Protein AF-0000000083787872 (afdb_homodimer)

Nearest PDB structures (foldseek):
  8wej-assembly1_B  TM=9.602E-01  e=6.500E-70  Homo sapiens
  8x2l-assembly1_B  TM=8.600E-01  e=2.872E-58  Homo sapiens
  8kei-assembly1_B  TM=4.286E-01  e=1.905E-49  Homo sapiens
  8cao-assembly1_A  TM=8.854E-01  e=1.161E-20  Cylindrospermum stagnale
  8cap-assembly4_E  TM=8.587E-01  e=1.738E-20  Cylindrospermum stagnale

pLDDT: mean 88.11, std 10.39, range [44.25, 98.88]

InterPro domains:
  IPR000778 Cytochrome b245, heavy chain [PR00466] (103-121)
  IPR000778 Cytochrome b245, heavy chain [PR00466] (365-378)
  IPR000778 Cytochrome b245, heavy chain [PR00466] (388-405)
  IPR000778 Cytochrome b245, heavy chain [PR00466] (510-528)
  IPR013112 FAD-binding 8 [PF08022] (277-376)
  IPR013121 Ferric reductase, NAD binding domain [PF08030] (383-532)
  IPR013130 Ferric reductase transmembrane component-like domain [PF01794] (75-202)
  IPR017927 FAD-binding domain, ferredoxin reductase-type [PS51384] (266-379)
  IPR017938 Riboflavin synthase-like beta-barrel [SSF63380] (275-376)
  IPR039261 Ferredoxin-NADP reductase (FNR), nucleotide-binding domain [G3DSA:3.40.50.80] (371-549)
  IPR039261 Ferredoxin-NADP reductase (FNR), nucleotide-binding domain [SSF52343] (386-535)
  IPR050369 Respiratory burst oxidase/Ferric reductase [PTHR11972] (7-549)

Solvent-accessible surface area (backbone atoms only — not comparable to full-atom values): 57010 Å² total; per-residue (Å²): 114,72,40,54,39,74,72,41,38,65,60,51,49,53,51,50,50,55,52,49,50,43,52,47,39,28,52,52,38,30,54,62,50,66,38,77,49,27,46,69,46,32,68,39,29,42,69,27,49,23,47,27,46,6,29,49,47,33,39,35,54,38,57,28,49,47,51,57,51,70,31,57,68,60,50,43,52,48,33,64,60,34,43,77,76,32,58,70,63,28,54,55,62,61,44,23,63,62,49,35,50,53,39,51,51,51,42,52,51,31,48,51,48,24,50,56,18,44,52,48,27,48,43,38,44,45,48,32,55,70,60,72,37,78,86,34,66,50,26,44,49,40,64,72,64,64,59,65,64,78,62,38,65,72,67,35,53,41,35,40,28,47,52,52,28,50,54,36,48,51,50,30,58,61,30,59,34,65,57,38,36,74,73,37,44,68,56,23,57,61,43,48,55,38,52,58,58,28,52,56,29,51,52,48,26,44,67,67,27,79,62,49,33,50,70,42,54,89,65,30,45,63,88,74,33,61,88,46,61,88,48,41,55,40,88,92,49,83,30,47,64,81,42,71,44,50,48,76,64,58,51,48,78,44,32,48,62,44,47,51,52,45,50,52,49,48,50,52,46,51,58,50,31,69,47,70,50,44,69,75,42,82,45,82,39,68,80,52,27,40,34,42,32,30,41,44,87,88,70,71,64,58,39,26,18,27,31,30,39,30,38,51,91,70,34,80,78,58,70,46,78,45,43,26,34,36,23,60,86,47,93,44,46,27,36,70,43,66,56,81,47,73,66,44,44,40,48,39,48,50,63,30,65,81,44,93,56,87,66,55,71,88,64,45,65,66,48,32,50,34,73,64,41,76,46,52,53,55,52,55,63,78,18,44,32,31,37,42,40,15,39,56,76,33,35,33,33,51,42,2,41,53,46,39,49,46,46,38,47,67,71,60,63,44,89,62,70,42,61,34,37,42,38,34,41,42,23,64,54,76,52,68,42,67,79,51,27,62,58,52,38,51,50,50,53,52,27,45,73,66,75,39,52,76,35,56,42,76,45,40,24,31,48,66,41,54,67,66,68,42,47,67,56,44,67,56,59,79,48,76,43,22,87,87,58,58,27,70,60,58,74,39,66,27,74,81,59,58,73,57,52,53,50,52,50,42,69,74,42,62,64,34,52,33,35,35,38,38,28,63,58,68,70,58,47,54,53,51,46,51,48,25,47,73,59,28,48,89,62,19,38,45,42,75,38,61,60,73,134,113,70,41,53,39,73,74,42,36,66,59,53,48,53,50,50,52,54,52,48,50,42,52,46,39,28,52,53,38,30,54,62,50,68,38,75,48,26,46,69,46,32,67,39,29,42,68,27,50,23,48,26,47,7,30,48,48,33,39,36,54,38,59,28,48,50,53,57,50,69,32,57,68,60,50,42,53,48,33,62,60,36,44,76,76,31,57,70,63,28,53,53,61,60,44,24,63,61,50,33,50,52,38,49,51,50,41,54,50,32,48,52,47,24,50,55,18,44,53,46,27,50,44,38,44,47,49,32,55,71,59,72,36,77,86,33,66,50,25,43,49,41,64,71,64,60,61,65,66,78,61,41,65,71,67,35,56,41,35,40,28,48,52,52,27,49,52,36,49,52,49,30,58,61,30,62,34,67,55,39,37,75,73,38,44,69,56,23,58,60,43,49,56,36,52,58,58,28,52,56,29,51,54,47,26,44,67,69,28,81,60,49,32,52,71,44,53,88,64,29,45,62,90,77,33,61,88,46,61,87,48,43,55,40,90,93,50,84,30,48,63,83,41,71,43,48,47,77,63,59,52,48,78,44,33,48,61,43,49,53,53,45,50,52,48,49,49,53,46,51,56,50,31,68,47,70,50,44,69,75,43,80,43,82,40,69,78,50,27,40,34,42,32,30,40,45,87,87,70,71,63,58,39,26,20,27,32,33,40,28,37,52,90,68,37,80,78,57,70,48,78,46,42,26,33,37,23,60,86,48,95,44,48,26,37,71,44,68,57,81,47,72,66,42,44,38,48,39,48,51,62,31,65,82,44,92,58,86,67,56,71,89,63,46,64,66,47,31,49,34,72,63,39,75,46,53,54,56,53,55,63,78,20,45,31,32,37,42,39,16,38,57,78,33,36,33,32,50,44,2,40,53,47,36,48,45,44,37,45,65,72,60,63,45,88,61,69,42,61,34,36,41,38,34,39,42,25,64,55,76,53,68,41,67,78,49,28,63,58,53,38,50,49,51,53,54,27,45,74,68,74,39,52,76,34,56,43,76,44,39,25,31,48,68,40,54,67,64,67,42,47,67,55,45,68,54,60,79,48,76,42,23,87,85,60,59,27,70,62,58,76,39,67,28,73,81,59,60,71,58,53,52,52,52,52,42,67,73,43,62,65,34,52,32,37,36,38,38,27,63,59,69,69,59,49,53,53,50,45,50,48,25,45,71,57,28,47,89,63,19,39,43,42,74,36,62,60,72,132

Structure (mmCIF, N/CA/C/O backbone):
data_AF-0000000083787872-model_v1
#
loop_
_entity.id
_entity.type
_entity.pdbx_description
1 polymer 'NADPH oxidase 2'
#
loop_
_atom_site.group_PDB
_atom_site.id
_atom_site.type_symbol
_atom_site.label_atom_id
_atom_site.label_alt_id
_atom_site.label_comp_id
_atom_site.label_asym_id
_atom_site.label_entity_id
_atom_site.label_seq_id
_atom_site.pdbx_PDB_ins_code
_atom_site.Cartn_x
_atom_site.Cartn_y
_atom_site.Cartn_z
_atom_site.occupancy
_atom_site.B_iso_or_equiv
_atom_site.auth_seq_id
_atom_site.auth_comp_id
_atom_site.auth_asym_id
_atom_site.auth_atom_id
_atom_site.pdbx_PDB_model_num
ATOM 1 N N . MET A 1 1 ? -7.867 36.125 -12.438 1 47.44 1 MET A N 1
ATOM 2 C CA . MET A 1 1 ? -6.652 35.375 -12.766 1 47.44 1 MET A CA 1
ATOM 3 C C . MET A 1 1 ? -5.445 35.969 -12.039 1 47.44 1 MET A C 1
ATOM 5 O O . MET A 1 1 ? -4.633 35.25 -11.477 1 47.44 1 MET A O 1
ATOM 9 N N . GLY A 1 2 ? -5.371 37.375 -11.977 1 52.47 2 GLY A N 1
ATOM 10 C CA . GLY A 1 2 ? -4.254 38.031 -11.32 1 52.47 2 GLY A CA 1
ATOM 11 C C . GLY A 1 2 ? -4.207 37.812 -9.828 1 52.47 2 GLY A C 1
ATOM 12 O O . GLY A 1 2 ? -3.135 37.594 -9.258 1 52.47 2 GLY A O 1
ATOM 13 N N . ASN A 1 3 ? -5.398 37.625 -9.297 1 64.12 3 ASN A N 1
ATOM 14 C CA . ASN A 1 3 ? -5.535 37.5 -7.852 1 64.12 3 ASN A CA 1
ATOM 15 C C . ASN A 1 3 ? -5.172 36.094 -7.359 1 64.12 3 ASN A C 1
ATOM 17 O O . ASN A 1 3 ? -4.488 35.969 -6.344 1 64.12 3 ASN A O 1
ATOM 21 N N . PHE A 1 4 ? -5.531 35.188 -8.148 1 75.06 4 PHE A N 1
ATOM 22 C CA . PHE A 1 4 ? -5.172 33.812 -7.832 1 75.06 4 PHE A CA 1
ATOM 23 C C . PHE A 1 4 ? -3.664 33.625 -7.898 1 75.06 4 PHE A C 1
ATOM 25 O O . PHE A 1 4 ? -3.078 32.969 -7.035 1 75.06 4 PHE A O 1
ATOM 32 N N . ALA A 1 5 ? -3.08 34.375 -8.82 1 76.31 5 ALA A N 1
ATOM 33 C CA . ALA A 1 5 ? -1.635 34.281 -9.008 1 76.31 5 ALA A CA 1
ATOM 34 C C . ALA A 1 5 ? -0.883 34.906 -7.84 1 76.31 5 ALA A C 1
ATOM 36 O O . ALA A 1 5 ? 0.177 34.438 -7.441 1 76.31 5 ALA A O 1
ATOM 37 N N . ALA A 1 6 ? -1.474 35.938 -7.285 1 76.5 6 ALA A N 1
ATOM 38 C CA . ALA A 1 6 ? -0.801 36.656 -6.199 1 76.5 6 ALA A CA 1
ATOM 39 C C . ALA A 1 6 ? -0.771 35.812 -4.93 1 76.5 6 ALA A C 1
ATOM 41 O O . ALA A 1 6 ? 0.211 35.844 -4.184 1 76.5 6 ALA A O 1
ATOM 42 N N . ASN A 1 7 ? -1.751 35.062 -4.695 1 79.94 7 ASN A N 1
ATOM 43 C CA . ASN A 1 7 ? -1.843 34.281 -3.455 1 79.94 7 ASN A CA 1
ATOM 44 C C . ASN A 1 7 ? -1.295 32.875 -3.627 1 79.94 7 ASN A C 1
ATOM 46 O O . ASN A 1 7 ? -0.637 32.344 -2.729 1 79.94 7 ASN A O 1
ATOM 50 N N . GLU A 1 8 ? -1.534 32.281 -4.812 1 84.62 8 GLU A N 1
ATOM 51 C CA . GLU A 1 8 ? -1.224 30.859 -4.93 1 84.62 8 GLU A CA 1
ATOM 52 C C . GLU A 1 8 ? -0.229 30.609 -6.055 1 84.62 8 GLU A C 1
ATOM 54 O O . GLU A 1 8 ? 0.276 29.484 -6.203 1 84.62 8 GLU A O 1
ATOM 59 N N . GLY A 1 9 ? 0.061 31.578 -6.867 1 86.62 9 GLY A N 1
ATOM 60 C CA . GLY A 1 9 ? 0.874 31.391 -8.062 1 86.62 9 GLY A CA 1
ATOM 61 C C . GLY A 1 9 ? 2.225 30.766 -7.766 1 86.62 9 GLY A C 1
ATOM 62 O O . GLY A 1 9 ? 2.594 29.766 -8.375 1 86.62 9 GLY A O 1
ATOM 63 N N . LEU A 1 10 ? 2.986 31.344 -6.82 1 89.56 10 LEU A N 1
ATOM 64 C CA . LEU A 1 10 ? 4.312 30.844 -6.492 1 89.56 10 LEU A CA 1
ATOM 65 C C . LEU A 1 10 ? 4.23 29.438 -5.887 1 89.56 10 LEU A C 1
ATOM 67 O O . LEU A 1 10 ? 5.055 28.578 -6.191 1 89.56 10 LEU A O 1
ATOM 71 N N . SER A 1 11 ? 3.254 29.219 -5.055 1 91.19 11 SER A N 1
ATOM 72 C CA . SER A 1 11 ? 3.074 27.906 -4.445 1 91.19 11 SER A CA 1
ATOM 73 C C . SER A 1 11 ? 2.803 26.844 -5.496 1 91.19 11 SER A C 1
ATOM 75 O O . SER A 1 11 ? 3.373 25.75 -5.445 1 91.19 11 SER A O 1
ATOM 77 N N . ILE A 1 12 ? 1.972 27.141 -6.426 1 93.06 12 ILE A N 1
ATOM 78 C CA . ILE A 1 12 ? 1.647 26.203 -7.496 1 93.06 12 ILE A CA 1
ATOM 79 C C . ILE A 1 12 ? 2.893 25.938 -8.336 1 93.06 12 ILE A C 1
ATOM 81 O O . ILE A 1 12 ? 3.16 24.797 -8.711 1 93.06 12 ILE A O 1
ATOM 85 N N . PHE A 1 13 ? 3.613 27 -8.57 1 94.56 13 PHE A N 1
ATOM 86 C CA . PHE A 1 13 ? 4.844 26.844 -9.344 1 94.56 13 PHE A CA 1
ATOM 87 C C . PHE A 1 13 ? 5.82 25.922 -8.625 1 94.56 13 PHE A C 1
ATOM 89 O O . PHE A 1 13 ? 6.387 25.016 -9.242 1 94.56 13 PHE A O 1
ATOM 96 N N . VAL A 1 14 ? 6.008 26.109 -7.34 1 95.19 14 VAL A N 1
ATOM 97 C CA . VAL A 1 14 ? 6.934 25.312 -6.551 1 95.19 14 VAL A CA 1
ATOM 98 C C . VAL A 1 14 ? 6.492 23.844 -6.566 1 95.19 14 VAL A C 1
ATOM 100 O O . VAL A 1 14 ? 7.312 22.938 -6.75 1 95.19 14 VAL A O 1
ATOM 103 N N . ILE A 1 15 ? 5.238 23.609 -6.449 1 96.5 15 ILE A N 1
ATOM 104 C CA . ILE A 1 15 ? 4.703 22.25 -6.418 1 96.5 15 ILE A CA 1
ATOM 105 C C . ILE A 1 15 ? 4.871 21.594 -7.785 1 96.5 15 ILE A C 1
ATOM 107 O O . ILE A 1 15 ? 5.246 20.438 -7.879 1 96.5 15 ILE A O 1
ATOM 111 N N . LEU A 1 16 ? 4.629 22.359 -8.859 1 97.12 16 LEU A N 1
ATOM 112 C CA . LEU A 1 16 ? 4.762 21.812 -10.203 1 97.12 16 LEU A CA 1
ATOM 113 C C . LEU A 1 16 ? 6.219 21.484 -10.516 1 97.12 16 LEU A C 1
ATOM 115 O O . LEU A 1 16 ? 6.508 20.469 -11.141 1 97.12 16 LEU A O 1
ATOM 119 N N . VAL A 1 17 ? 7.117 22.344 -10.07 1 97.81 17 VAL A N 1
ATOM 120 C CA . VAL A 1 17 ? 8.539 22.078 -10.258 1 97.81 17 VAL A CA 1
ATOM 121 C C . VAL A 1 17 ? 8.945 20.828 -9.484 1 97.81 17 VAL A C 1
ATOM 123 O O . VAL A 1 17 ? 9.641 19.969 -10.016 1 97.81 17 VAL A O 1
ATOM 126 N N . TRP A 1 18 ? 8.539 20.703 -8.203 1 98.12 18 TRP A N 1
ATOM 127 C CA . TRP A 1 18 ? 8.82 19.547 -7.367 1 98.12 18 TRP A CA 1
ATOM 128 C C . TRP A 1 18 ? 8.273 18.266 -8 1 98.12 18 TRP A C 1
ATOM 130 O O . TRP A 1 18 ? 8.984 17.25 -8.094 1 98.12 18 TRP A O 1
ATOM 140 N N . LEU A 1 19 ? 7.059 18.328 -8.531 1 98.25 19 LEU A N 1
ATOM 141 C CA . LEU A 1 19 ? 6.453 17.188 -9.211 1 98.25 19 LEU A CA 1
ATOM 142 C C . LEU A 1 19 ? 7.199 16.859 -10.492 1 98.25 19 LEU A C 1
ATOM 144 O O . LEU A 1 19 ? 7.402 15.68 -10.82 1 98.25 19 LEU A O 1
ATOM 148 N N . GLY A 1 20 ? 7.539 17.906 -11.227 1 98.5 20 GLY A N 1
ATOM 149 C CA . GLY A 1 20 ? 8.289 17.703 -12.453 1 98.5 20 GLY A CA 1
ATOM 150 C C . GLY A 1 20 ? 9.625 17.016 -12.234 1 98.5 20 GLY A C 1
ATOM 151 O O . GLY A 1 20 ? 10 16.125 -13.008 1 98.5 20 GLY A O 1
ATOM 152 N N . ILE A 1 21 ? 10.344 17.391 -11.18 1 98.56 21 ILE A N 1
ATOM 153 C CA . ILE A 1 21 ? 11.633 16.781 -10.867 1 98.56 21 ILE A CA 1
ATOM 154 C C . ILE A 1 21 ? 11.43 15.312 -10.484 1 98.56 21 ILE A C 1
ATOM 156 O O . ILE A 1 21 ? 12.203 14.445 -10.883 1 98.56 21 ILE A O 1
ATOM 160 N N . ASN A 1 22 ? 10.414 15.016 -9.664 1 98.56 22 ASN A N 1
ATOM 161 C CA . ASN A 1 22 ? 10.094 13.625 -9.336 1 98.56 22 ASN A CA 1
ATOM 162 C C . ASN A 1 22 ? 9.836 12.797 -10.586 1 98.56 22 ASN A C 1
ATOM 164 O O . ASN A 1 22 ? 10.359 11.688 -10.719 1 98.56 22 ASN A O 1
ATOM 168 N N . ALA A 1 23 ? 9.047 13.344 -11.523 1 98.44 23 ALA A N 1
ATOM 169 C CA . ALA A 1 23 ? 8.742 12.641 -12.773 1 98.44 23 ALA A CA 1
ATOM 170 C C . ALA A 1 23 ? 10.008 12.43 -13.602 1 98.44 23 ALA A C 1
ATOM 172 O O . ALA A 1 23 ? 10.211 11.352 -14.156 1 98.44 23 ALA A O 1
ATOM 173 N N . PHE A 1 24 ? 10.781 13.445 -13.672 1 98.62 24 PHE A N 1
ATOM 174 C CA . PHE A 1 24 ? 12.031 13.359 -14.422 1 98.62 24 PHE A CA 1
ATOM 175 C C . PHE A 1 24 ? 12.938 12.281 -13.836 1 98.62 24 PHE A C 1
ATOM 177 O O . PHE A 1 24 ? 13.477 11.453 -14.57 1 98.62 24 PHE A O 1
ATOM 184 N N . LEU A 1 25 ? 13.18 12.328 -12.516 1 98.56 25 LEU A N 1
ATOM 185 C CA . LEU A 1 25 ? 14.047 11.352 -11.859 1 98.56 25 LEU A CA 1
ATOM 186 C C . LEU A 1 25 ? 13.523 9.938 -12.062 1 98.56 25 LEU A C 1
ATOM 188 O O . LEU A 1 25 ? 14.297 9.016 -12.336 1 98.56 25 LEU A O 1
ATOM 192 N N . PHE A 1 26 ? 12.195 9.758 -11.922 1 98.62 26 PHE A N 1
ATOM 193 C CA . PHE A 1 26 ? 11.602 8.438 -12.117 1 98.62 26 PHE A CA 1
ATOM 194 C C . PHE A 1 26 ? 11.898 7.914 -13.516 1 98.62 26 PHE A C 1
ATOM 196 O O . PHE A 1 26 ? 12.422 6.809 -13.672 1 98.62 26 PHE A O 1
ATOM 203 N N . VAL A 1 27 ? 11.617 8.734 -14.516 1 98.38 27 VAL A N 1
ATOM 204 C CA . VAL A 1 27 ? 11.766 8.312 -15.906 1 98.38 27 VAL A CA 1
ATOM 205 C C . VAL A 1 27 ? 13.242 8.117 -16.234 1 98.38 27 VAL A C 1
ATOM 207 O O . VAL A 1 27 ? 13.617 7.121 -16.859 1 98.38 27 VAL A O 1
ATOM 210 N N . HIS A 1 28 ? 14.047 9.055 -15.828 1 98.25 28 HIS A N 1
ATOM 211 C CA . HIS A 1 28 ? 15.477 8.984 -16.109 1 98.25 28 HIS A CA 1
ATOM 212 C C . HIS A 1 28 ? 16.094 7.711 -15.539 1 98.25 28 HIS A C 1
ATOM 214 O O . HIS A 1 28 ? 16.828 7.008 -16.234 1 98.25 28 HIS A O 1
ATOM 220 N N . PHE A 1 29 ? 15.766 7.398 -14.359 1 97.75 29 PHE A N 1
ATOM 221 C CA . PHE A 1 29 ? 16.391 6.246 -13.719 1 97.75 29 PHE A CA 1
ATOM 222 C C . PHE A 1 29 ? 15.711 4.953 -14.141 1 97.75 29 PHE A C 1
ATOM 224 O O . PHE A 1 29 ? 16.328 3.887 -14.141 1 97.75 29 PHE A O 1
ATOM 231 N N . TYR A 1 30 ? 14.445 5.035 -14.477 1 98 30 TYR A N 1
ATOM 232 C CA . TYR A 1 30 ? 13.828 3.877 -15.117 1 98 30 TYR A CA 1
ATOM 233 C C . TYR A 1 30 ? 14.578 3.5 -16.391 1 98 30 TYR A C 1
ATOM 235 O O . TYR A 1 30 ? 14.914 2.332 -16.609 1 98 30 TYR A O 1
ATOM 243 N N . MET A 1 31 ? 14.898 4.512 -17.234 1 97.69 31 MET A N 1
ATOM 244 C CA . MET A 1 31 ? 15.562 4.305 -18.531 1 97.69 31 MET A CA 1
ATOM 245 C C . MET A 1 31 ? 17.031 3.924 -18.328 1 97.69 31 MET A C 1
ATOM 247 O O . MET A 1 31 ? 17.594 3.174 -19.125 1 97.69 31 MET A O 1
ATOM 251 N N . ALA A 1 32 ? 17.641 4.387 -17.297 1 96.69 32 ALA A N 1
ATOM 252 C CA . ALA A 1 32 ? 19.047 4.109 -17.016 1 96.69 32 ALA A CA 1
ATOM 253 C C . ALA A 1 32 ? 19.281 2.621 -16.781 1 96.69 32 ALA A C 1
ATOM 255 O O . ALA A 1 32 ? 20.375 2.107 -17.031 1 96.69 32 ALA A O 1
ATOM 256 N N . PHE A 1 33 ? 18.297 1.923 -16.375 1 96.94 33 PHE A N 1
ATOM 257 C CA . PHE A 1 33 ? 18.484 0.509 -16.062 1 96.94 33 PHE A CA 1
ATOM 258 C C . PHE A 1 33 ? 17.938 -0.363 -17.188 1 96.94 33 PHE A C 1
ATOM 260 O O . PHE A 1 33 ? 17.766 -1.572 -17.016 1 96.94 33 PHE A O 1
ATOM 267 N N . LEU A 1 34 ? 17.656 0.317 -18.328 1 96.94 34 LEU A N 1
ATOM 268 C CA . LEU A 1 34 ? 17.297 -0.404 -19.547 1 96.94 34 LEU A CA 1
ATOM 269 C C . LEU A 1 34 ? 18.484 -0.485 -20.5 1 96.94 34 LEU A C 1
ATOM 271 O O . LEU A 1 34 ? 18.375 -1.04 -21.594 1 96.94 34 LEU A O 1
ATOM 275 N N . THR A 1 35 ? 19.672 -0.005 -20.094 1 96.19 35 THR A N 1
ATOM 276 C CA . THR A 1 35 ? 20.875 -0.014 -20.938 1 96.19 35 THR A CA 1
ATOM 277 C C . THR A 1 35 ? 21.484 -1.414 -21 1 96.19 35 THR A C 1
ATOM 279 O O . THR A 1 35 ? 21.062 -2.309 -20.25 1 96.19 35 THR A O 1
ATOM 282 N N . ASP A 1 36 ? 22.531 -1.609 -21.781 1 96.38 36 ASP A N 1
ATOM 283 C CA . ASP A 1 36 ? 23.141 -2.912 -22.031 1 96.38 36 ASP A CA 1
ATOM 284 C C . ASP A 1 36 ? 23.875 -3.424 -20.797 1 96.38 36 ASP A C 1
ATOM 286 O O . ASP A 1 36 ? 23.969 -4.633 -20.578 1 96.38 36 ASP A O 1
ATOM 290 N N . LYS A 1 37 ? 24.297 -2.527 -20.016 1 95.75 37 LYS A N 1
ATOM 291 C CA . LYS A 1 37 ? 25.016 -2.883 -18.781 1 95.75 37 LYS A CA 1
ATOM 292 C C . LYS A 1 37 ? 24.156 -3.783 -17.906 1 95.75 37 LYS A C 1
ATOM 294 O O . LYS A 1 37 ? 24.688 -4.648 -17.188 1 95.75 37 LYS A O 1
ATOM 299 N N . TRP A 1 38 ? 22.812 -3.551 -18.078 1 95.94 38 TRP A N 1
ATOM 300 C CA . TRP A 1 38 ? 21.906 -4.23 -17.156 1 95.94 38 TRP A CA 1
ATOM 301 C C . TRP A 1 38 ? 21.125 -5.332 -17.859 1 95.94 38 TRP A C 1
ATOM 303 O O . TRP A 1 38 ? 20.125 -5.84 -17.344 1 95.94 38 TRP A O 1
ATOM 313 N N . PHE A 1 39 ? 21.562 -5.727 -19.016 1 96.12 39 PHE A N 1
ATOM 314 C CA . PHE A 1 39 ? 20.859 -6.719 -19.828 1 96.12 39 PHE A CA 1
ATOM 315 C C . PHE A 1 39 ? 20.688 -8.023 -19.062 1 96.12 39 PHE A C 1
ATOM 317 O O . PHE A 1 39 ? 19.578 -8.531 -18.922 1 96.12 39 PHE A O 1
ATOM 324 N N . TYR A 1 40 ? 21.797 -8.594 -18.5 1 94.56 40 TYR A N 1
ATOM 325 C CA . TYR A 1 40 ? 21.734 -9.891 -17.844 1 94.56 40 TYR A CA 1
ATOM 326 C C . TYR A 1 40 ? 20.984 -9.805 -16.531 1 94.56 40 TYR A C 1
ATOM 328 O O . TYR A 1 40 ? 20.297 -10.75 -16.141 1 94.56 40 TYR A O 1
ATOM 336 N N . THR A 1 41 ? 21.109 -8.672 -15.859 1 93.94 41 THR A N 1
ATOM 337 C CA . THR A 1 41 ? 20.328 -8.492 -14.641 1 93.94 41 THR A CA 1
ATOM 338 C C . THR A 1 41 ? 18.844 -8.438 -14.961 1 93.94 41 THR A C 1
ATOM 340 O O . THR A 1 41 ? 18.016 -8.93 -14.195 1 93.94 41 THR A O 1
ATOM 343 N N . ARG A 1 42 ? 18.484 -7.855 -16.109 1 94.69 42 ARG A N 1
ATOM 344 C CA . ARG A 1 42 ? 17.078 -7.793 -16.516 1 94.69 42 ARG A CA 1
ATOM 345 C C . ARG A 1 42 ? 16.578 -9.164 -16.953 1 94.69 42 ARG A C 1
ATOM 347 O O . ARG A 1 42 ? 15.383 -9.445 -16.875 1 94.69 42 ARG A O 1
ATOM 354 N N . VAL A 1 43 ? 17.484 -9.984 -17.406 1 92.31 43 VAL A N 1
ATOM 355 C CA . VAL A 1 43 ? 17.094 -11.359 -17.719 1 92.31 43 VAL A CA 1
ATOM 356 C C . VAL A 1 43 ? 16.656 -12.07 -16.438 1 92.31 43 VAL A C 1
ATOM 358 O O . VAL A 1 43 ? 15.734 -12.891 -16.469 1 92.31 43 VAL A O 1
ATOM 361 N N . LEU A 1 44 ? 17.281 -11.68 -15.367 1 89.19 44 LEU A N 1
ATOM 362 C CA . LEU A 1 44 ? 17 -12.305 -14.078 1 89.19 44 LEU A CA 1
ATOM 363 C C . LEU A 1 44 ? 15.766 -11.672 -13.438 1 89.19 44 LEU A C 1
ATOM 365 O O . LEU A 1 44 ? 14.883 -12.383 -12.945 1 89.19 44 LEU A O 1
ATOM 369 N N . LEU A 1 45 ? 15.711 -10.312 -13.492 1 91.88 45 LEU A N 1
ATOM 370 C CA . LEU A 1 45 ? 14.766 -9.602 -12.633 1 91.88 45 LEU A CA 1
ATOM 371 C C . LEU A 1 45 ? 13.641 -8.984 -13.461 1 91.88 45 LEU A C 1
ATOM 373 O O . LEU A 1 45 ? 12.641 -8.531 -12.906 1 91.88 45 LEU A O 1
ATOM 377 N N . GLY A 1 46 ? 13.812 -8.922 -14.758 1 91.56 46 GLY A N 1
ATOM 378 C CA . GLY A 1 46 ? 12.805 -8.312 -15.609 1 91.56 46 GLY A CA 1
ATOM 379 C C . GLY A 1 46 ? 12.648 -6.824 -15.383 1 91.56 46 GLY A C 1
ATOM 380 O O . GLY A 1 46 ? 13.633 -6.125 -15.133 1 91.56 46 GLY A O 1
ATOM 381 N N . GLN A 1 47 ? 11.367 -6.383 -15.523 1 93 47 GLN A N 1
ATOM 382 C CA . GLN A 1 47 ? 11.062 -4.961 -15.398 1 93 47 GLN A CA 1
ATOM 383 C C . GLN A 1 47 ? 11.109 -4.516 -13.945 1 93 47 GLN A C 1
ATOM 385 O O . GLN A 1 47 ? 11.164 -3.318 -13.656 1 93 47 GLN A O 1
ATOM 390 N N . ALA A 1 48 ? 11.07 -5.445 -13.039 1 94.81 48 ALA A N 1
ATOM 391 C CA . ALA A 1 48 ? 11.062 -5.113 -11.617 1 94.81 48 ALA A CA 1
ATOM 392 C C . ALA A 1 48 ? 12.328 -4.355 -11.227 1 94.81 48 ALA A C 1
ATOM 394 O O . ALA A 1 48 ? 12.32 -3.555 -10.289 1 94.81 48 ALA A O 1
ATOM 395 N N . LEU A 1 49 ? 13.422 -4.598 -12.008 1 95.88 49 LEU A N 1
ATOM 396 C CA . LEU A 1 49 ? 14.672 -3.893 -11.734 1 95.88 49 LEU A CA 1
ATOM 397 C C . LEU A 1 49 ? 14.484 -2.385 -11.875 1 95.88 49 LEU A C 1
ATOM 399 O O . LEU A 1 49 ? 14.719 -1.635 -10.93 1 95.88 49 LEU A O 1
ATOM 403 N N . SER A 1 50 ? 13.961 -1.948 -13.016 1 97.69 50 SER A N 1
ATOM 404 C CA . SER A 1 50 ? 13.758 -0.524 -13.266 1 97.69 50 SER A CA 1
ATOM 405 C C . SER A 1 50 ? 12.695 0.056 -12.344 1 97.69 50 SER A C 1
ATOM 407 O O . SER A 1 50 ? 12.812 1.195 -11.891 1 97.69 50 SER A O 1
ATOM 409 N N . TRP A 1 51 ? 11.727 -0.728 -12.039 1 97.56 51 TRP A N 1
ATOM 410 C CA . TRP A 1 51 ? 10.641 -0.279 -11.172 1 97.56 51 TRP A CA 1
ATOM 411 C C . TRP A 1 51 ? 11.125 -0.13 -9.727 1 97.56 51 TRP A C 1
ATOM 413 O O . TRP A 1 51 ? 10.477 0.532 -8.914 1 97.56 51 TRP A O 1
ATOM 423 N N . ALA A 1 52 ? 12.195 -0.808 -9.391 1 96.81 52 ALA A N 1
ATOM 424 C CA . ALA A 1 52 ? 12.766 -0.656 -8.055 1 96.81 52 ALA A CA 1
ATOM 425 C C . ALA A 1 52 ? 13.727 0.524 -7.996 1 96.81 52 ALA A C 1
ATOM 427 O O . ALA A 1 52 ? 13.773 1.254 -7.004 1 96.81 52 ALA A O 1
ATOM 428 N N . ARG A 1 53 ? 14.406 0.749 -9.078 1 97.19 53 ARG A N 1
ATOM 429 C CA . ARG A 1 53 ? 15.477 1.747 -9.07 1 97.19 53 ARG A CA 1
ATOM 430 C C . ARG A 1 53 ? 14.914 3.146 -9.305 1 97.19 53 ARG A C 1
ATOM 432 O O . ARG A 1 53 ? 15.438 4.125 -8.766 1 97.19 53 ARG A O 1
ATOM 439 N N . ALA A 1 54 ? 13.883 3.26 -10.125 1 98.31 54 ALA A N 1
ATOM 440 C CA . ALA A 1 54 ? 13.281 4.562 -10.414 1 98.31 54 ALA A CA 1
ATOM 441 C C . ALA A 1 54 ? 12.75 5.215 -9.141 1 98.31 54 ALA A C 1
ATOM 443 O O . ALA A 1 54 ? 13.117 6.344 -8.812 1 98.31 54 ALA A O 1
ATOM 444 N N . PRO A 1 55 ? 11.914 4.566 -8.383 1 98.31 55 PRO A N 1
ATOM 445 C CA . PRO A 1 55 ? 11.445 5.191 -7.145 1 98.31 55 PRO A CA 1
ATOM 446 C C . PRO A 1 55 ? 12.578 5.441 -6.148 1 98.31 55 PRO A C 1
ATOM 448 O O . PRO A 1 55 ? 12.508 6.383 -5.355 1 98.31 55 PRO A O 1
ATOM 451 N N . ALA A 1 56 ? 13.617 4.586 -6.145 1 97.81 56 ALA A N 1
ATOM 452 C CA . ALA A 1 56 ? 14.758 4.82 -5.262 1 97.81 56 ALA A CA 1
ATOM 453 C C . ALA A 1 56 ? 15.352 6.207 -5.492 1 97.81 56 ALA A C 1
ATOM 455 O O . ALA A 1 56 ? 15.75 6.887 -4.539 1 97.81 56 ALA A O 1
ATOM 456 N N . ALA A 1 57 ? 15.445 6.598 -6.73 1 98.06 57 ALA A N 1
ATOM 457 C CA . ALA A 1 57 ? 15.953 7.93 -7.047 1 98.06 57 ALA A CA 1
ATOM 458 C C . ALA A 1 57 ? 15.016 9.008 -6.52 1 98.06 57 ALA A C 1
ATOM 460 O O . ALA A 1 57 ? 15.469 10.023 -5.984 1 98.06 57 ALA A O 1
ATOM 461 N N . CYS A 1 58 ? 13.75 8.805 -6.711 1 98.69 58 CYS A N 1
ATOM 462 C CA . CYS A 1 58 ? 12.773 9.75 -6.18 1 98.69 58 CYS A CA 1
ATOM 463 C C . CYS A 1 58 ? 12.836 9.805 -4.66 1 98.69 58 CYS A C 1
ATOM 465 O O . CYS A 1 58 ? 12.695 10.875 -4.066 1 98.69 58 CYS A O 1
ATOM 467 N N . LEU A 1 59 ? 13.016 8.617 -4.082 1 98.69 59 LEU A N 1
ATOM 468 C CA . LEU A 1 59 ? 13.164 8.562 -2.631 1 98.69 59 LEU A CA 1
ATOM 469 C C . LEU A 1 59 ? 14.391 9.336 -2.172 1 98.69 59 LEU A C 1
ATOM 471 O O . LEU A 1 59 ? 14.336 10.055 -1.174 1 98.69 59 LEU A O 1
ATOM 475 N N . ASN A 1 60 ? 15.508 9.211 -2.895 1 98.44 60 ASN A N 1
ATOM 476 C CA . ASN A 1 60 ? 16.703 9.984 -2.578 1 98.44 60 ASN A CA 1
ATOM 477 C C . ASN A 1 60 ? 16.422 11.484 -2.609 1 98.44 60 ASN A C 1
ATOM 479 O O . ASN A 1 60 ? 16.781 12.211 -1.674 1 98.44 60 ASN A O 1
ATOM 483 N N . PHE A 1 61 ? 15.766 11.898 -3.602 1 98.69 61 PHE A N 1
ATOM 484 C CA . PHE A 1 61 ? 15.453 13.312 -3.789 1 98.69 61 PHE A CA 1
ATOM 485 C C . PHE A 1 61 ? 14.547 13.82 -2.676 1 98.69 61 PHE A C 1
ATOM 487 O O . PHE A 1 61 ? 14.812 14.859 -2.074 1 98.69 61 PHE A O 1
ATOM 494 N N . ASN A 1 62 ? 13.523 13.125 -2.383 1 98.88 62 ASN A N 1
ATOM 495 C CA . ASN A 1 62 ? 12.555 13.562 -1.385 1 98.88 62 ASN A CA 1
ATOM 496 C C . ASN A 1 62 ? 13.117 13.453 0.029 1 98.88 62 ASN A C 1
ATOM 498 O O . ASN A 1 62 ? 12.789 14.258 0.899 1 98.88 62 ASN A O 1
ATOM 502 N N . CYS A 1 63 ? 13.961 12.453 0.292 1 98.62 63 CYS A N 1
ATOM 503 C CA . CYS A 1 63 ? 14.594 12.359 1.6 1 98.62 63 CYS A CA 1
ATOM 504 C C . CYS A 1 63 ? 15.625 13.469 1.789 1 98.62 63 CYS A C 1
ATOM 506 O O . CYS A 1 63 ? 15.914 13.859 2.918 1 98.62 63 CYS A O 1
ATOM 508 N N . MET A 1 64 ? 16.172 13.961 0.701 1 98.56 64 MET A N 1
ATOM 509 C CA . MET A 1 64 ? 17.031 15.141 0.757 1 98.56 64 MET A CA 1
ATOM 510 C C . MET A 1 64 ? 16.234 16.375 1.179 1 98.56 64 MET A C 1
ATOM 512 O O . MET A 1 64 ? 16.703 17.172 1.979 1 98.56 64 MET A O 1
ATOM 516 N N . LEU A 1 65 ? 15 16.438 0.748 1 98.5 65 LEU A N 1
ATOM 517 C CA . LEU A 1 65 ? 14.203 17.641 0.927 1 98.5 65 LEU A CA 1
ATOM 518 C C . LEU A 1 65 ? 13.5 17.641 2.281 1 98.5 65 LEU A C 1
ATOM 520 O O . LEU A 1 65 ? 13.242 18.688 2.859 1 98.5 65 LEU A O 1
ATOM 524 N N . ILE A 1 66 ? 13.188 16.484 2.861 1 98.56 66 ILE A N 1
ATOM 525 C CA . ILE A 1 66 ? 12.203 16.312 3.924 1 98.56 66 ILE A CA 1
ATOM 526 C C . ILE A 1 66 ? 12.688 17 5.195 1 98.56 66 ILE A C 1
ATOM 528 O O . ILE A 1 66 ? 11.883 17.438 6.023 1 98.56 66 ILE A O 1
ATOM 532 N N . LEU A 1 67 ? 14.023 17.172 5.383 1 97.62 67 LEU A N 1
ATOM 533 C CA . LEU A 1 67 ? 14.547 17.75 6.617 1 97.62 67 LEU A CA 1
ATOM 534 C C . LEU A 1 67 ? 14.609 19.266 6.527 1 97.62 67 LEU A C 1
ATOM 536 O O . LEU A 1 67 ? 14.609 19.953 7.551 1 97.62 67 LEU A O 1
ATOM 540 N N . LEU A 1 68 ? 14.547 19.812 5.352 1 96.81 68 LEU A N 1
ATOM 541 C CA . LEU A 1 68 ? 14.805 21.234 5.145 1 96.81 68 LEU A CA 1
ATOM 542 C C . LEU A 1 68 ? 13.641 22.078 5.672 1 96.81 68 LEU A C 1
ATOM 544 O O . LEU A 1 68 ? 13.859 23.062 6.379 1 96.81 68 LEU A O 1
ATOM 548 N N . PRO A 1 69 ? 12.398 21.625 5.445 1 95.94 69 PRO A N 1
ATOM 549 C CA . PRO A 1 69 ? 11.281 22.438 5.902 1 95.94 69 PRO A CA 1
ATOM 550 C C . PRO A 1 69 ? 11.133 22.453 7.422 1 95.94 69 PRO A C 1
ATOM 552 O O . PRO A 1 69 ? 10.359 23.25 7.965 1 95.94 69 PRO A O 1
ATOM 555 N N . VAL A 1 70 ? 11.883 21.656 8.156 1 95 70 VAL A N 1
ATOM 556 C CA . VAL A 1 70 ? 11.703 21.609 9.602 1 95 70 VAL A CA 1
ATOM 557 C C . VAL A 1 70 ? 12.922 22.203 10.297 1 95 70 VAL A C 1
ATOM 559 O O . VAL A 1 70 ? 13.039 22.141 11.523 1 95 70 VAL A O 1
ATOM 562 N N . CYS A 1 71 ? 13.867 22.734 9.516 1 95.5 71 CYS A N 1
ATOM 563 C CA . CYS A 1 71 ? 14.953 23.547 10.055 1 95.5 71 CYS A CA 1
ATOM 564 C C . CYS A 1 71 ? 14.492 24.984 10.289 1 95.5 71 CYS A C 1
ATOM 566 O O . CYS A 1 71 ? 14.758 25.875 9.477 1 95.5 71 CYS A O 1
ATOM 568 N N . ARG A 1 72 ? 13.922 25.234 11.391 1 92.62 72 ARG A N 1
ATOM 569 C CA . ARG A 1 72 ? 13.195 26.469 11.68 1 92.62 72 ARG A CA 1
ATOM 570 C C . ARG A 1 72 ? 14.148 27.656 11.758 1 92.62 72 ARG A C 1
ATOM 572 O O . ARG A 1 72 ? 13.805 28.75 11.312 1 92.62 72 ARG A O 1
ATOM 579 N N . ASN A 1 73 ? 15.352 27.453 12.344 1 92.62 73 ASN A N 1
ATOM 580 C CA . ASN A 1 73 ? 16.312 28.547 12.398 1 92.62 73 ASN A CA 1
ATOM 581 C C . ASN A 1 73 ? 16.781 28.953 11 1 92.62 73 ASN A C 1
ATOM 583 O O . ASN A 1 73 ? 16.875 30.141 10.695 1 92.62 73 ASN A O 1
ATOM 587 N N . LEU A 1 74 ? 17.016 27.953 10.289 1 92.5 74 LEU A N 1
ATOM 588 C CA . LEU A 1 74 ? 17.438 28.203 8.914 1 92.5 74 LEU A CA 1
ATOM 589 C C . LEU A 1 74 ? 16.344 28.938 8.141 1 92.5 74 LEU A C 1
ATOM 591 O O . LEU A 1 74 ? 16.609 29.875 7.398 1 92.5 74 LEU A O 1
ATOM 595 N N . LEU A 1 75 ? 15.141 28.547 8.289 1 91.19 75 LEU A N 1
ATOM 596 C CA . LEU A 1 75 ? 14.016 29.141 7.582 1 91.19 75 LEU A CA 1
ATOM 597 C C . LEU A 1 75 ? 13.797 30.578 8.023 1 91.19 75 LEU A C 1
ATOM 599 O O . LEU A 1 75 ? 13.5 31.453 7.203 1 91.19 75 LEU A O 1
ATOM 603 N N . SER A 1 76 ? 13.922 30.766 9.328 1 87.5 76 SER A N 1
ATOM 604 C CA . SER A 1 76 ? 13.781 32.125 9.844 1 87.5 76 SER A CA 1
ATOM 605 C C . SER A 1 76 ? 14.867 33.031 9.297 1 87.5 76 SER A C 1
ATOM 607 O O . SER A 1 76 ? 14.594 34.188 8.961 1 87.5 76 SER A O 1
ATOM 609 N N . PHE A 1 77 ? 16.016 32.562 9.211 1 87.75 77 PHE A N 1
ATOM 610 C CA . PHE A 1 77 ? 17.125 33.312 8.656 1 87.75 77 PHE A CA 1
ATOM 611 C C . PHE A 1 77 ? 16.891 33.625 7.184 1 87.75 77 PHE A C 1
ATOM 613 O O . PHE A 1 77 ? 17.078 34.781 6.75 1 87.75 77 PHE A O 1
ATOM 620 N N . LEU A 1 78 ? 16.484 32.656 6.441 1 90 78 LEU A N 1
ATOM 621 C CA . LEU A 1 78 ? 16.219 32.844 5.02 1 90 78 LEU A CA 1
ATOM 622 C C . LEU A 1 78 ? 15.055 33.781 4.793 1 90 78 LEU A C 1
ATOM 624 O O . LEU A 1 78 ? 15.086 34.594 3.861 1 90 78 LEU A O 1
ATOM 628 N N . ARG A 1 79 ? 14.094 33.625 5.609 1 87.56 79 ARG A N 1
ATOM 629 C CA . ARG A 1 79 ? 12.938 34.531 5.516 1 87.56 79 ARG A CA 1
ATOM 630 C C . ARG A 1 79 ? 13.352 35.969 5.684 1 87.56 79 ARG A C 1
ATOM 632 O O . ARG A 1 79 ? 12.914 36.844 4.926 1 87.56 79 ARG A O 1
ATOM 639 N N . GLY A 1 80 ? 14.195 36.25 6.652 1 82.62 80 GLY A N 1
ATOM 640 C CA . GLY A 1 80 ? 14.672 37.594 6.891 1 82.62 80 GLY A CA 1
ATOM 641 C C . GLY A 1 80 ? 15.469 38.156 5.73 1 82.62 80 GLY A C 1
ATOM 642 O O . GLY A 1 80 ? 15.32 39.344 5.379 1 82.62 80 GLY A O 1
ATOM 643 N N . SER A 1 81 ? 16.188 37.344 5.074 1 85 81 SER A N 1
ATOM 644 C CA . SER A 1 81 ? 17.031 37.75 3.959 1 85 81 SER A CA 1
ATOM 645 C C . SER A 1 81 ? 16.203 37.938 2.686 1 85 81 SER A C 1
ATOM 647 O O . SER A 1 81 ? 16.406 38.875 1.935 1 85 81 SER A O 1
ATOM 649 N N . ILE A 1 82 ? 15.273 37.094 2.504 1 87.56 82 ILE A N 1
ATOM 650 C CA . ILE A 1 82 ? 14.508 37.062 1.264 1 87.56 82 ILE A CA 1
ATOM 651 C C . ILE A 1 82 ? 13.438 38.125 1.29 1 87.56 82 ILE A C 1
ATOM 653 O O . ILE A 1 82 ? 13.086 38.688 0.249 1 87.56 82 ILE A O 1
ATOM 657 N N . GLN A 1 83 ? 12.969 38.406 2.459 1 82.5 83 GLN A N 1
ATOM 658 C CA . GLN A 1 83 ? 11.906 39.406 2.619 1 82.5 83 GLN A CA 1
ATOM 659 C C . GLN A 1 83 ? 12.32 40.75 2.053 1 82.5 83 GLN A C 1
ATOM 661 O O . GLN A 1 83 ? 11.484 41.5 1.569 1 82.5 83 GLN A O 1
ATOM 666 N N . HIS A 1 84 ? 13.641 40.969 2.004 1 81.94 84 HIS A N 1
ATOM 667 C CA . HIS A 1 84 ? 14.156 42.25 1.477 1 81.94 84 HIS A CA 1
ATOM 668 C C . HIS A 1 84 ? 14.07 42.281 -0.045 1 81.94 84 HIS A C 1
ATOM 670 O O . HIS A 1 84 ? 13.969 43.344 -0.638 1 81.94 84 HIS A O 1
ATOM 676 N N . CYS A 1 85 ? 14.055 41.125 -0.547 1 83 85 CYS A N 1
ATOM 677 C CA . CYS A 1 85 ? 14.039 41.062 -2.004 1 83 85 CYS A CA 1
ATOM 678 C C . CYS A 1 85 ? 12.641 40.75 -2.525 1 83 85 CYS A C 1
ATOM 680 O O . CYS A 1 85 ? 12.234 41.312 -3.557 1 83 85 CYS A O 1
ATOM 682 N N . SER A 1 86 ? 11.945 39.906 -1.893 1 85.44 86 SER A N 1
ATOM 683 C CA . SER A 1 86 ? 10.617 39.5 -2.348 1 85.44 86 SER A CA 1
ATOM 684 C C . SER A 1 86 ? 9.742 39.062 -1.182 1 85.44 86 SER A C 1
ATOM 686 O O . SER A 1 86 ? 10.039 38.031 -0.543 1 85.44 86 SER A O 1
ATOM 688 N N . ARG A 1 87 ? 8.641 39.688 -1.075 1 82.88 87 ARG A N 1
ATOM 689 C CA . ARG A 1 87 ? 7.703 39.312 -0.015 1 82.88 87 ARG A CA 1
ATOM 690 C C . ARG A 1 87 ? 6.949 38.062 -0.365 1 82.88 87 ARG A C 1
ATOM 692 O O . ARG A 1 87 ? 6.652 37.25 0.513 1 82.88 87 ARG A O 1
ATOM 699 N N . THR A 1 88 ? 6.707 37.938 -1.561 1 83.62 88 THR A N 1
ATOM 700 C CA . THR A 1 88 ? 5.996 36.75 -2.025 1 83.62 88 THR A CA 1
ATOM 701 C C . THR A 1 88 ? 6.832 35.5 -1.788 1 83.62 88 THR A C 1
ATOM 703 O O . THR A 1 88 ? 6.305 34.469 -1.354 1 83.62 88 THR A O 1
ATOM 706 N N . ALA A 1 89 ? 8.078 35.656 -2.018 1 87.06 89 ALA A N 1
ATOM 707 C CA . ALA A 1 89 ? 8.977 34.531 -1.805 1 87.06 89 ALA A CA 1
ATOM 708 C C . ALA A 1 89 ? 9.109 34.219 -0.319 1 87.06 89 ALA A C 1
ATOM 710 O O . ALA A 1 89 ? 9.211 33.031 0.062 1 87.06 89 ALA A O 1
ATOM 711 N N . ALA A 1 90 ? 9.109 35.156 0.466 1 87.5 90 ALA A N 1
ATOM 712 C CA . ALA A 1 90 ? 9.195 34.969 1.91 1 87.5 90 ALA A CA 1
ATOM 713 C C . ALA A 1 90 ? 7.957 34.25 2.439 1 87.5 90 ALA A C 1
ATOM 715 O O . ALA A 1 90 ? 8.047 33.406 3.338 1 87.5 90 ALA A O 1
ATOM 716 N N . ARG A 1 91 ? 6.875 34.531 1.891 1 87 91 ARG A N 1
ATOM 717 C CA . ARG A 1 91 ? 5.617 33.906 2.307 1 87 91 ARG A CA 1
ATOM 718 C C . ARG A 1 91 ? 5.59 32.406 1.961 1 87 91 ARG A C 1
ATOM 720 O O . ARG A 1 91 ? 4.938 31.625 2.645 1 87 91 ARG A O 1
ATOM 727 N N . GLN A 1 92 ? 6.254 32.094 0.924 1 88.38 92 GLN A N 1
ATOM 728 C CA . GLN A 1 92 ? 6.324 30.703 0.537 1 88.38 92 GLN A CA 1
ATOM 729 C C . GLN A 1 92 ? 7.004 29.859 1.618 1 88.38 92 GLN A C 1
ATOM 731 O O . GLN A 1 92 ? 6.652 28.703 1.822 1 88.38 92 GLN A O 1
ATOM 736 N N . LEU A 1 93 ? 7.93 30.469 2.291 1 88.94 93 LEU A N 1
ATOM 737 C CA . LEU A 1 93 ? 8.656 29.766 3.346 1 88.94 93 LEU A CA 1
ATOM 738 C C . LEU A 1 93 ? 7.75 29.484 4.539 1 88.94 93 LEU A C 1
ATOM 740 O O . LEU A 1 93 ? 8.031 28.594 5.34 1 88.94 93 LEU A O 1
ATOM 744 N N . ASP A 1 94 ? 6.652 30.188 4.668 1 88.12 94 ASP A N 1
ATOM 745 C CA . ASP A 1 94 ? 5.703 29.984 5.758 1 88.12 94 ASP A CA 1
ATOM 746 C C . ASP A 1 94 ? 4.848 28.734 5.508 1 88.12 94 ASP A C 1
ATOM 748 O O . ASP A 1 94 ? 4.152 28.266 6.41 1 88.12 94 ASP A O 1
ATOM 752 N N . ARG A 1 95 ? 4.91 28.219 4.316 1 89.56 95 ARG A N 1
ATOM 753 C CA . ARG A 1 95 ? 4.176 27 3.977 1 89.56 95 ARG A CA 1
ATOM 754 C C . ARG A 1 95 ? 5.07 25.766 4.102 1 89.56 95 ARG A C 1
ATOM 756 O O . ARG A 1 95 ? 4.84 24.766 3.438 1 89.56 95 ARG A O 1
ATOM 763 N N . ASN A 1 96 ? 6.109 25.891 4.859 1 92.38 96 ASN A N 1
ATOM 764 C CA . ASN A 1 96 ? 7.121 24.859 5.004 1 92.38 96 ASN A CA 1
ATOM 765 C C . ASN A 1 96 ? 6.52 23.547 5.523 1 92.38 96 ASN A C 1
ATOM 767 O O . ASN A 1 96 ? 6.867 22.469 5.047 1 92.38 96 ASN A O 1
ATOM 771 N N . LEU A 1 97 ? 5.59 23.609 6.453 1 92.19 97 LEU A N 1
ATOM 772 C CA . LEU A 1 97 ? 5.039 22.391 7.031 1 92.19 97 LEU A CA 1
ATOM 773 C C . LEU A 1 97 ? 4.109 21.703 6.043 1 92.19 97 LEU A C 1
ATOM 775 O O . LEU A 1 97 ? 4.043 20.469 6.012 1 92.19 97 LEU A O 1
ATOM 779 N N . THR A 1 98 ? 3.355 22.469 5.312 1 91.44 98 THR A N 1
ATOM 780 C CA . THR A 1 98 ? 2.525 21.875 4.266 1 91.44 98 THR A CA 1
ATOM 781 C C . THR A 1 98 ? 3.387 21.141 3.246 1 91.44 98 THR A C 1
ATOM 783 O O . THR A 1 98 ? 3.045 20.031 2.83 1 91.44 98 THR A O 1
ATOM 786 N N . PHE A 1 99 ? 4.438 21.781 2.873 1 95.44 99 PHE A N 1
ATOM 787 C CA . PHE A 1 99 ? 5.352 21.156 1.924 1 95.44 99 PHE A CA 1
ATOM 788 C C . PHE A 1 99 ? 6 19.922 2.535 1 95.44 99 PHE A C 1
ATOM 790 O O . PHE A 1 99 ? 6.156 18.891 1.863 1 95.44 99 PHE A O 1
ATOM 797 N N . HIS A 1 100 ? 6.398 19.984 3.828 1 96.75 100 HIS A N 1
ATOM 798 C CA . HIS A 1 100 ? 6.945 18.844 4.551 1 96.75 100 HIS A CA 1
ATOM 799 C C . HIS A 1 100 ? 6.004 17.641 4.484 1 96.75 100 HIS A C 1
ATOM 801 O O . HIS A 1 100 ? 6.441 16.516 4.215 1 96.75 100 HIS A O 1
ATOM 807 N N . LYS A 1 101 ? 4.816 17.891 4.656 1 95.06 101 LYS A N 1
ATOM 808 C CA . LYS A 1 101 ? 3.82 16.828 4.613 1 95.06 101 LYS A CA 1
ATOM 809 C C . LYS A 1 101 ? 3.691 16.25 3.207 1 95.06 101 LYS A C 1
ATOM 811 O O . LYS A 1 101 ? 3.586 15.023 3.037 1 95.06 101 LYS A O 1
ATOM 816 N N . LEU A 1 102 ? 3.66 17.094 2.215 1 96.06 102 LEU A N 1
ATOM 817 C CA . LEU A 1 102 ? 3.576 16.641 0.829 1 96.06 102 LEU A CA 1
ATOM 818 C C . LEU A 1 102 ? 4.754 15.742 0.477 1 96.06 102 LEU A C 1
ATOM 820 O O . LEU A 1 102 ? 4.578 14.711 -0.17 1 96.06 102 LEU A O 1
ATOM 824 N N . VAL A 1 103 ? 5.902 16.156 0.882 1 98.12 103 VAL A N 1
ATOM 825 C CA . VAL A 1 103 ? 7.109 15.375 0.629 1 98.12 103 VAL A CA 1
ATOM 826 C C . VAL A 1 103 ? 7.016 14.031 1.345 1 98.12 103 VAL A C 1
ATOM 828 O O . VAL A 1 103 ? 7.406 13 0.794 1 98.12 103 VAL A O 1
ATOM 831 N N . ALA A 1 104 ? 6.473 14.047 2.559 1 98.06 104 ALA A N 1
ATOM 832 C CA . ALA A 1 104 ? 6.301 12.812 3.314 1 98.06 104 ALA A CA 1
ATOM 833 C C . ALA A 1 104 ? 5.379 11.844 2.578 1 98.06 104 ALA A C 1
ATOM 835 O O . ALA A 1 104 ? 5.66 10.648 2.502 1 98.06 104 ALA A O 1
ATOM 836 N N . TYR A 1 105 ? 4.34 12.328 1.975 1 94.81 105 TYR A N 1
ATOM 837 C CA . TYR A 1 105 ? 3.416 11.492 1.217 1 94.81 105 TYR A CA 1
ATOM 838 C C . TYR A 1 105 ? 4.098 10.898 -0.009 1 94.81 105 TYR A C 1
ATOM 840 O O . TYR A 1 105 ? 3.861 9.742 -0.358 1 94.81 105 TYR A O 1
ATOM 848 N N . MET A 1 106 ? 4.898 11.711 -0.625 1 97.88 106 MET A N 1
ATOM 849 C CA . MET A 1 106 ? 5.637 11.234 -1.79 1 97.88 106 MET A CA 1
ATOM 850 C C . MET A 1 106 ? 6.617 10.133 -1.397 1 97.88 106 MET A C 1
ATOM 852 O O . MET A 1 106 ? 6.773 9.148 -2.121 1 97.88 106 MET A O 1
ATOM 856 N N . ILE A 1 107 ? 7.242 10.273 -0.265 1 98.5 107 ILE A N 1
ATOM 857 C CA . ILE A 1 107 ? 8.141 9.25 0.247 1 98.5 107 ILE A CA 1
ATOM 858 C C . ILE A 1 107 ? 7.363 7.961 0.498 1 98.5 107 ILE A C 1
ATOM 860 O O . ILE A 1 107 ? 7.809 6.871 0.123 1 98.5 107 ILE A O 1
ATOM 864 N N . GLY A 1 108 ? 6.215 8.133 1.148 1 96.81 108 GLY A N 1
ATOM 865 C CA . GLY A 1 108 ? 5.379 6.969 1.372 1 96.81 108 GLY A CA 1
ATOM 866 C C . GLY A 1 108 ? 4.988 6.258 0.089 1 96.81 108 GLY A C 1
ATOM 867 O O . GLY A 1 108 ? 5.066 5.031 0.003 1 96.81 108 GLY A O 1
ATOM 868 N N . PHE A 1 109 ? 4.617 6.977 -0.946 1 95.69 109 PHE A N 1
ATOM 869 C CA . PHE A 1 109 ? 4.18 6.438 -2.23 1 95.69 109 PHE A CA 1
ATOM 870 C C . PHE A 1 109 ? 5.316 5.684 -2.912 1 95.69 109 PHE A C 1
ATOM 872 O O . PHE A 1 109 ? 5.148 4.527 -3.307 1 95.69 109 PHE A O 1
ATOM 879 N N . HIS A 1 110 ? 6.426 6.312 -3.074 1 98.19 110 HIS A N 1
ATOM 880 C CA . HIS A 1 110 ? 7.551 5.688 -3.762 1 98.19 110 HIS A CA 1
ATOM 881 C C . HIS A 1 110 ? 8.102 4.512 -2.963 1 98.19 110 HIS A C 1
ATOM 883 O O . HIS A 1 110 ? 8.633 3.559 -3.539 1 98.19 110 HIS A O 1
ATOM 889 N N . THR A 1 111 ? 8.016 4.578 -1.603 1 97.62 111 THR A N 1
ATOM 890 C CA . THR A 1 111 ? 8.406 3.432 -0.792 1 97.62 111 THR A CA 1
ATOM 891 C C . THR A 1 111 ? 7.539 2.219 -1.12 1 97.62 111 THR A C 1
ATOM 893 O O . THR A 1 111 ? 8.047 1.111 -1.296 1 97.62 111 THR A O 1
ATOM 896 N N . ALA A 1 112 ? 6.254 2.451 -1.254 1 93.94 112 ALA A N 1
ATOM 897 C CA . ALA A 1 112 ? 5.344 1.358 -1.585 1 93.94 112 ALA A CA 1
ATOM 898 C C . ALA A 1 112 ? 5.688 0.746 -2.939 1 93.94 112 ALA A C 1
ATOM 900 O O . ALA A 1 112 ? 5.777 -0.477 -3.07 1 93.94 112 ALA A O 1
ATOM 901 N N . VAL A 1 113 ? 5.914 1.577 -3.941 1 95.62 113 VAL A N 1
ATOM 902 C CA . VAL A 1 113 ? 6.258 1.095 -5.273 1 95.62 113 VAL A CA 1
ATOM 903 C C . VAL A 1 113 ? 7.59 0.348 -5.227 1 95.62 113 VAL A C 1
ATOM 905 O O . VAL A 1 113 ? 7.73 -0.726 -5.816 1 95.62 113 VAL A O 1
ATOM 908 N N . HIS A 1 114 ? 8.523 0.88 -4.5 1 97.38 114 HIS A N 1
ATOM 909 C CA . HIS A 1 114 ? 9.852 0.297 -4.336 1 97.38 114 HIS A CA 1
ATOM 910 C C . HIS A 1 114 ? 9.773 -1.089 -3.703 1 97.38 114 HIS A C 1
ATOM 912 O O . HIS A 1 114 ? 10.406 -2.031 -4.18 1 97.38 114 HIS A O 1
ATOM 918 N N . ILE A 1 115 ? 8.969 -1.196 -2.707 1 93.69 115 ILE A N 1
ATOM 919 C CA . ILE A 1 115 ? 8.844 -2.455 -1.982 1 93.69 115 ILE A CA 1
ATOM 920 C C . ILE A 1 115 ? 8.18 -3.5 -2.875 1 93.69 115 ILE A C 1
ATOM 922 O O . ILE A 1 115 ? 8.656 -4.633 -2.979 1 93.69 115 ILE A O 1
ATOM 926 N N . VAL A 1 116 ? 7.113 -3.139 -3.549 1 91.31 116 VAL A N 1
ATOM 927 C CA . VAL A 1 116 ? 6.406 -4.062 -4.43 1 91.31 116 VAL A CA 1
ATOM 928 C C . VAL A 1 116 ? 7.336 -4.535 -5.539 1 91.31 116 VAL A C 1
ATOM 930 O O . VAL A 1 116 ? 7.379 -5.727 -5.859 1 91.31 116 VAL A O 1
ATOM 933 N N . ALA A 1 117 ? 8.062 -3.65 -6.094 1 94.94 117 ALA A N 1
ATOM 934 C CA . ALA A 1 117 ? 9.016 -4.004 -7.141 1 94.94 117 ALA A CA 1
ATOM 935 C C . ALA A 1 117 ? 10.078 -4.969 -6.617 1 94.94 117 ALA A C 1
ATOM 937 O O . ALA A 1 117 ? 10.43 -5.945 -7.285 1 94.94 117 ALA A O 1
ATOM 938 N N . HIS A 1 118 ? 10.547 -4.758 -5.426 1 92.25 118 HIS A N 1
ATOM 939 C CA . HIS A 1 118 ? 11.57 -5.621 -4.859 1 92.25 118 HIS A CA 1
ATOM 940 C C . HIS A 1 118 ? 11.008 -6.996 -4.508 1 92.25 118 HIS A C 1
ATOM 942 O O . HIS A 1 118 ? 11.727 -7.996 -4.543 1 92.25 118 HIS A O 1
ATOM 948 N N . LEU A 1 119 ? 9.781 -7.062 -4.16 1 87.81 119 LEU A N 1
ATOM 949 C CA . LEU A 1 119 ? 9.164 -8.367 -3.941 1 87.81 119 LEU A CA 1
ATOM 950 C C . LEU A 1 119 ? 9.172 -9.195 -5.223 1 87.81 119 LEU A C 1
ATOM 952 O O . LEU A 1 119 ? 9.438 -10.398 -5.188 1 87.81 119 LEU A O 1
ATOM 956 N N . PHE A 1 120 ? 8.93 -8.516 -6.32 1 89.56 120 PHE A N 1
ATOM 957 C CA . PHE A 1 120 ? 9 -9.211 -7.598 1 89.56 120 PHE A CA 1
ATOM 958 C C . PHE A 1 120 ? 10.438 -9.578 -7.941 1 89.56 120 PHE A C 1
ATOM 960 O O . PHE A 1 120 ? 10.703 -10.68 -8.438 1 89.56 120 PHE A O 1
ATOM 967 N N . ASN A 1 121 ? 11.352 -8.641 -7.699 1 90.06 121 ASN A N 1
ATOM 968 C CA . ASN A 1 121 ? 12.766 -8.953 -7.887 1 90.06 121 ASN A CA 1
ATOM 969 C C . ASN A 1 121 ? 13.164 -10.211 -7.125 1 90.06 121 ASN A C 1
ATOM 971 O O . ASN A 1 121 ? 13.836 -11.086 -7.672 1 90.06 121 ASN A O 1
ATOM 975 N N . PHE A 1 122 ? 12.742 -10.242 -5.969 1 85.06 122 PHE A N 1
ATOM 976 C CA . PHE A 1 122 ? 13.07 -11.367 -5.102 1 85.06 122 PHE A CA 1
ATOM 977 C C . PHE A 1 122 ? 12.453 -12.656 -5.629 1 85.06 122 PHE A C 1
ATOM 979 O O . PHE A 1 122 ? 13.117 -13.695 -5.68 1 85.06 122 PHE A O 1
ATOM 986 N N . GLU A 1 123 ? 11.234 -12.602 -5.98 1 84.81 123 GLU A N 1
ATOM 987 C CA . GLU A 1 123 ? 10.531 -13.766 -6.488 1 84.81 123 GLU A CA 1
ATOM 988 C C . GLU A 1 123 ? 11.188 -14.305 -7.754 1 84.81 123 GLU A C 1
ATOM 990 O O . GLU A 1 123 ? 11.391 -15.516 -7.887 1 84.81 123 GLU A O 1
ATOM 995 N N . TRP A 1 124 ? 11.516 -13.445 -8.617 1 85.75 124 TRP A N 1
ATOM 996 C CA . TRP A 1 124 ? 12.109 -13.867 -9.883 1 85.75 124 TRP A CA 1
ATOM 997 C C . TRP A 1 124 ? 13.523 -14.383 -9.672 1 85.75 124 TRP A C 1
ATOM 999 O O . TRP A 1 124 ? 13.938 -15.359 -10.305 1 85.75 124 TRP A O 1
ATOM 1009 N N . PHE A 1 125 ? 14.234 -13.758 -8.844 1 85.12 125 PHE A N 1
ATOM 1010 C CA . PHE A 1 125 ? 15.586 -14.203 -8.516 1 85.12 125 PHE A CA 1
ATOM 1011 C C . PHE A 1 125 ? 15.562 -15.594 -7.891 1 85.12 125 PHE A C 1
ATOM 1013 O O . PHE A 1 125 ? 16.297 -16.484 -8.32 1 85.12 125 PHE A O 1
ATOM 1020 N N . MET A 1 126 ? 14.742 -15.773 -6.957 1 82.12 126 MET A N 1
ATOM 1021 C CA . MET A 1 126 ? 14.664 -17.047 -6.254 1 82.12 126 MET A CA 1
ATOM 1022 C C . MET A 1 126 ? 14.109 -18.141 -7.168 1 82.12 126 MET A C 1
ATOM 1024 O O . MET A 1 126 ? 14.5 -19.312 -7.062 1 82.12 126 MET A O 1
ATOM 1028 N N . GLY A 1 127 ? 13.219 -17.719 -8 1 80 127 GLY A N 1
ATOM 1029 C CA . GLY A 1 127 ? 12.711 -18.688 -8.977 1 80 127 GLY A CA 1
ATOM 1030 C C . GLY A 1 127 ? 13.805 -19.25 -9.859 1 80 127 GLY A C 1
ATOM 1031 O O . GLY A 1 127 ? 13.867 -20.469 -10.062 1 80 127 GLY A O 1
ATOM 1032 N N . ALA A 1 128 ? 14.641 -18.438 -10.289 1 80.38 128 ALA A N 1
ATOM 1033 C CA . ALA A 1 128 ? 15.758 -18.875 -11.125 1 80.38 128 ALA A CA 1
ATOM 1034 C C . ALA A 1 128 ? 16.719 -19.75 -10.328 1 80.38 128 ALA A C 1
ATOM 1036 O O . ALA A 1 128 ? 17.281 -20.719 -10.867 1 80.38 128 ALA A O 1
ATOM 1037 N N . GLN A 1 129 ? 16.891 -19.438 -9.133 1 80.12 129 GLN A N 1
ATOM 1038 C CA . GLN A 1 129 ? 17.781 -20.203 -8.266 1 80.12 129 GLN A CA 1
ATOM 1039 C C . GLN A 1 129 ? 17.219 -21.609 -7.996 1 80.12 129 GLN A C 1
ATOM 1041 O O . GLN A 1 129 ? 17.969 -22.594 -8.023 1 80.12 129 GLN A O 1
ATOM 1046 N N . LEU A 1 130 ? 16.031 -21.672 -7.789 1 76.25 130 LEU A N 1
ATOM 1047 C CA . LEU A 1 130 ? 15.383 -22.922 -7.406 1 76.25 130 LEU A CA 1
ATOM 1048 C C . LEU A 1 130 ? 15.273 -23.875 -8.602 1 76.25 130 LEU A C 1
ATOM 1050 O O . LEU A 1 130 ? 15.211 -25.094 -8.422 1 76.25 130 LEU A O 1
ATOM 1054 N N . ASP A 1 131 ? 15.32 -23.344 -9.742 1 74.12 131 ASP A N 1
ATOM 1055 C CA . ASP A 1 131 ? 15.273 -24.188 -10.93 1 74.12 131 ASP A CA 1
ATOM 1056 C C . ASP A 1 131 ? 16.531 -25.047 -11.055 1 74.12 131 ASP A C 1
ATOM 1058 O O . ASP A 1 131 ? 16.5 -26.141 -11.609 1 74.12 131 ASP A O 1
ATOM 1062 N N . ARG A 1 132 ? 17.688 -24.594 -10.555 1 74.12 132 ARG A N 1
ATOM 1063 C CA . ARG A 1 132 ? 18.969 -25.297 -10.531 1 74.12 132 ARG A CA 1
ATOM 1064 C C . ARG A 1 132 ? 19.219 -26 -11.859 1 74.12 132 ARG A C 1
ATOM 1066 O O . ARG A 1 132 ? 19.516 -27.203 -11.883 1 74.12 132 ARG A O 1
ATOM 1073 N N . ASN A 1 133 ? 18.969 -25.266 -12.891 1 71.88 133 ASN A N 1
ATOM 1074 C CA . ASN A 1 133 ? 19.141 -25.797 -14.234 1 71.88 133 ASN A CA 1
ATOM 1075 C C . ASN A 1 133 ? 20.172 -25 -15.023 1 71.88 133 ASN A C 1
ATOM 1077 O O . ASN A 1 133 ? 19.922 -23.859 -15.414 1 71.88 133 ASN A O 1
ATOM 1081 N N . SER A 1 134 ? 21.328 -25.609 -15.227 1 75.75 134 SER A N 1
ATOM 1082 C CA . SER A 1 134 ? 22.453 -24.938 -15.883 1 75.75 134 SER A CA 1
ATOM 1083 C C . SER A 1 134 ? 22.141 -24.672 -17.359 1 75.75 134 SER A C 1
ATOM 1085 O O . SER A 1 134 ? 22.875 -23.938 -18.031 1 75.75 134 SER A O 1
ATOM 1087 N N . SER A 1 135 ? 21.094 -25.203 -17.812 1 73.06 135 SER A N 1
ATOM 1088 C CA . SER A 1 135 ? 20.703 -24.938 -19.188 1 73.06 135 SER A CA 1
ATOM 1089 C C . SER A 1 135 ? 19.859 -23.672 -19.297 1 73.06 135 SER A C 1
ATOM 1091 O O . SER A 1 135 ? 19.469 -23.281 -20.406 1 73.06 135 SER A O 1
ATOM 1093 N N . LEU A 1 136 ? 19.594 -23.188 -18.203 1 79.75 136 LEU A N 1
ATOM 1094 C CA . LEU A 1 136 ? 18.859 -21.938 -18.156 1 79.75 136 LEU A CA 1
ATOM 1095 C C . LEU A 1 136 ? 19.812 -20.766 -17.844 1 79.75 136 LEU A C 1
ATOM 1097 O O . LEU A 1 136 ? 20.547 -20.812 -16.859 1 79.75 136 LEU A O 1
ATOM 1101 N N . LEU A 1 137 ? 19.719 -19.828 -18.672 1 87.12 137 LEU A N 1
ATOM 1102 C CA . LEU A 1 137 ? 20.609 -18.672 -18.547 1 87.12 137 LEU A CA 1
ATOM 1103 C C . LEU A 1 137 ? 20.453 -18.016 -17.188 1 87.12 137 LEU A C 1
ATOM 1105 O O . LEU A 1 137 ? 21.438 -17.672 -16.531 1 87.12 137 LEU A O 1
ATOM 1109 N N . PRO A 1 138 ? 19.172 -17.828 -16.672 1 86.5 138 PRO A N 1
ATOM 1110 C CA . PRO A 1 138 ? 19.031 -17.156 -15.383 1 86.5 138 PRO A CA 1
ATOM 1111 C C . PRO A 1 138 ? 19.781 -17.875 -14.266 1 86.5 138 PRO A C 1
ATOM 1113 O O . PRO A 1 138 ? 20.375 -17.234 -13.398 1 86.5 138 PRO A O 1
ATOM 1116 N N . PHE A 1 139 ? 19.797 -19.109 -14.312 1 84.81 139 PHE A N 1
ATOM 1117 C CA . PHE A 1 139 ? 20.5 -19.859 -13.281 1 84.81 139 PHE A CA 1
ATOM 1118 C C . PHE A 1 139 ? 22.016 -19.703 -13.422 1 84.81 139 PHE A C 1
ATOM 1120 O O . PHE A 1 139 ? 22.719 -19.547 -12.422 1 84.81 139 PHE A O 1
ATOM 1127 N N . VAL A 1 140 ? 22.5 -19.781 -14.617 1 84.31 140 VAL A N 1
ATOM 1128 C CA . VAL A 1 140 ? 23.922 -19.625 -14.883 1 84.31 140 VAL A CA 1
ATOM 1129 C C . VAL A 1 140 ? 24.391 -18.266 -14.375 1 84.31 140 VAL A C 1
ATOM 1131 O O . VAL A 1 140 ? 25.469 -18.156 -13.789 1 84.31 140 VAL A O 1
ATOM 1134 N N . LEU A 1 141 ? 23.547 -17.328 -14.57 1 87.5 141 LEU A N 1
ATOM 1135 C CA . LEU A 1 141 ? 23.891 -15.969 -14.156 1 87.5 141 LEU A CA 1
ATOM 1136 C C . LEU A 1 141 ? 23.984 -15.875 -12.633 1 87.5 141 LEU A C 1
ATOM 1138 O O . LEU A 1 141 ? 24.828 -15.141 -12.109 1 87.5 141 LEU A O 1
ATOM 1142 N N . ILE A 1 142 ? 23.188 -16.516 -11.961 1 84 142 ILE A N 1
ATOM 1143 C CA . ILE A 1 142 ? 23.219 -16.516 -10.508 1 84 142 ILE A CA 1
ATOM 1144 C C . ILE A 1 142 ? 24.5 -17.172 -10.008 1 84 142 ILE A C 1
ATOM 1146 O O . ILE A 1 142 ? 25.156 -16.672 -9.094 1 84 142 ILE A O 1
ATOM 1150 N N . VAL A 1 143 ? 24.875 -18.25 -10.609 1 76.19 143 VAL A N 1
ATOM 1151 C CA . VAL A 1 143 ? 26.062 -19 -10.219 1 76.19 143 VAL A CA 1
ATOM 1152 C C . VAL A 1 143 ? 27.312 -18.156 -10.422 1 76.19 143 VAL A C 1
ATOM 1154 O O . VAL A 1 143 ? 28.203 -18.141 -9.578 1 76.19 143 VAL A O 1
ATOM 1157 N N . ILE A 1 144 ? 27.25 -17.531 -11.469 1 70.25 144 ILE A N 1
ATOM 1158 C CA . ILE A 1 144 ? 28.406 -16.703 -11.789 1 70.25 144 ILE A CA 1
ATOM 1159 C C . ILE A 1 144 ? 28.453 -15.492 -10.852 1 70.25 144 ILE A C 1
ATOM 1161 O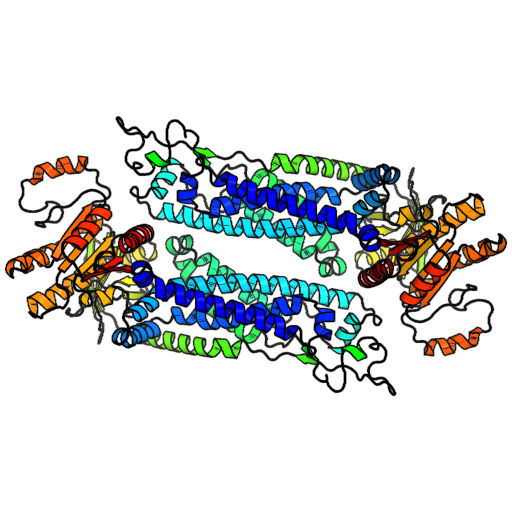 O . ILE A 1 144 ? 29.531 -15.078 -10.422 1 70.25 144 ILE A O 1
ATOM 1165 N N . ASN A 1 145 ? 27.219 -14.906 -10.625 1 64.75 145 ASN A N 1
ATOM 1166 C CA . ASN A 1 145 ? 27.141 -13.664 -9.859 1 64.75 145 ASN A CA 1
ATOM 1167 C C . ASN A 1 145 ? 27.172 -13.93 -8.359 1 64.75 145 ASN A C 1
ATOM 1169 O O . ASN A 1 145 ? 27.344 -13 -7.566 1 64.75 145 ASN A O 1
ATOM 1173 N N . ILE A 1 146 ? 27.562 -15.195 -7.805 1 56.66 146 ILE A N 1
ATOM 1174 C CA . ILE A 1 146 ? 27.812 -15.672 -6.449 1 56.66 146 ILE A CA 1
ATOM 1175 C C . ILE A 1 146 ? 26.75 -15.125 -5.504 1 56.66 146 ILE A C 1
ATOM 1177 O O . ILE A 1 146 ? 27.031 -14.805 -4.352 1 56.66 146 ILE A O 1
ATOM 1181 N N . ILE A 1 147 ? 25.625 -14.602 -6.047 1 53.88 147 ILE A N 1
ATOM 1182 C CA . ILE A 1 147 ? 24.75 -14.039 -5.02 1 53.88 147 ILE A CA 1
ATOM 1183 C C . ILE A 1 147 ? 23.938 -15.148 -4.371 1 53.88 147 ILE A C 1
ATOM 1185 O O . ILE A 1 147 ? 23.219 -15.883 -5.059 1 53.88 147 ILE A O 1
ATOM 1189 N N . ASN A 1 148 ? 24.531 -15.805 -3.361 1 48.09 148 ASN A N 1
ATOM 1190 C CA . ASN A 1 148 ? 23.75 -16.812 -2.648 1 48.09 148 ASN A CA 1
ATOM 1191 C C . ASN A 1 148 ? 22.391 -16.25 -2.234 1 48.09 148 ASN A C 1
ATOM 1193 O O . ASN A 1 148 ? 22.312 -15.32 -1.437 1 48.09 148 ASN A O 1
ATOM 1197 N N . PRO A 1 149 ? 21.5 -16.5 -2.984 1 45.09 149 PRO A N 1
ATOM 1198 C CA . PRO A 1 149 ? 20.141 -16 -2.703 1 45.09 149 PRO A CA 1
ATOM 1199 C C . PRO A 1 149 ? 19.719 -16.234 -1.253 1 45.09 149 PRO A C 1
ATOM 1201 O O . PRO A 1 149 ? 18.828 -15.555 -0.744 1 45.09 149 PRO A O 1
ATOM 1204 N N . THR A 1 150 ? 20.125 -17.578 -0.861 1 44.25 150 THR A N 1
ATOM 1205 C CA . THR A 1 150 ? 19.5 -17.938 0.406 1 44.25 150 THR A CA 1
ATOM 1206 C C . THR A 1 150 ? 19.719 -16.844 1.445 1 44.25 150 THR A C 1
ATOM 1208 O O . THR A 1 150 ? 19.188 -16.922 2.561 1 44.25 150 THR A O 1
ATOM 1211 N N . ILE A 1 151 ? 20.781 -16.156 1.2 1 50.34 151 ILE A N 1
ATOM 1212 C CA . ILE A 1 151 ? 20.969 -15.203 2.281 1 50.34 151 ILE A CA 1
ATOM 1213 C C . ILE A 1 151 ? 19.812 -14.195 2.291 1 50.34 151 ILE A C 1
ATOM 1215 O O . ILE A 1 151 ? 19.641 -13.43 1.343 1 50.34 151 ILE A O 1
ATOM 1219 N N . VAL A 1 152 ? 18.688 -14.695 2.877 1 54.88 152 VAL A N 1
ATOM 1220 C CA . VAL A 1 152 ? 17.297 -14.352 3.15 1 54.88 152 VAL A CA 1
ATOM 1221 C C . VAL A 1 152 ? 17.156 -12.836 3.303 1 54.88 152 VAL A C 1
ATOM 1223 O O . VAL A 1 152 ? 18.109 -12.156 3.68 1 54.88 152 VAL A O 1
ATOM 1226 N N . MET A 1 153 ? 16.062 -12.344 2.785 1 58.97 153 MET A N 1
ATOM 1227 C CA . MET A 1 153 ? 15.516 -10.992 2.887 1 58.97 153 MET A CA 1
ATOM 1228 C C . MET A 1 153 ? 15.891 -10.359 4.223 1 58.97 153 MET A C 1
ATOM 1230 O O . MET A 1 153 ? 16.25 -9.18 4.273 1 58.97 153 MET A O 1
ATOM 1234 N N . PHE A 1 154 ? 16.125 -11.25 5.176 1 66.19 154 PHE A N 1
ATOM 1235 C CA . PHE A 1 154 ? 16.328 -10.648 6.492 1 66.19 154 PHE A CA 1
ATOM 1236 C C . PHE A 1 154 ? 17.781 -10.773 6.93 1 66.19 154 PHE A C 1
ATOM 1238 O O . PHE A 1 154 ? 18.156 -10.305 8.008 1 66.19 154 PHE A O 1
ATOM 1245 N N . THR A 1 155 ? 18.625 -11.266 5.93 1 75.38 155 THR A N 1
ATOM 1246 C CA . THR A 1 155 ? 20 -11.398 6.387 1 75.38 155 THR A CA 1
ATOM 1247 C C . THR A 1 155 ? 20.922 -10.438 5.641 1 75.38 155 THR A C 1
ATOM 1249 O O . THR A 1 155 ? 22.094 -10.289 5.984 1 75.38 155 THR A O 1
ATOM 1252 N N . THR A 1 156 ? 20.406 -9.844 4.734 1 82.31 156 THR A N 1
ATOM 1253 C CA . THR A 1 156 ? 21.188 -8.836 4.031 1 82.31 156 THR A CA 1
ATOM 1254 C C . THR A 1 156 ? 21.016 -7.465 4.664 1 82.31 156 THR A C 1
ATOM 1256 O O . THR A 1 156 ? 20.031 -7.23 5.375 1 82.31 156 THR A O 1
ATOM 1259 N N . ILE A 1 157 ? 22 -6.633 4.422 1 87.5 157 ILE A N 1
ATOM 1260 C CA . ILE A 1 157 ? 21.906 -5.258 4.898 1 87.5 157 ILE A CA 1
ATOM 1261 C C . ILE A 1 157 ? 20.688 -4.578 4.297 1 87.5 157 ILE A C 1
ATOM 1263 O O . ILE A 1 157 ? 19.922 -3.922 5.008 1 87.5 157 ILE A O 1
ATOM 1267 N N . ALA A 1 158 ? 20.5 -4.797 3.002 1 89 158 ALA A N 1
ATOM 1268 C CA . ALA A 1 158 ? 19.359 -4.18 2.311 1 89 158 ALA A CA 1
ATOM 1269 C C . ALA A 1 158 ? 18.031 -4.68 2.871 1 89 158 ALA A C 1
ATOM 1271 O O . ALA A 1 158 ? 17.109 -3.898 3.066 1 89 158 ALA A O 1
ATOM 1272 N N . GLY A 1 159 ? 17.984 -5.98 3.131 1 88.62 159 GLY A N 1
ATOM 1273 C CA . GLY A 1 159 ? 16.766 -6.555 3.674 1 88.62 159 GLY A CA 1
ATOM 1274 C C . GLY A 1 159 ? 16.453 -6.078 5.082 1 88.62 159 GLY A C 1
ATOM 1275 O O . GLY A 1 159 ? 15.336 -5.656 5.367 1 88.62 159 GLY A O 1
ATOM 1276 N N . LEU A 1 160 ? 17.438 -6.129 5.918 1 89.38 160 LEU A N 1
ATOM 1277 C CA . LEU A 1 160 ? 17.25 -5.75 7.316 1 89.38 160 LEU A CA 1
ATOM 1278 C C . LEU A 1 160 ? 16.938 -4.266 7.438 1 89.38 160 LEU A C 1
ATOM 1280 O O . LEU A 1 160 ? 15.945 -3.893 8.086 1 89.38 160 LEU A O 1
ATOM 1284 N N . THR A 1 161 ? 17.734 -3.459 6.852 1 94.12 161 THR A N 1
ATOM 1285 C CA . THR A 1 161 ? 17.484 -2.021 6.93 1 94.12 161 THR A CA 1
ATOM 1286 C C . THR A 1 161 ? 16.172 -1.655 6.242 1 94.12 161 THR A C 1
ATOM 1288 O O . THR A 1 161 ? 15.469 -0.751 6.691 1 94.12 161 THR A O 1
ATOM 1291 N N . GLY A 1 162 ? 15.859 -2.369 5.16 1 93.81 162 GLY A N 1
ATOM 1292 C CA . GLY A 1 162 ? 14.602 -2.117 4.484 1 93.81 162 GLY A CA 1
ATOM 1293 C C . GLY A 1 162 ? 13.391 -2.309 5.387 1 93.81 162 GLY A C 1
ATOM 1294 O O . GLY A 1 162 ? 12.484 -1.48 5.398 1 93.81 162 GLY A O 1
ATOM 1295 N N . VAL A 1 163 ? 13.406 -3.34 6.168 1 91.38 163 VAL A N 1
ATOM 1296 C CA . VAL A 1 163 ? 12.305 -3.621 7.082 1 91.38 163 VAL A CA 1
ATOM 1297 C C . VAL A 1 163 ? 12.258 -2.555 8.18 1 91.38 163 VAL A C 1
ATOM 1299 O O . VAL A 1 163 ? 11.195 -2.008 8.477 1 91.38 163 VAL A O 1
ATOM 1302 N N . VAL A 1 164 ? 13.352 -2.25 8.703 1 94.81 164 VAL A N 1
ATOM 1303 C CA . VAL A 1 164 ? 13.438 -1.315 9.82 1 94.81 164 VAL A CA 1
ATOM 1304 C C . VAL A 1 164 ? 12.969 0.068 9.375 1 94.81 164 VAL A C 1
ATOM 1306 O O . VAL A 1 164 ? 12.141 0.694 10.039 1 94.81 164 VAL A O 1
ATOM 1309 N N . ILE A 1 165 ? 13.469 0.511 8.242 1 97.25 165 ILE A N 1
ATOM 1310 C CA . ILE A 1 165 ? 13.148 1.877 7.844 1 97.25 165 ILE A CA 1
ATOM 1311 C C . ILE A 1 165 ? 11.703 1.952 7.371 1 97.25 165 ILE A C 1
ATOM 1313 O O . ILE A 1 165 ? 11.031 2.975 7.547 1 97.25 165 ILE A O 1
ATOM 1317 N N . THR A 1 166 ? 11.172 0.914 6.785 1 96.06 166 THR A N 1
ATOM 1318 C CA . THR A 1 166 ? 9.766 0.901 6.379 1 96.06 166 THR A CA 1
ATOM 1319 C C . THR A 1 166 ? 8.852 0.956 7.598 1 96.06 166 THR A C 1
ATOM 1321 O O . THR A 1 166 ? 7.883 1.717 7.621 1 96.06 166 THR A O 1
ATOM 1324 N N . LEU A 1 167 ? 9.148 0.158 8.609 1 94.75 167 LEU A N 1
ATOM 1325 C CA . LEU A 1 167 ? 8.359 0.173 9.836 1 94.75 167 LEU A CA 1
ATOM 1326 C C . LEU A 1 167 ? 8.406 1.544 10.5 1 94.75 167 LEU A C 1
ATOM 1328 O O . LEU A 1 167 ? 7.383 2.062 10.945 1 94.75 167 LEU A O 1
ATOM 1332 N N . ALA A 1 168 ? 9.562 2.1 10.562 1 97.5 168 ALA A N 1
ATOM 1333 C CA . ALA A 1 168 ? 9.703 3.447 11.109 1 97.5 168 ALA A CA 1
ATOM 1334 C C . ALA A 1 168 ? 8.859 4.449 10.328 1 97.5 168 ALA A C 1
ATOM 1336 O O . ALA A 1 168 ? 8.156 5.273 10.914 1 97.5 168 ALA A O 1
ATOM 1337 N N . LEU A 1 169 ? 8.906 4.355 9.031 1 97.56 169 LEU A N 1
ATOM 1338 C CA . LEU A 1 169 ? 8.164 5.273 8.18 1 97.56 169 LEU A CA 1
ATOM 1339 C C . LEU A 1 169 ? 6.664 5.141 8.414 1 97.56 169 LEU A C 1
ATOM 1341 O O . LEU A 1 169 ? 5.953 6.145 8.508 1 97.56 169 LEU A O 1
ATOM 1345 N N . ILE A 1 170 ? 6.184 3.92 8.539 1 93.38 170 ILE A N 1
ATOM 1346 C CA . ILE A 1 170 ? 4.766 3.674 8.781 1 93.38 170 ILE A CA 1
ATOM 1347 C C . ILE A 1 170 ? 4.344 4.309 10.102 1 93.38 170 ILE A C 1
ATOM 1349 O O . ILE A 1 170 ? 3.326 4.996 10.172 1 93.38 170 ILE A O 1
ATOM 1353 N N . LEU A 1 171 ? 5.121 4.133 11.102 1 94.25 171 LEU A N 1
ATOM 1354 C CA . LEU A 1 171 ? 4.809 4.684 12.414 1 94.25 171 LEU A CA 1
ATOM 1355 C C . LEU A 1 171 ? 4.832 6.207 12.383 1 94.25 171 LEU A C 1
ATOM 1357 O O . LEU A 1 171 ? 3.949 6.859 12.953 1 94.25 171 LEU A O 1
ATOM 1361 N N . ILE A 1 172 ? 5.746 6.777 11.68 1 97.19 172 ILE A N 1
ATOM 1362 C CA . ILE A 1 172 ? 5.875 8.227 11.602 1 97.19 172 ILE A CA 1
ATOM 1363 C C . ILE A 1 172 ? 4.668 8.812 10.875 1 97.19 172 ILE A C 1
ATOM 1365 O O . ILE A 1 172 ? 4.027 9.742 11.367 1 97.19 172 ILE A O 1
ATOM 1369 N N . ILE A 1 173 ? 4.312 8.25 9.758 1 93.94 173 ILE A N 1
ATOM 1370 C CA . ILE A 1 173 ? 3.24 8.797 8.93 1 93.94 173 ILE A CA 1
ATOM 1371 C C . ILE A 1 173 ? 1.899 8.617 9.641 1 93.94 173 ILE A C 1
ATOM 1373 O O . ILE A 1 173 ? 1.104 9.555 9.711 1 93.94 173 ILE A O 1
ATOM 1377 N N . THR A 1 174 ? 1.652 7.523 10.305 1 88.44 174 THR A N 1
ATOM 1378 C CA . THR A 1 174 ? 0.364 7.25 10.938 1 88.44 174 THR A CA 1
ATOM 1379 C C . THR A 1 174 ? 0.186 8.094 12.195 1 88.44 174 THR A C 1
ATOM 1381 O O . THR A 1 174 ? -0.903 8.609 12.453 1 88.44 174 THR A O 1
ATOM 1384 N N . SER A 1 175 ? 1.221 8.297 12.922 1 91.75 175 SER A N 1
ATOM 1385 C CA . SER A 1 175 ? 1.119 9.086 14.141 1 91.75 175 SER A CA 1
ATOM 1386 C C . SER A 1 175 ? 1.063 10.578 13.836 1 91.75 175 SER A C 1
ATOM 1388 O O . SER A 1 175 ? 0.736 11.391 14.711 1 91.75 175 SER A O 1
ATOM 1390 N N . SER A 1 176 ? 1.392 10.906 12.586 1 92.75 176 SER A N 1
ATOM 1391 C CA . SER A 1 176 ? 1.412 12.312 12.211 1 92.75 176 SER A CA 1
ATOM 1392 C C . SER A 1 176 ? 0.045 12.773 11.711 1 92.75 176 SER A C 1
ATOM 1394 O O . SER A 1 176 ? -0.139 13.945 11.383 1 92.75 176 SER A O 1
ATOM 1396 N N . MET A 1 177 ? -0.885 11.906 11.719 1 86.88 177 MET A N 1
ATOM 1397 C CA . MET A 1 177 ? -2.246 12.289 11.367 1 86.88 177 MET A CA 1
ATOM 1398 C C . MET A 1 177 ? -2.816 13.273 12.375 1 86.88 177 MET A C 1
ATOM 1400 O O . MET A 1 177 ? -2.537 13.18 13.57 1 86.88 177 MET A O 1
ATOM 1404 N N . GLU A 1 178 ? -3.545 14.18 11.875 1 84.44 178 GLU A N 1
ATOM 1405 C CA . GLU A 1 178 ? -4.043 15.273 12.703 1 84.44 178 GLU A CA 1
ATOM 1406 C C . GLU A 1 178 ? -4.816 14.742 13.906 1 84.44 178 GLU A C 1
ATOM 1408 O O . GLU A 1 178 ? -4.684 15.266 15.016 1 84.44 178 GLU A O 1
ATOM 1413 N N . VAL A 1 179 ? -5.539 13.672 13.773 1 79.62 179 VAL A N 1
ATOM 1414 C CA . VAL A 1 179 ? -6.355 13.117 14.852 1 79.62 179 VAL A CA 1
ATOM 1415 C C . VAL A 1 179 ? -5.457 12.617 15.977 1 79.62 179 VAL A C 1
ATOM 1417 O O . VAL A 1 179 ? -5.738 12.859 17.156 1 79.62 179 VAL A O 1
ATOM 1420 N N . ILE A 1 180 ? -4.418 12.031 15.602 1 83.38 180 ILE A N 1
ATOM 1421 C CA . ILE A 1 180 ? -3.51 11.5 16.609 1 83.38 180 ILE A CA 1
ATOM 1422 C C . ILE A 1 180 ? -2.713 12.641 17.234 1 83.38 180 ILE A C 1
ATOM 1424 O O . ILE A 1 180 ? -2.557 12.695 18.469 1 83.38 180 ILE A O 1
ATOM 1428 N N . ARG A 1 181 ? -2.332 13.562 16.453 1 86.12 181 ARG A N 1
ATOM 1429 C CA . ARG A 1 181 ? -1.541 14.688 16.953 1 86.12 181 ARG A CA 1
ATOM 1430 C C . ARG A 1 181 ? -2.34 15.523 17.938 1 86.12 181 ARG A C 1
ATOM 1432 O O . ARG A 1 181 ? -1.799 15.992 18.953 1 86.12 181 ARG A O 1
ATOM 1439 N N . ARG A 1 182 ? -3.559 15.703 17.703 1 81.38 182 ARG A N 1
ATOM 1440 C CA . ARG A 1 182 ? -4.402 16.531 18.547 1 81.38 182 ARG A CA 1
ATOM 1441 C C . ARG A 1 182 ? -4.84 15.766 19.797 1 81.38 182 ARG A C 1
ATOM 1443 O O . ARG A 1 182 ? -4.941 16.344 20.875 1 81.38 182 ARG A O 1
ATOM 1450 N N . SER A 1 183 ? -5.016 14.445 19.625 1 80 183 SER A N 1
ATOM 1451 C CA . SER A 1 183 ? -5.562 13.648 20.719 1 80 183 SER A CA 1
ATOM 1452 C C . SER A 1 183 ? -4.449 13.07 21.594 1 80 183 SER A C 1
ATOM 1454 O O . SER A 1 183 ? -4.621 12.898 22.797 1 80 183 SER A O 1
ATOM 1456 N N . TYR A 1 184 ? -3.418 12.75 20.984 1 85.5 184 TYR A N 1
ATOM 1457 C CA . TYR A 1 184 ? -2.291 12.117 21.656 1 85.5 184 TYR A CA 1
ATOM 1458 C C . TYR A 1 184 ? -0.968 12.695 21.172 1 85.5 184 TYR A C 1
ATOM 1460 O O . TYR A 1 184 ? -0.156 11.977 20.578 1 85.5 184 TYR A O 1
ATOM 1468 N N . PHE A 1 185 ? -0.692 13.898 21.516 1 87.31 185 PHE A N 1
ATOM 1469 C CA . PHE A 1 185 ? 0.473 14.609 21 1 87.31 185 PHE A CA 1
ATOM 1470 C C . PHE A 1 185 ? 1.759 13.883 21.375 1 87.31 185 PHE A C 1
ATOM 1472 O O . PHE A 1 185 ? 2.719 13.875 20.594 1 87.31 185 PHE A O 1
ATOM 1479 N N . GLU A 1 186 ? 1.812 13.273 22.578 1 89.56 186 GLU A N 1
ATOM 1480 C CA . GLU A 1 186 ? 3 12.562 23.031 1 89.56 186 GLU A CA 1
ATOM 1481 C C . GLU A 1 186 ? 3.336 11.398 22.094 1 89.56 186 GLU A C 1
ATOM 1483 O O . GLU A 1 186 ? 4.512 11.102 21.875 1 89.56 186 GLU A O 1
ATOM 1488 N N . VAL A 1 187 ? 2.285 10.773 21.578 1 90.25 187 VAL A N 1
ATOM 1489 C CA . VAL A 1 187 ? 2.5 9.672 20.641 1 90.25 187 VAL A CA 1
ATOM 1490 C C . VAL A 1 187 ? 3.148 10.195 19.359 1 90.25 187 VAL A C 1
ATOM 1492 O O . VAL A 1 187 ? 4.133 9.625 18.875 1 90.25 187 VAL A O 1
ATOM 1495 N N . PHE A 1 188 ? 2.627 11.211 18.859 1 92.31 188 PHE A N 1
ATOM 1496 C CA . PHE A 1 188 ? 3.219 11.844 17.688 1 92.31 188 PHE A CA 1
ATOM 1497 C C . PHE A 1 188 ? 4.664 12.25 17.969 1 92.31 188 PHE A C 1
ATOM 1499 O O . PHE A 1 188 ? 5.559 11.93 17.172 1 92.31 188 PHE A O 1
ATOM 1506 N N . TRP A 1 189 ? 4.844 12.93 19.062 1 92.12 189 TRP A N 1
ATOM 1507 C CA . TRP A 1 189 ? 6.152 13.492 19.391 1 92.12 189 TRP A CA 1
ATOM 1508 C C . TRP A 1 189 ? 7.211 12.406 19.469 1 92.12 189 TRP A C 1
ATOM 1510 O O . TRP A 1 189 ? 8.25 12.484 18.812 1 92.12 189 TRP A O 1
ATOM 1520 N N . TYR A 1 190 ? 7.016 11.312 20.156 1 93.06 190 TYR A N 1
ATOM 1521 C CA . TYR A 1 190 ? 8.008 10.273 20.375 1 93.06 190 TYR A CA 1
ATOM 1522 C C . TYR A 1 190 ? 8.203 9.43 19.125 1 93.06 190 TYR A C 1
ATOM 1524 O O . TYR A 1 190 ? 9.336 9.109 18.75 1 93.06 190 TYR A O 1
ATOM 1532 N N . THR A 1 191 ? 7.137 9.117 18.484 1 95.12 191 THR A N 1
ATOM 1533 C CA . THR A 1 191 ? 7.25 8.266 17.312 1 95.12 191 THR A CA 1
ATOM 1534 C C . THR A 1 191 ? 7.883 9.031 16.141 1 95.12 191 THR A C 1
ATOM 1536 O O . THR A 1 191 ? 8.578 8.445 15.312 1 95.12 191 THR A O 1
ATOM 1539 N N . HIS A 1 192 ? 7.621 10.289 16.094 1 96.12 192 HIS A N 1
ATOM 1540 C CA . HIS A 1 192 ? 8.18 11.086 15.016 1 96.12 192 HIS A CA 1
ATOM 1541 C C . HIS A 1 192 ? 9.703 11.141 15.102 1 96.12 192 HIS A C 1
ATOM 1543 O O . HIS A 1 192 ? 10.383 11.336 14.094 1 96.12 192 HIS A O 1
ATOM 1549 N N . HIS A 1 193 ? 10.266 10.859 16.25 1 96.25 193 HIS A N 1
ATOM 1550 C CA . HIS A 1 193 ? 11.719 10.867 16.406 1 96.25 193 HIS A CA 1
ATOM 1551 C C . HIS A 1 193 ? 12.336 9.594 15.852 1 96.25 193 HIS A C 1
ATOM 1553 O O . HIS A 1 193 ? 13.562 9.492 15.719 1 96.25 193 HIS A O 1
ATOM 1559 N N . LEU A 1 194 ? 11.547 8.703 15.445 1 97.25 194 LEU A N 1
ATOM 1560 C CA . LEU A 1 194 ? 12.047 7.52 14.758 1 97.25 194 LEU A CA 1
ATOM 1561 C C . LEU A 1 194 ? 12.703 7.895 13.43 1 97.25 194 LEU A C 1
ATOM 1563 O O . LEU A 1 194 ? 13.352 7.059 12.797 1 97.25 194 LEU A O 1
ATOM 1567 N N . PHE A 1 195 ? 12.57 9.195 13.055 1 97.56 195 PHE A N 1
ATOM 1568 C CA . PHE A 1 195 ? 13.219 9.641 11.828 1 97.56 195 PHE A CA 1
ATOM 1569 C C . PHE A 1 195 ? 14.734 9.477 11.93 1 97.56 195 PHE A C 1
ATOM 1571 O O . PHE A 1 195 ? 15.406 9.297 10.914 1 97.56 195 PHE A O 1
ATOM 1578 N N . VAL A 1 196 ? 15.32 9.469 13.141 1 96.69 196 VAL A N 1
ATOM 1579 C CA . VAL A 1 196 ? 16.75 9.266 13.328 1 96.69 196 VAL A CA 1
ATOM 1580 C C . VAL A 1 196 ? 17.141 7.855 12.883 1 96.69 196 VAL A C 1
ATOM 1582 O O . VAL A 1 196 ? 18.078 7.68 12.109 1 96.69 196 VAL A O 1
ATOM 1585 N N . ILE A 1 197 ? 16.359 6.887 13.344 1 97.25 197 ILE A N 1
ATOM 1586 C CA . ILE A 1 197 ? 16.578 5.5 12.953 1 97.25 197 ILE A CA 1
ATOM 1587 C C . ILE A 1 197 ? 16.344 5.348 11.453 1 97.25 197 ILE A C 1
ATOM 1589 O O . ILE A 1 197 ? 17.094 4.641 10.773 1 97.25 197 ILE A O 1
ATOM 1593 N N . PHE A 1 198 ? 15.367 5.992 10.938 1 98.25 198 PHE A N 1
ATOM 1594 C CA . PHE A 1 198 ? 15.055 5.957 9.516 1 98.25 198 PHE A CA 1
ATOM 1595 C C . PHE A 1 198 ? 16.234 6.422 8.68 1 98.25 198 PHE A C 1
ATOM 1597 O O . PHE A 1 198 ? 16.656 5.738 7.742 1 98.25 198 PHE A O 1
ATOM 1604 N N . PHE A 1 199 ? 16.875 7.543 9.055 1 98 199 PHE A N 1
ATOM 1605 C CA . PHE A 1 199 ? 17.953 8.109 8.25 1 98 199 PHE A CA 1
ATOM 1606 C C . PHE A 1 199 ? 19.234 7.293 8.414 1 98 199 PHE A C 1
ATOM 1608 O O . PHE A 1 199 ? 20.016 7.156 7.465 1 98 199 PHE A O 1
ATOM 1615 N N . ILE A 1 200 ? 19.469 6.762 9.609 1 96.44 200 ILE A N 1
ATOM 1616 C CA . ILE A 1 200 ? 20.609 5.879 9.789 1 96.44 200 ILE A CA 1
ATOM 1617 C C . ILE A 1 200 ? 20.469 4.648 8.898 1 96.44 200 ILE A C 1
ATOM 1619 O O . ILE A 1 200 ? 21.391 4.293 8.164 1 96.44 200 ILE A O 1
ATOM 1623 N N . GLY A 1 201 ? 19.281 4.043 9 1 96.38 201 GLY A N 1
ATOM 1624 C CA . GLY A 1 201 ? 19.016 2.896 8.148 1 96.38 201 GLY A CA 1
ATOM 1625 C C . GLY A 1 201 ? 19.078 3.227 6.668 1 96.38 201 GLY A C 1
ATOM 1626 O O . GLY A 1 201 ? 19.547 2.414 5.867 1 96.38 201 GLY A O 1
ATOM 1627 N N . LEU A 1 202 ? 18.641 4.398 6.289 1 97.06 202 LEU A N 1
ATOM 1628 C CA . LEU A 1 202 ? 18.641 4.836 4.895 1 97.06 202 LEU A CA 1
ATOM 1629 C C . LEU A 1 202 ? 20.047 4.926 4.34 1 97.06 202 LEU A C 1
ATOM 1631 O O . LEU A 1 202 ? 20.312 4.48 3.219 1 97.06 202 LEU A O 1
ATOM 1635 N N . VAL A 1 203 ? 20.984 5.43 5.059 1 95.94 203 VAL A N 1
ATOM 1636 C CA . VAL A 1 203 ? 22.359 5.625 4.617 1 95.94 203 VAL A CA 1
ATOM 1637 C C . VAL A 1 203 ? 23.016 4.273 4.375 1 95.94 203 VAL A C 1
ATOM 1639 O O . VAL A 1 203 ? 23.797 4.117 3.432 1 95.94 203 VAL A O 1
ATOM 1642 N N . PHE A 1 204 ? 22.656 3.285 5.121 1 94.38 204 PHE A N 1
ATOM 1643 C CA . PHE A 1 204 ? 23.297 1.982 5.027 1 94.38 204 PHE A CA 1
ATOM 1644 C C . PHE A 1 204 ? 22.531 1.056 4.102 1 94.38 204 PHE A C 1
ATOM 1646 O O . PHE A 1 204 ? 23 -0.022 3.744 1 94.38 204 PHE A O 1
ATOM 1653 N N . HIS A 1 205 ? 21.391 1.421 3.654 1 94.06 205 HIS A N 1
ATOM 1654 C CA . HIS A 1 205 ? 20.453 0.547 2.963 1 94.06 205 HIS A CA 1
ATOM 1655 C C . HIS A 1 205 ? 21.078 -0.048 1.703 1 94.06 205 HIS A C 1
ATOM 1657 O O . HIS A 1 205 ? 20.953 -1.248 1.451 1 94.06 205 HIS A O 1
ATOM 1663 N N . GLY A 1 206 ? 21.812 0.738 0.952 1 90.31 206 GLY A N 1
ATOM 1664 C CA . GLY A 1 206 ? 22.391 0.288 -0.306 1 90.31 206 GLY A CA 1
ATOM 1665 C C . GLY A 1 206 ? 23.828 -0.154 -0.178 1 90.31 206 GLY A C 1
ATOM 1666 O O . GLY A 1 206 ? 24.516 -0.369 -1.184 1 90.31 206 GLY A O 1
ATOM 1667 N N . PHE A 1 207 ? 24.344 -0.4 1 1 89.69 207 PHE A N 1
ATOM 1668 C CA . PHE A 1 207 ? 25.766 -0.614 1.238 1 89.69 207 PHE A CA 1
ATOM 1669 C C . PHE A 1 207 ? 26.203 -1.988 0.74 1 89.69 207 PHE A C 1
ATOM 1671 O O . PHE A 1 207 ? 27.359 -2.182 0.36 1 89.69 207 PHE A O 1
ATOM 1678 N N . GLY A 1 208 ? 25.312 -2.9 0.654 1 85.81 208 GLY A N 1
ATOM 1679 C CA . GLY A 1 208 ? 25.625 -4.254 0.23 1 85.81 208 GLY A CA 1
ATOM 1680 C C . GLY A 1 208 ? 25.812 -4.383 -1.271 1 85.81 208 GLY A C 1
ATOM 1681 O O . GLY A 1 208 ? 26.328 -5.391 -1.756 1 85.81 208 GLY A O 1
ATOM 1682 N N . ARG A 1 209 ? 25.438 -3.426 -2.039 1 88.12 209 ARG A N 1
ATOM 1683 C CA . ARG A 1 209 ? 25.625 -3.404 -3.486 1 88.12 209 ARG A CA 1
ATOM 1684 C C . ARG A 1 209 ? 25.078 -4.672 -4.129 1 88.12 209 ARG A C 1
ATOM 1686 O O . ARG A 1 209 ? 25.766 -5.332 -4.91 1 88.12 209 ARG A O 1
ATOM 1693 N N . ILE A 1 210 ? 23.875 -4.953 -3.857 1 83.62 210 ILE A N 1
ATOM 1694 C CA . ILE A 1 210 ? 23.266 -6.223 -4.25 1 83.62 210 ILE A CA 1
ATOM 1695 C C . ILE A 1 210 ? 22.922 -6.184 -5.734 1 83.62 210 ILE A C 1
ATOM 1697 O O . ILE A 1 210 ? 22.984 -7.203 -6.426 1 83.62 210 ILE A O 1
ATOM 1701 N N . VAL A 1 211 ? 22.516 -5.059 -6.23 1 87.06 211 VAL A N 1
ATOM 1702 C CA . VAL A 1 211 ? 22.203 -4.93 -7.648 1 87.06 211 VAL A CA 1
ATOM 1703 C C . VAL A 1 211 ? 23.484 -4.781 -8.461 1 87.06 211 VAL A C 1
ATOM 1705 O O . VAL A 1 211 ? 24.234 -3.809 -8.289 1 87.06 211 VAL A O 1
ATOM 1708 N N . ARG A 1 212 ? 23.719 -5.738 -9.344 1 90.69 212 ARG A N 1
ATOM 1709 C CA . ARG A 1 212 ? 24.984 -5.785 -10.047 1 90.69 212 ARG A CA 1
ATOM 1710 C C . ARG A 1 212 ? 24.781 -5.625 -11.547 1 90.69 212 ARG A C 1
ATOM 1712 O O . ARG A 1 212 ? 23.812 -6.121 -12.109 1 90.69 212 ARG A O 1
ATOM 1719 N N . GLY A 1 213 ? 25.688 -4.84 -12.18 1 92.94 213 GLY A N 1
ATOM 1720 C CA . GLY A 1 213 ? 25.734 -4.664 -13.625 1 92.94 213 GLY A CA 1
ATOM 1721 C C . GLY A 1 213 ? 26.984 -5.219 -14.258 1 92.94 213 GLY A C 1
ATOM 1722 O O . GLY A 1 213 ? 28 -5.402 -13.578 1 92.94 213 GLY A O 1
ATOM 1723 N N . GLN A 1 214 ? 26.906 -5.566 -15.539 1 95.44 214 GLN A N 1
ATOM 1724 C CA . GLN A 1 214 ? 28.047 -6.121 -16.25 1 95.44 214 GLN A CA 1
ATOM 1725 C C . GLN A 1 214 ? 29.141 -5.074 -16.422 1 95.44 214 GLN A C 1
ATOM 1727 O O . GLN A 1 214 ? 28.859 -3.922 -16.766 1 95.44 214 GLN A O 1
ATOM 1732 N N . THR A 1 215 ? 30.469 -5.477 -16.188 1 94.62 215 THR A N 1
ATOM 1733 C CA . THR A 1 215 ? 31.578 -4.527 -16.234 1 94.62 215 THR A CA 1
ATOM 1734 C C . THR A 1 215 ? 32.406 -4.746 -17.484 1 94.62 215 THR A C 1
ATOM 1736 O O . THR A 1 215 ? 33.156 -3.854 -17.922 1 94.62 215 THR A O 1
ATOM 1739 N N . ASN A 1 216 ? 32.344 -5.875 -18.109 1 94.75 216 ASN A N 1
ATOM 1740 C CA . ASN A 1 216 ? 33.188 -6.172 -19.25 1 94.75 216 ASN A CA 1
ATOM 1741 C C . ASN A 1 216 ? 32.375 -6.238 -20.547 1 94.75 216 ASN A C 1
ATOM 1743 O O . ASN A 1 216 ? 32.5 -7.207 -21.297 1 94.75 216 ASN A O 1
ATOM 1747 N N . LEU A 1 217 ? 31.672 -5.211 -20.906 1 95.19 217 LEU A N 1
ATOM 1748 C CA . LEU A 1 217 ? 30.797 -5.152 -22.062 1 95.19 217 LEU A CA 1
ATOM 1749 C C . LEU A 1 217 ? 31.594 -5.219 -23.359 1 95.19 217 LEU A C 1
ATOM 1751 O O . LEU A 1 217 ? 31.109 -5.734 -24.375 1 95.19 217 LEU A O 1
ATOM 1755 N N . GLN A 1 218 ? 32.812 -4.688 -23.359 1 93.5 218 GLN A N 1
ATOM 1756 C CA . GLN A 1 218 ? 33.656 -4.68 -24.547 1 93.5 218 GLN A CA 1
ATOM 1757 C C . GLN A 1 218 ? 34.125 -6.086 -24.891 1 93.5 218 GLN A C 1
ATOM 1759 O O . GLN A 1 218 ? 34.188 -6.461 -26.062 1 93.5 218 GLN A O 1
ATOM 1764 N N . ALA A 1 219 ? 34.406 -6.836 -23.875 1 93.38 219 ALA A N 1
ATOM 1765 C CA . ALA A 1 219 ? 34.906 -8.195 -24.078 1 93.38 219 ALA A CA 1
ATOM 1766 C C . ALA A 1 219 ? 33.75 -9.172 -24.281 1 93.38 219 ALA A C 1
ATOM 1768 O O . ALA A 1 219 ? 33.906 -10.211 -24.922 1 93.38 219 ALA A O 1
ATOM 1769 N N . HIS A 1 220 ? 32.656 -8.867 -23.594 1 94.88 220 HIS A N 1
ATOM 1770 C CA . HIS A 1 220 ? 31.469 -9.711 -23.625 1 94.88 220 HIS A CA 1
ATOM 1771 C C . HIS A 1 220 ? 30.234 -8.898 -23.984 1 94.88 220 HIS A C 1
ATOM 1773 O O . HIS A 1 220 ? 29.609 -8.273 -23.109 1 94.88 220 HIS A O 1
ATOM 1779 N N . ASN A 1 221 ? 29.859 -8.977 -25.281 1 94.31 221 ASN A N 1
ATOM 1780 C CA . ASN A 1 221 ? 28.625 -8.336 -25.719 1 94.31 221 ASN A CA 1
ATOM 1781 C C . ASN A 1 221 ? 27.406 -9.211 -25.438 1 94.31 221 ASN A C 1
ATOM 1783 O O . ASN A 1 221 ? 27.266 -10.289 -26.031 1 94.31 221 ASN A O 1
ATOM 1787 N N . PRO A 1 222 ? 26.484 -8.75 -24.625 1 95 222 PRO A N 1
ATOM 1788 C CA . PRO A 1 222 ? 25.375 -9.602 -24.203 1 95 222 PRO A CA 1
ATOM 1789 C C . PRO A 1 222 ? 24.469 -9.992 -25.359 1 95 222 PRO A C 1
ATOM 1791 O O . PRO A 1 222 ? 23.891 -11.086 -25.359 1 95 222 PRO A O 1
ATOM 1794 N N . PHE A 1 223 ? 24.312 -9.203 -26.406 1 92.62 223 PHE A N 1
ATOM 1795 C CA . PHE A 1 223 ? 23.422 -9.492 -27.516 1 92.62 223 PHE A CA 1
ATOM 1796 C C . PHE A 1 223 ? 23.984 -10.594 -28.406 1 92.62 223 PHE A C 1
ATOM 1798 O O . PHE A 1 223 ? 23.219 -11.383 -28.969 1 92.62 223 PHE A O 1
ATOM 1805 N N . GLN A 1 224 ? 25.281 -10.688 -28.344 1 90.69 224 GLN A N 1
ATOM 1806 C CA . GLN A 1 224 ? 25.922 -11.703 -29.156 1 90.69 224 GLN A CA 1
ATOM 1807 C C . GLN A 1 224 ? 26.172 -12.977 -28.359 1 90.69 224 GLN A C 1
ATOM 1809 O O . GLN A 1 224 ? 26.125 -14.078 -28.891 1 90.69 224 GLN A O 1
ATOM 1814 N N . CYS A 1 225 ? 26.359 -12.789 -27.078 1 94 225 CYS A N 1
ATOM 1815 C CA . CYS A 1 225 ? 26.875 -13.891 -26.281 1 94 225 CYS A CA 1
ATOM 1816 C C . CYS A 1 225 ? 25.75 -14.586 -25.531 1 94 225 CYS A C 1
ATOM 1818 O O . CYS A 1 225 ? 25.922 -15.719 -25.062 1 94 225 CYS A O 1
ATOM 1820 N N . ARG A 1 226 ? 24.609 -13.945 -25.391 1 91.44 226 ARG A N 1
ATOM 1821 C CA . ARG A 1 226 ? 23.531 -14.453 -24.531 1 91.44 226 ARG A CA 1
ATOM 1822 C C . ARG A 1 226 ? 23.125 -15.859 -24.953 1 91.44 226 ARG A C 1
ATOM 1824 O O . ARG A 1 226 ? 22.828 -16.703 -24.094 1 91.44 226 ARG A O 1
ATOM 1831 N N . ASP A 1 227 ? 23.203 -16.172 -26.219 1 86.81 227 ASP A N 1
ATOM 1832 C CA . ASP A 1 227 ? 22.734 -17.453 -26.703 1 86.81 227 ASP A CA 1
ATOM 1833 C C . ASP A 1 227 ? 23.828 -18.516 -26.641 1 86.81 227 ASP A C 1
ATOM 1835 O O . ASP A 1 227 ? 23.578 -19.688 -26.906 1 86.81 227 ASP A O 1
ATOM 1839 N N . HIS A 1 228 ? 25.047 -18.141 -26.219 1 88.5 228 HIS A N 1
ATOM 1840 C CA . HIS A 1 228 ? 26.172 -19.062 -26.125 1 88.5 228 HIS A CA 1
ATOM 1841 C C . HIS A 1 228 ? 26.641 -19.203 -24.672 1 88.5 228 HIS A C 1
ATOM 1843 O O . HIS A 1 228 ? 27.828 -19.391 -24.406 1 88.5 228 HIS A O 1
ATOM 1849 N N . PHE A 1 229 ? 25.656 -19 -23.766 1 88.94 229 PHE A N 1
ATOM 1850 C CA . PHE A 1 229 ? 26.016 -18.906 -22.359 1 88.94 229 PHE A CA 1
ATOM 1851 C C . PHE A 1 229 ? 26.594 -20.219 -21.859 1 88.94 229 PHE A C 1
ATOM 1853 O O . PHE A 1 229 ? 27.328 -20.25 -20.875 1 88.94 229 PHE A O 1
ATOM 1860 N N . GLU A 1 230 ? 26.391 -21.328 -22.469 1 82.81 230 GLU A N 1
ATOM 1861 C CA . GLU A 1 230 ? 26.875 -22.625 -22.016 1 82.81 230 GLU A CA 1
ATOM 1862 C C . GLU A 1 230 ? 28.375 -22.766 -22.25 1 82.81 230 GLU A C 1
ATOM 1864 O O . GLU A 1 230 ? 29.031 -23.578 -21.609 1 82.81 230 GLU A O 1
ATOM 1869 N N . THR A 1 231 ? 28.891 -22 -23.172 1 86.25 231 THR A N 1
ATOM 1870 C CA . THR A 1 231 ? 30.297 -22.141 -23.531 1 86.25 231 THR A CA 1
ATOM 1871 C C . THR A 1 231 ? 31.078 -20.906 -23.094 1 86.25 231 THR A C 1
ATOM 1873 O O . THR A 1 231 ? 32.219 -20.688 -23.547 1 86.25 231 THR A O 1
ATOM 1876 N N . TRP A 1 232 ? 30.453 -20.156 -22.297 1 91.12 232 TRP A N 1
ATOM 1877 C CA . TRP A 1 232 ? 31.141 -18.953 -21.844 1 91.12 232 TRP A CA 1
ATOM 1878 C C . TRP A 1 232 ? 32.469 -19.297 -21.203 1 91.12 232 TRP A C 1
ATOM 1880 O O . TRP A 1 232 ? 32.562 -20.203 -20.375 1 91.12 232 TRP A O 1
ATOM 1890 N N . GLY A 1 233 ? 33.594 -18.578 -21.547 1 88 233 GLY A N 1
ATOM 1891 C CA . GLY A 1 233 ? 34.906 -18.703 -20.891 1 88 233 GLY A CA 1
ATOM 1892 C C . GLY A 1 233 ? 35.688 -19.891 -21.406 1 88 233 GLY A C 1
ATOM 1893 O O . GLY A 1 233 ? 36.844 -20.078 -21 1 88 233 GLY A O 1
ATOM 1894 N N . GLU A 1 234 ? 35.062 -20.766 -22.156 1 86.69 234 GLU A N 1
ATOM 1895 C CA . GLU A 1 234 ? 35.812 -21.906 -22.688 1 86.69 234 GLU A CA 1
ATOM 1896 C C . GLU A 1 234 ? 36.812 -21.469 -23.75 1 86.69 234 GLU A C 1
ATOM 1898 O O . GLU A 1 234 ? 36.625 -20.438 -24.406 1 86.69 234 GLU A O 1
ATOM 1903 N N . ASN A 1 235 ? 37.844 -22.25 -23.781 1 79.56 235 ASN A N 1
ATOM 1904 C CA . ASN A 1 235 ? 38.906 -21.984 -24.75 1 79.56 235 ASN A CA 1
ATOM 1905 C C . ASN A 1 235 ? 38.375 -22.078 -26.188 1 79.56 235 ASN A C 1
ATOM 1907 O O . ASN A 1 235 ? 37.594 -22.984 -26.516 1 79.56 235 ASN A O 1
ATOM 1911 N N . GLY A 1 236 ? 38.688 -21.078 -26.984 1 76.31 236 GLY A N 1
ATOM 1912 C CA . GLY A 1 236 ? 38.281 -21.094 -28.391 1 76.31 236 GLY A CA 1
ATOM 1913 C C . GLY A 1 236 ? 36.969 -20.375 -28.641 1 76.31 236 GLY A C 1
ATOM 1914 O O . GLY A 1 236 ? 36.531 -20.25 -29.781 1 76.31 236 GLY A O 1
ATOM 1915 N N . THR A 1 237 ? 36.344 -20 -27.516 1 74.75 237 THR A N 1
ATOM 1916 C CA . THR A 1 237 ? 35.062 -19.297 -27.719 1 74.75 237 THR A CA 1
ATOM 1917 C C . THR A 1 237 ? 35.281 -17.781 -27.672 1 74.75 237 THR A C 1
ATOM 1919 O O . THR A 1 237 ? 36.281 -17.297 -27.141 1 74.75 237 THR A O 1
ATOM 1922 N N . PHE A 1 238 ? 34.375 -17.062 -28.359 1 84.19 238 PHE A N 1
ATOM 1923 C CA . PHE A 1 238 ? 34.469 -15.625 -28.5 1 84.19 238 PHE A CA 1
ATOM 1924 C C . PHE A 1 238 ? 33.812 -14.906 -27.328 1 84.19 238 PHE A C 1
ATOM 1926 O O . PHE A 1 238 ? 33.938 -13.695 -27.188 1 84.19 238 PHE A O 1
ATOM 1933 N N . CYS A 1 239 ? 33.156 -15.695 -26.453 1 91.81 239 CYS A N 1
ATOM 1934 C CA . CYS A 1 239 ? 32.469 -15.023 -25.359 1 91.81 239 CYS A CA 1
ATOM 1935 C C . CYS A 1 239 ? 33.094 -15.383 -24.016 1 91.81 239 CYS A C 1
ATOM 1937 O O . CYS A 1 239 ? 32.875 -16.469 -23.484 1 91.81 239 CYS A O 1
ATOM 1939 N N . PRO A 1 240 ? 33.938 -14.492 -23.469 1 92.31 240 PRO A N 1
ATOM 1940 C CA . PRO A 1 240 ? 34.406 -14.711 -22.109 1 92.31 240 PRO A CA 1
ATOM 1941 C C . PRO A 1 240 ? 33.281 -14.672 -21.062 1 92.31 240 PRO A C 1
ATOM 1943 O O . PRO A 1 240 ? 32.156 -14.258 -21.391 1 92.31 240 PRO A O 1
ATOM 1946 N N . LYS A 1 241 ? 33.562 -15.172 -19.875 1 92.31 241 LYS A N 1
ATOM 1947 C CA . LYS A 1 241 ? 32.562 -15.086 -18.797 1 92.31 241 LYS A CA 1
ATOM 1948 C C . LYS A 1 241 ? 32.25 -13.633 -18.469 1 92.31 241 LYS A C 1
ATOM 1950 O O . LYS A 1 241 ? 33.156 -12.789 -18.375 1 92.31 241 LYS A O 1
ATOM 1955 N N . PRO A 1 242 ? 30.969 -13.352 -18.422 1 93.44 242 PRO A N 1
ATOM 1956 C CA . PRO A 1 242 ? 30.641 -11.984 -18.031 1 93.44 242 PRO A CA 1
ATOM 1957 C C . PRO A 1 242 ? 31.047 -11.68 -16.594 1 93.44 242 PRO A C 1
ATOM 1959 O O . PRO A 1 242 ? 31 -12.562 -15.727 1 93.44 242 PRO A O 1
ATOM 1962 N N . GLU A 1 243 ? 31.5 -10.445 -16.359 1 93.19 243 GLU A N 1
ATOM 1963 C CA . GLU A 1 243 ? 31.875 -9.961 -15.039 1 93.19 243 GLU A CA 1
ATOM 1964 C C . GLU A 1 243 ? 30.891 -8.906 -14.531 1 93.19 243 GLU A C 1
ATOM 1966 O O . GLU A 1 243 ? 30.406 -8.086 -15.312 1 93.19 243 GLU A O 1
ATOM 1971 N N . PHE A 1 244 ? 30.609 -9.016 -13.258 1 92.94 244 PHE A N 1
ATOM 1972 C CA . PHE A 1 244 ? 29.609 -8.117 -12.68 1 92.94 244 PHE A CA 1
ATOM 1973 C C . PHE A 1 244 ? 30.172 -7.375 -11.484 1 92.94 244 PHE A C 1
ATOM 1975 O O . PHE A 1 244 ? 31.078 -7.871 -10.805 1 92.94 244 PHE A O 1
ATOM 1982 N N . ALA A 1 245 ? 29.766 -6.215 -11.273 1 91.44 245 ALA A N 1
ATOM 1983 C CA . ALA A 1 245 ? 30.078 -5.434 -10.078 1 91.44 245 ALA A CA 1
ATOM 1984 C C . ALA A 1 245 ? 28.828 -4.762 -9.516 1 91.44 245 ALA A C 1
ATOM 1986 O O . ALA A 1 245 ? 27.906 -4.422 -10.266 1 91.44 245 ALA A O 1
ATOM 1987 N N . GLY A 1 246 ? 28.797 -4.648 -8.25 1 89.31 246 GLY A N 1
ATOM 1988 C CA . GLY A 1 246 ? 27.656 -4.008 -7.602 1 89.31 246 GLY A CA 1
ATOM 1989 C C . GLY A 1 246 ? 27.625 -2.508 -7.816 1 89.31 246 GLY A C 1
ATOM 1990 O O . GLY A 1 246 ? 28.672 -1.855 -7.871 1 89.31 246 GLY A O 1
ATOM 1991 N N . ASN A 1 247 ? 26.406 -1.988 -7.957 1 86.62 247 ASN A N 1
ATOM 1992 C CA . ASN A 1 247 ? 26.203 -0.549 -8.062 1 86.62 247 ASN A CA 1
ATOM 1993 C C . ASN A 1 247 ? 26.531 0.168 -6.762 1 86.62 247 ASN A C 1
ATOM 1995 O O . ASN A 1 247 ? 26.016 -0.197 -5.699 1 86.62 247 ASN A O 1
ATOM 1999 N N . PRO A 1 248 ? 27.453 1.129 -6.805 1 89.81 248 PRO A N 1
ATOM 2000 C CA . PRO A 1 248 ? 27.812 1.827 -5.566 1 89.81 248 PRO A CA 1
ATOM 2001 C C . PRO A 1 248 ? 26.625 2.553 -4.938 1 89.81 248 PRO A C 1
ATOM 2003 O O . PRO A 1 248 ? 25.781 3.1 -5.652 1 89.81 248 PRO A O 1
ATOM 2006 N N . PRO A 1 249 ? 26.594 2.525 -3.617 1 90.81 249 PRO A N 1
ATOM 2007 C CA . PRO A 1 249 ? 25.516 3.254 -2.941 1 90.81 249 PRO A CA 1
ATOM 2008 C C . PRO A 1 249 ? 25.578 4.762 -3.182 1 90.81 249 PRO A C 1
ATOM 2010 O O . PRO A 1 249 ? 26.672 5.352 -3.139 1 90.81 249 PRO A O 1
ATOM 2013 N N . MET A 1 250 ? 24.484 5.383 -3.488 1 92.81 250 MET A N 1
ATOM 2014 C CA . MET A 1 250 ? 24.453 6.797 -3.85 1 92.81 250 MET A CA 1
ATOM 2015 C C . MET A 1 250 ? 23.594 7.594 -2.875 1 92.81 250 MET A C 1
ATOM 2017 O O . MET A 1 250 ? 23.656 8.82 -2.846 1 92.81 250 MET A O 1
ATOM 2021 N N . THR A 1 251 ? 22.844 6.941 -2.006 1 95.94 251 THR A N 1
ATOM 2022 C CA . THR A 1 251 ? 21.875 7.602 -1.133 1 95.94 251 THR A CA 1
ATOM 2023 C C . THR A 1 251 ? 22.578 8.617 -0.229 1 95.94 251 THR A C 1
ATOM 2025 O O . THR A 1 251 ? 22.078 9.727 -0.028 1 95.94 251 THR A O 1
ATOM 2028 N N . TRP A 1 252 ? 23.766 8.312 0.307 1 94.25 252 TRP A N 1
ATOM 2029 C CA . TRP A 1 252 ? 24.453 9.188 1.249 1 94.25 252 TRP A CA 1
ATOM 2030 C C . TRP A 1 252 ? 24.797 10.523 0.604 1 94.25 252 TRP A C 1
ATOM 2032 O O . TRP A 1 252 ? 24.812 11.555 1.277 1 94.25 252 TRP A O 1
ATOM 2042 N N . LYS A 1 253 ? 25 10.562 -0.695 1 95.69 253 LYS A N 1
ATOM 2043 C CA . LYS A 1 253 ? 25.344 11.797 -1.394 1 95.69 253 LYS A CA 1
ATOM 2044 C C . LYS A 1 253 ? 24.172 12.781 -1.377 1 95.69 253 LYS A C 1
ATOM 2046 O O . LYS A 1 253 ? 24.375 13.992 -1.454 1 95.69 253 LYS A O 1
ATOM 2051 N N . TRP A 1 254 ? 22.953 12.258 -1.282 1 97.19 254 TRP A N 1
ATOM 2052 C CA . TRP A 1 254 ? 21.766 13.086 -1.294 1 97.19 254 TRP A CA 1
ATOM 2053 C C . TRP A 1 254 ? 21.422 13.578 0.11 1 97.19 254 TRP A C 1
ATOM 2055 O O . TRP A 1 254 ? 21.031 14.734 0.296 1 97.19 254 TRP A O 1
ATOM 2065 N N . VAL A 1 255 ? 21.656 12.766 1.123 1 97.31 255 VAL A N 1
ATOM 2066 C CA . VAL A 1 255 ? 20.969 13.039 2.381 1 97.31 255 VAL A CA 1
ATOM 2067 C C . VAL A 1 255 ? 21.969 13.555 3.414 1 97.31 255 VAL A C 1
ATOM 2069 O O . VAL A 1 255 ? 21.578 14.148 4.422 1 97.31 255 VAL A O 1
ATOM 2072 N N . VAL A 1 256 ? 23.281 13.43 3.195 1 96 256 VAL A N 1
ATOM 2073 C CA . VAL A 1 256 ? 24.25 13.797 4.215 1 96 256 VAL A CA 1
ATOM 2074 C C . VAL A 1 256 ? 24.25 15.312 4.414 1 96 256 VAL A C 1
ATOM 2076 O O . VAL A 1 256 ? 24.359 15.797 5.543 1 96 256 VAL A O 1
ATOM 2079 N N . GLY A 1 257 ? 24.156 16.094 3.34 1 96.31 257 GLY A N 1
ATOM 2080 C CA . GLY A 1 257 ? 24.078 17.531 3.463 1 96.31 257 GLY A CA 1
ATOM 2081 C C . GLY A 1 257 ? 22.953 18 4.367 1 96.31 257 GLY A C 1
ATOM 2082 O O . GLY A 1 257 ? 23.188 18.609 5.414 1 96.31 257 GLY A O 1
ATOM 2083 N N . PRO A 1 258 ? 21.734 17.641 4.016 1 97.44 258 PRO A N 1
ATOM 2084 C CA . PRO A 1 258 ? 20.609 18 4.859 1 97.44 258 PRO A CA 1
ATOM 2085 C C . PRO A 1 258 ? 20.703 17.438 6.273 1 97.44 258 PRO A C 1
ATOM 2087 O O . PRO A 1 258 ? 20.266 18.078 7.234 1 97.44 258 PRO A O 1
ATOM 2090 N N . MET A 1 259 ? 21.281 16.312 6.398 1 97.56 259 MET A N 1
ATOM 2091 C CA . MET A 1 259 ? 21.453 15.727 7.727 1 97.56 259 MET A CA 1
ATOM 2092 C C . MET A 1 259 ? 22.391 16.578 8.578 1 97.56 259 MET A C 1
ATOM 2094 O O . MET A 1 259 ? 22.109 16.844 9.75 1 97.56 259 MET A O 1
ATOM 2098 N N . ILE A 1 260 ? 23.469 17.016 8 1 97.38 260 ILE A N 1
ATOM 2099 C CA . ILE A 1 260 ? 24.406 17.875 8.719 1 97.38 260 ILE A CA 1
ATOM 2100 C C . ILE A 1 260 ? 23.719 19.188 9.094 1 97.38 260 ILE A C 1
ATOM 2102 O O . ILE A 1 260 ? 23.859 19.672 10.227 1 97.38 260 ILE A O 1
ATOM 2106 N N . LEU A 1 261 ? 22.969 19.734 8.164 1 97.12 261 LEU A N 1
ATOM 2107 C CA . LEU A 1 261 ? 22.234 20.969 8.445 1 97.12 261 LEU A CA 1
ATOM 2108 C C . LEU A 1 261 ? 21.266 20.766 9.609 1 97.12 261 LEU A C 1
ATOM 2110 O O . LEU A 1 261 ? 21.141 21.625 10.477 1 97.12 261 LEU A O 1
ATOM 2114 N N . TYR A 1 262 ? 20.641 19.672 9.625 1 97.62 262 TYR A N 1
ATOM 2115 C CA . TYR A 1 262 ? 19.688 19.375 10.68 1 97.62 262 TYR A CA 1
ATOM 2116 C C . TYR A 1 262 ? 20.391 19.234 12.023 1 97.62 262 TYR A C 1
ATOM 2118 O O . TYR A 1 262 ? 19.891 19.703 13.047 1 97.62 262 TYR A O 1
ATOM 2126 N N . VAL A 1 263 ? 21.547 18.594 12.023 1 97.25 263 VAL A N 1
ATOM 2127 C CA . VAL A 1 263 ? 22.297 18.422 13.258 1 97.25 263 VAL A CA 1
ATOM 2128 C C . VAL A 1 263 ? 22.75 19.781 13.773 1 97.25 263 VAL A C 1
ATOM 2130 O O . VAL A 1 263 ? 22.703 20.062 14.977 1 97.25 263 VAL A O 1
ATOM 2133 N N . CYS A 1 264 ? 23.172 20.641 12.867 1 96.88 264 CYS A N 1
ATOM 2134 C CA . CYS A 1 264 ? 23.547 22 13.258 1 96.88 264 CYS A CA 1
ATOM 2135 C C . CYS A 1 264 ? 22.344 22.75 13.844 1 96.88 264 CYS A C 1
ATOM 2137 O O . CYS A 1 264 ? 22.484 23.422 14.867 1 96.88 264 CYS A O 1
ATOM 2139 N N . GLU A 1 265 ? 21.203 22.547 13.188 1 96.38 265 GLU A N 1
ATOM 2140 C CA . GLU A 1 265 ? 19.953 23.125 13.695 1 96.38 265 GLU A CA 1
ATOM 2141 C C . GLU A 1 265 ? 19.672 22.656 15.125 1 96.38 265 GLU A C 1
ATOM 2143 O O . GLU A 1 265 ? 19.359 23.453 15.992 1 96.38 265 GLU A O 1
ATOM 2148 N N . ARG A 1 266 ? 19.906 21.453 15.352 1 95.31 266 ARG A N 1
ATOM 2149 C CA . ARG A 1 266 ? 19.594 20.859 16.656 1 95.31 266 ARG A CA 1
ATOM 2150 C C . ARG A 1 266 ? 20.609 21.312 17.703 1 95.31 266 ARG A C 1
ATOM 2152 O O . ARG A 1 266 ? 20.25 21.5 18.875 1 95.31 266 ARG A O 1
ATOM 2159 N N . MET A 1 267 ? 21.828 21.516 17.328 1 96.44 267 MET A N 1
ATOM 2160 C CA . MET A 1 267 ? 22.859 21.984 18.25 1 96.44 267 MET A CA 1
ATOM 2161 C C . MET A 1 267 ? 22.578 23.406 18.703 1 96.44 267 MET A C 1
ATOM 2163 O O . MET A 1 267 ? 22.719 23.719 19.891 1 96.44 267 MET A O 1
ATOM 2167 N N . VAL A 1 268 ? 22.156 24.203 17.781 1 95 268 VAL A N 1
ATOM 2168 C CA . VAL A 1 268 ? 21.812 25.578 18.125 1 95 268 VAL A CA 1
ATOM 2169 C C . VAL A 1 268 ? 20.625 25.594 19.078 1 95 268 VAL A C 1
ATOM 2171 O O . VAL A 1 268 ? 20.641 26.328 20.078 1 95 268 VAL A O 1
ATOM 2174 N N . ARG A 1 269 ? 19.656 24.812 18.781 1 94.69 269 ARG A N 1
ATOM 2175 C CA . ARG A 1 269 ? 18.453 24.766 19.609 1 94.69 269 ARG A CA 1
ATOM 2176 C C . ARG A 1 269 ? 18.766 24.234 21 1 94.69 269 ARG A C 1
ATOM 2178 O O . ARG A 1 269 ? 18.234 24.719 22 1 94.69 269 ARG A O 1
ATOM 2185 N N . PHE A 1 270 ? 19.688 23.266 21.016 1 94.19 270 PHE A N 1
ATOM 2186 C CA . PHE A 1 270 ? 20.094 22.688 22.297 1 94.19 270 PHE A CA 1
ATOM 2187 C C . PHE A 1 270 ? 20.828 23.719 23.156 1 94.19 270 PHE A C 1
ATOM 2189 O O . PHE A 1 270 ? 20.547 23.859 24.344 1 94.19 270 PHE A O 1
ATOM 2196 N N . TYR A 1 271 ? 21.688 24.406 22.562 1 94.12 271 TYR A N 1
ATOM 2197 C CA . TYR A 1 271 ? 22.422 25.453 23.266 1 94.12 271 TYR A CA 1
ATOM 2198 C C . TYR A 1 271 ? 21.484 26.531 23.797 1 94.12 271 TYR A C 1
ATOM 2200 O O . TYR A 1 271 ? 21.609 26.938 24.969 1 94.12 271 TYR A O 1
ATOM 2208 N N . ARG A 1 272 ? 20.578 26.953 23.016 1 92.75 272 ARG A N 1
ATOM 2209 C CA . ARG A 1 272 ? 19.625 27.984 23.391 1 92.75 272 ARG A CA 1
ATOM 2210 C C . ARG A 1 272 ? 18.734 27.516 24.531 1 92.75 272 ARG A C 1
ATOM 2212 O O . ARG A 1 272 ? 18.422 28.266 25.453 1 92.75 272 ARG A O 1
ATOM 2219 N N . SER A 1 273 ? 18.406 26.25 24.484 1 92.06 273 SER A N 1
ATOM 2220 C CA . SER A 1 273 ? 17.516 25.688 25.5 1 92.06 273 SER A CA 1
ATOM 2221 C C . SER A 1 273 ? 18.203 25.562 26.844 1 92.06 273 SER A C 1
ATOM 2223 O O . SER A 1 273 ? 17.531 25.453 27.875 1 92.06 273 SER A O 1
ATOM 2225 N N . GLN A 1 274 ? 19.531 25.688 26.906 1 92.5 274 GLN A N 1
ATOM 2226 C CA . GLN A 1 274 ? 20.281 25.531 28.156 1 92.5 274 GLN A CA 1
ATOM 2227 C C . GLN A 1 274 ? 20.406 26.875 28.891 1 92.5 274 GLN A C 1
ATOM 2229 O O . GLN A 1 274 ? 20.875 26.906 30.031 1 92.5 274 GLN A O 1
ATOM 2234 N N . GLN A 1 275 ? 19.891 27.875 28.312 1 94.81 275 GLN A N 1
ATOM 2235 C CA . GLN A 1 275 ? 19.953 29.172 28.969 1 94.81 275 GLN A CA 1
ATOM 2236 C C . GLN A 1 275 ? 18.969 29.25 30.125 1 94.81 275 GLN A C 1
ATOM 2238 O O . GLN A 1 275 ? 17.875 28.703 30.047 1 94.81 275 GLN A O 1
ATOM 2243 N N . LYS A 1 276 ? 19.328 29.953 31.141 1 94.31 276 LYS A N 1
ATOM 2244 C CA . LYS A 1 276 ? 18.5 30.062 32.344 1 94.31 276 LYS A CA 1
ATOM 2245 C C . LYS A 1 276 ? 17.281 30.938 32.062 1 94.31 276 LYS A C 1
ATOM 2247 O O . LYS A 1 276 ? 17.406 32.062 31.547 1 94.31 276 LYS A O 1
ATOM 2252 N N . VAL A 1 277 ? 16.141 30.406 32.406 1 96.31 277 VAL A N 1
ATOM 2253 C CA . VAL A 1 277 ? 14.875 31.125 32.281 1 96.31 277 VAL A CA 1
ATOM 2254 C C . VAL A 1 277 ? 14.234 31.281 33.656 1 96.31 277 VAL A C 1
ATOM 2256 O O . VAL A 1 277 ? 14.227 30.344 34.469 1 96.31 277 VAL A O 1
ATOM 2259 N N . VAL A 1 278 ? 13.773 32.531 33.938 1 94.44 278 VAL A N 1
ATOM 2260 C CA . VAL A 1 278 ? 13.117 32.781 35.219 1 94.44 278 VAL A CA 1
ATOM 2261 C C . VAL A 1 278 ? 11.656 33.188 34.969 1 94.44 278 VAL A C 1
ATOM 2263 O O . VAL A 1 278 ? 11.375 34.094 34.156 1 94.44 278 VAL A O 1
ATOM 2266 N N . ILE A 1 279 ? 10.797 32.5 35.625 1 95.56 279 ILE A N 1
ATOM 2267 C CA . ILE A 1 279 ? 9.391 32.906 35.625 1 95.56 279 ILE A CA 1
ATOM 2268 C C . ILE A 1 279 ? 9.172 34.062 36.594 1 95.56 279 ILE A C 1
ATOM 2270 O O . ILE A 1 279 ? 9.359 33.906 37.781 1 95.56 279 ILE A O 1
ATOM 2274 N N . THR A 1 280 ? 8.695 35.125 36.062 1 93.5 280 THR A N 1
ATOM 2275 C CA . THR A 1 280 ? 8.555 36.312 36.906 1 93.5 280 THR A CA 1
ATOM 2276 C C . THR A 1 280 ? 7.121 36.5 37.375 1 93.5 280 THR A C 1
ATOM 2278 O O . THR A 1 280 ? 6.883 37.094 38.438 1 93.5 280 THR A O 1
ATOM 2281 N N . LYS A 1 281 ? 6.223 36.031 36.625 1 93 281 LYS A N 1
ATOM 2282 C CA . LYS A 1 281 ? 4.816 36.188 37 1 93 281 LYS A CA 1
ATOM 2283 C C . LYS A 1 281 ? 3.977 35.031 36.469 1 93 281 LYS A C 1
ATOM 2285 O O . LYS A 1 281 ? 4.199 34.594 35.344 1 93 281 LYS A O 1
ATOM 2290 N N . VAL A 1 282 ? 3.096 34.531 37.312 1 93.56 282 VAL A N 1
ATOM 2291 C CA . VAL A 1 282 ? 2.123 33.5 36.938 1 93.56 282 VAL A CA 1
ATOM 2292 C C . VAL A 1 282 ? 0.708 34.031 37.188 1 93.56 282 VAL A C 1
ATOM 2294 O O . VAL A 1 282 ? 0.379 34.406 38.312 1 93.56 282 VAL A O 1
ATOM 2297 N N . VAL A 1 283 ? -0.103 34.031 36.125 1 90.31 283 VAL A N 1
ATOM 2298 C CA . VAL A 1 283 ? -1.483 34.5 36.281 1 90.31 283 VAL A CA 1
ATOM 2299 C C . VAL A 1 283 ? -2.434 33.406 35.75 1 90.31 283 VAL A C 1
ATOM 2301 O O . VAL A 1 283 ? -2.299 32.969 34.625 1 90.31 283 VAL A O 1
ATOM 2304 N N . MET A 1 284 ? -3.357 33.031 36.625 1 89.19 284 MET A N 1
ATOM 2305 C CA . MET A 1 284 ? -4.418 32.125 36.219 1 89.19 284 MET A CA 1
ATOM 2306 C C . MET A 1 284 ? -5.668 32.906 35.812 1 89.19 284 MET A C 1
ATOM 2308 O O . MET A 1 284 ? -6.348 33.469 36.656 1 89.19 284 MET A O 1
ATOM 2312 N N . HIS A 1 285 ? -5.906 32.906 34.5 1 84 285 HIS A N 1
ATOM 2313 C CA . HIS A 1 285 ? -7.094 33.625 34.031 1 84 285 HIS A CA 1
ATOM 2314 C C . HIS A 1 285 ? -8.312 32.719 34.062 1 84 285 HIS A C 1
ATOM 2316 O O . HIS A 1 285 ? -8.18 31.484 34.094 1 84 285 HIS A O 1
ATOM 2322 N N . PRO A 1 286 ? -9.391 33.375 34 1 76.19 286 PRO A N 1
ATOM 2323 C CA . PRO A 1 286 ? -10.586 32.562 33.844 1 76.19 286 PRO A CA 1
ATOM 2324 C C . PRO A 1 286 ? -10.609 31.781 32.531 1 76.19 286 PRO A C 1
ATOM 2326 O O . PRO A 1 286 ? -9.773 32.031 31.656 1 76.19 286 PRO A O 1
ATOM 2329 N N . SER A 1 287 ? -11.305 30.75 32.344 1 76.12 287 SER A N 1
ATOM 2330 C CA . SER A 1 287 ? -11.461 29.938 31.141 1 76.12 287 SER A CA 1
ATOM 2331 C C . SER A 1 287 ? -10.266 29 30.953 1 76.12 287 SER A C 1
ATOM 2333 O O . SER A 1 287 ? -9.828 28.766 29.828 1 76.12 287 SER A O 1
ATOM 2335 N N . LYS A 1 288 ? -9.516 28.875 31.969 1 82.56 288 LYS A N 1
ATOM 2336 C CA . LYS A 1 288 ? -8.461 27.859 32 1 82.56 288 LYS A CA 1
ATOM 2337 C C . LYS A 1 288 ? -7.27 28.281 31.156 1 82.56 288 LYS A C 1
ATOM 2339 O O . LYS A 1 288 ? -6.809 27.531 30.297 1 82.56 288 LYS A O 1
ATOM 2344 N N . THR A 1 289 ? -6.926 29.547 31.281 1 89.69 289 THR A N 1
ATOM 2345 C CA . THR A 1 289 ? -5.77 30.078 30.562 1 89.69 289 THR A CA 1
ATOM 2346 C C . THR A 1 289 ? -4.668 30.484 31.531 1 89.69 289 THR A C 1
ATOM 2348 O O . THR A 1 289 ? -4.91 31.25 32.469 1 89.69 289 THR A O 1
ATOM 2351 N N . LEU A 1 290 ? -3.523 29.969 31.328 1 92.88 290 LEU A N 1
ATOM 2352 C CA . LEU A 1 290 ? -2.348 30.25 32.156 1 92.88 290 LEU A CA 1
ATOM 2353 C C . LEU A 1 290 ? -1.446 31.266 31.453 1 92.88 290 LEU A C 1
ATOM 2355 O O . LEU A 1 290 ? -1.072 31.094 30.297 1 92.88 290 LEU A O 1
ATOM 2359 N N . GLU A 1 291 ? -1.219 32.375 32.094 1 93.75 291 GLU A N 1
ATOM 2360 C CA . GLU A 1 291 ? -0.258 33.375 31.609 1 93.75 291 GLU A CA 1
ATOM 2361 C C . GLU A 1 291 ? 1.075 33.25 32.344 1 93.75 291 GLU A C 1
ATOM 2363 O O . GLU A 1 291 ? 1.115 33.25 33.562 1 93.75 291 GLU A O 1
ATOM 2368 N N . LEU A 1 292 ? 2.141 33.125 31.625 1 95.94 292 LEU A N 1
ATOM 2369 C CA . LEU A 1 292 ? 3.486 33.062 32.188 1 95.94 292 LEU A CA 1
ATOM 2370 C C . LEU A 1 292 ? 4.332 34.219 31.656 1 95.94 292 LEU A C 1
ATOM 2372 O O . LEU A 1 292 ? 4.457 34.406 30.438 1 95.94 292 LEU A O 1
ATOM 2376 N N . GLN A 1 293 ? 4.809 35 32.531 1 95.62 293 GLN A N 1
ATOM 2377 C CA . GLN A 1 293 ? 5.816 36 32.188 1 95.62 293 GLN A CA 1
ATOM 2378 C C . GLN A 1 293 ? 7.215 35.5 32.594 1 95.62 293 GLN A C 1
ATOM 2380 O O . GLN A 1 293 ? 7.434 35.031 33.688 1 95.62 293 GLN A O 1
ATOM 2385 N N . MET A 1 294 ? 8.117 35.625 31.625 1 97.19 294 MET A N 1
ATOM 2386 C CA . MET A 1 294 ? 9.445 35.062 31.812 1 97.19 294 MET A CA 1
ATOM 2387 C C . MET A 1 294 ? 10.531 36.031 31.359 1 97.19 294 MET A C 1
ATOM 2389 O O . MET A 1 294 ? 10.25 36.969 30.625 1 97.19 294 MET A O 1
ATOM 2393 N N . LYS A 1 295 ? 11.688 35.781 31.906 1 96.19 295 LYS A N 1
ATOM 2394 C CA . LYS A 1 295 ? 12.875 36.531 31.5 1 96.19 295 LYS A CA 1
ATOM 2395 C C . LYS A 1 295 ? 14.031 35.594 31.188 1 96.19 295 LYS A C 1
ATOM 2397 O O . LYS A 1 295 ? 14.188 34.531 31.828 1 96.19 295 LYS A O 1
ATOM 2402 N N . MET A 1 296 ? 14.727 35.906 30.219 1 95.5 296 MET A N 1
ATOM 2403 C CA . MET A 1 296 ? 15.914 35.188 29.75 1 95.5 296 MET A CA 1
ATOM 2404 C C . MET A 1 296 ? 16.969 36.156 29.25 1 95.5 296 MET A C 1
ATOM 2406 O O . MET A 1 296 ? 16.656 37.062 28.484 1 95.5 296 MET A O 1
ATOM 2410 N N . LYS A 1 297 ? 18.172 35.969 29.719 1 92.69 297 LYS A N 1
ATOM 2411 C CA . LYS A 1 297 ? 19.234 36.906 29.344 1 92.69 297 LYS A CA 1
ATOM 2412 C C . LYS A 1 297 ? 19.438 36.938 27.844 1 92.69 297 LYS A C 1
ATOM 2414 O O . LYS A 1 297 ? 19.609 35.906 27.188 1 92.69 297 LYS A O 1
ATOM 2419 N N . GLY A 1 298 ? 19.344 38.188 27.312 1 90.69 298 GLY A N 1
ATOM 2420 C CA . GLY A 1 298 ? 19.625 38.406 25.906 1 90.69 298 GLY A CA 1
ATOM 2421 C C . GLY A 1 298 ? 18.469 38 25 1 90.69 298 GLY A C 1
ATOM 2422 O O . GLY A 1 298 ? 18.641 37.906 23.781 1 90.69 298 GLY A O 1
ATOM 2423 N N . PHE A 1 299 ? 17.344 37.688 25.531 1 94.94 299 PHE A N 1
ATOM 2424 C CA . PHE A 1 299 ? 16.203 37.25 24.75 1 94.94 299 PHE A CA 1
ATOM 2425 C C . PHE A 1 299 ? 15.641 38.406 23.906 1 94.94 299 PHE A C 1
ATOM 2427 O O . PHE A 1 299 ? 15.359 39.469 24.438 1 94.94 299 PHE A O 1
ATOM 2434 N N . LYS A 1 300 ? 15.594 38.219 22.625 1 93.12 300 LYS A N 1
ATOM 2435 C CA . LYS A 1 300 ? 14.984 39.188 21.703 1 93.12 300 LYS A CA 1
ATOM 2436 C C . LYS A 1 300 ? 13.891 38.5 20.859 1 93.12 300 LYS A C 1
ATOM 2438 O O . LYS A 1 300 ? 14.031 37.344 20.453 1 93.12 300 LYS A O 1
ATOM 2443 N N . MET A 1 301 ? 12.852 39.25 20.703 1 94 301 MET A N 1
ATOM 2444 C CA . MET A 1 301 ? 11.727 38.688 19.969 1 94 301 MET A CA 1
ATOM 2445 C C . MET A 1 301 ? 11.117 39.719 19.031 1 94 301 MET A C 1
ATOM 2447 O O . MET A 1 301 ? 11.406 40.906 19.156 1 94 301 MET A O 1
ATOM 2451 N N . GLU A 1 302 ? 10.453 39.312 18.062 1 91 302 GLU A N 1
ATOM 2452 C CA . GLU A 1 302 ? 9.617 40.125 17.203 1 91 302 GLU A CA 1
ATOM 2453 C C . GLU A 1 302 ? 8.141 39.781 17.359 1 91 302 GLU A C 1
ATOM 2455 O O . GLU A 1 302 ? 7.801 38.75 17.969 1 91 302 GLU A O 1
ATOM 2460 N N . VAL A 1 303 ? 7.309 40.625 16.875 1 92 303 VAL A N 1
ATOM 2461 C CA . VAL A 1 303 ? 5.871 40.438 17.031 1 92 303 VAL A CA 1
ATOM 2462 C C . VAL A 1 303 ? 5.434 39.156 16.328 1 92 303 VAL A C 1
ATOM 2464 O O . VAL A 1 303 ? 5.938 38.844 15.25 1 92 303 VAL A O 1
ATOM 2467 N N . GLY A 1 304 ? 4.59 38.5 16.984 1 89.75 304 GLY A N 1
ATOM 2468 C CA . GLY A 1 304 ? 3.941 37.375 16.328 1 89.75 304 GLY A CA 1
ATOM 2469 C C . GLY A 1 304 ? 4.785 36.094 16.359 1 89.75 304 GLY A C 1
ATOM 2470 O O . GLY A 1 304 ? 4.355 35.062 15.859 1 89.75 304 GLY A O 1
ATOM 2471 N N . GLN A 1 305 ? 5.957 36.125 16.969 1 91.75 305 GLN A N 1
ATOM 2472 C CA . GLN A 1 305 ? 6.828 34.969 17.016 1 91.75 305 GLN A CA 1
ATOM 2473 C C . GLN A 1 305 ? 6.371 33.969 18.094 1 91.75 305 GLN A C 1
ATOM 2475 O O . GLN A 1 305 ? 5.488 34.312 18.891 1 91.75 305 GLN A O 1
ATOM 2480 N N . TYR A 1 306 ? 6.855 32.688 17.969 1 93.31 306 TYR A N 1
ATOM 2481 C CA . TYR A 1 306 ? 6.523 31.688 18.969 1 93.31 306 TYR A CA 1
ATOM 2482 C C . TYR A 1 306 ? 7.785 31.016 19.5 1 93.31 306 TYR A C 1
ATOM 2484 O O . TYR A 1 306 ? 8.875 31.203 18.953 1 93.31 306 TYR A O 1
ATOM 2492 N N . VAL A 1 307 ? 7.648 30.359 20.625 1 95.25 307 VAL A N 1
ATOM 2493 C CA . VAL A 1 307 ? 8.742 29.625 21.266 1 95.25 307 VAL A CA 1
ATOM 2494 C C . VAL A 1 307 ? 8.297 28.203 21.578 1 95.25 307 VAL A C 1
ATOM 2496 O O . VAL A 1 307 ? 7.098 27.922 21.656 1 95.25 307 VAL A O 1
ATOM 2499 N N . PHE A 1 308 ? 9.25 27.312 21.656 1 95.75 308 PHE A N 1
ATOM 2500 C CA . PHE A 1 308 ? 9.008 26 22.219 1 95.75 308 PHE A CA 1
ATOM 2501 C C . PHE A 1 308 ? 9.336 25.969 23.703 1 95.75 308 PHE A C 1
ATOM 2503 O O . PHE A 1 308 ? 10.344 26.531 24.125 1 95.75 308 PHE A O 1
ATOM 2510 N N . MET A 1 309 ? 8.422 25.375 24.438 1 96.62 309 MET A N 1
ATOM 2511 C CA . MET A 1 309 ? 8.602 25.312 25.891 1 96.62 309 MET A CA 1
ATOM 2512 C C . MET A 1 309 ? 8.672 23.875 26.359 1 96.62 309 MET A C 1
ATOM 2514 O O . MET A 1 309 ? 7.918 23.016 25.875 1 96.62 309 MET A O 1
ATOM 2518 N N . GLN A 1 310 ? 9.594 23.625 27.203 1 96.56 310 GLN A N 1
ATOM 2519 C CA . GLN A 1 310 ? 9.711 22.359 27.906 1 96.56 310 GLN A CA 1
ATOM 2520 C C . GLN A 1 310 ? 9.758 22.562 29.422 1 96.56 310 GLN A C 1
ATOM 2522 O O . GLN A 1 310 ? 10.398 23.5 29.906 1 96.56 310 GLN A O 1
ATOM 2527 N N . CYS A 1 311 ? 8.938 21.844 30.109 1 96.62 311 CYS A N 1
ATOM 2528 C CA . CYS A 1 311 ? 8.898 21.844 31.562 1 96.62 311 CYS A CA 1
ATOM 2529 C C . CYS A 1 311 ? 9.297 20.484 32.125 1 96.62 311 CYS A C 1
ATOM 2531 O O . CYS A 1 311 ? 8.445 19.609 32.281 1 96.62 311 CYS A O 1
ATOM 2533 N N . PRO A 1 312 ? 10.562 20.375 32.562 1 95.25 312 PRO A N 1
ATOM 2534 C CA . PRO A 1 312 ? 11.109 19.078 32.969 1 95.25 312 PRO A CA 1
ATOM 2535 C C . PRO A 1 312 ? 10.266 18.391 34.062 1 95.25 312 PRO A C 1
ATOM 2537 O O . PRO A 1 312 ? 10.047 17.188 34 1 95.25 312 PRO A O 1
ATOM 2540 N N . PRO A 1 313 ? 9.727 19.062 35 1 94.31 313 PRO A N 1
ATOM 2541 C CA . PRO A 1 313 ? 8.891 18.391 36 1 94.31 313 PRO A CA 1
ATOM 2542 C C . PRO A 1 313 ? 7.637 17.766 35.406 1 94.31 313 PRO A C 1
ATOM 2544 O O . PRO A 1 313 ? 7.09 16.797 35.938 1 94.31 313 PRO A O 1
ATOM 2547 N N . VAL A 1 314 ? 7.145 18.312 34.312 1 94.56 314 VAL A N 1
ATOM 2548 C CA . VAL A 1 314 ? 5.98 17.766 33.594 1 94.56 314 VAL A CA 1
ATOM 2549 C C . VAL A 1 314 ? 6.422 16.672 32.656 1 94.56 314 VAL A C 1
ATOM 2551 O O . VAL A 1 314 ? 5.863 15.57 32.656 1 94.56 314 VAL A O 1
ATOM 2554 N N . SER A 1 315 ? 7.355 16.984 31.859 1 93.5 315 SER A N 1
ATOM 2555 C CA . SER A 1 315 ? 7.98 16.047 30.938 1 93.5 315 SER A CA 1
ATOM 2556 C C . SER A 1 315 ? 9.383 16.5 30.547 1 93.5 315 SER A C 1
ATOM 2558 O O . SER A 1 315 ? 9.578 17.641 30.141 1 93.5 315 SER A O 1
ATOM 2560 N N . ALA A 1 316 ? 10.281 15.594 30.656 1 91.5 316 ALA A N 1
ATOM 2561 C CA . ALA A 1 316 ? 11.68 15.938 30.391 1 91.5 316 ALA A CA 1
ATOM 2562 C C . ALA A 1 316 ? 11.984 15.859 28.891 1 91.5 316 ALA A C 1
ATOM 2564 O O . ALA A 1 316 ? 13.055 16.281 28.453 1 91.5 316 ALA A O 1
ATOM 2565 N N . LEU A 1 317 ? 11.055 15.508 28.109 1 90.75 317 LEU A N 1
ATOM 2566 C CA . LEU A 1 317 ? 11.391 15.266 26.719 1 90.75 317 LEU A CA 1
ATOM 2567 C C . LEU A 1 317 ? 10.469 16.031 25.781 1 90.75 317 LEU A C 1
ATOM 2569 O O . LEU A 1 317 ? 10.859 16.406 24.672 1 90.75 317 LEU A O 1
ATOM 2573 N N . GLU A 1 318 ? 9.289 16.406 26.203 1 92.31 318 GLU A N 1
ATOM 2574 C CA . GLU A 1 318 ? 8.273 16.984 25.312 1 92.31 318 GLU A CA 1
ATOM 2575 C C . GLU A 1 318 ? 8.438 18.5 25.203 1 92.31 318 GLU A C 1
ATOM 2577 O O . GLU A 1 318 ? 8.609 19.188 26.203 1 92.31 318 GLU A O 1
ATOM 2582 N N . TRP A 1 319 ? 8.438 19 24.016 1 93.81 319 TRP A N 1
ATOM 2583 C CA . TRP A 1 319 ? 8.414 20.438 23.719 1 93.81 319 TRP A CA 1
ATOM 2584 C C . TRP A 1 319 ? 7.105 20.828 23.031 1 93.81 319 TRP A C 1
ATOM 2586 O O . TRP A 1 319 ? 6.602 20.094 22.172 1 93.81 319 TRP A O 1
ATOM 2596 N N . HIS A 1 320 ? 6.492 21.891 23.438 1 93.5 320 HIS A N 1
ATOM 2597 C CA . HIS A 1 320 ? 5.254 22.391 22.844 1 93.5 320 HIS A CA 1
ATOM 2598 C C . HIS A 1 320 ? 5.402 23.844 22.391 1 93.5 320 HIS A C 1
ATOM 2600 O O . HIS A 1 320 ? 6.023 24.656 23.094 1 93.5 320 HIS A O 1
ATOM 2606 N N . PRO A 1 321 ? 4.922 24.172 21.281 1 92.5 321 PRO A N 1
ATOM 2607 C CA . PRO A 1 321 ? 5.008 25.547 20.766 1 92.5 321 PRO A CA 1
ATOM 2608 C C . PRO A 1 321 ? 3.924 26.453 21.344 1 92.5 321 PRO A C 1
ATOM 2610 O O . PRO A 1 321 ? 2.783 26.031 21.531 1 92.5 321 PRO A O 1
ATOM 2613 N N . PHE A 1 322 ? 4.285 27.688 21.672 1 94.69 322 PHE A N 1
ATOM 2614 C CA . PHE A 1 322 ? 3.346 28.703 22.125 1 94.69 322 PHE A CA 1
ATOM 2615 C C . PHE A 1 322 ? 3.707 30.078 21.562 1 94.69 322 PHE A C 1
ATOM 2617 O O . PHE A 1 322 ? 4.883 30.453 21.531 1 94.69 322 PHE A O 1
ATOM 2624 N N . THR A 1 323 ? 2.707 30.766 21.109 1 94.06 323 THR A N 1
ATOM 2625 C CA . THR A 1 323 ? 2.912 32.094 20.562 1 94.06 323 THR A CA 1
ATOM 2626 C C . THR A 1 323 ? 3.176 33.125 21.672 1 94.06 323 THR A C 1
ATOM 2628 O O . THR A 1 323 ? 2.537 33.062 22.734 1 94.06 323 THR A O 1
ATOM 2631 N N . LEU A 1 324 ? 4.117 34 21.422 1 95.19 324 LEU A N 1
ATOM 2632 C CA . LEU A 1 324 ? 4.422 35.062 22.375 1 95.19 324 LEU A CA 1
ATOM 2633 C C . LEU A 1 324 ? 3.326 36.125 22.359 1 95.19 324 LEU A C 1
ATOM 2635 O O . LEU A 1 324 ? 2.857 36.531 21.297 1 95.19 324 LEU A O 1
ATOM 2639 N N . THR A 1 325 ? 2.949 36.531 23.562 1 94.38 325 THR A N 1
ATOM 2640 C CA . THR A 1 325 ? 1.902 37.562 23.688 1 94.38 325 THR A CA 1
ATOM 2641 C C . THR A 1 325 ? 2.494 38.906 24.078 1 94.38 325 THR A C 1
ATOM 2643 O O . THR A 1 325 ? 1.822 39.938 24 1 94.38 325 THR A O 1
ATOM 2646 N N . SER A 1 326 ? 3.721 38.906 24.469 1 93.56 326 SER A N 1
ATOM 2647 C CA . SER A 1 326 ? 4.414 40.125 24.828 1 93.56 326 SER A CA 1
ATOM 2648 C C . SER A 1 326 ? 4.914 40.875 23.578 1 93.56 326 SER A C 1
ATOM 2650 O O . SER A 1 326 ? 5.098 40.25 22.531 1 93.56 326 SER A O 1
ATOM 2652 N N . ALA A 1 327 ? 5.031 42.156 23.672 1 92.31 327 ALA A N 1
ATOM 2653 C CA . ALA A 1 327 ? 5.645 42.938 22.625 1 92.31 327 ALA A CA 1
ATOM 2654 C C . ALA A 1 327 ? 7.16 43 22.781 1 92.31 327 ALA A C 1
ATOM 2656 O O . ALA A 1 327 ? 7.676 42.875 23.891 1 92.31 327 ALA A O 1
ATOM 2657 N N . PRO A 1 328 ? 7.891 43.25 21.672 1 92.62 328 PRO A N 1
ATOM 2658 C CA . PRO A 1 328 ? 9.352 43.375 21.75 1 92.62 328 PRO A CA 1
ATOM 2659 C C . PRO A 1 328 ? 9.82 44.5 22.641 1 92.62 328 PRO A C 1
ATOM 2661 O O . PRO A 1 328 ? 10.945 44.5 23.141 1 92.62 328 PRO A O 1
ATOM 2664 N N . GLU A 1 329 ? 8.945 45.406 22.891 1 91.19 329 GLU A N 1
ATOM 2665 C CA . GLU A 1 329 ? 9.297 46.625 23.641 1 91.19 329 GLU A CA 1
ATOM 2666 C C . GLU A 1 329 ? 9.211 46.375 25.141 1 91.19 329 GLU A C 1
ATOM 2668 O O . GLU A 1 329 ? 9.695 47.188 25.938 1 91.19 329 GLU A O 1
ATOM 2673 N N . GLU A 1 330 ? 8.719 45.281 25.5 1 91.31 330 GLU A N 1
ATOM 2674 C CA . GLU A 1 330 ? 8.602 44.969 26.922 1 91.31 330 GLU A CA 1
ATOM 2675 C C . GLU A 1 330 ? 9.875 44.312 27.438 1 91.31 330 GLU A C 1
ATOM 2677 O O . GLU A 1 330 ? 10.68 43.781 26.672 1 91.31 330 GLU A O 1
ATOM 2682 N N . ASP A 1 331 ? 10.023 44.344 28.75 1 92.44 331 ASP A N 1
ATOM 2683 C CA . ASP A 1 331 ? 11.258 43.844 29.375 1 92.44 331 ASP A CA 1
ATOM 2684 C C . ASP A 1 331 ? 11.141 42.344 29.703 1 92.44 331 ASP A C 1
ATOM 2686 O O . ASP A 1 331 ? 12.008 41.812 30.391 1 92.44 331 ASP A O 1
ATOM 2690 N N . HIS A 1 332 ? 10.062 41.75 29.375 1 95.31 332 HIS A N 1
ATOM 2691 C CA . HIS A 1 332 ? 9.812 40.312 29.578 1 95.31 332 HIS A CA 1
ATOM 2692 C C . HIS A 1 332 ? 9.117 39.719 28.359 1 95.31 332 HIS A C 1
ATOM 2694 O O . HIS A 1 332 ? 8.703 40.438 27.453 1 95.31 332 HIS A O 1
ATOM 2700 N N . PHE A 1 333 ? 9.172 38.438 28.266 1 96.75 333 PHE A N 1
ATOM 2701 C CA . PHE A 1 333 ? 8.336 37.781 27.266 1 96.75 333 PHE A CA 1
ATOM 2702 C C . PHE A 1 333 ? 7.293 36.906 27.938 1 96.75 333 PHE A C 1
ATOM 2704 O O . PHE A 1 333 ? 7.531 36.375 29.016 1 96.75 333 PHE A O 1
ATOM 2711 N N . SER A 1 334 ? 6.117 36.844 27.344 1 96.12 334 SER A N 1
ATOM 2712 C CA . SER A 1 334 ? 5.004 36.125 27.984 1 96.12 334 SER A CA 1
ATOM 2713 C C . SER A 1 334 ? 4.27 35.25 26.984 1 96.12 334 SER A C 1
ATOM 2715 O O . SER A 1 334 ? 4.352 35.469 25.781 1 96.12 334 SER A O 1
ATOM 2717 N N . VAL A 1 335 ? 3.648 34.219 27.531 1 95.75 335 VAL A N 1
ATOM 2718 C CA . VAL A 1 335 ? 2.809 33.312 26.766 1 95.75 335 VAL A CA 1
ATOM 2719 C C . VAL A 1 335 ? 1.474 33.125 27.484 1 95.75 335 VAL A C 1
ATOM 2721 O O . VAL A 1 335 ? 1.388 33.25 28.703 1 95.75 335 VAL A O 1
ATOM 2724 N N . HIS A 1 336 ? 0.449 32.938 26.75 1 93.31 336 HIS A N 1
ATOM 2725 C CA . HIS A 1 336 ? -0.869 32.531 27.234 1 93.31 336 HIS A CA 1
ATOM 2726 C C . HIS A 1 336 ? -1.233 31.125 26.766 1 93.31 336 HIS A C 1
ATOM 2728 O O . HIS A 1 336 ? -1.361 30.891 25.562 1 93.31 336 HIS A O 1
ATOM 2734 N N . ILE A 1 337 ? -1.405 30.234 27.703 1 93.56 337 ILE A N 1
ATOM 2735 C CA . ILE A 1 337 ? -1.564 28.812 27.406 1 93.56 337 ILE A CA 1
ATOM 2736 C C . ILE A 1 337 ? -2.953 28.344 27.828 1 93.56 337 ILE A C 1
ATOM 2738 O O . ILE A 1 337 ? -3.297 28.406 29.016 1 93.56 337 ILE A O 1
ATOM 2742 N N . ARG A 1 338 ? -3.725 27.891 26.875 1 89.81 338 ARG A N 1
ATOM 2743 C CA . ARG A 1 338 ? -4.988 27.25 27.203 1 89.81 338 ARG A CA 1
ATOM 2744 C C . ARG A 1 338 ? -4.766 25.828 27.703 1 89.81 338 ARG A C 1
ATOM 2746 O O . ARG A 1 338 ? -3.953 25.094 27.141 1 89.81 338 ARG A O 1
ATOM 2753 N N . ILE A 1 339 ? -5.453 25.469 28.766 1 90.88 339 ILE A N 1
ATOM 2754 C CA . ILE A 1 339 ? -5.32 24.125 29.312 1 90.88 339 ILE A CA 1
ATOM 2755 C C . ILE A 1 339 ? -6.238 23.156 28.562 1 90.88 339 ILE A C 1
ATOM 2757 O O . ILE A 1 339 ? -7.418 23.031 28.906 1 90.88 339 ILE A O 1
ATOM 2761 N N . VAL A 1 340 ? -5.703 22.391 27.672 1 84.69 340 VAL A N 1
ATOM 2762 C CA . VAL A 1 340 ? -6.543 21.562 26.812 1 84.69 340 VAL A CA 1
ATOM 2763 C C . VAL A 1 340 ? -6.051 20.125 26.844 1 84.69 340 VAL A C 1
ATOM 2765 O O . VAL A 1 340 ? -6.781 19.203 26.469 1 84.69 340 VAL A O 1
ATOM 2768 N N . GLY A 1 341 ? -4.824 19.828 27.281 1 86.38 341 GLY A N 1
ATOM 2769 C CA . GLY A 1 341 ? -4.273 18.484 27.281 1 86.38 341 GLY A CA 1
ATOM 2770 C C . GLY A 1 341 ? -3.543 18.141 28.562 1 86.38 341 GLY A C 1
ATOM 2771 O O . GLY A 1 341 ? -3.539 18.938 29.516 1 86.38 341 GLY A O 1
ATOM 2772 N N . ASP A 1 342 ? -3.043 16.906 28.531 1 90.19 342 ASP A N 1
ATOM 2773 C CA . ASP A 1 342 ? -2.377 16.422 29.734 1 90.19 342 ASP A CA 1
ATOM 2774 C C . ASP A 1 342 ? -1.131 17.25 30.047 1 90.19 342 ASP A C 1
ATOM 2776 O O . ASP A 1 342 ? -0.852 17.547 31.203 1 90.19 342 ASP A O 1
ATOM 2780 N N . TRP A 1 343 ? -0.436 17.672 29.062 1 93.25 343 TRP A N 1
ATOM 2781 C CA . TRP A 1 343 ? 0.785 18.438 29.281 1 93.25 343 TRP A CA 1
ATOM 2782 C C . TRP A 1 343 ? 0.464 19.812 29.859 1 93.25 343 TRP A C 1
ATOM 2784 O O . TRP A 1 343 ? 1.09 20.266 30.812 1 93.25 343 TRP A O 1
ATOM 2794 N N . THR A 1 344 ? -0.502 20.531 29.266 1 94.38 344 THR A N 1
ATOM 2795 C CA . THR A 1 344 ? -0.867 21.859 29.734 1 94.38 344 THR A CA 1
ATOM 2796 C C . THR A 1 344 ? -1.492 21.781 31.125 1 94.38 344 THR A C 1
ATOM 2798 O O . THR A 1 344 ? -1.32 22.703 31.938 1 94.38 344 THR A O 1
ATOM 2801 N N . GLN A 1 345 ? -2.193 20.656 31.375 1 94.5 345 GLN A N 1
ATOM 2802 C CA . GLN A 1 345 ? -2.713 20.453 32.719 1 94.5 345 GLN A CA 1
ATOM 2803 C C . GLN A 1 345 ? -1.578 20.266 33.719 1 94.5 345 GLN A C 1
ATOM 2805 O O . GLN A 1 345 ? -1.625 20.797 34.812 1 94.5 345 GLN A O 1
ATOM 2810 N N . GLY A 1 346 ? -0.638 19.516 33.344 1 95.06 346 GLY A N 1
ATOM 2811 C CA . GLY A 1 346 ? 0.532 19.344 34.188 1 95.06 346 GLY A CA 1
ATOM 2812 C C . GLY A 1 346 ? 1.271 20.641 34.469 1 95.06 346 GLY A C 1
ATOM 2813 O O . GLY A 1 346 ? 1.73 20.859 35.594 1 95.06 346 GLY A O 1
ATOM 2814 N N . LEU A 1 347 ? 1.387 21.453 33.469 1 95.88 347 LEU A N 1
ATOM 2815 C CA . LEU A 1 347 ? 2.041 22.75 33.625 1 95.88 347 LEU A CA 1
ATOM 2816 C C . LEU A 1 347 ? 1.26 23.641 34.594 1 95.88 347 LEU A C 1
ATOM 2818 O O . LEU A 1 347 ? 1.85 24.328 35.438 1 95.88 347 LEU A O 1
ATOM 2822 N N . TYR A 1 348 ? -0.053 23.625 34.406 1 94.56 348 TYR A N 1
ATOM 2823 C CA . TYR A 1 348 ? -0.949 24.359 35.281 1 94.56 348 TYR A CA 1
ATOM 2824 C C . TYR A 1 348 ? -0.733 23.969 36.75 1 94.56 348 TYR A C 1
ATOM 2826 O O . TYR A 1 348 ? -0.609 24.844 37.594 1 94.56 348 TYR A O 1
ATOM 2834 N N . GLU A 1 349 ? -0.555 22.75 36.969 1 94 349 GLU A N 1
ATOM 2835 C CA . GLU A 1 349 ? -0.365 22.234 38.312 1 94 349 GLU A CA 1
ATOM 2836 C C . GLU A 1 349 ? 1.033 22.562 38.844 1 94 349 GLU A C 1
ATOM 2838 O O . GLU A 1 349 ? 1.199 22.906 40 1 94 349 GLU A O 1
ATOM 2843 N N . ALA A 1 350 ? 1.966 22.438 37.969 1 94.31 350 ALA A N 1
ATOM 2844 C CA . ALA A 1 350 ? 3.35 22.719 38.344 1 94.31 350 ALA A CA 1
ATOM 2845 C C . ALA A 1 350 ? 3.535 24.172 38.75 1 94.31 350 ALA A C 1
ATOM 2847 O O . ALA A 1 350 ? 4.371 24.5 39.594 1 94.31 350 ALA A O 1
ATOM 2848 N N . CYS A 1 351 ? 2.699 25.047 38.156 1 93.56 351 CYS A N 1
ATOM 2849 C CA . CYS A 1 351 ? 2.795 26.469 38.406 1 93.56 351 CYS A CA 1
ATOM 2850 C C . CYS A 1 351 ? 1.884 26.875 39.562 1 93.56 351 CYS A C 1
ATOM 2852 O O . CYS A 1 351 ? 1.743 28.062 39.875 1 93.56 351 CYS A O 1
ATOM 2854 N N . GLY A 1 352 ? 1.225 25.953 40.156 1 89.25 352 GLY A N 1
ATOM 2855 C CA . GLY A 1 352 ? 0.415 26.203 41.344 1 89.25 352 GLY A CA 1
ATOM 2856 C C . GLY A 1 352 ? -1.03 26.531 41.031 1 89.25 352 GLY A C 1
ATOM 2857 O O . GLY A 1 352 ? -1.738 27.125 41.844 1 89.25 352 GLY A O 1
ATOM 2858 N N . GLY A 1 353 ? -1.416 26.219 39.906 1 86.19 353 GLY A N 1
ATOM 2859 C CA . GLY A 1 353 ? -2.775 26.547 39.5 1 86.19 353 GLY A CA 1
ATOM 2860 C C . GLY A 1 353 ? -3.83 25.828 40.312 1 86.19 353 GLY A C 1
ATOM 2861 O O . GLY A 1 353 ? -4.973 26.281 40.406 1 86.19 353 GLY A O 1
ATOM 2862 N N . ASP A 1 354 ? -3.453 24.719 40.875 1 83.56 354 ASP A N 1
ATOM 2863 C CA . ASP A 1 354 ? -4.406 23.953 41.656 1 83.56 354 ASP A CA 1
ATOM 2864 C C . ASP A 1 354 ? -4.328 24.344 43.125 1 83.56 354 ASP A C 1
ATOM 2866 O O . ASP A 1 354 ? -5.039 23.766 43.969 1 83.56 354 ASP A O 1
ATOM 2870 N N . LYS A 1 355 ? -3.404 25.281 43.281 1 76.94 355 LYS A N 1
ATOM 2871 C CA . LYS A 1 355 ? -3.221 25.672 44.688 1 76.94 355 LYS A CA 1
ATOM 2872 C C . LYS A 1 355 ? -3.889 27.016 44.969 1 76.94 355 LYS A C 1
ATOM 2874 O O . LYS A 1 355 ? -4.059 27.844 44.062 1 76.94 355 LYS A O 1
ATOM 2879 N N . ASP A 1 356 ? -4.305 27.234 46.188 1 76.12 356 ASP A N 1
ATOM 2880 C CA . ASP A 1 356 ? -4.988 28.453 46.594 1 76.12 356 ASP A CA 1
ATOM 2881 C C . ASP A 1 356 ? -3.992 29.578 46.875 1 76.12 356 ASP A C 1
ATOM 2883 O O . ASP A 1 356 ? -4.352 30.766 46.781 1 76.12 356 ASP A O 1
ATOM 2887 N N . GLU A 1 357 ? -2.795 29.188 47.156 1 70.56 357 GLU A N 1
ATOM 2888 C CA . GLU A 1 357 ? -1.8 30.203 47.469 1 70.56 357 GLU A CA 1
ATOM 2889 C C . GLU A 1 357 ? -0.841 30.438 46.312 1 70.56 357 GLU A C 1
ATOM 2891 O O . GLU A 1 357 ? -0.598 29.531 45.5 1 70.56 357 GLU A O 1
ATOM 2896 N N . THR A 1 358 ? -0.517 31.766 46.156 1 72.62 358 THR A N 1
ATOM 2897 C CA . THR A 1 358 ? 0.486 32.125 45.156 1 72.62 358 THR A CA 1
ATOM 2898 C C . THR A 1 358 ? 1.833 31.484 45.5 1 72.62 358 THR A C 1
ATOM 2900 O O . THR A 1 358 ? 2.242 31.469 46.656 1 72.62 358 THR A O 1
ATOM 2903 N N . GLN A 1 359 ? 2.402 30.812 44.594 1 75.81 359 GLN A N 1
ATOM 2904 C CA . GLN A 1 359 ? 3.695 30.172 44.781 1 75.81 359 GLN A CA 1
ATOM 2905 C C . GLN A 1 359 ? 4.832 31.188 44.719 1 75.81 359 GLN A C 1
ATOM 2907 O O . GLN A 1 359 ? 4.785 32.125 43.938 1 75.81 359 GLN A O 1
ATOM 2912 N N . ASP A 1 360 ? 5.781 30.938 45.688 1 78.06 360 ASP A N 1
ATOM 2913 C CA . ASP A 1 360 ? 6.996 31.75 45.625 1 78.06 360 ASP A CA 1
ATOM 2914 C C . ASP A 1 360 ? 7.816 31.422 44.375 1 78.06 360 ASP A C 1
ATOM 2916 O O . ASP A 1 360 ? 7.707 30.344 43.812 1 78.06 360 ASP A O 1
ATOM 2920 N N . ALA A 1 361 ? 8.578 32.375 43.969 1 79.31 361 ALA A N 1
ATOM 2921 C CA . ALA A 1 361 ? 9.391 32.25 42.75 1 79.31 361 ALA A CA 1
ATOM 2922 C C . ALA A 1 361 ? 10.242 30.969 42.812 1 79.31 361 ALA A C 1
ATOM 2924 O O . ALA A 1 361 ? 10.438 30.312 41.781 1 79.31 361 ALA A O 1
ATOM 2925 N N . TRP A 1 362 ? 10.703 30.641 44.031 1 78.94 362 TRP A N 1
ATOM 2926 C CA . TRP A 1 362 ? 11.617 29.516 44.125 1 78.94 362 TRP A CA 1
ATOM 2927 C C . TRP A 1 362 ? 10.867 28.188 44 1 78.94 362 TRP A C 1
ATOM 2929 O O . TRP A 1 362 ? 11.477 27.141 43.75 1 78.94 362 TRP A O 1
ATOM 2939 N N . GLU A 1 363 ? 9.516 28.25 44.031 1 85.12 363 GLU A N 1
ATOM 2940 C CA . GLU A 1 363 ? 8.695 27.047 43.969 1 85.12 363 GLU A CA 1
ATOM 2941 C C . GLU A 1 363 ? 8.219 26.781 42.531 1 85.12 363 GLU A C 1
ATOM 2943 O O . GLU A 1 363 ? 7.656 25.734 42.25 1 85.12 363 GLU A O 1
ATOM 2948 N N . LEU A 1 364 ? 8.539 27.719 41.75 1 92.19 364 LEU A N 1
ATOM 2949 C CA . LEU A 1 364 ? 8.07 27.578 40.375 1 92.19 364 LEU A CA 1
ATOM 2950 C C . LEU A 1 364 ? 8.953 26.609 39.594 1 92.19 364 LEU A C 1
ATOM 2952 O O . LEU A 1 364 ? 10.141 26.453 39.875 1 92.19 364 LEU A O 1
ATOM 2956 N N . PRO A 1 365 ? 8.414 25.906 38.688 1 94.19 365 PRO A N 1
ATOM 2957 C CA . PRO A 1 365 ? 9.148 24.875 37.969 1 94.19 365 PRO A CA 1
ATOM 2958 C C . PRO A 1 365 ? 10.203 25.438 37.031 1 94.19 365 PRO A C 1
ATOM 2960 O O . PRO A 1 365 ? 10.078 26.578 36.594 1 94.19 365 PRO A O 1
ATOM 2963 N N . LYS A 1 366 ? 11.219 24.625 36.844 1 94.25 366 LYS A N 1
ATOM 2964 C CA . LYS A 1 366 ? 12.203 24.953 35.812 1 94.25 366 LYS A CA 1
ATOM 2965 C C . LYS A 1 366 ? 11.578 24.953 34.438 1 94.25 366 LYS A C 1
ATOM 2967 O O . LYS A 1 366 ? 10.758 24.078 34.125 1 94.25 366 LYS A O 1
ATOM 2972 N N . MET A 1 367 ? 11.906 26.016 33.656 1 96 367 MET A N 1
ATOM 2973 C CA . MET A 1 367 ? 11.375 26.156 32.312 1 96 367 MET A CA 1
ATOM 2974 C C . MET A 1 367 ? 12.5 26.281 31.281 1 96 367 MET A C 1
ATOM 2976 O O . MET A 1 367 ? 13.469 27 31.516 1 96 367 MET A O 1
ATOM 2980 N N . LEU A 1 368 ? 12.438 25.438 30.266 1 96.88 368 LEU A N 1
ATOM 2981 C CA . LEU A 1 368 ? 13.352 25.578 29.125 1 96.88 368 LEU A CA 1
ATOM 2982 C C . LEU A 1 368 ? 12.648 26.203 27.938 1 96.88 368 LEU A C 1
ATOM 2984 O O . LEU A 1 368 ? 11.492 25.891 27.656 1 96.88 368 LEU A O 1
ATOM 2988 N N . ILE A 1 369 ? 13.344 27.156 27.266 1 97.31 369 ILE A N 1
ATOM 2989 C CA . ILE A 1 369 ? 12.758 27.891 26.141 1 97.31 369 ILE A CA 1
ATOM 2990 C C . ILE A 1 369 ? 13.648 27.719 24.922 1 97.31 369 ILE A C 1
ATOM 2992 O O . ILE A 1 369 ? 14.867 27.922 24.984 1 97.31 369 ILE A O 1
ATOM 2996 N N . ASP A 1 370 ? 13.055 27.297 23.859 1 95.19 370 ASP A N 1
ATOM 2997 C CA . ASP A 1 370 ? 13.695 27.25 22.547 1 95.19 370 ASP A CA 1
ATOM 2998 C C . ASP A 1 370 ? 13.008 28.203 21.578 1 95.19 370 ASP A C 1
ATOM 3000 O O . ASP A 1 370 ? 11.812 28.078 21.312 1 95.19 370 ASP A O 1
ATOM 3004 N N . GLY A 1 371 ? 13.797 29.109 20.938 1 92.5 371 GLY A N 1
ATOM 3005 C CA . GLY A 1 371 ? 13.289 30.156 20.062 1 92.5 371 GLY A CA 1
ATOM 3006 C C . GLY A 1 371 ? 13.82 31.531 20.422 1 92.5 371 GLY A C 1
ATOM 3007 O O . GLY A 1 371 ? 14.797 31.656 21.156 1 92.5 371 GLY A O 1
ATOM 3008 N N . PRO A 1 372 ? 13.109 32.5 19.891 1 92.88 372 PRO A N 1
ATOM 3009 C CA . PRO A 1 372 ? 11.836 32.531 19.156 1 92.88 372 PRO A CA 1
ATOM 3010 C C . PRO A 1 372 ? 11.984 32.125 17.688 1 92.88 372 PRO A C 1
ATOM 3012 O O . PRO A 1 372 ? 13.094 32.125 17.156 1 92.88 372 PRO A O 1
ATOM 3015 N N . PHE A 1 373 ? 10.898 31.703 17.141 1 91.06 373 PHE A N 1
ATOM 3016 C CA . PHE A 1 373 ? 10.805 31.375 15.719 1 91.06 373 PHE A CA 1
ATOM 3017 C C . PHE A 1 373 ? 9.789 32.25 15.016 1 91.06 373 PHE A C 1
ATOM 3019 O O . PHE A 1 373 ? 8.789 32.656 15.609 1 91.06 373 PHE A O 1
ATOM 3026 N N . GLY A 1 374 ? 10.016 32.531 13.797 1 86.31 374 GLY A N 1
ATOM 3027 C CA . GLY A 1 374 ? 9.172 33.469 13.039 1 86.31 374 GLY A CA 1
ATOM 3028 C C . GLY A 1 374 ? 7.949 32.781 12.445 1 86.31 374 GLY A C 1
ATOM 3029 O O . GLY A 1 374 ? 7.93 31.578 12.25 1 86.31 374 GLY A O 1
ATOM 3030 N N . THR A 1 375 ? 6.891 33.625 12.219 1 86.62 375 THR A N 1
ATOM 3031 C CA . THR A 1 375 ? 5.66 33.25 11.547 1 86.62 375 THR A CA 1
ATOM 3032 C C . THR A 1 375 ? 5.25 34.281 10.5 1 86.62 375 THR A C 1
ATOM 3034 O O . THR A 1 375 ? 5.934 35.281 10.32 1 86.62 375 THR A O 1
ATOM 3037 N N . ALA A 1 376 ? 4.176 34 9.883 1 85.56 376 ALA A N 1
ATOM 3038 C CA . ALA A 1 376 ? 3.645 34.906 8.875 1 85.56 376 ALA A CA 1
ATOM 3039 C C . ALA A 1 376 ? 3.219 36.25 9.516 1 85.56 376 ALA A C 1
ATOM 3041 O O . ALA A 1 376 ? 3.256 37.281 8.875 1 85.56 376 ALA A O 1
ATOM 3042 N N . SER A 1 377 ? 2.955 36.219 10.742 1 88.69 377 SER A N 1
ATOM 3043 C CA . SER A 1 377 ? 2.436 37.406 11.445 1 88.69 377 SER A CA 1
ATOM 3044 C C . SER A 1 377 ? 3.512 38.469 11.602 1 88.69 377 SER A C 1
ATOM 3046 O O . SER A 1 377 ? 3.203 39.625 11.883 1 88.69 377 SER A O 1
ATOM 3048 N N . GLU A 1 378 ? 4.723 38.125 11.406 1 86.81 378 GLU A N 1
ATOM 3049 C CA . GLU A 1 378 ? 5.812 39.094 11.508 1 86.81 378 GLU A CA 1
ATOM 3050 C C . GLU A 1 378 ? 5.695 40.156 10.438 1 86.81 378 GLU A C 1
ATOM 3052 O O . GLU A 1 378 ? 6.242 41.25 10.578 1 86.81 378 GLU A O 1
ATOM 3057 N N . ASP A 1 379 ? 4.91 39.875 9.461 1 87.69 379 ASP A N 1
ATOM 3058 C CA . ASP A 1 379 ? 4.848 40.75 8.305 1 87.69 379 ASP A CA 1
ATOM 3059 C C . ASP A 1 379 ? 3.693 41.75 8.438 1 87.69 379 ASP A C 1
ATOM 3061 O O . ASP A 1 379 ? 3.41 42.5 7.512 1 87.69 379 ASP A O 1
ATOM 3065 N N . VAL A 1 380 ? 3.105 41.812 9.523 1 91 380 VAL A N 1
ATOM 3066 C CA . VAL A 1 380 ? 1.882 42.562 9.719 1 91 380 VAL A CA 1
ATOM 3067 C C . VAL A 1 380 ? 2.141 44.062 9.414 1 91 380 VAL A C 1
ATOM 3069 O O . VAL A 1 380 ? 1.327 44.719 8.758 1 91 380 VAL A O 1
ATOM 3072 N N . PHE A 1 381 ? 3.26 44.562 9.727 1 88.81 381 PHE A N 1
ATOM 3073 C CA . PHE A 1 381 ? 3.539 46 9.609 1 88.81 381 PHE A CA 1
ATOM 3074 C C . PHE A 1 381 ? 4.016 46.344 8.203 1 88.81 381 PHE A C 1
ATOM 3076 O O . PHE A 1 381 ? 4.316 47.5 7.918 1 88.81 381 PHE A O 1
ATOM 3083 N N . ASN A 1 382 ? 4.059 45.375 7.352 1 88.75 382 ASN A N 1
ATOM 3084 C CA . ASN A 1 382 ? 4.434 45.625 5.965 1 88.75 382 ASN A CA 1
ATOM 3085 C C . ASN A 1 382 ? 3.209 45.875 5.09 1 88.75 382 ASN A C 1
ATOM 3087 O O . ASN A 1 382 ? 3.334 46.031 3.875 1 88.75 382 ASN A O 1
ATOM 3091 N N . TYR A 1 383 ? 2.043 45.969 5.648 1 92.38 383 TYR A N 1
ATOM 3092 C CA . TYR A 1 383 ? 0.804 46.25 4.934 1 92.38 383 TYR A CA 1
ATOM 3093 C C . TYR A 1 383 ? 0.195 47.562 5.418 1 92.38 383 TYR A C 1
ATOM 3095 O O . TYR A 1 383 ? 0.254 47.875 6.605 1 92.38 383 TYR A O 1
ATOM 3103 N N . GLU A 1 384 ? -0.365 48.281 4.539 1 93.81 384 GLU A N 1
ATOM 3104 C CA . GLU A 1 384 ? -1.021 49.531 4.887 1 93.81 384 GLU A CA 1
ATOM 3105 C C . GLU A 1 384 ? -2.32 49.281 5.645 1 93.81 384 GLU A C 1
ATOM 3107 O O . GLU A 1 384 ? -2.664 50.031 6.562 1 93.81 384 GLU A O 1
ATOM 3112 N N . VAL A 1 385 ? -2.969 48.344 5.207 1 95.94 385 VAL A N 1
ATOM 3113 C CA . VAL A 1 385 ? -4.211 47.906 5.848 1 95.94 385 VAL A CA 1
ATOM 3114 C C . VAL A 1 385 ? -4.109 46.438 6.242 1 95.94 385 VAL A C 1
ATOM 3116 O O . VAL A 1 385 ? -3.635 45.625 5.457 1 95.94 385 VAL A O 1
ATOM 3119 N N . VAL A 1 386 ? -4.531 46.156 7.523 1 96.81 386 VAL A N 1
ATOM 3120 C CA . VAL A 1 386 ? -4.348 44.812 8.047 1 96.81 386 VAL A CA 1
ATOM 3121 C C . VAL A 1 386 ? -5.656 44.312 8.664 1 96.81 386 VAL A C 1
ATOM 3123 O O . VAL A 1 386 ? -6.383 45.094 9.289 1 96.81 386 VAL A O 1
ATOM 3126 N N . MET A 1 387 ? -5.957 43.062 8.328 1 97.31 387 MET A N 1
ATOM 3127 C CA . MET A 1 387 ? -7.012 42.344 9.023 1 97.31 387 MET A CA 1
ATOM 3128 C C . MET A 1 387 ? -6.426 41.281 9.938 1 97.31 387 MET A C 1
ATOM 3130 O O . MET A 1 387 ? -5.746 40.375 9.477 1 97.31 387 MET A O 1
ATOM 3134 N N . LEU A 1 388 ? -6.594 41.438 11.219 1 96.81 388 LEU A N 1
ATOM 3135 C CA . LEU A 1 388 ? -6.184 40.438 12.188 1 96.81 388 LEU A CA 1
ATOM 3136 C C . LEU A 1 388 ? -7.383 39.594 12.656 1 96.81 388 LEU A C 1
ATOM 3138 O O . LEU A 1 388 ? -8.305 40.156 13.273 1 96.81 388 LEU A O 1
ATOM 3142 N N . VAL A 1 389 ? -7.336 38.312 12.359 1 95.88 389 VAL A N 1
ATOM 3143 C CA . VAL A 1 389 ? -8.453 37.438 12.719 1 95.88 389 VAL A CA 1
ATOM 3144 C C . VAL A 1 389 ? -7.98 36.375 13.695 1 95.88 389 VAL A C 1
ATOM 3146 O O . VAL A 1 389 ? -7.234 35.469 13.312 1 95.88 389 VAL A O 1
ATOM 3149 N N . GLY A 1 390 ? -8.391 36.469 14.93 1 93.06 390 GLY A N 1
ATOM 3150 C CA . GLY A 1 390 ? -8.062 35.469 15.945 1 93.06 390 GLY A CA 1
ATOM 3151 C C . GLY A 1 390 ? -9.273 34.719 16.453 1 93.06 390 GLY A C 1
ATOM 3152 O O . GLY A 1 390 ? -10.32 35.312 16.719 1 93.06 390 GLY A O 1
ATOM 3153 N N . ALA A 1 391 ? -9.172 33.406 16.547 1 88.44 391 ALA A N 1
ATOM 3154 C CA . ALA A 1 391 ? -10.242 32.562 17.109 1 88.44 391 ALA A CA 1
ATOM 3155 C C . ALA A 1 391 ? -9.836 32 18.469 1 88.44 391 ALA A C 1
ATOM 3157 O O . ALA A 1 391 ? -8.836 31.312 18.578 1 88.44 391 ALA A O 1
ATOM 3158 N N . GLY A 1 392 ? -10.648 32.344 19.5 1 83.38 392 GLY A N 1
ATOM 3159 C CA . GLY A 1 392 ? -10.328 31.875 20.844 1 83.38 392 GLY A CA 1
ATOM 3160 C C . GLY A 1 392 ? -8.938 32.281 21.297 1 83.38 392 GLY A C 1
ATOM 3161 O O . GLY A 1 392 ? -8.602 33.469 21.297 1 83.38 392 GLY A O 1
ATOM 3162 N N . ILE A 1 393 ? -8.18 31.328 21.672 1 84.5 393 ILE A N 1
ATOM 3163 C CA . ILE A 1 393 ? -6.824 31.578 22.156 1 84.5 393 ILE A CA 1
ATOM 3164 C C . ILE A 1 393 ? -5.938 32 20.984 1 84.5 393 ILE A C 1
ATOM 3166 O O . ILE A 1 393 ? -4.852 32.562 21.188 1 84.5 393 ILE A O 1
ATOM 3170 N N . GLY A 1 394 ? -6.363 31.891 19.781 1 87.69 394 GLY A N 1
ATOM 3171 C CA . GLY A 1 394 ? -5.637 32.281 18.578 1 87.69 394 GLY A CA 1
ATOM 3172 C C . GLY A 1 394 ? -5.379 33.781 18.5 1 87.69 394 GLY A C 1
ATOM 3173 O O . GLY A 1 394 ? -4.648 34.25 17.625 1 87.69 394 GLY A O 1
ATOM 3174 N N . VAL A 1 395 ? -5.844 34.469 19.469 1 89.62 395 VAL A N 1
ATOM 3175 C CA . VAL A 1 395 ? -5.641 35.938 19.5 1 89.62 395 VAL A CA 1
ATOM 3176 C C . VAL A 1 395 ? -4.238 36.25 20.016 1 89.62 395 VAL A C 1
ATOM 3178 O O . VAL A 1 395 ? -3.75 37.375 19.875 1 89.62 395 VAL A O 1
ATOM 3181 N N . THR A 1 396 ? -3.508 35.25 20.438 1 89 396 THR A N 1
ATOM 3182 C CA . THR A 1 396 ? -2.242 35.438 21.141 1 89 396 THR A CA 1
ATOM 3183 C C . THR A 1 396 ? -1.229 36.156 20.266 1 89 396 THR A C 1
ATOM 3185 O O . THR A 1 396 ? -0.566 37.094 20.719 1 89 396 THR A O 1
ATOM 3188 N N . PRO A 1 397 ? -1.081 35.812 19 1 90.44 397 PRO A N 1
ATOM 3189 C CA . PRO A 1 397 ? -0.113 36.562 18.203 1 90.44 397 PRO A CA 1
ATOM 3190 C C . PRO A 1 397 ? -0.501 38.031 18.031 1 90.44 397 PRO A C 1
ATOM 3192 O O . PRO A 1 397 ? 0.371 38.906 17.953 1 90.44 397 PRO A O 1
ATOM 3195 N N . PHE A 1 398 ? -1.697 38.281 18.062 1 91.62 398 PHE A N 1
ATOM 3196 C CA . PHE A 1 398 ? -2.176 39.625 17.781 1 91.62 398 PHE A CA 1
ATOM 3197 C C . PHE A 1 398 ? -2.104 40.5 19.031 1 91.62 398 PHE A C 1
ATOM 3199 O O . PHE A 1 398 ? -2.051 41.75 18.938 1 91.62 398 PHE A O 1
ATOM 3206 N N . ALA A 1 399 ? -2.131 39.812 20.141 1 90.5 399 ALA A N 1
ATOM 3207 C CA . ALA A 1 399 ? -1.849 40.562 21.359 1 90.5 399 ALA A CA 1
ATOM 3208 C C . ALA A 1 399 ? -0.476 41.219 21.297 1 90.5 399 ALA A C 1
ATOM 3210 O O . ALA A 1 399 ? -0.327 42.406 21.656 1 90.5 399 ALA A O 1
ATOM 3211 N N . SER A 1 400 ? 0.454 40.469 20.859 1 92.44 400 SER A N 1
ATOM 3212 C CA . SER A 1 400 ? 1.804 41 20.688 1 92.44 400 SER A CA 1
ATOM 3213 C C . SER A 1 400 ? 1.83 42.156 19.703 1 92.44 400 SER A C 1
ATOM 3215 O O . SER A 1 400 ? 2.486 43.188 19.938 1 92.44 400 SER A O 1
ATOM 3217 N N . ILE A 1 401 ? 1.134 42 18.672 1 92.06 401 ILE A N 1
ATOM 3218 C CA . ILE A 1 401 ? 1.094 42.969 17.609 1 92.06 401 ILE A CA 1
ATOM 3219 C C . ILE A 1 401 ? 0.426 44.25 18.094 1 92.06 401 ILE A C 1
ATOM 3221 O O . ILE A 1 401 ? 0.954 45.375 17.906 1 92.06 401 ILE A O 1
ATOM 3225 N N . LEU A 1 402 ? -0.686 44.125 18.766 1 90.88 402 LEU A N 1
ATOM 3226 C CA . LEU A 1 402 ? -1.439 45.281 19.25 1 90.88 402 LEU A CA 1
ATOM 3227 C C . LEU A 1 402 ? -0.658 46.031 20.312 1 90.88 402 LEU A C 1
ATOM 3229 O O . LEU A 1 402 ? -0.686 47.25 20.359 1 90.88 402 LEU A O 1
ATOM 3233 N N . LYS A 1 403 ? 0.018 45.312 21.156 1 89.56 403 LYS A N 1
ATOM 3234 C CA . LYS A 1 403 ? 0.879 45.938 22.141 1 89.56 403 LYS A CA 1
ATOM 3235 C C . LYS A 1 403 ? 1.991 46.75 21.469 1 89.56 403 LYS A C 1
ATOM 3237 O O . LYS A 1 403 ? 2.295 47.875 21.875 1 89.56 403 LYS A O 1
ATOM 3242 N N . SER A 1 404 ? 2.549 46.156 20.5 1 90.38 404 SER A N 1
ATOM 3243 C CA . SER A 1 404 ? 3.637 46.812 19.781 1 90.38 404 SER A CA 1
ATOM 3244 C C . SER A 1 404 ? 3.15 48.062 19.078 1 90.38 404 SER A C 1
ATOM 3246 O O . SER A 1 404 ? 3.869 49.062 19.031 1 90.38 404 SER A O 1
ATOM 3248 N N . VAL A 1 405 ? 2.012 48.031 18.5 1 85.19 405 VAL A N 1
ATOM 3249 C CA . VAL A 1 405 ? 1.404 49.188 17.875 1 85.19 405 VAL A CA 1
ATOM 3250 C C . VAL A 1 405 ? 1.272 50.312 18.906 1 85.19 405 VAL A C 1
ATOM 3252 O O . VAL A 1 405 ? 1.548 51.469 18.609 1 85.19 405 VAL A O 1
ATOM 3255 N N . TRP A 1 406 ? 0.846 49.875 20.031 1 83.56 406 TRP A N 1
ATOM 3256 C CA . TRP A 1 406 ? 0.702 50.844 21.109 1 83.56 406 TRP A CA 1
ATOM 3257 C C . TRP A 1 406 ? 2.041 51.5 21.438 1 83.56 406 TRP A C 1
ATOM 3259 O O . TRP A 1 406 ? 2.129 52.719 21.562 1 83.56 406 TRP A O 1
ATOM 3269 N N . TYR A 1 407 ? 3.035 50.75 21.531 1 85.31 407 TYR A N 1
ATOM 3270 C CA . TYR A 1 407 ? 4.352 51.25 21.891 1 85.31 407 TYR A CA 1
ATOM 3271 C C . TYR A 1 407 ? 4.898 52.156 20.766 1 85.31 407 TYR A C 1
ATOM 3273 O O . TYR A 1 407 ? 5.391 53.25 21.031 1 85.31 407 TYR A O 1
ATOM 3281 N N . LYS A 1 408 ? 4.746 51.75 19.625 1 84.25 408 LYS A N 1
ATOM 3282 C CA . LYS A 1 408 ? 5.328 52.469 18.5 1 84.25 408 LYS A CA 1
ATOM 3283 C C . LYS A 1 408 ? 4.57 53.75 18.203 1 84.25 408 LYS A C 1
ATOM 3285 O O . LYS A 1 408 ? 5.176 54.812 17.984 1 84.25 408 LYS A O 1
ATOM 3290 N N . THR A 1 409 ? 3.309 53.625 18.172 1 78.88 409 THR A N 1
ATOM 3291 C CA . THR A 1 409 ? 2.506 54.781 17.766 1 78.88 409 THR A CA 1
ATOM 3292 C C . THR A 1 409 ? 2.289 55.75 18.938 1 78.88 409 THR A C 1
ATOM 3294 O O . THR A 1 409 ? 2.309 56.969 18.75 1 78.88 409 THR A O 1
ATOM 3297 N N . ILE A 1 410 ? 2.08 55.25 20.062 1 75.44 410 ILE A N 1
ATOM 3298 C CA . ILE A 1 410 ? 1.671 56.094 21.188 1 75.44 410 ILE A CA 1
ATOM 3299 C C . ILE A 1 410 ? 2.898 56.531 21.984 1 75.44 410 ILE A C 1
ATOM 3301 O O . ILE A 1 410 ? 3.092 57.719 22.25 1 75.44 410 ILE A O 1
ATOM 3305 N N . GLN A 1 411 ? 3.668 55.594 22.219 1 75.44 411 GLN A N 1
ATOM 3306 C CA . GLN A 1 411 ? 4.773 55.938 23.109 1 75.44 411 GLN A CA 1
ATOM 3307 C C . GLN A 1 411 ? 5.922 56.594 22.344 1 75.44 411 GLN A C 1
ATOM 3309 O O . GLN A 1 411 ? 6.5 57.562 22.797 1 75.44 411 GLN A O 1
ATOM 3314 N N . GLN A 1 412 ? 6.137 56.031 21.156 1 74.75 412 GLN A N 1
ATOM 3315 C CA . GLN A 1 412 ? 7.324 56.5 20.453 1 74.75 412 GLN A CA 1
ATOM 3316 C C . GLN A 1 412 ? 6.953 57.5 19.344 1 74.75 412 GLN A C 1
ATOM 3318 O O . GLN A 1 412 ? 7.828 58.094 18.734 1 74.75 412 GLN A O 1
ATOM 3323 N N . ASN A 1 413 ? 5.68 57.688 19.109 1 70.38 413 ASN A N 1
ATOM 3324 C CA . ASN A 1 413 ? 5.168 58.594 18.094 1 70.38 413 ASN A CA 1
ATOM 3325 C C . ASN A 1 413 ? 5.84 58.344 16.734 1 70.38 413 ASN A C 1
ATOM 3327 O O . ASN A 1 413 ? 6.25 59.281 16.062 1 70.38 413 ASN A O 1
ATOM 3331 N N . GLN A 1 414 ? 6.09 57.062 16.562 1 74.75 414 GLN A N 1
ATOM 3332 C CA . GLN A 1 414 ? 6.711 56.688 15.289 1 74.75 414 GLN A CA 1
ATOM 3333 C C . GLN A 1 414 ? 5.664 56.5 14.203 1 74.75 414 GLN A C 1
ATOM 3335 O O . GLN A 1 414 ? 4.539 56.062 14.477 1 74.75 414 GLN A O 1
ATOM 3340 N N . ASN A 1 415 ? 6.012 56.938 13.031 1 71.81 415 ASN A N 1
ATOM 3341 C CA . ASN A 1 415 ? 5.141 56.719 11.875 1 71.81 415 ASN A CA 1
ATOM 3342 C C . ASN A 1 415 ? 5.246 55.281 11.359 1 71.81 415 ASN A C 1
ATOM 3344 O O . ASN A 1 415 ? 6.32 54.844 10.93 1 71.81 415 ASN A O 1
ATOM 3348 N N . VAL A 1 416 ? 4.215 54.5 11.633 1 78 416 VAL A N 1
ATOM 3349 C CA . VAL A 1 416 ? 4.18 53.125 11.164 1 78 416 VAL A CA 1
ATOM 3350 C C . VAL A 1 416 ? 3.555 53.094 9.773 1 78 416 VAL A C 1
ATOM 3352 O O . VAL A 1 416 ? 2.744 53.938 9.414 1 78 416 VAL A O 1
ATOM 3355 N N . PHE A 1 417 ? 4.074 52.25 8.953 1 86.44 417 PHE A N 1
ATOM 3356 C CA . PHE A 1 417 ? 3.568 52.062 7.602 1 86.44 417 PHE A CA 1
ATOM 3357 C C . PHE A 1 417 ? 2.1 51.656 7.625 1 86.44 417 PHE A C 1
ATOM 3359 O O . PHE A 1 417 ? 1.32 52.094 6.77 1 86.44 417 PHE A O 1
ATOM 3366 N N . THR A 1 418 ? 1.674 50.906 8.602 1 91.19 418 THR A N 1
ATOM 3367 C CA . THR A 1 418 ? 0.295 50.469 8.781 1 91.19 418 THR A CA 1
ATOM 3368 C C . THR A 1 418 ? -0.595 51.625 9.203 1 91.19 418 THR A C 1
ATOM 3370 O O . THR A 1 418 ? -0.3 52.312 10.18 1 91.19 418 THR A O 1
ATOM 3373 N N . LYS A 1 419 ? -1.66 51.75 8.477 1 90.19 419 LYS A N 1
ATOM 3374 C CA . LYS A 1 419 ? -2.516 52.938 8.719 1 90.19 419 LYS A CA 1
ATOM 3375 C C . LYS A 1 419 ? -3.836 52.5 9.359 1 90.19 419 LYS A C 1
ATOM 3377 O O . LYS A 1 419 ? -4.484 53.312 10.039 1 90.19 419 LYS A O 1
ATOM 3382 N N . LYS A 1 420 ? -4.156 51.281 9.086 1 94.12 420 LYS A N 1
ATOM 3383 C CA . LYS A 1 420 ? -5.441 50.812 9.609 1 94.12 420 LYS A CA 1
ATOM 3384 C C . LYS A 1 420 ? -5.379 49.344 9.977 1 94.12 420 LYS A C 1
ATOM 3386 O O . LYS A 1 420 ? -4.797 48.531 9.242 1 94.12 420 LYS A O 1
ATOM 3391 N N . ILE A 1 421 ? -5.914 49.031 11.133 1 95 421 ILE A N 1
ATOM 3392 C CA . ILE A 1 421 ? -6.004 47.656 11.578 1 95 421 ILE A CA 1
ATOM 3393 C C . ILE A 1 421 ? -7.457 47.312 11.875 1 95 421 ILE A C 1
ATOM 3395 O O . ILE A 1 421 ? -8.117 47.969 12.672 1 95 421 ILE A O 1
ATOM 3399 N N . TYR A 1 422 ? -7.98 46.344 11.148 1 96.56 422 TYR A N 1
ATOM 3400 C CA . TYR A 1 422 ? -9.258 45.719 11.484 1 96.56 422 TYR A CA 1
ATOM 3401 C C . TYR A 1 422 ? -9.055 44.469 12.328 1 96.56 422 TYR A C 1
ATOM 3403 O O . TYR A 1 422 ? -8.602 43.438 11.82 1 96.56 422 TYR A O 1
ATOM 3411 N N . PHE A 1 423 ? -9.398 44.531 13.547 1 95.56 423 PHE A N 1
ATOM 3412 C CA . PHE A 1 423 ? -9.18 43.438 14.477 1 95.56 423 PHE A CA 1
ATOM 3413 C C . PHE A 1 423 ? -10.461 42.625 14.695 1 95.56 423 PHE A C 1
ATOM 3415 O O . PHE A 1 423 ? -11.477 43.188 15.109 1 95.56 423 PHE A O 1
ATOM 3422 N N . TYR A 1 424 ? -10.43 41.344 14.328 1 95.5 424 TYR A N 1
ATOM 3423 C CA . TYR A 1 424 ? -11.547 40.438 14.539 1 95.5 424 TYR A CA 1
ATOM 3424 C C . TYR A 1 424 ? -11.188 39.375 15.57 1 95.5 424 TYR A C 1
ATOM 3426 O O . TYR A 1 424 ? -10.219 38.625 15.406 1 95.5 424 TYR A O 1
ATOM 3434 N N . TRP A 1 425 ? -11.922 39.281 16.641 1 93.56 425 TRP A N 1
ATOM 3435 C CA . TRP A 1 425 ? -11.742 38.25 17.641 1 93.56 425 TRP A CA 1
ATOM 3436 C C . TRP A 1 425 ? -13.016 37.438 17.812 1 93.56 425 TRP A C 1
ATOM 3438 O O . TRP A 1 425 ? -14.039 37.938 18.266 1 93.56 425 TRP A O 1
ATOM 3448 N N . LEU A 1 426 ? -12.922 36.156 17.438 1 90.44 426 LEU A N 1
ATOM 3449 C CA . LEU A 1 426 ? -14.062 35.25 17.5 1 90.44 426 LEU A CA 1
ATOM 3450 C C . LEU A 1 426 ? -13.953 34.344 18.703 1 90.44 426 LEU A C 1
ATOM 3452 O O . LEU A 1 426 ? -13.047 33.5 18.781 1 90.44 426 LEU A O 1
ATOM 3456 N N . CYS A 1 427 ? -14.812 34.469 19.688 1 85.19 427 CYS A N 1
ATOM 3457 C CA . CYS A 1 427 ? -14.789 33.656 20.891 1 85.19 427 CYS A CA 1
ATOM 3458 C C . CYS A 1 427 ? -16.109 32.938 21.078 1 85.19 427 CYS A C 1
ATOM 3460 O O . CYS A 1 427 ? -17.172 33.469 20.797 1 85.19 427 CYS A O 1
ATOM 3462 N N . PRO A 1 428 ? -16.031 31.719 21.531 1 77.75 428 PRO A N 1
ATOM 3463 C CA . PRO A 1 428 ? -17.281 30.984 21.75 1 77.75 428 PRO A CA 1
ATOM 3464 C C . PRO A 1 428 ? -18.031 31.453 23 1 77.75 428 PRO A C 1
ATOM 3466 O O . PRO A 1 428 ? -19.266 31.484 23 1 77.75 428 PRO A O 1
ATOM 3469 N N . GLU A 1 429 ? -17.219 31.859 24.078 1 77.5 429 GLU A N 1
ATOM 3470 C CA . GLU A 1 429 ? -17.844 32.25 25.344 1 77.5 429 GLU A CA 1
ATOM 3471 C C . GLU A 1 429 ? -17.266 33.562 25.875 1 77.5 429 GLU A C 1
ATOM 3473 O O . GLU A 1 429 ? -16.188 33.969 25.438 1 77.5 429 GLU A O 1
ATOM 3478 N N . THR A 1 430 ? -17.984 34.125 26.75 1 75.94 430 THR A N 1
ATOM 3479 C CA . THR A 1 430 ? -17.641 35.438 27.281 1 75.94 430 THR A CA 1
ATOM 3480 C C . THR A 1 430 ? -16.391 35.375 28.141 1 75.94 430 THR A C 1
ATOM 3482 O O . THR A 1 430 ? -15.648 36.375 28.25 1 75.94 430 THR A O 1
ATOM 3485 N N . GLN A 1 431 ? -16.141 34.312 28.75 1 73.56 431 GLN A N 1
ATOM 3486 C CA . GLN A 1 431 ? -15.039 34.188 29.703 1 73.56 431 GLN A CA 1
ATOM 3487 C C . GLN A 1 431 ? -13.695 34.312 28.984 1 73.56 431 GLN A C 1
ATOM 3489 O O . GLN A 1 431 ? -12.688 34.656 29.594 1 73.56 431 GLN A O 1
ATOM 3494 N N . ALA A 1 432 ? -13.719 34.125 27.75 1 71.31 432 ALA A N 1
ATOM 3495 C CA . ALA A 1 432 ? -12.484 34.125 26.969 1 71.31 432 ALA A CA 1
ATOM 3496 C C . ALA A 1 432 ? -11.914 35.531 26.875 1 71.31 432 ALA A C 1
ATOM 3498 O O . ALA A 1 432 ? -10.711 35.719 26.656 1 71.31 432 ALA A O 1
ATOM 3499 N N . PHE A 1 433 ? -12.719 36.5 27.203 1 74.12 433 PHE A N 1
ATOM 3500 C CA . PHE A 1 433 ? -12.32 37.875 26.984 1 74.12 433 PHE A CA 1
ATOM 3501 C C . PHE A 1 433 ? -11.555 38.406 28.188 1 74.12 433 PHE A C 1
ATOM 3503 O O . PHE A 1 433 ? -10.828 39.406 28.078 1 74.12 433 PHE A O 1
ATOM 3510 N N . GLU A 1 434 ? -11.602 37.781 29.203 1 72.88 434 GLU A N 1
ATOM 3511 C CA . GLU A 1 434 ? -11.164 38.375 30.469 1 72.88 434 GLU A CA 1
ATOM 3512 C C . GLU A 1 434 ? -9.656 38.594 30.469 1 72.88 434 GLU A C 1
ATOM 3514 O O . GLU A 1 434 ? -9.18 39.594 31.016 1 72.88 434 GLU A O 1
ATOM 3519 N N . TRP A 1 435 ? -8.945 37.812 29.781 1 77 435 TRP A N 1
ATOM 3520 C CA . TRP A 1 435 ? -7.504 38 29.875 1 77 435 TRP A CA 1
ATOM 3521 C C . TRP A 1 435 ? -7.02 39.031 28.891 1 77 435 TRP A C 1
ATOM 3523 O O . TRP A 1 435 ? -5.914 39.562 29.031 1 77 435 TRP A O 1
ATOM 3533 N N . PHE A 1 436 ? -7.809 39.375 27.938 1 82.12 436 PHE A N 1
ATOM 3534 C CA . PHE A 1 436 ? -7.348 40.25 26.875 1 82.12 436 PHE A CA 1
ATOM 3535 C C . PHE A 1 436 ? -8.117 41.562 26.891 1 82.12 436 PHE A C 1
ATOM 3537 O O . PHE A 1 436 ? -7.691 42.531 26.266 1 82.12 436 PHE A O 1
ATOM 3544 N N . ALA A 1 437 ? -9.148 41.625 27.594 1 79.69 437 ALA A N 1
ATOM 3545 C CA . ALA A 1 437 ? -10.039 42.781 27.609 1 79.69 437 ALA A CA 1
ATOM 3546 C C . ALA A 1 437 ? -9.312 44.031 28.125 1 79.69 437 ALA A C 1
ATOM 3548 O O . ALA A 1 437 ? -9.484 45.125 27.578 1 79.69 437 ALA A O 1
ATOM 3549 N N . ASP A 1 438 ? -8.562 43.844 29.094 1 78.06 438 ASP A N 1
ATOM 3550 C CA . ASP A 1 438 ? -7.852 45 29.672 1 78.06 438 ASP A CA 1
ATOM 3551 C C . ASP A 1 438 ? -6.934 45.656 28.656 1 78.06 438 ASP A C 1
ATOM 3553 O O . ASP A 1 438 ? -6.844 46.875 28.594 1 78.06 438 ASP A O 1
ATOM 3557 N N . LEU A 1 439 ? -6.277 44.812 27.969 1 81.81 439 LEU A N 1
ATOM 3558 C CA . LEU A 1 439 ? -5.383 45.344 26.938 1 81.81 439 LEU A CA 1
ATOM 3559 C C . LEU A 1 439 ? -6.164 46.094 25.891 1 81.81 439 LEU A C 1
ATOM 3561 O O . LEU A 1 439 ? -5.762 47.188 25.484 1 81.81 439 LEU A O 1
ATOM 3565 N N . LEU A 1 440 ? -7.242 45.594 25.469 1 87.38 440 LEU A N 1
ATOM 3566 C CA . LEU A 1 440 ? -8.047 46.219 24.422 1 87.38 440 LEU A CA 1
ATOM 3567 C C . LEU A 1 440 ? -8.625 47.531 24.906 1 87.38 440 LEU A C 1
ATOM 3569 O O . LEU A 1 440 ? -8.656 48.531 24.156 1 87.38 440 LEU A O 1
ATOM 3573 N N . GLN A 1 441 ? -9.023 47.531 26.141 1 87 441 GLN A N 1
ATOM 3574 C CA . GLN A 1 441 ? -9.57 48.781 26.734 1 87 441 GLN A CA 1
ATOM 3575 C C . GLN A 1 441 ? -8.5 49.844 26.828 1 87 441 GLN A C 1
ATOM 3577 O O . GLN A 1 441 ? -8.766 51.031 26.516 1 87 441 GLN A O 1
ATOM 3582 N N . SER A 1 442 ? -7.422 49.406 27.281 1 83.25 442 SER A N 1
ATOM 3583 C CA . SER A 1 442 ? -6.312 50.344 27.391 1 83.25 442 SER A CA 1
ATOM 3584 C C . SER A 1 442 ? -5.938 50.906 26.031 1 83.25 442 SER A C 1
ATOM 3586 O O . SER A 1 442 ? -5.703 52.125 25.906 1 83.25 442 SER A O 1
ATOM 3588 N N . LEU A 1 443 ? -5.891 50.125 25.078 1 85.06 443 LEU A N 1
ATOM 3589 C CA . LEU A 1 443 ? -5.547 50.562 23.719 1 85.06 443 LEU A CA 1
ATOM 3590 C C . LEU A 1 443 ? -6.59 51.531 23.172 1 85.06 443 LEU A C 1
ATOM 3592 O O . LEU A 1 443 ? -6.246 52.531 22.547 1 85.06 443 LEU A O 1
ATOM 3596 N N . GLU A 1 444 ? -7.785 51.188 23.375 1 86.06 444 GLU A N 1
ATOM 3597 C CA . GLU A 1 444 ? -8.867 52.031 22.906 1 86.06 444 GLU A CA 1
ATOM 3598 C C . GLU A 1 444 ? -8.797 53.406 23.531 1 86.06 444 GLU A C 1
ATOM 3600 O O . GLU A 1 444 ? -8.945 54.438 22.844 1 86.06 444 GLU A O 1
ATOM 3605 N N . ARG A 1 445 ? -8.625 53.469 24.812 1 85.19 445 ARG A N 1
ATOM 3606 C CA . ARG A 1 445 ? -8.547 54.75 25.547 1 85.19 445 ARG A CA 1
ATOM 3607 C C . ARG A 1 445 ? -7.371 55.594 25.062 1 85.19 445 ARG A C 1
ATOM 3609 O O . ARG A 1 445 ? -7.516 56.781 24.812 1 85.19 445 ARG A O 1
ATOM 3616 N N . GLN A 1 446 ? -6.328 54.906 24.922 1 82.94 446 GLN A N 1
ATOM 3617 C CA . GLN A 1 446 ? -5.109 55.625 24.547 1 82.94 446 GLN A CA 1
ATOM 3618 C C . GLN A 1 446 ? -5.188 56.125 23.109 1 82.94 446 GLN A C 1
ATOM 3620 O O . GLN A 1 446 ? -4.734 57.219 22.797 1 82.94 446 GLN A O 1
ATOM 3625 N N . MET A 1 447 ? -5.723 55.375 22.281 1 83.44 447 MET A N 1
ATOM 3626 C CA . MET A 1 447 ? -5.852 55.781 20.891 1 83.44 447 MET A CA 1
ATOM 3627 C C . MET A 1 447 ? -6.832 56.938 20.75 1 83.44 447 MET A C 1
ATOM 3629 O O . MET A 1 447 ? -6.625 57.844 19.938 1 83.44 447 MET A O 1
ATOM 3633 N N . THR A 1 448 ? -7.852 56.844 21.484 1 83.75 448 THR A N 1
ATOM 3634 C CA . THR A 1 448 ? -8.82 57.938 21.484 1 83.75 448 THR A CA 1
ATOM 3635 C C . THR A 1 448 ? -8.172 59.25 21.969 1 83.75 448 THR A C 1
ATOM 3637 O O . THR A 1 448 ? -8.422 60.312 21.406 1 83.75 448 THR A O 1
ATOM 3640 N N . SER A 1 449 ? -7.387 59.094 22.922 1 84.62 449 SER A N 1
ATOM 3641 C CA . SER A 1 449 ? -6.73 60.281 23.5 1 84.62 449 SER A CA 1
ATOM 3642 C C . SER A 1 449 ? -5.758 60.906 22.516 1 84.62 449 SER A C 1
ATOM 3644 O O . SER A 1 449 ? -5.527 62.125 22.562 1 84.62 449 SER A O 1
ATOM 3646 N N . LYS A 1 450 ? -5.262 60.125 21.641 1 82.94 450 LYS A N 1
ATOM 3647 C CA . LYS A 1 450 ? -4.301 60.625 20.672 1 82.94 450 LYS A CA 1
ATOM 3648 C C . LYS A 1 450 ? -4.973 60.906 19.328 1 82.94 450 LYS A C 1
ATOM 3650 O O . LYS A 1 450 ? -4.301 61.062 18.312 1 82.94 450 LYS A O 1
ATOM 3655 N N . ASN A 1 451 ? -6.262 60.969 19.266 1 81.88 451 ASN A N 1
ATOM 3656 C CA . ASN A 1 451 ? -7.066 61.219 18.078 1 81.88 451 ASN A CA 1
ATOM 3657 C C . ASN A 1 451 ? -6.789 60.219 16.984 1 81.88 451 ASN A C 1
ATOM 3659 O O . ASN A 1 451 ? -6.672 60.562 15.812 1 81.88 451 ASN A O 1
ATOM 3663 N N . MET A 1 452 ? -6.465 59 17.391 1 83.12 452 MET A N 1
ATOM 3664 C CA . MET A 1 452 ? -6.211 57.906 16.469 1 83.12 452 MET A CA 1
ATOM 3665 C C . MET A 1 452 ? -7.273 56.812 16.609 1 83.12 452 MET A C 1
ATOM 3667 O O . MET A 1 452 ? -6.969 55.625 16.5 1 83.12 452 MET A O 1
ATOM 3671 N N . ALA A 1 453 ? -8.406 57.219 16.891 1 80.94 453 ALA A N 1
ATOM 3672 C CA . ALA A 1 453 ? -9.492 56.25 17.141 1 80.94 453 ALA A CA 1
ATOM 3673 C C . ALA A 1 453 ? -9.789 55.438 15.898 1 80.94 453 ALA A C 1
ATOM 3675 O O . ALA A 1 453 ? -10.242 54.281 16 1 80.94 453 ALA A O 1
ATOM 3676 N N . ASP A 1 454 ? -9.422 55.938 14.812 1 85.88 454 ASP A N 1
ATOM 3677 C CA . ASP A 1 454 ? -9.75 55.25 13.57 1 85.88 454 ASP A CA 1
ATOM 3678 C C . ASP A 1 454 ? -8.664 54.25 13.188 1 85.88 454 ASP A C 1
ATOM 3680 O O . ASP A 1 454 ? -8.836 53.469 12.258 1 85.88 454 ASP A O 1
ATOM 3684 N N . PHE A 1 455 ? -7.613 54.25 13.875 1 88.5 455 PHE A N 1
ATOM 3685 C CA . PHE A 1 455 ? -6.48 53.375 13.562 1 88.5 455 PHE A CA 1
ATOM 3686 C C . PHE A 1 455 ? -6.84 51.906 13.789 1 88.5 455 PHE A C 1
ATOM 3688 O O . PHE A 1 455 ? -6.453 51.062 13.008 1 88.5 455 PHE A O 1
ATOM 3695 N N . LEU A 1 456 ? -7.574 51.719 14.859 1 91.06 456 LEU A N 1
ATOM 3696 C CA . LEU A 1 456 ? -7.938 50.344 15.234 1 91.06 456 LEU A CA 1
ATOM 3697 C C . LEU A 1 456 ? -9.453 50.188 15.297 1 91.06 456 LEU A C 1
ATOM 3699 O O . LEU A 1 456 ? -10.141 50.969 15.977 1 91.06 456 LEU A O 1
ATOM 3703 N N . SER A 1 457 ? -9.953 49.281 14.461 1 92 457 SER A N 1
ATOM 3704 C CA . SER A 1 457 ? -11.359 48.875 14.539 1 92 457 SER A CA 1
ATOM 3705 C C . SER A 1 457 ? -11.523 47.531 15.219 1 92 457 SER A C 1
ATOM 3707 O O . SER A 1 457 ? -10.914 46.531 14.797 1 92 457 SER A O 1
ATOM 3709 N N . TYR A 1 458 ? -12.289 47.531 16.281 1 91.12 458 TYR A N 1
ATOM 3710 C CA . TYR A 1 458 ? -12.492 46.281 17.047 1 91.12 458 TYR A CA 1
ATOM 3711 C C . TYR A 1 458 ? -13.781 45.594 16.625 1 91.12 458 TYR A C 1
ATOM 3713 O O . TYR A 1 458 ? -14.859 46.219 16.625 1 91.12 458 TYR A O 1
ATOM 3721 N N . ASN A 1 459 ? -13.648 44.375 16.156 1 92.75 459 ASN A N 1
ATOM 3722 C CA . ASN A 1 459 ? -14.789 43.531 15.852 1 92.75 459 ASN A CA 1
ATOM 3723 C C . ASN A 1 459 ? -14.773 42.25 16.688 1 92.75 459 ASN A C 1
ATOM 3725 O O . ASN A 1 459 ? -14.219 41.25 16.266 1 92.75 459 ASN A O 1
ATOM 3729 N N . ILE A 1 460 ? -15.43 42.344 17.828 1 90.94 460 ILE A N 1
ATOM 3730 C CA . ILE A 1 460 ? -15.445 41.219 18.766 1 90.94 460 ILE A CA 1
ATOM 3731 C C . ILE A 1 460 ? -16.75 40.438 18.609 1 90.94 460 ILE A C 1
ATOM 3733 O O . ILE A 1 460 ? -17.844 41 18.734 1 90.94 460 ILE A O 1
ATOM 3737 N N . TYR A 1 461 ? -16.609 39.125 18.359 1 89.06 461 TYR A N 1
ATOM 3738 C CA . TYR A 1 461 ? -17.781 38.312 18.109 1 89.06 461 TYR A CA 1
ATOM 3739 C C . TYR A 1 461 ? -17.906 37.219 19.156 1 89.06 461 TYR A C 1
ATOM 3741 O O . TYR A 1 461 ? -16.906 36.594 19.547 1 89.06 461 TYR A O 1
ATOM 3749 N N . LEU A 1 462 ? -19.078 37.031 19.688 1 86.38 462 LEU A N 1
ATOM 3750 C CA . LEU A 1 462 ? -19.438 35.844 20.422 1 86.38 462 LEU A CA 1
ATOM 3751 C C . LEU A 1 462 ? -20.172 34.844 19.516 1 86.38 462 LEU A C 1
ATOM 3753 O O . LEU A 1 462 ? -21.375 35 19.25 1 86.38 462 LEU A O 1
ATOM 3757 N N . THR A 1 463 ? -19.562 33.812 19.203 1 80.56 463 THR A N 1
ATOM 3758 C CA . THR A 1 463 ? -20.031 32.969 18.094 1 80.56 463 THR A CA 1
ATOM 3759 C C . THR A 1 463 ? -21.078 32 18.578 1 80.56 463 THR A C 1
ATOM 3761 O O . THR A 1 463 ? -21.875 31.484 17.797 1 80.56 463 THR A O 1
ATOM 3764 N N . ARG A 1 464 ? -21.141 31.578 19.906 1 70.62 464 ARG A N 1
ATOM 3765 C CA . ARG A 1 464 ? -22.109 30.609 20.406 1 70.62 464 ARG A CA 1
ATOM 3766 C C . ARG A 1 464 ? -23.391 31.297 20.828 1 70.62 464 ARG A C 1
ATOM 3768 O O . ARG A 1 464 ? -24.375 30.625 21.172 1 70.62 464 ARG A O 1
ATOM 3775 N N . TRP A 1 465 ? -23.359 32.562 20.844 1 64.62 465 TRP A N 1
ATOM 3776 C CA . TRP A 1 465 ? -24.531 33.312 21.312 1 64.62 465 TRP A CA 1
ATOM 3777 C C . TRP A 1 465 ? -25.422 33.719 20.156 1 64.62 465 TRP A C 1
ATOM 3779 O O . TRP A 1 465 ? -24.938 34.094 19.094 1 64.62 465 TRP A O 1
ATOM 3789 N N . LYS A 1 466 ? -26.672 33.031 20.438 1 59.97 466 LYS A N 1
ATOM 3790 C CA . LYS A 1 466 ? -27.656 33.438 19.453 1 59.97 466 LYS A CA 1
ATOM 3791 C C . LYS A 1 466 ? -28.141 34.875 19.703 1 59.97 466 LYS A C 1
ATOM 3793 O O . LYS A 1 466 ? -28.016 35.375 20.812 1 59.97 466 LYS A O 1
ATOM 3798 N N . GLU A 1 467 ? -28.609 35.594 18.703 1 55.56 467 GLU A N 1
ATOM 3799 C CA . GLU A 1 467 ? -29.141 36.969 18.719 1 55.56 467 GLU A CA 1
ATOM 3800 C C . GLU A 1 467 ? -30.156 37.156 19.844 1 55.56 467 GLU A C 1
ATOM 3802 O O . GLU A 1 467 ? -30.203 38.188 20.484 1 55.56 467 GLU A O 1
ATOM 3807 N N . ASN A 1 468 ? -30.797 36.125 20.078 1 52.41 468 ASN A N 1
ATOM 3808 C CA . ASN A 1 468 ? -31.875 36.281 21.062 1 52.41 468 ASN A CA 1
ATOM 3809 C C . ASN A 1 468 ? -31.328 36.406 22.469 1 52.41 468 ASN A C 1
ATOM 3811 O O . ASN A 1 468 ? -31.875 37.156 23.297 1 52.41 468 ASN A O 1
ATOM 3815 N N . GLU A 1 469 ? -30.484 35.562 22.797 1 53.75 469 GLU A N 1
ATOM 3816 C CA . GLU A 1 469 ? -29.891 35.719 24.109 1 53.75 469 GLU A CA 1
ATOM 3817 C C . GLU A 1 469 ? -29.25 37.094 24.266 1 53.75 469 GLU A C 1
ATOM 3819 O O . GLU A 1 469 ? -29.266 37.688 25.344 1 53.75 469 GLU A O 1
ATOM 3824 N N . ALA A 1 470 ? -28.797 37.625 23.203 1 56.22 470 ALA A N 1
ATOM 3825 C CA . ALA A 1 470 ? -28.219 38.969 23.125 1 56.22 470 ALA A CA 1
ATOM 3826 C C . ALA A 1 470 ? -29.266 40.031 23.375 1 56.22 470 ALA A C 1
ATOM 3828 O O . ALA A 1 470 ? -28.953 41.125 23.828 1 56.22 470 ALA A O 1
ATOM 3829 N N . ALA A 1 471 ? -30.469 39.656 22.984 1 53.66 471 ALA A N 1
ATOM 3830 C CA . ALA A 1 471 ? -31.531 40.625 23.25 1 53.66 471 ALA A CA 1
ATOM 3831 C C . ALA A 1 471 ? -31.594 40.969 24.719 1 53.66 471 ALA A C 1
ATOM 3833 O O . ALA A 1 471 ? -31.844 42.125 25.078 1 53.66 471 ALA A O 1
ATOM 3834 N N . HIS A 1 472 ? -31.453 39.969 25.406 1 49.69 472 HIS A N 1
ATOM 3835 C CA . HIS A 1 472 ? -31.484 40.281 26.828 1 49.69 472 HIS A CA 1
ATOM 3836 C C . HIS A 1 472 ? -30.312 41.188 27.234 1 49.69 472 HIS A C 1
ATOM 3838 O O . HIS A 1 472 ? -30.453 42.031 28.125 1 49.69 472 HIS A O 1
ATOM 3844 N N . PHE A 1 473 ? -29.281 40.938 26.578 1 51.34 473 PHE A N 1
ATOM 3845 C CA . PHE A 1 473 ? -28.141 41.781 26.891 1 51.34 473 PHE A CA 1
ATOM 3846 C C . PHE A 1 473 ? -28.234 43.094 26.156 1 51.34 473 PHE A C 1
ATOM 3848 O O . PHE A 1 473 ? -27.656 44.094 26.594 1 51.34 473 PHE A O 1
ATOM 3855 N N . ARG A 1 474 ? -28.984 43.219 25.078 1 52.75 474 ARG A N 1
ATOM 3856 C CA . ARG A 1 474 ? -29.25 44.438 24.344 1 52.75 474 ARG A CA 1
ATOM 3857 C C . ARG A 1 474 ? -29.938 45.469 25.219 1 52.75 474 ARG A C 1
ATOM 3859 O O . ARG A 1 474 ? -29.875 46.688 24.953 1 52.75 474 ARG A O 1
ATOM 3866 N N . VAL A 1 475 ? -30.672 44.938 26.047 1 48.16 475 VAL A N 1
ATOM 3867 C CA . VAL A 1 475 ? -31.328 45.938 26.891 1 48.16 475 VAL A CA 1
ATOM 3868 C C . VAL A 1 475 ? -30.297 46.875 27.5 1 48.16 475 VAL A C 1
ATOM 3870 O O . VAL A 1 475 ? -30.547 48.062 27.688 1 48.16 475 VAL A O 1
ATOM 3873 N N . HIS A 1 476 ? -29.156 46.375 27.75 1 47.62 476 HIS A N 1
ATOM 3874 C CA . HIS A 1 476 ? -28.172 47.281 28.297 1 47.62 476 HIS A CA 1
ATOM 3875 C C . HIS A 1 476 ? -27.453 48.062 27.172 1 47.62 476 HIS A C 1
ATOM 3877 O O . HIS A 1 476 ? -26.359 48.562 27.375 1 47.62 476 HIS A O 1
ATOM 3883 N N . HIS A 1 477 ? -28 47.938 26.078 1 51.88 477 HIS A N 1
ATOM 3884 C CA . HIS A 1 477 ? -27.453 48.656 24.906 1 51.88 477 HIS A CA 1
ATOM 3885 C C . HIS A 1 477 ? -27.375 50.156 25.172 1 51.88 477 HIS A C 1
ATOM 3887 O O . HIS A 1 477 ? -26.781 50.906 24.375 1 51.88 477 HIS A O 1
ATOM 3893 N N . GLU A 1 478 ? -28.047 50.594 26.156 1 54.72 478 GLU A N 1
ATOM 3894 C CA . GLU A 1 478 ? -28.047 52.031 26.328 1 54.72 478 GLU A CA 1
ATOM 3895 C C . GLU A 1 478 ? -26.797 52.5 27.062 1 54.72 478 GLU A C 1
ATOM 3897 O O . GLU A 1 478 ? -26.547 53.719 27.172 1 54.72 478 GLU A O 1
ATOM 3902 N N . ALA A 1 479 ? -25.969 51.5 27.562 1 62.62 479 ALA A N 1
ATOM 3903 C CA . ALA A 1 479 ? -24.766 51.938 28.25 1 62.62 479 ALA A CA 1
ATOM 3904 C C . ALA A 1 479 ? -23.672 52.344 27.25 1 62.62 479 ALA A C 1
ATOM 3906 O O . ALA A 1 479 ? -23.609 51.781 26.156 1 62.62 479 ALA A O 1
ATOM 3907 N N . GLU A 1 480 ? -22.922 53.312 27.422 1 70.44 480 GLU A N 1
ATOM 3908 C CA . GLU A 1 480 ? -21.859 53.812 26.578 1 70.44 480 GLU A CA 1
ATOM 3909 C C . GLU A 1 480 ? -20.797 52.75 26.297 1 70.44 480 GLU A C 1
ATOM 3911 O O . GLU A 1 480 ? -20.312 52.625 25.172 1 70.44 480 GLU A O 1
ATOM 3916 N N . ASN A 1 481 ? -20.562 51.906 27.328 1 80.44 481 ASN A N 1
ATOM 3917 C CA . ASN A 1 481 ? -19.547 50.844 27.188 1 80.44 481 ASN A CA 1
ATOM 3918 C C . ASN A 1 481 ? -20.188 49.469 27.125 1 80.44 481 ASN A C 1
ATOM 3920 O O . ASN A 1 481 ? -21.203 49.219 27.766 1 80.44 481 ASN A O 1
ATOM 3924 N N . ASP A 1 482 ? -19.609 48.594 26.297 1 84.19 482 ASP A N 1
ATOM 3925 C CA . ASP A 1 482 ? -20.047 47.188 26.203 1 84.19 482 ASP A CA 1
ATOM 3926 C C . ASP A 1 482 ? -19.938 46.5 27.547 1 84.19 482 ASP A C 1
ATOM 3928 O O . ASP A 1 482 ? -18.906 46.562 28.203 1 84.19 482 ASP A O 1
ATOM 3932 N N . PRO A 1 483 ? -20.922 45.844 28.016 1 77.25 483 PRO A N 1
ATOM 3933 C CA . PRO A 1 483 ? -20.906 45.219 29.344 1 77.25 483 PRO A CA 1
ATOM 3934 C C . PRO A 1 483 ? -19.969 44.031 29.422 1 77.25 483 PRO A C 1
ATOM 3936 O O . PRO A 1 483 ? -19.516 43.688 30.516 1 77.25 483 PRO A O 1
ATOM 3939 N N . ILE A 1 484 ? -19.656 43.438 28.375 1 77.56 484 ILE A N 1
ATOM 3940 C CA . ILE A 1 484 ? -18.859 42.219 28.391 1 77.56 484 ILE A CA 1
ATOM 3941 C C . ILE A 1 484 ? -17.375 42.594 28.297 1 77.56 484 ILE A C 1
ATOM 3943 O O . ILE A 1 484 ? -16.562 42.094 29.094 1 77.56 484 ILE A O 1
ATOM 3947 N N . THR A 1 485 ? -17.078 43.438 27.359 1 81 485 THR A N 1
ATOM 3948 C CA . THR A 1 485 ? -15.672 43.719 27.094 1 81 485 THR A CA 1
ATOM 3949 C C . THR A 1 485 ? -15.25 45.031 27.734 1 81 485 THR A C 1
ATOM 3951 O O . THR A 1 485 ? -14.055 45.281 27.922 1 81 485 THR A O 1
ATOM 3954 N N . GLY A 1 486 ? -16.203 45.938 28 1 78.5 486 GLY A N 1
ATOM 3955 C CA . GLY A 1 486 ? -15.914 47.25 28.531 1 78.5 486 GLY A CA 1
ATOM 3956 C C . GLY A 1 486 ? -15.484 48.25 27.469 1 78.5 486 GLY A C 1
ATOM 3957 O O . GLY A 1 486 ? -15.195 49.406 27.766 1 78.5 486 GLY A O 1
ATOM 3958 N N . LEU A 1 487 ? -15.508 47.812 26.219 1 84.12 487 LEU A N 1
ATOM 3959 C CA . LEU A 1 487 ? -15.102 48.656 25.109 1 84.12 487 LEU A CA 1
ATOM 3960 C C . LEU A 1 487 ? -16.266 49.531 24.641 1 84.12 487 LEU A C 1
ATOM 3962 O O . LEU A 1 487 ? -17.422 49.281 24.969 1 84.12 487 LEU A O 1
ATOM 3966 N N . LYS A 1 488 ? -15.906 50.594 23.922 1 83 488 LYS A N 1
ATOM 3967 C CA . LYS A 1 488 ? -16.938 51.406 23.281 1 83 488 LYS A CA 1
ATOM 3968 C C . LYS A 1 488 ? -17.625 50.656 22.141 1 83 488 LYS A C 1
ATOM 3970 O O . LYS A 1 488 ? -18.828 50.781 21.953 1 83 488 LYS A O 1
ATOM 3975 N N . GLN A 1 489 ? -16.766 49.938 21.5 1 82.94 489 GLN A N 1
ATOM 3976 C CA . GLN A 1 489 ? -17.328 49.094 20.453 1 82.94 489 GLN A CA 1
ATOM 3977 C C . GLN A 1 489 ? -18.125 47.938 21.031 1 82.94 489 GLN A C 1
ATOM 3979 O O . GLN A 1 489 ? -17.672 47.281 21.969 1 82.94 489 GLN A O 1
ATOM 3984 N N . LYS A 1 490 ? -19.234 47.656 20.531 1 83.94 490 LYS A N 1
ATOM 3985 C CA . LYS A 1 490 ? -20.141 46.688 21.078 1 83.94 490 LYS A CA 1
ATOM 3986 C C . LYS A 1 490 ? -19.797 45.281 20.578 1 83.94 490 LYS A C 1
ATOM 3988 O O . LYS A 1 490 ? -19.344 45.125 19.438 1 83.94 490 LYS A O 1
ATOM 3993 N N . THR A 1 491 ? -20 44.375 21.469 1 86.38 491 THR A N 1
ATOM 3994 C CA . THR A 1 491 ? -19.812 42.969 21.125 1 86.38 491 THR A CA 1
ATOM 3995 C C . THR A 1 491 ? -20.859 42.531 20.094 1 86.38 491 THR A C 1
ATOM 3997 O O . THR A 1 491 ? -22.031 42.906 20.172 1 86.38 491 THR A O 1
ATOM 4000 N N . LEU A 1 492 ? -20.375 41.906 19.062 1 86.12 492 LEU A N 1
ATOM 4001 C CA . LEU A 1 492 ? -21.25 41.344 18.031 1 86.12 492 LEU A CA 1
ATOM 4002 C C . LEU A 1 492 ? -21.562 39.875 18.297 1 86.12 492 LEU A C 1
ATOM 4004 O O . LEU A 1 492 ? -20.766 39.188 18.938 1 86.12 492 LEU A O 1
ATOM 4008 N N . TYR A 1 493 ? -22.688 39.469 17.891 1 83.5 493 TYR A N 1
ATOM 4009 C CA . TYR A 1 493 ? -23.125 38.094 18.172 1 83.5 493 TYR A CA 1
ATOM 4010 C C . TYR A 1 493 ? -23.219 37.281 16.875 1 83.5 493 TYR A C 1
ATOM 4012 O O . TYR A 1 493 ? -23.656 37.812 15.844 1 83.5 493 TYR A O 1
ATOM 4020 N N . GLY A 1 494 ? -22.797 36.062 16.969 1 80.69 494 GLY A N 1
ATOM 4021 C CA . GLY A 1 494 ? -22.766 35.219 15.797 1 80.69 494 GLY A CA 1
ATOM 4022 C C . GLY A 1 494 ? -21.453 35.25 15.047 1 80.69 494 GLY A C 1
ATOM 4023 O O . GLY A 1 494 ? -20.406 35.562 15.633 1 80.69 494 GLY A O 1
ATOM 4024 N N . LYS A 1 495 ? -21.516 34.812 13.773 1 81.38 495 LYS A N 1
ATOM 4025 C CA . LYS A 1 495 ? -20.328 34.812 12.93 1 81.38 495 LYS A CA 1
ATOM 4026 C C . LYS A 1 495 ? -20.297 36.062 12.039 1 81.38 495 LYS A C 1
ATOM 4028 O O . LYS A 1 495 ? -21.344 36.531 11.594 1 81.38 495 LYS A O 1
ATOM 4033 N N . PRO A 1 496 ? -19.125 36.531 11.828 1 89.5 496 PRO A N 1
ATOM 4034 C CA . PRO A 1 496 ? -19.031 37.656 10.898 1 89.5 496 PRO A CA 1
ATOM 4035 C C . PRO A 1 496 ? -19.453 37.312 9.477 1 89.5 496 PRO A C 1
ATOM 4037 O O . PRO A 1 496 ? -19.172 36.188 9.016 1 89.5 496 PRO A O 1
ATOM 4040 N N . ASN A 1 497 ? -20.156 38.156 8.883 1 91.44 497 ASN A N 1
ATOM 4041 C CA . ASN A 1 497 ? -20.359 38.031 7.445 1 91.44 497 ASN A CA 1
ATOM 4042 C C . ASN A 1 497 ? -19.109 38.469 6.668 1 91.44 497 ASN A C 1
ATOM 4044 O O . ASN A 1 497 ? -19.016 39.625 6.258 1 91.44 497 ASN A O 1
ATOM 4048 N N . TRP A 1 498 ? -18.344 37.5 6.344 1 93.88 498 TRP A N 1
ATOM 4049 C CA . TRP A 1 498 ? -17.031 37.781 5.766 1 93.88 498 TRP A CA 1
ATOM 4050 C C . TRP A 1 498 ? -17.188 38.469 4.398 1 93.88 498 TRP A C 1
ATOM 4052 O O . TRP A 1 498 ? -16.391 39.344 4.039 1 93.88 498 TRP A O 1
ATOM 4062 N N . ASP A 1 499 ? -18.188 38.062 3.623 1 93.06 499 ASP A N 1
ATOM 4063 C CA . ASP A 1 499 ? -18.422 38.688 2.324 1 93.06 499 ASP A CA 1
ATOM 4064 C C . ASP A 1 499 ? -18.641 40.188 2.469 1 93.06 499 ASP A C 1
ATOM 4066 O O . ASP A 1 499 ? -18.047 41 1.722 1 93.06 499 ASP A O 1
ATOM 4070 N N . ASN A 1 500 ? -19.391 40.562 3.453 1 94.31 500 ASN A N 1
ATOM 4071 C CA . ASN A 1 500 ? -19.672 41.969 3.711 1 94.31 500 ASN A CA 1
ATOM 4072 C C . ASN A 1 500 ? -18.438 42.688 4.262 1 94.31 500 ASN A C 1
ATOM 4074 O O . ASN A 1 500 ? -18.172 43.812 3.896 1 94.31 500 ASN A O 1
ATOM 4078 N N . GLU A 1 501 ? -17.75 42.031 5.156 1 95.81 501 GLU A N 1
ATOM 4079 C CA . GLU A 1 501 ? -16.562 42.625 5.75 1 95.81 501 GLU A CA 1
ATOM 4080 C C . GLU A 1 501 ? -15.508 42.938 4.691 1 95.81 501 GLU A C 1
ATOM 4082 O O . GLU A 1 501 ? -14.969 44.031 4.641 1 95.81 501 GLU A O 1
ATOM 4087 N N . PHE A 1 502 ? -15.25 42 3.85 1 96.06 502 PHE A N 1
ATOM 4088 C CA . PHE A 1 502 ? -14.234 42.156 2.822 1 96.06 502 PHE A CA 1
ATOM 4089 C C . PHE A 1 502 ? -14.656 43.188 1.798 1 96.06 502 PHE A C 1
ATOM 4091 O O . PHE A 1 502 ? -13.828 44 1.341 1 96.06 502 PHE A O 1
ATOM 4098 N N . SER A 1 503 ? -15.961 43.188 1.445 1 94.88 503 SER A N 1
ATOM 4099 C CA . SER A 1 503 ? -16.469 44.188 0.506 1 94.88 503 SER A CA 1
ATOM 4100 C C . SER A 1 503 ? -16.328 45.594 1.068 1 94.88 503 SER A C 1
ATOM 4102 O O . SER A 1 503 ? -15.914 46.5 0.36 1 94.88 503 SER A O 1
ATOM 4104 N N . THR A 1 504 ? -16.672 45.75 2.338 1 95.62 504 THR A N 1
ATOM 4105 C CA . THR A 1 504 ? -16.594 47.031 2.998 1 95.62 504 THR A CA 1
ATOM 4106 C C . THR A 1 504 ? -15.156 47.531 3.066 1 95.62 504 THR A C 1
ATOM 4108 O O . THR A 1 504 ? -14.883 48.719 2.762 1 95.62 504 THR A O 1
ATOM 4111 N N . ILE A 1 505 ? -14.266 46.719 3.412 1 95.81 505 ILE A N 1
ATOM 4112 C CA . ILE A 1 505 ? -12.867 47.094 3.539 1 95.81 505 ILE A CA 1
ATOM 4113 C C . ILE A 1 505 ? -12.289 47.406 2.162 1 95.81 505 ILE A C 1
ATOM 4115 O O . ILE A 1 505 ? -11.539 48.375 2.002 1 95.81 505 ILE A O 1
ATOM 4119 N N . GLY A 1 506 ? -12.656 46.656 1.178 1 94.12 506 GLY A N 1
ATOM 4120 C CA . GLY A 1 506 ? -12.211 46.906 -0.181 1 94.12 506 GLY A CA 1
ATOM 4121 C C . GLY A 1 506 ? -12.656 48.25 -0.705 1 94.12 506 GLY A C 1
ATOM 4122 O O . GLY A 1 506 ? -11.914 48.938 -1.414 1 94.12 506 GLY A O 1
ATOM 4123 N N . THR A 1 507 ? -13.875 48.625 -0.383 1 94 507 THR A N 1
ATOM 4124 C CA . THR A 1 507 ? -14.438 49.875 -0.836 1 94 507 THR A CA 1
ATOM 4125 C C . THR A 1 507 ? -13.789 51.062 -0.098 1 94 507 THR A C 1
ATOM 4127 O O . THR A 1 507 ? -13.555 52.125 -0.686 1 94 507 THR A O 1
ATOM 4130 N N . LYS A 1 508 ? -13.453 50.844 1.108 1 94.62 508 LYS A N 1
ATOM 4131 C CA . LYS A 1 508 ? -12.914 51.906 1.951 1 94.62 508 LYS A CA 1
ATOM 4132 C C . LYS A 1 508 ? -11.438 52.156 1.643 1 94.62 508 LYS A C 1
ATOM 4134 O O . LYS A 1 508 ? -10.938 53.25 1.842 1 94.62 508 LYS A O 1
ATOM 4139 N N . HIS A 1 509 ? -10.773 51.125 1.205 1 94.5 509 HIS A N 1
ATOM 4140 C CA . HIS A 1 509 ? -9.344 51.25 0.958 1 94.5 509 HIS A CA 1
ATOM 4141 C C . HIS A 1 509 ? -8.992 50.812 -0.461 1 94.5 509 HIS A C 1
ATOM 4143 O O . HIS A 1 509 ? -8.297 49.812 -0.655 1 94.5 509 HIS A O 1
ATOM 4149 N N . PRO A 1 510 ? -9.328 51.625 -1.418 1 92 510 PRO A N 1
ATOM 4150 C CA . PRO A 1 510 ? -9.039 51.281 -2.807 1 92 510 PRO A CA 1
ATOM 4151 C C . PRO A 1 510 ? -7.547 51.312 -3.131 1 92 510 PRO A C 1
ATOM 4153 O O . PRO A 1 510 ? -6.801 52.094 -2.52 1 92 510 PRO A O 1
ATOM 4156 N N . ASN A 1 511 ? -7.102 50.469 -4.031 1 90.88 511 ASN A N 1
ATOM 4157 C CA . ASN A 1 511 ? -5.746 50.438 -4.562 1 90.88 511 ASN A CA 1
ATOM 4158 C C . ASN A 1 511 ? -4.719 50.156 -3.471 1 90.88 511 ASN A C 1
ATOM 4160 O O . ASN A 1 511 ? -3.668 50.781 -3.418 1 90.88 511 ASN A O 1
ATOM 4164 N N . THR A 1 512 ? -5.145 49.25 -2.51 1 92 512 THR A N 1
ATOM 4165 C CA . THR A 1 512 ? -4.254 48.875 -1.412 1 92 512 THR A CA 1
ATOM 4166 C C . THR A 1 512 ? -4.105 47.375 -1.305 1 92 512 THR A C 1
ATOM 4168 O O . THR A 1 512 ? -4.957 46.625 -1.793 1 92 512 THR A O 1
ATOM 4171 N N . LYS A 1 513 ? -2.965 47.031 -0.771 1 90.88 513 LYS A N 1
ATOM 4172 C CA . LYS A 1 513 ? -2.771 45.625 -0.377 1 90.88 513 LYS A CA 1
ATOM 4173 C C . LYS A 1 513 ? -3.162 45.406 1.082 1 90.88 513 LYS A C 1
ATOM 4175 O O . LYS A 1 513 ? -2.57 46.031 1.983 1 90.88 513 LYS A O 1
ATOM 4180 N N . VAL A 1 514 ? -4.172 44.594 1.236 1 95 514 VAL A N 1
ATOM 4181 C CA . VAL A 1 514 ? -4.664 44.312 2.58 1 95 514 VAL A CA 1
ATOM 4182 C C . VAL A 1 514 ? -4.094 43 3.076 1 95 514 VAL A C 1
ATOM 4184 O O . VAL A 1 514 ? -4.309 41.969 2.459 1 95 514 VAL A O 1
ATOM 4187 N N . GLY A 1 515 ? -3.305 43.031 4.137 1 95.31 515 GLY A N 1
ATOM 4188 C CA . GLY A 1 515 ? -2.82 41.812 4.75 1 95.31 515 GLY A CA 1
ATOM 4189 C C . GLY A 1 515 ? -3.836 41.156 5.676 1 95.31 515 GLY A C 1
ATOM 4190 O O . GLY A 1 515 ? -4.293 41.781 6.637 1 95.31 515 GLY A O 1
ATOM 4191 N N . VAL A 1 516 ? -4.227 39.906 5.332 1 96.31 516 VAL A N 1
ATOM 4192 C CA . VAL A 1 516 ? -5.16 39.156 6.164 1 96.31 516 VAL A CA 1
ATOM 4193 C C . VAL A 1 516 ? -4.406 38.062 6.953 1 96.31 516 VAL A C 1
ATOM 4195 O O . VAL A 1 516 ? -3.873 37.125 6.371 1 96.31 516 VAL A O 1
ATOM 4198 N N . PHE A 1 517 ? -4.383 38.219 8.273 1 95.5 517 PHE A N 1
ATOM 4199 C CA . PHE A 1 517 ? -3.654 37.312 9.133 1 95.5 517 PHE A CA 1
ATOM 4200 C C . PHE A 1 517 ? -4.613 36.5 10.016 1 95.5 517 PHE A C 1
ATOM 4202 O O . PHE A 1 517 ? -5.473 37.094 10.68 1 95.5 517 PHE A O 1
ATOM 4209 N N . LEU A 1 518 ? -4.434 35.156 9.938 1 94.69 518 LEU A N 1
ATOM 4210 C CA . LEU A 1 518 ? -5.324 34.312 10.711 1 94.69 518 LEU A CA 1
ATOM 4211 C C . LEU A 1 518 ? -4.531 33.406 11.656 1 94.69 518 LEU A C 1
ATOM 4213 O O . LEU A 1 518 ? -3.508 32.844 11.273 1 94.69 518 LEU A O 1
ATOM 4217 N N . CYS A 1 519 ? -4.953 33.312 12.867 1 91.69 519 CYS A N 1
ATOM 4218 C CA . CYS A 1 519 ? -4.613 32.219 13.789 1 91.69 519 CYS A CA 1
ATOM 4219 C C . CYS A 1 519 ? -5.871 31.547 14.328 1 91.69 519 CYS A C 1
ATOM 4221 O O . CYS A 1 519 ? -6.566 32.125 15.172 1 91.69 519 CYS A O 1
ATOM 4223 N N . GLY A 1 520 ? -6.156 30.391 13.789 1 85.69 520 GLY A N 1
ATOM 4224 C CA . GLY A 1 520 ? -7.395 29.703 14.125 1 85.69 520 GLY A CA 1
ATOM 4225 C C . GLY A 1 520 ? -7.57 28.391 13.367 1 85.69 520 GLY A C 1
ATOM 4226 O O . GLY A 1 520 ? -6.609 27.859 12.805 1 85.69 520 GLY A O 1
ATOM 4227 N N . PRO A 1 521 ? -8.758 27.859 13.445 1 79.94 521 PRO A N 1
ATOM 4228 C CA . PRO A 1 521 ? -9.023 26.562 12.836 1 79.94 521 PRO A CA 1
ATOM 4229 C C . PRO A 1 521 ? -8.891 26.578 11.312 1 79.94 521 PRO A C 1
ATOM 4231 O O . PRO A 1 521 ? -9.031 27.625 10.695 1 79.94 521 PRO A O 1
ATOM 4234 N N . THR A 1 522 ? -8.68 25.422 10.773 1 78.56 522 THR A N 1
ATOM 4235 C CA . THR A 1 522 ? -8.414 25.25 9.352 1 78.56 522 THR A CA 1
ATOM 4236 C C . THR A 1 522 ? -9.633 25.656 8.523 1 78.56 522 THR A C 1
ATOM 4238 O O . THR A 1 522 ? -9.492 26.25 7.445 1 78.56 522 THR A O 1
ATOM 4241 N N . MET A 1 523 ? -10.789 25.375 8.992 1 76.62 523 MET A N 1
ATOM 4242 C CA . MET A 1 523 ? -12.008 25.703 8.242 1 76.62 523 MET A CA 1
ATOM 4243 C C . MET A 1 523 ? -12.164 27.203 8.078 1 76.62 523 MET A C 1
ATOM 4245 O O . MET A 1 523 ? -12.602 27.672 7.027 1 76.62 523 MET A O 1
ATOM 4249 N N . LEU A 1 524 ? -11.875 27.953 9.109 1 84.5 524 LEU A N 1
ATOM 4250 C CA . LEU A 1 524 ? -11.898 29.406 9.031 1 84.5 524 LEU A CA 1
ATOM 4251 C C . LEU A 1 524 ? -10.859 29.922 8.031 1 84.5 524 LEU A C 1
ATOM 4253 O O . LEU A 1 524 ? -11.109 30.875 7.301 1 84.5 524 LEU A O 1
ATOM 4257 N N . GLY A 1 525 ? -9.766 29.266 8.062 1 88.31 525 GLY A N 1
ATOM 4258 C CA . GLY A 1 525 ? -8.727 29.609 7.102 1 88.31 525 GLY A CA 1
ATOM 4259 C C . GLY A 1 525 ? -9.172 29.453 5.66 1 88.31 525 GLY A C 1
ATOM 4260 O O . GLY A 1 525 ? -8.922 30.328 4.832 1 88.31 525 GLY A O 1
ATOM 4261 N N . LYS A 1 526 ? -9.82 28.375 5.387 1 83.88 526 LYS A N 1
ATOM 4262 C CA . LYS A 1 526 ? -10.32 28.125 4.035 1 83.88 526 LYS A CA 1
ATOM 4263 C C . LYS A 1 526 ? -11.336 29.188 3.627 1 83.88 526 LYS A C 1
ATOM 4265 O O . LYS A 1 526 ? -11.344 29.641 2.482 1 83.88 526 LYS A O 1
ATOM 4270 N N . ALA A 1 527 ? -12.156 29.578 4.535 1 85.25 527 ALA A N 1
ATOM 4271 C CA . ALA A 1 527 ? -13.172 30.594 4.273 1 85.25 527 ALA A CA 1
ATOM 4272 C C . ALA A 1 527 ? -12.523 31.953 3.965 1 85.25 527 ALA A C 1
ATOM 4274 O O . ALA A 1 527 ? -12.93 32.625 3.025 1 85.25 527 ALA A O 1
ATOM 4275 N N . LEU A 1 528 ? -11.586 32.312 4.75 1 92.88 528 LEU A N 1
ATOM 4276 C CA . LEU A 1 528 ? -10.914 33.562 4.562 1 92.88 528 LEU A CA 1
ATOM 4277 C C . LEU A 1 528 ? -10.102 33.562 3.271 1 92.88 528 LEU A C 1
ATOM 4279 O O . LEU A 1 528 ? -10.039 34.594 2.57 1 92.88 528 LEU A O 1
ATOM 4283 N N . GLU A 1 529 ? -9.453 32.5 3.045 1 91.44 529 GLU A N 1
ATOM 4284 C CA . GLU A 1 529 ? -8.695 32.375 1.806 1 91.44 529 GLU A CA 1
ATOM 4285 C C . GLU A 1 529 ? -9.594 32.562 0.587 1 91.44 529 GLU A C 1
ATOM 4287 O O . GLU A 1 529 ? -9.219 33.25 -0.361 1 91.44 529 GLU A O 1
ATOM 4292 N N . LYS A 1 530 ? -10.711 31.953 0.61 1 88.19 530 LYS A N 1
ATOM 4293 C CA . LYS A 1 530 ? -11.672 32.094 -0.477 1 88.19 530 LYS A CA 1
ATOM 4294 C C . LYS A 1 530 ? -12.102 33.562 -0.642 1 88.19 530 LYS A C 1
ATOM 4296 O O . LYS A 1 530 ? -12.219 34.062 -1.765 1 88.19 530 LYS A O 1
ATOM 4301 N N . GLN A 1 531 ? -12.328 34.219 0.459 1 91.88 531 GLN A N 1
ATOM 4302 C CA . GLN A 1 531 ? -12.719 35.625 0.418 1 91.88 531 GLN A CA 1
ATOM 4303 C C . GLN A 1 531 ? -11.594 36.5 -0.145 1 91.88 531 GLN A C 1
ATOM 4305 O O . GLN A 1 531 ? -11.844 37.438 -0.897 1 91.88 531 GLN A O 1
ATOM 4310 N N . CYS A 1 532 ? -10.406 36.188 0.254 1 92.94 532 CYS A N 1
ATOM 4311 C CA . CYS A 1 532 ? -9.258 36.906 -0.252 1 92.94 532 CYS A CA 1
ATOM 4312 C C . CYS A 1 532 ? -9.164 36.812 -1.77 1 92.94 532 CYS A C 1
ATOM 4314 O O . CYS A 1 532 ? -8.844 37.781 -2.443 1 92.94 532 CYS A O 1
ATOM 4316 N N . LEU A 1 533 ? -9.453 35.688 -2.275 1 88.69 533 LEU A N 1
ATOM 4317 C CA . LEU A 1 533 ? -9.391 35.469 -3.717 1 88.69 533 LEU A CA 1
ATOM 4318 C C . LEU A 1 533 ? -10.539 36.188 -4.426 1 88.69 533 LEU A C 1
ATOM 4320 O O . LEU A 1 533 ? -10.336 36.812 -5.457 1 88.69 533 LEU A O 1
ATOM 4324 N N . SER A 1 534 ? -11.719 36.125 -3.844 1 88.81 534 SER A N 1
ATOM 4325 C CA . SER A 1 534 ? -12.922 36.625 -4.508 1 88.81 534 SER A CA 1
ATOM 4326 C C . SER A 1 534 ? -12.992 38.156 -4.449 1 88.81 534 SER A C 1
ATOM 4328 O O . SER A 1 534 ? -13.547 38.781 -5.352 1 88.81 534 SER A O 1
ATOM 4330 N N . HIS A 1 535 ? -12.398 38.75 -3.441 1 91.06 535 HIS A N 1
ATOM 4331 C CA . HIS A 1 535 ? -12.594 40.156 -3.246 1 91.06 535 HIS A CA 1
ATOM 4332 C C . HIS A 1 535 ? -11.352 40.969 -3.674 1 91.06 535 HIS A C 1
ATOM 4334 O O . HIS A 1 535 ? -11.328 42.188 -3.58 1 91.06 535 HIS A O 1
ATOM 4340 N N . SER A 1 536 ? -10.359 40.219 -4.074 1 89.44 536 SER A N 1
ATOM 4341 C CA . SER A 1 536 ? -9.211 40.906 -4.66 1 89.44 536 SER A CA 1
ATOM 4342 C C . SER A 1 536 ? -9.516 41.375 -6.082 1 89.44 536 SER A C 1
ATOM 4344 O O . SER A 1 536 ? -9.328 40.625 -7.039 1 89.44 536 SER A O 1
ATOM 4346 N N . GLU A 1 537 ? -10.148 42.562 -6.172 1 81.75 537 GLU A N 1
ATOM 4347 C CA . GLU A 1 537 ? -10.562 43.156 -7.438 1 81.75 537 GLU A CA 1
ATOM 4348 C C . GLU A 1 537 ? -10.359 44.656 -7.434 1 81.75 537 GLU A C 1
ATOM 4350 O O . GLU A 1 537 ? -10.203 45.281 -6.371 1 81.75 537 GLU A O 1
ATOM 4355 N N . ALA A 1 538 ? -10.391 45.219 -8.594 1 75.56 538 ALA A N 1
ATOM 4356 C CA . ALA A 1 538 ? -10.438 46.656 -8.805 1 75.56 538 ALA A CA 1
ATOM 4357 C C . ALA A 1 538 ? -9.312 47.375 -8.039 1 75.56 538 ALA A C 1
ATOM 4359 O O . ALA A 1 538 ? -9.555 48.344 -7.336 1 75.56 538 ALA A O 1
ATOM 4360 N N . GLY A 1 539 ? -8.109 46.75 -8.062 1 83.31 539 GLY A N 1
ATOM 4361 C CA . GLY A 1 539 ? -6.941 47.438 -7.516 1 83.31 539 GLY A CA 1
ATOM 4362 C C . GLY A 1 539 ? -6.641 47.031 -6.086 1 83.31 539 GLY A C 1
ATOM 4363 O O . GLY A 1 539 ? -5.547 47.281 -5.578 1 83.31 539 GLY A O 1
ATOM 4364 N N . VAL A 1 540 ? -7.613 46.375 -5.355 1 90.25 540 VAL A N 1
ATOM 4365 C CA . VAL A 1 540 ? -7.387 45.938 -3.986 1 90.25 540 VAL A CA 1
ATOM 4366 C C . VAL A 1 540 ? -6.941 44.469 -3.992 1 90.25 540 VAL A C 1
ATOM 4368 O O . VAL A 1 540 ? -7.5 43.656 -4.723 1 90.25 540 VAL A O 1
ATOM 4371 N N . LYS A 1 541 ? -5.898 44.188 -3.299 1 91.94 541 LYS A N 1
ATOM 4372 C CA . LYS A 1 541 ? -5.406 42.844 -3.172 1 91.94 541 LYS A CA 1
ATOM 4373 C C . LYS A 1 541 ? -5.402 42.375 -1.713 1 91.94 541 LYS A C 1
ATOM 4375 O O . LYS A 1 541 ? -4.711 42.969 -0.878 1 91.94 541 LYS A O 1
ATOM 4380 N N . PHE A 1 542 ? -6.199 41.375 -1.479 1 94.56 542 PHE A N 1
ATOM 4381 C CA . PHE A 1 542 ? -6.168 40.75 -0.161 1 94.56 542 PHE A CA 1
ATOM 4382 C C . PHE A 1 542 ? -5.168 39.594 -0.129 1 94.56 542 PHE A C 1
ATOM 4384 O O . PHE A 1 542 ? -5.281 38.656 -0.909 1 94.56 542 PHE A O 1
ATOM 4391 N N . ILE A 1 543 ? -4.207 39.688 0.71 1 92.25 543 ILE A N 1
ATOM 4392 C CA . ILE A 1 543 ? -3.168 38.688 0.822 1 92.25 543 ILE A CA 1
ATOM 4393 C C . ILE A 1 543 ? -3.375 37.875 2.098 1 92.25 543 ILE A C 1
ATOM 4395 O O . ILE A 1 543 ? -3.273 38.406 3.205 1 92.25 543 ILE A O 1
ATOM 4399 N N . PHE A 1 544 ? -3.586 36.562 1.925 1 92.69 544 PHE A N 1
ATOM 4400 C CA . PHE A 1 544 ? -3.918 35.688 3.043 1 92.69 544 PHE A CA 1
ATOM 4401 C C . PHE A 1 544 ? -2.656 35.094 3.666 1 92.69 544 PHE A C 1
ATOM 4403 O O . PHE A 1 544 ? -1.787 34.594 2.955 1 92.69 544 PHE A O 1
ATOM 4410 N N . ASN A 1 545 ? -2.516 35.219 5.031 1 90 545 ASN A N 1
ATOM 4411 C CA . ASN A 1 545 ? -1.426 34.656 5.82 1 90 545 ASN A CA 1
ATOM 4412 C C . ASN A 1 545 ? -1.95 33.875 7.008 1 90 545 ASN A C 1
ATOM 4414 O O . ASN A 1 545 ? -2.73 34.375 7.812 1 90 545 ASN A O 1
ATOM 4418 N N . LYS A 1 546 ? -1.613 32.625 7.031 1 86.88 546 LYS A N 1
ATOM 4419 C CA . LYS A 1 546 ? -2.043 31.781 8.141 1 86.88 546 LYS A CA 1
ATOM 4420 C C . LYS A 1 546 ? -0.856 31.359 9 1 86.88 546 LYS A C 1
ATOM 4422 O O . LYS A 1 546 ? 0.218 31.047 8.477 1 86.88 546 LYS A O 1
ATOM 4427 N N . GLU A 1 547 ? -1.054 31.438 10.289 1 78.56 547 GLU A N 1
ATOM 4428 C CA . GLU A 1 547 ? -0.041 30.938 11.211 1 78.56 547 GLU A CA 1
ATOM 4429 C C . GLU A 1 547 ? -0.077 29.422 11.289 1 78.56 547 GLU A C 1
ATOM 4431 O O . GLU A 1 547 ? -1.153 28.812 11.328 1 78.56 547 GLU A O 1
ATOM 4436 N N . ASN A 1 548 ? 1.032 28.922 11.086 1 68.62 548 ASN A N 1
ATOM 4437 C CA . ASN A 1 548 ? 1.185 27.469 11.203 1 68.62 548 ASN A CA 1
ATOM 4438 C C . ASN A 1 548 ? 2.303 27.094 12.172 1 68.62 548 ASN A C 1
ATOM 4440 O O . ASN A 1 548 ? 3.369 27.719 12.156 1 68.62 548 ASN A O 1
ATOM 4444 N N . PHE A 1 549 ? 1.899 26.297 13.172 1 66.56 549 PHE A N 1
ATOM 4445 C CA . PHE A 1 549 ? 2.916 25.875 14.133 1 66.56 549 PHE A CA 1
ATOM 4446 C C . PHE A 1 549 ? 3.367 24.438 13.859 1 66.56 549 PHE A C 1
ATOM 4448 O O . PHE A 1 549 ? 2.619 23.656 13.281 1 66.56 549 PHE A O 1
ATOM 4455 N N . MET B 1 1 ? -1.683 -13.375 -36.969 1 48.75 1 MET B N 1
ATOM 4456 C CA . MET B 1 1 ? -2.807 -12.836 -36.219 1 48.75 1 MET B CA 1
ATOM 4457 C C . MET B 1 1 ? -3.791 -13.945 -35.844 1 48.75 1 MET B C 1
ATOM 4459 O O . MET B 1 1 ? -4.262 -14 -34.688 1 48.75 1 MET B O 1
ATOM 4463 N N . GLY B 1 2 ? -4.039 -14.906 -36.812 1 53.12 2 GLY B N 1
ATOM 4464 C CA . GLY B 1 2 ? -4.973 -15.992 -36.562 1 53.12 2 GLY B CA 1
ATOM 4465 C C . GLY B 1 2 ? -4.496 -16.969 -35.5 1 53.12 2 GLY B C 1
ATOM 4466 O O . GLY B 1 2 ? -5.285 -17.406 -34.656 1 53.12 2 GLY B O 1
ATOM 4467 N N . ASN B 1 3 ? -3.188 -17.047 -35.469 1 64.44 3 ASN B N 1
ATOM 4468 C CA . ASN B 1 3 ? -2.578 -18.031 -34.562 1 64.44 3 ASN B CA 1
ATOM 4469 C C . ASN B 1 3 ? -2.551 -17.531 -33.125 1 64.44 3 ASN B C 1
ATOM 4471 O O . ASN B 1 3 ? -2.84 -18.297 -32.188 1 64.44 3 ASN B O 1
ATOM 4475 N N . PHE B 1 4 ? -2.332 -16.312 -33.031 1 75 4 PHE B N 1
ATOM 4476 C CA . PHE B 1 4 ? -2.357 -15.703 -31.703 1 75 4 PHE B CA 1
ATOM 4477 C C . PHE B 1 4 ? -3.76 -15.758 -31.109 1 75 4 PHE B C 1
ATOM 4479 O O . PHE B 1 4 ? -3.926 -16.062 -29.938 1 75 4 PHE B O 1
ATOM 4486 N N . ALA B 1 5 ? -4.715 -15.633 -32 1 76.19 5 ALA B N 1
ATOM 4487 C CA . ALA B 1 5 ? -6.113 -15.656 -31.578 1 76.19 5 ALA B CA 1
ATOM 4488 C C . ALA B 1 5 ? -6.527 -17.062 -31.141 1 76.19 5 ALA B C 1
ATOM 4490 O O . ALA B 1 5 ? -7.312 -17.203 -30.203 1 76.19 5 ALA B O 1
ATOM 4491 N N . ALA B 1 6 ? -5.957 -18.047 -31.781 1 76.56 6 ALA B N 1
ATOM 4492 C CA . ALA B 1 6 ? -6.34 -19.422 -31.469 1 76.56 6 ALA B CA 1
ATOM 4493 C C . ALA B 1 6 ? -5.828 -19.828 -30.094 1 76.56 6 ALA B C 1
ATOM 4495 O O . ALA B 1 6 ? -6.512 -20.547 -29.359 1 76.56 6 ALA B O 1
ATOM 4496 N N . ASN B 1 7 ? -4.711 -19.359 -29.703 1 80 7 ASN B N 1
ATOM 4497 C CA . ASN B 1 7 ? -4.113 -19.781 -28.438 1 80 7 ASN B CA 1
ATOM 4498 C C . ASN B 1 7 ? -4.465 -18.812 -27.312 1 80 7 ASN B C 1
ATOM 4500 O O . ASN B 1 7 ? -4.707 -19.25 -26.172 1 80 7 ASN B O 1
ATOM 4504 N N . GLU B 1 8 ? -4.543 -17.516 -27.641 1 84.62 8 GLU B N 1
ATOM 4505 C CA . GLU B 1 8 ? -4.656 -16.547 -26.547 1 84.62 8 GLU B CA 1
ATOM 4506 C C . GLU B 1 8 ? -5.914 -15.703 -26.688 1 84.62 8 GLU B C 1
ATOM 4508 O O . GLU B 1 8 ? -6.262 -14.938 -25.781 1 84.62 8 GLU B O 1
ATOM 4513 N N . GLY B 1 9 ? -6.598 -15.773 -27.797 1 86.5 9 GLY B N 1
ATOM 4514 C CA . GLY B 1 9 ? -7.715 -14.891 -28.078 1 86.5 9 GLY B CA 1
ATOM 4515 C C . GLY B 1 9 ? -8.781 -14.914 -27 1 86.5 9 GLY B C 1
ATOM 4516 O O . GLY B 1 9 ? -9.172 -13.859 -26.5 1 86.5 9 GLY B O 1
ATOM 4517 N N . LEU B 1 10 ? -9.273 -16.109 -26.641 1 89.5 10 LEU B N 1
ATOM 4518 C CA . LEU B 1 10 ? -10.328 -16.219 -25.641 1 89.5 10 LEU B CA 1
ATOM 4519 C C . LEU B 1 10 ? -9.836 -15.75 -24.266 1 89.5 10 LEU B C 1
ATOM 4521 O O . LEU B 1 10 ? -10.57 -15.078 -23.547 1 89.5 10 LEU B O 1
ATOM 4525 N N . SER B 1 11 ? -8.617 -16.078 -23.938 1 91.06 11 SER B N 1
ATOM 4526 C CA . SER B 1 11 ? -8.047 -15.656 -22.672 1 91.06 11 SER B CA 1
ATOM 4527 C C . SER B 1 11 ? -7.98 -14.133 -22.578 1 91.06 11 SER B C 1
ATOM 4529 O O . SER B 1 11 ? -8.328 -13.547 -21.547 1 91.06 11 SER B O 1
ATOM 4531 N N . ILE B 1 12 ? -7.559 -13.508 -23.609 1 93 12 ILE B N 1
ATOM 4532 C CA . ILE B 1 12 ? -7.465 -12.055 -23.641 1 93 12 ILE B CA 1
ATOM 4533 C C . ILE B 1 12 ? -8.859 -11.445 -23.531 1 93 12 ILE B C 1
ATOM 4535 O O . ILE B 1 12 ? -9.055 -10.461 -22.812 1 93 12 ILE B O 1
ATOM 4539 N N . PHE B 1 13 ? -9.766 -12.078 -24.219 1 94.5 13 PHE B N 1
ATOM 4540 C CA . PHE B 1 13 ? -11.141 -11.602 -24.156 1 94.5 13 PHE B CA 1
ATOM 4541 C C . PHE B 1 13 ? -11.68 -11.672 -22.734 1 94.5 13 PHE B C 1
ATOM 4543 O O . PHE B 1 13 ? -12.266 -10.711 -22.234 1 94.5 13 PHE B O 1
ATOM 4550 N N . VAL B 1 14 ? -11.461 -12.781 -22.062 1 95.12 14 VAL B N 1
ATOM 4551 C CA . VAL B 1 14 ? -11.945 -12.984 -20.703 1 95.12 14 VAL B CA 1
ATOM 4552 C C . VAL B 1 14 ? -11.312 -11.953 -19.766 1 95.12 14 VAL B C 1
ATOM 4554 O O . VAL B 1 14 ? -12 -11.352 -18.938 1 95.12 14 VAL B O 1
ATOM 4557 N N . ILE B 1 15 ? -10.07 -11.688 -19.922 1 96.44 15 ILE B N 1
ATOM 4558 C CA . ILE B 1 15 ? -9.352 -10.742 -19.078 1 96.44 15 ILE B CA 1
ATOM 4559 C C . ILE B 1 15 ? -9.852 -9.328 -19.344 1 96.44 15 ILE B C 1
ATOM 4561 O O . ILE B 1 15 ? -10.055 -8.547 -18.406 1 96.44 15 ILE B O 1
ATOM 4565 N N . LEU B 1 16 ? -10.102 -8.992 -20.609 1 97 16 LEU B N 1
ATOM 4566 C CA . LEU B 1 16 ? -10.586 -7.66 -20.938 1 97 16 LEU B CA 1
ATOM 4567 C C . LEU B 1 16 ? -11.992 -7.434 -20.406 1 97 16 LEU B C 1
ATOM 4569 O O . LEU B 1 16 ? -12.312 -6.352 -19.906 1 97 16 LEU B O 1
ATOM 4573 N N . VAL B 1 17 ? -12.812 -8.461 -20.484 1 97.81 17 VAL B N 1
ATOM 4574 C CA . VAL B 1 17 ? -14.164 -8.367 -19.938 1 97.81 17 VAL B CA 1
ATOM 4575 C C . VAL B 1 17 ? -14.086 -8.188 -18.422 1 97.81 17 VAL B C 1
ATOM 4577 O O . VAL B 1 17 ? -14.773 -7.336 -17.859 1 97.81 17 VAL B O 1
ATOM 4580 N N . TRP B 1 18 ? -13.273 -9 -17.719 1 98.12 18 TRP B N 1
ATOM 4581 C CA . TRP B 1 18 ? -13.078 -8.914 -16.266 1 98.12 18 TRP B CA 1
ATOM 4582 C C . TRP B 1 18 ? -12.586 -7.527 -15.867 1 98.12 18 TRP B C 1
ATOM 4584 O O . TRP B 1 18 ? -13.117 -6.914 -14.945 1 98.12 18 TRP B O 1
ATOM 4594 N N . LEU B 1 19 ? -11.641 -6.98 -16.625 1 98.25 19 LEU B N 1
ATOM 4595 C CA . LEU B 1 19 ? -11.125 -5.641 -16.375 1 98.25 19 LEU B CA 1
ATOM 4596 C C . LEU B 1 19 ? -12.188 -4.586 -16.625 1 98.25 19 LEU B C 1
ATOM 4598 O O . LEU B 1 19 ? -12.305 -3.615 -15.875 1 98.25 19 LEU B O 1
ATOM 4602 N N . GLY B 1 20 ? -12.906 -4.781 -17.719 1 98.5 20 GLY B N 1
ATOM 4603 C CA . GLY B 1 20 ? -13.984 -3.857 -18.047 1 98.5 20 GLY B CA 1
ATOM 4604 C C . GLY B 1 20 ? -15.047 -3.777 -16.969 1 98.5 20 GLY B C 1
ATOM 4605 O O . GLY B 1 20 ? -15.516 -2.688 -16.625 1 98.5 20 GLY B O 1
ATOM 4606 N N . ILE B 1 21 ? -15.422 -4.914 -16.391 1 98.56 21 ILE B N 1
ATOM 4607 C CA . ILE B 1 21 ? -16.422 -4.945 -15.336 1 98.56 21 ILE B CA 1
ATOM 4608 C C . ILE B 1 21 ? -15.883 -4.254 -14.086 1 98.56 21 ILE B C 1
ATOM 4610 O O . ILE B 1 21 ? -16.609 -3.51 -13.414 1 98.56 21 ILE B O 1
ATOM 4614 N N . ASN B 1 22 ? -14.617 -4.504 -13.719 1 98.56 22 ASN B N 1
ATOM 4615 C CA . ASN B 1 22 ? -14 -3.799 -12.602 1 98.56 22 ASN B CA 1
ATOM 4616 C C . ASN B 1 22 ? -14.047 -2.287 -12.797 1 98.56 22 ASN B C 1
ATOM 4618 O O . ASN B 1 22 ? -14.406 -1.547 -11.883 1 98.56 22 ASN B O 1
ATOM 4622 N N . ALA B 1 23 ? -13.703 -1.828 -14.008 1 98.44 23 ALA B N 1
ATOM 4623 C CA . ALA B 1 23 ? -13.727 -0.4 -14.312 1 98.44 23 ALA B CA 1
ATOM 4624 C C . ALA B 1 23 ? -15.141 0.162 -14.219 1 98.44 23 ALA B C 1
ATOM 4626 O O . ALA B 1 23 ? -15.352 1.245 -13.672 1 98.44 23 ALA B O 1
ATOM 4627 N N . PHE B 1 24 ? -16.047 -0.557 -14.758 1 98.62 24 PHE B N 1
ATOM 4628 C CA . PHE B 1 24 ? -17.438 -0.14 -14.727 1 98.62 24 PHE B CA 1
ATOM 4629 C C . PHE B 1 24 ? -17.938 -0.01 -13.289 1 98.62 24 PHE B C 1
ATOM 4631 O O . PHE B 1 24 ? -18.547 0.994 -12.922 1 98.62 24 PHE B O 1
ATOM 4638 N N . LEU B 1 25 ? -17.719 -1.062 -12.477 1 98.56 25 LEU B N 1
ATOM 4639 C CA . LEU B 1 25 ? -18.172 -1.049 -11.094 1 98.56 25 LEU B CA 1
ATOM 4640 C C . LEU B 1 25 ? -17.531 0.105 -10.32 1 98.56 25 LEU B C 1
ATOM 4642 O O . LEU B 1 25 ? -18.203 0.785 -9.547 1 98.56 25 LEU B O 1
ATOM 4646 N N . PHE B 1 26 ? -16.219 0.313 -10.547 1 98.62 26 PHE B N 1
ATOM 4647 C CA . PHE B 1 26 ? -15.523 1.404 -9.867 1 98.62 26 PHE B CA 1
ATOM 4648 C C . PHE B 1 26 ? -16.172 2.742 -10.195 1 98.62 26 PHE B C 1
ATOM 4650 O O . PHE B 1 26 ? -16.547 3.494 -9.289 1 98.62 26 PHE B O 1
ATOM 4657 N N . VAL B 1 27 ? -16.375 3 -11.477 1 98.38 27 VAL B N 1
ATOM 4658 C CA . VAL B 1 27 ? -16.906 4.285 -11.922 1 98.38 27 VAL B CA 1
ATOM 4659 C C . VAL B 1 27 ? -18.359 4.43 -11.484 1 98.38 27 VAL B C 1
ATOM 4661 O O . VAL B 1 27 ? -18.766 5.48 -10.977 1 98.38 27 VAL B O 1
ATOM 4664 N N . HIS B 1 28 ? -19.125 3.395 -11.672 1 98.19 28 HIS B N 1
ATOM 4665 C CA . HIS B 1 28 ? -20.531 3.43 -11.32 1 98.19 28 HIS B CA 1
ATOM 4666 C C . HIS B 1 28 ? -20.719 3.74 -9.836 1 98.19 28 HIS B C 1
ATOM 4668 O O . HIS B 1 28 ? -21.531 4.605 -9.477 1 98.19 28 HIS B O 1
ATOM 4674 N N . PHE B 1 29 ? -19.984 3.123 -9.023 1 97.75 29 PHE B N 1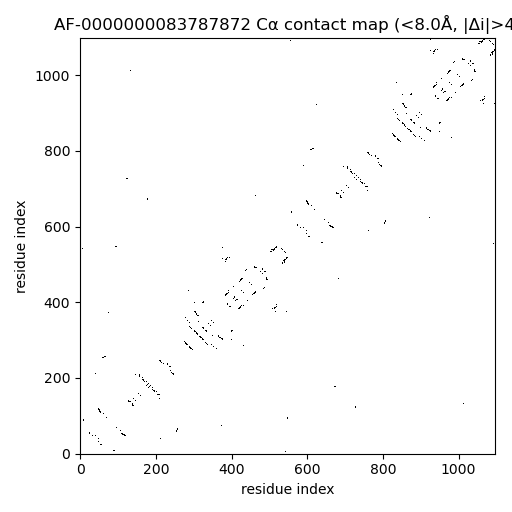
ATOM 4675 C CA . PHE B 1 29 ? -20.188 3.303 -7.594 1 97.75 29 PHE B CA 1
ATOM 4676 C C . PHE B 1 29 ? -19.484 4.562 -7.102 1 97.75 29 PHE B C 1
ATOM 4678 O O . PHE B 1 29 ? -19.891 5.156 -6.102 1 97.75 29 PHE B O 1
ATOM 4685 N N . TYR B 1 30 ? -18.422 4.953 -7.773 1 98 30 TYR B N 1
ATOM 4686 C CA . TYR B 1 30 ? -17.891 6.277 -7.488 1 98 30 TYR B CA 1
ATOM 4687 C C . TYR B 1 30 ? -18.938 7.355 -7.707 1 98 30 TYR B C 1
ATOM 4689 O O . TYR B 1 30 ? -19.141 8.211 -6.844 1 98 30 TYR B O 1
ATOM 4697 N N . MET B 1 31 ? -19.688 7.285 -8.836 1 97.69 31 MET B N 1
ATOM 4698 C CA . MET B 1 31 ? -20.688 8.273 -9.219 1 97.69 31 MET B CA 1
ATOM 4699 C C . MET B 1 31 ? -21.938 8.148 -8.336 1 97.69 31 MET B C 1
ATOM 4701 O O . MET B 1 31 ? -22.594 9.148 -8.055 1 97.69 31 MET B O 1
ATOM 4705 N N . ALA B 1 32 ? -22.219 6.98 -7.891 1 96.69 32 ALA B N 1
ATOM 4706 C CA . ALA B 1 32 ? -23.406 6.738 -7.062 1 96.69 32 ALA B CA 1
ATOM 4707 C C . ALA B 1 32 ? -23.312 7.5 -5.742 1 96.69 32 ALA B C 1
ATOM 4709 O O . ALA B 1 32 ? -24.328 7.855 -5.148 1 96.69 32 ALA B O 1
ATOM 4710 N N . PHE B 1 33 ? -22.156 7.793 -5.293 1 96.94 33 PHE B N 1
ATOM 4711 C CA . PHE B 1 33 ? -22.016 8.453 -4 1 96.94 33 PHE B CA 1
ATOM 4712 C C . PHE B 1 33 ? -21.734 9.945 -4.188 1 96.94 33 PHE B C 1
ATOM 4714 O O . PHE B 1 33 ? -21.328 10.625 -3.242 1 96.94 33 PHE B O 1
ATOM 4721 N N . LEU B 1 34 ? -21.969 10.391 -5.449 1 96.94 34 LEU B N 1
ATOM 4722 C CA . LEU B 1 34 ? -21.922 11.82 -5.738 1 96.94 34 LEU B CA 1
ATOM 4723 C C . LEU B 1 34 ? -23.328 12.398 -5.844 1 96.94 34 LEU B C 1
ATOM 4725 O O . LEU B 1 34 ? -23.5 13.594 -6.098 1 96.94 34 LEU B O 1
ATOM 4729 N N . THR B 1 35 ? -24.375 11.594 -5.57 1 96.19 35 THR B N 1
ATOM 4730 C CA . THR B 1 35 ? -25.766 12.031 -5.66 1 96.19 35 THR B CA 1
ATOM 4731 C C . THR B 1 35 ? -26.125 12.898 -4.457 1 96.19 35 THR B C 1
ATOM 4733 O O . THR B 1 35 ? -25.359 12.984 -3.492 1 96.19 35 THR B O 1
ATOM 4736 N N . ASP B 1 36 ? -27.344 13.445 -4.422 1 96.38 36 ASP B N 1
ATOM 4737 C CA . ASP B 1 36 ? -27.781 14.391 -3.402 1 96.38 36 ASP B CA 1
ATOM 4738 C C . ASP B 1 36 ? -27.984 13.695 -2.061 1 96.38 36 ASP B C 1
ATOM 4740 O O . ASP B 1 36 ? -27.812 14.305 -1.004 1 96.38 36 ASP B O 1
ATOM 4744 N N . LYS B 1 37 ? -28.266 12.469 -2.127 1 95.75 37 LYS B N 1
ATOM 4745 C CA . LYS B 1 37 ? -28.469 11.68 -0.917 1 95.75 37 LYS B CA 1
ATOM 4746 C C . LYS B 1 37 ? -27.234 11.734 -0.011 1 95.75 37 LYS B C 1
ATOM 4748 O O . LYS B 1 37 ? -27.359 11.688 1.214 1 95.75 37 LYS B O 1
ATOM 4753 N N . TRP B 1 38 ? -26.078 11.922 -0.727 1 95.94 38 TRP B N 1
ATOM 4754 C CA . TRP B 1 38 ? -24.828 11.82 0.019 1 95.94 38 TRP B CA 1
ATOM 4755 C C . TRP B 1 38 ? -24.172 13.188 0.17 1 95.94 38 TRP B C 1
ATOM 4757 O O . TRP B 1 38 ? -22.984 13.281 0.526 1 95.94 38 TRP B O 1
ATOM 4767 N N . PHE B 1 39 ? -24.891 14.227 -0.065 1 96.12 39 PHE B N 1
ATOM 4768 C CA . PHE B 1 39 ? -24.344 15.586 -0.029 1 96.12 39 PHE B CA 1
ATOM 4769 C C . PHE B 1 39 ? -23.734 15.891 1.337 1 96.12 39 PHE B C 1
ATOM 4771 O O . PHE B 1 39 ? -22.578 16.281 1.432 1 96.12 39 PHE B O 1
ATOM 4778 N N . TYR B 1 40 ? -24.5 15.672 2.445 1 94.56 40 TYR B N 1
ATOM 4779 C CA . TYR B 1 40 ? -24.031 16.031 3.781 1 94.56 40 TYR B CA 1
ATOM 4780 C C . TYR B 1 40 ? -22.906 15.109 4.23 1 94.56 40 TYR B C 1
ATOM 4782 O O . TYR B 1 40 ? -21.984 15.539 4.941 1 94.56 40 TYR B O 1
ATOM 4790 N N . THR B 1 41 ? -22.984 13.867 3.818 1 93.81 41 THR B N 1
ATOM 4791 C CA . THR B 1 41 ? -21.875 12.961 4.133 1 93.81 41 THR B CA 1
ATOM 4792 C C . THR B 1 41 ? -20.609 13.391 3.418 1 93.81 41 THR B C 1
ATOM 4794 O O . THR B 1 41 ? -19.5 13.266 3.965 1 93.81 41 THR B O 1
ATOM 4797 N N . ARG B 1 42 ? -20.734 13.93 2.209 1 94.75 42 ARG B N 1
ATOM 4798 C CA . ARG B 1 42 ? -19.578 14.406 1.465 1 94.75 42 ARG B CA 1
ATOM 4799 C C . ARG B 1 42 ? -19.047 15.703 2.064 1 94.75 42 ARG B C 1
ATOM 4801 O O . ARG B 1 42 ? -17.859 16.016 1.928 1 94.75 42 ARG B O 1
ATOM 4808 N N . VAL B 1 43 ? -19.906 16.422 2.715 1 92.19 43 VAL B N 1
ATOM 4809 C CA . VAL B 1 43 ? -19.438 17.609 3.432 1 92.19 43 VAL B CA 1
ATOM 4810 C C . VAL B 1 43 ? -18.5 17.188 4.562 1 92.19 43 VAL B C 1
ATOM 4812 O O . VAL B 1 43 ? -17.516 17.875 4.852 1 92.19 43 VAL B O 1
ATOM 4815 N N . LEU B 1 44 ? -18.781 16.031 5.094 1 89.06 44 LEU B N 1
ATOM 4816 C CA . LEU B 1 44 ? -18 15.523 6.207 1 89.06 44 LEU B CA 1
ATOM 4817 C C . LEU B 1 44 ? -16.734 14.828 5.707 1 89.06 44 LEU B C 1
ATOM 4819 O O . LEU B 1 44 ? -15.641 15.062 6.223 1 89.06 44 LEU B O 1
ATOM 4823 N N . LEU B 1 45 ? -16.922 13.984 4.641 1 91.69 45 LEU B N 1
ATOM 4824 C CA . LEU B 1 45 ? -15.875 13.031 4.301 1 91.69 45 LEU B CA 1
ATOM 4825 C C . LEU B 1 45 ? -15.188 13.422 2.996 1 91.69 45 LEU B C 1
ATOM 4827 O O . LEU B 1 45 ? -14.141 12.875 2.65 1 91.69 45 LEU B O 1
ATOM 4831 N N . GLY B 1 46 ? -15.773 14.312 2.254 1 91.44 46 GLY B N 1
ATOM 4832 C CA . GLY B 1 46 ? -15.203 14.719 0.978 1 91.44 46 GLY B CA 1
ATOM 4833 C C . GLY B 1 46 ? -15.227 13.609 -0.057 1 91.44 46 GLY B C 1
ATOM 4834 O O . GLY B 1 46 ? -16.172 12.82 -0.113 1 91.44 46 GLY B O 1
ATOM 4835 N N . GLN B 1 47 ? -14.148 13.617 -0.879 1 93 47 GLN B N 1
ATOM 4836 C CA . GLN B 1 47 ? -14.039 12.648 -1.964 1 93 47 GLN B CA 1
ATOM 4837 C C . GLN B 1 47 ? -13.68 11.266 -1.433 1 93 47 GLN B C 1
ATOM 4839 O O . GLN B 1 47 ? -13.82 10.266 -2.139 1 93 47 GLN B O 1
ATOM 4844 N N . ALA B 1 48 ? -13.203 11.203 -0.227 1 94.81 48 ALA B N 1
ATOM 4845 C CA . ALA B 1 48 ? -12.789 9.93 0.347 1 94.81 48 ALA B CA 1
ATOM 4846 C C . ALA B 1 48 ? -13.953 8.953 0.423 1 94.81 48 ALA B C 1
ATOM 4848 O O . ALA B 1 48 ? -13.758 7.734 0.373 1 94.81 48 ALA B O 1
ATOM 4849 N N . LEU B 1 49 ? -15.188 9.523 0.498 1 95.81 49 LEU B N 1
ATOM 4850 C CA . LEU B 1 49 ? -16.359 8.672 0.534 1 95.81 49 LEU B CA 1
ATOM 4851 C C . LEU B 1 49 ? -16.469 7.828 -0.731 1 95.81 49 LEU B C 1
ATOM 4853 O O . LEU B 1 49 ? -16.484 6.598 -0.66 1 95.81 49 LEU B O 1
ATOM 4857 N N . SER B 1 50 ? -16.422 8.484 -1.889 1 97.69 50 SER B N 1
ATOM 4858 C CA . SER B 1 50 ? -16.547 7.77 -3.158 1 97.69 50 SER B CA 1
ATOM 4859 C C . SER B 1 50 ? -15.328 6.871 -3.4 1 97.69 50 SER B C 1
ATOM 4861 O O . SER B 1 50 ? -15.469 5.773 -3.941 1 97.69 50 SER B O 1
ATOM 4863 N N . TRP B 1 51 ? -14.211 7.297 -2.947 1 97.56 51 TRP B N 1
ATOM 4864 C CA . TRP B 1 51 ? -12.984 6.527 -3.129 1 97.56 51 TRP B CA 1
ATOM 4865 C C . TRP B 1 51 ? -12.984 5.285 -2.244 1 97.56 51 TRP B C 1
ATOM 4867 O O . TRP B 1 51 ? -12.219 4.348 -2.475 1 97.56 51 TRP B O 1
ATOM 4877 N N . ALA B 1 52 ? -13.758 5.301 -1.198 1 96.81 52 ALA B N 1
ATOM 4878 C CA . ALA B 1 52 ? -13.875 4.121 -0.347 1 96.81 52 ALA B CA 1
ATOM 4879 C C . ALA B 1 52 ? -14.938 3.162 -0.881 1 96.81 52 ALA B C 1
ATOM 4881 O O . ALA B 1 52 ? -14.766 1.942 -0.833 1 96.81 52 ALA B O 1
ATOM 4882 N N . ARG B 1 53 ? -15.961 3.717 -1.456 1 97.19 53 ARG B N 1
ATOM 4883 C CA . ARG B 1 53 ? -17.109 2.898 -1.848 1 97.19 53 ARG B CA 1
ATOM 4884 C C . ARG B 1 53 ? -16.875 2.252 -3.209 1 97.19 53 ARG B C 1
ATOM 4886 O O . ARG B 1 53 ? -17.328 1.133 -3.457 1 97.19 53 ARG B O 1
ATOM 4893 N N . ALA B 1 54 ? -16.203 2.947 -4.105 1 98.31 54 ALA B N 1
ATOM 4894 C CA . ALA B 1 54 ? -15.938 2.408 -5.438 1 98.31 54 ALA B CA 1
ATOM 4895 C C . ALA B 1 54 ? -15.117 1.122 -5.359 1 98.31 54 ALA B C 1
ATOM 4897 O O . ALA B 1 54 ? -15.531 0.085 -5.883 1 98.31 54 ALA B O 1
ATOM 4898 N N . PRO B 1 55 ? -13.992 1.104 -4.711 1 98.31 55 PRO B N 1
ATOM 4899 C CA . PRO B 1 55 ? -13.25 -0.153 -4.605 1 98.31 55 PRO B CA 1
ATOM 4900 C C . PRO B 1 55 ? -14.016 -1.232 -3.846 1 98.31 55 PRO B C 1
ATOM 4902 O O . PRO B 1 55 ? -13.836 -2.424 -4.109 1 98.31 55 PRO B O 1
ATOM 4905 N N . ALA B 1 56 ? -14.844 -0.838 -2.865 1 97.81 56 ALA B N 1
ATOM 4906 C CA . ALA B 1 56 ? -15.648 -1.824 -2.154 1 97.81 56 ALA B CA 1
ATOM 4907 C C . ALA B 1 56 ? -16.5 -2.646 -3.123 1 97.81 56 ALA B C 1
ATOM 4909 O O . ALA B 1 56 ? -16.656 -3.855 -2.947 1 97.81 56 ALA B O 1
ATOM 4910 N N . ALA B 1 57 ? -17.047 -1.984 -4.102 1 98.06 57 ALA B N 1
ATOM 4911 C CA . ALA B 1 57 ? -17.828 -2.693 -5.113 1 98.06 57 ALA B CA 1
ATOM 4912 C C . ALA B 1 57 ? -16.953 -3.646 -5.914 1 98.06 57 ALA B C 1
ATOM 4914 O O . ALA B 1 57 ? -17.359 -4.773 -6.207 1 98.06 57 ALA B O 1
ATOM 4915 N N . CYS B 1 58 ? -15.812 -3.184 -6.285 1 98.69 58 CYS B N 1
ATOM 4916 C CA . CYS B 1 58 ? -14.875 -4.039 -7 1 98.69 58 CYS B CA 1
ATOM 4917 C C . CYS B 1 58 ? -14.445 -5.219 -6.137 1 98.69 58 CYS B C 1
ATOM 4919 O O . CYS B 1 58 ? -14.281 -6.336 -6.633 1 98.69 58 CYS B O 1
ATOM 4921 N N . LEU B 1 59 ? -14.242 -4.91 -4.859 1 98.69 59 LEU B N 1
ATOM 4922 C CA . LEU B 1 59 ? -13.891 -5.973 -3.924 1 98.69 59 LEU B CA 1
ATOM 4923 C C . LEU B 1 59 ? -15.008 -7.008 -3.834 1 98.69 59 LEU B C 1
ATOM 4925 O O . LEU B 1 59 ? -14.742 -8.211 -3.809 1 98.69 59 LEU B O 1
ATOM 4929 N N . ASN B 1 60 ? -16.25 -6.559 -3.799 1 98.44 60 ASN B N 1
ATOM 4930 C CA . ASN B 1 60 ? -17.391 -7.484 -3.797 1 98.44 60 ASN B CA 1
ATOM 4931 C C . ASN B 1 60 ? -17.359 -8.391 -5.023 1 98.44 60 ASN B C 1
ATOM 4933 O O . ASN B 1 60 ? -17.5 -9.609 -4.898 1 98.44 60 ASN B O 1
ATOM 4937 N N . PHE B 1 61 ? -17.156 -7.82 -6.117 1 98.69 61 PHE B N 1
ATOM 4938 C CA . PHE B 1 61 ? -17.141 -8.555 -7.379 1 98.69 61 PHE B CA 1
ATOM 4939 C C . PHE B 1 61 ? -16 -9.57 -7.398 1 98.69 61 PHE B C 1
ATOM 4941 O O . PHE B 1 61 ? -16.219 -10.734 -7.734 1 98.69 61 PHE B O 1
ATOM 4948 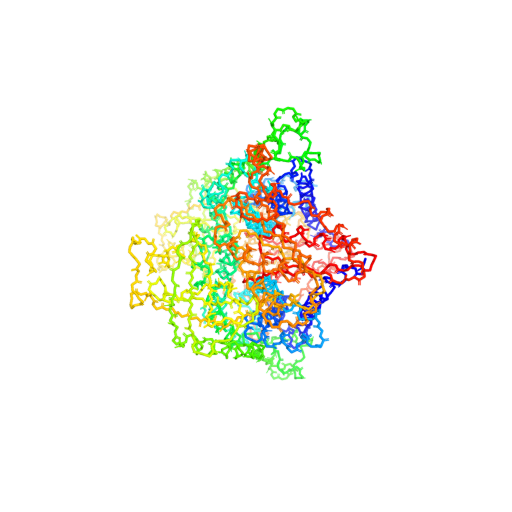N N . ASN B 1 62 ? -14.852 -9.188 -7.047 1 98.88 62 ASN B N 1
ATOM 4949 C CA . ASN B 1 62 ? -13.688 -10.062 -7.109 1 98.88 62 ASN B CA 1
ATOM 4950 C C . ASN B 1 62 ? -13.727 -11.125 -6.016 1 98.88 62 ASN B C 1
ATOM 4952 O O . ASN B 1 62 ? -13.266 -12.25 -6.219 1 98.88 62 ASN B O 1
ATOM 4956 N N . CYS B 1 63 ? -14.273 -10.797 -4.844 1 98.62 63 CYS B N 1
ATOM 4957 C CA . CYS B 1 63 ? -14.422 -11.805 -3.803 1 98.62 63 CYS B CA 1
ATOM 4958 C C . CYS B 1 63 ? -15.492 -12.828 -4.184 1 98.62 63 CYS B C 1
ATOM 4960 O O . CYS B 1 63 ? -15.453 -13.969 -3.717 1 98.62 63 CYS B O 1
ATOM 4962 N N . MET B 1 64 ? -16.422 -12.414 -5.004 1 98.56 64 MET B N 1
ATOM 4963 C CA . MET B 1 64 ? -17.391 -13.359 -5.57 1 98.56 64 MET B CA 1
ATOM 4964 C C . MET B 1 64 ? -16.703 -14.352 -6.5 1 98.56 64 MET B C 1
ATOM 4966 O O . MET B 1 64 ? -17 -15.547 -6.477 1 98.56 64 MET B O 1
ATOM 4970 N N . LEU B 1 65 ? -15.711 -13.883 -7.207 1 98.5 65 LEU B N 1
ATOM 4971 C CA . LEU B 1 65 ? -15.086 -14.68 -8.266 1 98.5 65 LEU B CA 1
ATOM 4972 C C . LEU B 1 65 ? -13.992 -15.57 -7.691 1 98.5 65 LEU B C 1
ATOM 4974 O O . LEU B 1 65 ? -13.727 -16.656 -8.227 1 98.5 65 LEU B O 1
ATOM 4978 N N . ILE B 1 66 ? -13.328 -15.211 -6.605 1 98.56 66 ILE B N 1
ATOM 4979 C CA . ILE B 1 66 ? -12.039 -15.734 -6.176 1 98.56 66 ILE B CA 1
ATOM 4980 C C . ILE B 1 66 ? -12.188 -17.203 -5.789 1 98.56 66 ILE B C 1
ATOM 4982 O O . ILE B 1 66 ? -11.227 -17.969 -5.895 1 98.56 66 ILE B O 1
ATOM 4986 N N . LEU B 1 67 ? -13.391 -17.656 -5.383 1 97.62 67 LEU B N 1
ATOM 4987 C CA . LEU B 1 67 ? -13.57 -19.031 -4.918 1 97.62 67 LEU B CA 1
ATOM 4988 C C . LEU B 1 67 ? -13.883 -19.969 -6.082 1 97.62 67 LEU B C 1
ATOM 4990 O O . LEU B 1 67 ? -13.648 -21.172 -6 1 97.62 67 LEU B O 1
ATOM 4994 N N . LEU B 1 68 ? -14.297 -19.438 -7.188 1 96.75 68 LEU B N 1
ATOM 4995 C CA . LEU B 1 68 ? -14.812 -20.25 -8.281 1 96.75 68 LEU B CA 1
ATOM 4996 C C . LEU B 1 68 ? -13.688 -21 -8.977 1 96.75 68 LEU B C 1
ATOM 4998 O O . LEU B 1 68 ? -13.805 -22.203 -9.219 1 96.75 68 LEU B O 1
ATOM 5002 N N . PRO B 1 69 ? -12.539 -20.344 -9.18 1 95.88 69 PRO B N 1
ATOM 5003 C CA . PRO B 1 69 ? -11.469 -21.047 -9.891 1 95.88 69 PRO B CA 1
ATOM 5004 C C . PRO B 1 69 ? -10.844 -22.172 -9.062 1 95.88 69 PRO B C 1
ATOM 5006 O O . PRO B 1 69 ? -10.078 -22.984 -9.586 1 95.88 69 PRO B O 1
ATOM 5009 N N . VAL B 1 70 ? -11.18 -22.312 -7.793 1 94.94 70 VAL B N 1
ATOM 5010 C CA . VAL B 1 70 ? -10.523 -23.328 -6.977 1 94.94 70 VAL B CA 1
ATOM 5011 C C . VAL B 1 70 ? -11.531 -24.422 -6.613 1 94.94 70 VAL B C 1
ATOM 5013 O O . VAL B 1 70 ? -11.227 -25.297 -5.809 1 94.94 70 VAL B O 1
ATOM 5016 N N . CYS B 1 71 ? -12.742 -24.328 -7.164 1 95.44 71 CYS B N 1
ATOM 5017 C CA . CYS B 1 71 ? -13.703 -25.438 -7.09 1 95.44 71 CYS B CA 1
ATOM 5018 C C . CYS B 1 71 ? -13.422 -26.469 -8.164 1 95.44 71 CYS B C 1
ATOM 5020 O O . CYS B 1 71 ? -14.078 -26.484 -9.211 1 95.44 71 CYS B O 1
ATOM 5022 N N . ARG B 1 72 ? -12.57 -27.359 -7.895 1 92.62 72 ARG B N 1
ATOM 5023 C CA . ARG B 1 72 ? -11.984 -28.266 -8.875 1 92.62 72 ARG B CA 1
ATOM 5024 C C . ARG B 1 72 ? -13.031 -29.234 -9.406 1 92.62 72 ARG B C 1
ATOM 5026 O O . ARG B 1 72 ? -13.031 -29.578 -10.594 1 92.62 72 ARG B O 1
ATOM 5033 N N . ASN B 1 73 ? -13.93 -29.734 -8.531 1 92.62 73 ASN B N 1
ATOM 5034 C CA . ASN B 1 73 ? -14.977 -30.625 -9 1 92.62 73 ASN B CA 1
ATOM 5035 C C . ASN B 1 73 ? -15.93 -29.922 -9.961 1 92.62 73 ASN B C 1
ATOM 5037 O O . ASN B 1 73 ? -16.297 -30.484 -11 1 92.62 73 ASN B O 1
ATOM 5041 N N . LEU B 1 74 ? -16.234 -28.781 -9.547 1 92.44 74 LEU B N 1
ATOM 5042 C CA . LEU B 1 74 ? -17.109 -27.984 -10.406 1 92.44 74 LEU B CA 1
ATOM 5043 C C . LEU B 1 74 ? -16.453 -27.719 -11.758 1 92.44 74 LEU B C 1
ATOM 5045 O O . LEU B 1 74 ? -17.094 -27.828 -12.805 1 92.44 74 LEU B O 1
ATOM 5049 N N . LEU B 1 75 ? -15.234 -27.391 -11.766 1 91.19 75 LEU B N 1
ATOM 5050 C CA . LEU B 1 75 ? -14.5 -27.078 -12.992 1 91.19 75 LEU B CA 1
ATOM 5051 C C . LEU B 1 75 ? -14.367 -28.312 -13.875 1 91.19 75 LEU B C 1
ATOM 5053 O O . LEU B 1 75 ? -14.5 -28.234 -15.094 1 91.19 75 LEU B O 1
ATOM 5057 N N . SER B 1 76 ? -14.102 -29.422 -13.211 1 87.38 76 SER B N 1
ATOM 5058 C CA . SER B 1 76 ? -14 -30.672 -13.969 1 87.38 76 SER B CA 1
ATOM 5059 C C . SER B 1 76 ? -15.328 -31.031 -14.617 1 87.38 76 SER B C 1
ATOM 5061 O O . SER B 1 76 ? -15.367 -31.484 -15.766 1 87.38 76 SER B O 1
ATOM 5063 N N . PHE B 1 77 ? -16.359 -30.828 -13.93 1 87.69 77 PHE B N 1
ATOM 5064 C CA . PHE B 1 77 ? -17.703 -31.078 -14.461 1 87.69 77 PHE B CA 1
ATOM 5065 C C . PHE B 1 77 ? -18 -30.156 -15.633 1 87.69 77 PHE B C 1
ATOM 5067 O O . PHE B 1 77 ? -18.484 -30.594 -16.672 1 87.69 77 PHE B O 1
ATOM 5074 N N . LEU B 1 78 ? -17.703 -28.906 -15.469 1 89.94 78 LEU B N 1
ATOM 5075 C CA . LEU B 1 78 ? -17.953 -27.922 -16.516 1 89.94 78 LEU B CA 1
ATOM 5076 C C . LEU B 1 78 ? -17.094 -28.203 -17.75 1 89.94 78 LEU B C 1
ATOM 5078 O O . LEU B 1 78 ? -17.547 -28.047 -18.875 1 89.94 78 LEU B O 1
ATOM 5082 N N . ARG B 1 79 ? -15.898 -28.562 -17.469 1 87.5 79 ARG B N 1
ATOM 5083 C CA . ARG B 1 79 ? -14.984 -28.891 -18.547 1 87.5 79 ARG B CA 1
ATOM 5084 C C . ARG B 1 79 ? -15.539 -30.031 -19.406 1 87.5 79 ARG B C 1
ATOM 5086 O O . ARG B 1 79 ? -15.516 -29.953 -20.641 1 87.5 79 ARG B O 1
ATOM 5093 N N . GLY B 1 80 ? -16.047 -31.062 -18.766 1 82.62 80 GLY B N 1
ATOM 5094 C CA . GLY B 1 80 ? -16.641 -32.188 -19.469 1 82.62 80 GLY B CA 1
ATOM 5095 C C . GLY B 1 80 ? -17.844 -31.812 -20.312 1 82.62 80 GLY B C 1
ATOM 5096 O O . GLY B 1 80 ? -17.984 -32.281 -21.438 1 82.62 80 GLY B O 1
ATOM 5097 N N . SER B 1 81 ? -18.594 -30.891 -19.844 1 85.12 81 SER B N 1
ATOM 5098 C CA . SER B 1 81 ? -19.812 -30.469 -20.531 1 85.12 81 SER B CA 1
ATOM 5099 C C . SER B 1 81 ? -19.484 -29.5 -21.672 1 85.12 81 SER B C 1
ATOM 5101 O O . SER B 1 81 ? -20.062 -29.594 -22.75 1 85.12 81 SER B O 1
ATOM 5103 N N . ILE B 1 82 ? -18.547 -28.672 -21.453 1 87.62 82 ILE B N 1
ATOM 5104 C CA . ILE B 1 82 ? -18.234 -27.609 -22.406 1 87.62 82 ILE B CA 1
ATOM 5105 C C . ILE B 1 82 ? -17.391 -28.172 -23.547 1 87.62 82 ILE B C 1
ATOM 5107 O O . ILE B 1 82 ? -17.484 -27.703 -24.688 1 87.62 82 ILE B O 1
ATOM 5111 N N . GLN B 1 83 ? -16.609 -29.156 -23.219 1 82.62 83 GLN B N 1
ATOM 5112 C CA . GLN B 1 83 ? -15.727 -29.75 -24.203 1 82.62 83 GLN B CA 1
ATOM 5113 C C . GLN B 1 83 ? -16.516 -30.281 -25.406 1 82.62 83 GLN B C 1
ATOM 5115 O O . GLN B 1 83 ? -16 -30.281 -26.531 1 82.62 83 GLN B O 1
ATOM 5120 N N . HIS B 1 84 ? -17.781 -30.594 -25.172 1 82 84 HIS B N 1
ATOM 5121 C CA . HIS B 1 84 ? -18.641 -31.094 -26.25 1 82 84 HIS B CA 1
ATOM 5122 C C . HIS B 1 84 ? -19.062 -29.984 -27.188 1 82 84 HIS B C 1
ATOM 5124 O O . HIS B 1 84 ? -19.328 -30.219 -28.375 1 82 84 HIS B O 1
ATOM 5130 N N . CYS B 1 85 ? -19.031 -28.844 -26.625 1 83.19 85 CYS B N 1
ATOM 5131 C CA . CYS B 1 85 ? -19.484 -27.719 -27.422 1 83.19 85 CYS B CA 1
ATOM 5132 C C . CYS B 1 85 ? -18.297 -26.922 -27.969 1 83.19 85 CYS B C 1
ATOM 5134 O O . CYS B 1 85 ? -18.344 -26.453 -29.109 1 83.19 85 CYS B O 1
ATOM 5136 N N . SER B 1 86 ? -17.297 -26.734 -27.188 1 85.5 86 SER B N 1
ATOM 5137 C CA . SER B 1 86 ? -16.156 -25.938 -27.609 1 85.5 86 SER B CA 1
ATOM 5138 C C . SER B 1 86 ? -14.891 -26.375 -26.859 1 85.5 86 SER B C 1
ATOM 5140 O O . SER B 1 86 ? -14.797 -26.219 -25.641 1 85.5 86 SER B O 1
ATOM 5142 N N . ARG B 1 87 ? -13.93 -26.688 -27.641 1 82.88 87 ARG B N 1
ATOM 5143 C CA . ARG B 1 87 ? -12.656 -27.094 -27.062 1 82.88 87 ARG B CA 1
ATOM 5144 C C . ARG B 1 87 ? -11.875 -25.891 -26.562 1 82.88 87 ARG B C 1
ATOM 5146 O O . ARG B 1 87 ? -11.188 -25.969 -25.547 1 82.88 87 ARG B O 1
ATOM 5153 N N . THR B 1 88 ? -12.016 -24.875 -27.25 1 83.62 88 THR B N 1
ATOM 5154 C CA . THR B 1 88 ? -11.32 -23.656 -26.859 1 83.62 88 THR B CA 1
ATOM 5155 C C . THR B 1 88 ? -11.828 -23.141 -25.516 1 83.62 88 THR B C 1
ATOM 5157 O O . THR B 1 88 ? -11.039 -22.719 -24.672 1 83.62 88 THR B O 1
ATOM 5160 N N . ALA B 1 89 ? -13.102 -23.281 -25.375 1 87 89 ALA B N 1
ATOM 5161 C CA . ALA B 1 89 ? -13.695 -22.844 -24.125 1 87 89 ALA B CA 1
ATOM 5162 C C . ALA B 1 89 ? -13.281 -23.75 -22.969 1 87 89 ALA B C 1
ATOM 5164 O O . ALA B 1 89 ? -13.07 -23.297 -21.844 1 87 89 ALA B O 1
ATOM 5165 N N . ALA B 1 90 ? -13.164 -24.953 -23.219 1 87.38 90 ALA B N 1
ATOM 5166 C CA . ALA B 1 90 ? -12.734 -25.906 -22.203 1 87.38 90 ALA B CA 1
ATOM 5167 C C . ALA B 1 90 ? -11.297 -25.641 -21.766 1 87.38 90 ALA B C 1
ATOM 5169 O O . ALA B 1 90 ? -10.961 -25.766 -20.594 1 87.38 90 ALA B O 1
ATOM 5170 N N . ARG B 1 91 ? -10.508 -25.25 -22.641 1 86.88 91 ARG B N 1
ATOM 5171 C CA . ARG B 1 91 ? -9.109 -24.969 -22.359 1 86.88 91 ARG B CA 1
ATOM 5172 C C . ARG B 1 91 ? -8.977 -23.734 -21.469 1 86.88 91 ARG B C 1
ATOM 5174 O O . ARG B 1 91 ? -8.023 -23.625 -20.688 1 86.88 91 ARG B O 1
ATOM 5181 N N . GLN B 1 92 ? -9.891 -22.859 -21.625 1 88.25 92 GLN B N 1
ATOM 5182 C CA . GLN B 1 92 ? -9.875 -21.672 -20.781 1 88.25 92 GLN B CA 1
ATOM 5183 C C . GLN B 1 92 ? -10.023 -22.031 -19.312 1 88.25 92 GLN B C 1
ATOM 5185 O O . GLN B 1 92 ? -9.445 -21.375 -18.438 1 88.25 92 GLN B O 1
ATOM 5190 N N . LEU B 1 93 ? -10.758 -23.062 -19.062 1 88.75 93 LEU B N 1
ATOM 5191 C CA . LEU B 1 93 ? -10.984 -23.516 -17.688 1 88.75 93 LEU B CA 1
ATOM 5192 C C . LEU B 1 93 ? -9.703 -24.062 -17.078 1 88.75 93 LEU B C 1
ATOM 5194 O O . LEU B 1 93 ? -9.562 -24.109 -15.852 1 88.75 93 LEU B O 1
ATOM 5198 N N . ASP B 1 94 ? -8.742 -24.453 -17.891 1 88 94 ASP B N 1
ATOM 5199 C CA . ASP B 1 94 ? -7.469 -24.984 -17.406 1 88 94 ASP B CA 1
ATOM 5200 C C . ASP B 1 94 ? -6.566 -23.859 -16.906 1 88 94 ASP B C 1
ATOM 5202 O O . ASP B 1 94 ? -5.547 -24.109 -16.25 1 88 94 ASP B O 1
ATOM 5206 N N . ARG B 1 95 ? -6.938 -22.641 -17.188 1 89.5 95 ARG B N 1
ATOM 5207 C CA . ARG B 1 95 ? -6.18 -21.484 -16.734 1 89.5 95 ARG B CA 1
ATOM 5208 C C . ARG B 1 95 ? -6.781 -20.906 -15.445 1 89.5 95 ARG B C 1
ATOM 5210 O O . ARG B 1 95 ? -6.625 -19.719 -15.156 1 89.5 95 ARG B O 1
ATOM 5217 N N . ASN B 1 96 ? -7.52 -21.703 -14.758 1 92.31 96 ASN B N 1
ATOM 5218 C CA . ASN B 1 96 ? -8.258 -21.297 -13.57 1 92.31 96 ASN B CA 1
ATOM 5219 C C . ASN B 1 96 ? -7.328 -20.75 -12.492 1 92.31 96 ASN B C 1
ATOM 5221 O O . ASN B 1 96 ? -7.641 -19.734 -11.859 1 92.31 96 ASN B O 1
ATOM 5225 N N . LEU B 1 97 ? -6.168 -21.344 -12.305 1 92.19 97 LEU B N 1
ATOM 5226 C CA . LEU B 1 97 ? -5.277 -20.891 -11.234 1 92.19 97 LEU B CA 1
ATOM 5227 C C . LEU B 1 97 ? -4.625 -19.562 -11.594 1 92.19 97 LEU B C 1
ATOM 5229 O O . LEU B 1 97 ? -4.387 -18.719 -10.719 1 92.19 97 LEU B O 1
ATOM 5233 N N . THR B 1 98 ? -4.281 -19.406 -12.844 1 91.44 98 THR B N 1
ATOM 5234 C CA . THR B 1 98 ? -3.762 -18.109 -13.289 1 91.44 98 THR B CA 1
ATOM 5235 C C . THR B 1 98 ? -4.781 -17 -13.047 1 91.44 98 THR B C 1
ATOM 5237 O O . THR B 1 98 ? -4.43 -15.922 -12.57 1 91.44 98 THR B O 1
ATOM 5240 N N . PHE B 1 99 ? -5.992 -17.312 -13.398 1 95.25 99 PHE B N 1
ATOM 5241 C CA . PHE B 1 99 ? -7.051 -16.328 -13.188 1 95.25 99 PHE B CA 1
ATOM 5242 C C . PHE B 1 99 ? -7.27 -16.078 -11.695 1 95.25 99 PHE B C 1
ATOM 5244 O O . PHE B 1 99 ? -7.469 -14.945 -11.273 1 95.25 99 PHE B O 1
ATOM 5251 N N . HIS B 1 100 ? -7.227 -17.141 -10.859 1 96.75 100 HIS B N 1
ATOM 5252 C CA . HIS B 1 100 ? -7.324 -17.031 -9.414 1 96.75 100 HIS B CA 1
ATOM 5253 C C . HIS B 1 100 ? -6.285 -16.062 -8.867 1 96.75 100 HIS B C 1
ATOM 5255 O O . HIS B 1 100 ? -6.605 -15.195 -8.047 1 96.75 100 HIS B O 1
ATOM 5261 N N . LYS B 1 101 ? -5.156 -16.156 -9.336 1 95.06 101 LYS B N 1
ATOM 5262 C CA . LYS B 1 101 ? -4.074 -15.281 -8.898 1 95.06 101 LYS B CA 1
ATOM 5263 C C . LYS B 1 101 ? -4.324 -13.844 -9.328 1 95.06 101 LYS B C 1
ATOM 5265 O O . LYS B 1 101 ? -4.094 -12.906 -8.555 1 95.06 101 LYS B O 1
ATOM 5270 N N . LEU B 1 102 ? -4.758 -13.656 -10.555 1 96.06 102 LEU B N 1
ATOM 5271 C CA . LEU B 1 102 ? -5.062 -12.32 -11.055 1 96.06 102 LEU B CA 1
ATOM 5272 C C . LEU B 1 102 ? -6.137 -11.656 -10.203 1 96.06 102 LEU B C 1
ATOM 5274 O O . LEU B 1 102 ? -6.02 -10.477 -9.859 1 96.06 102 LEU B O 1
ATOM 5278 N N . VAL B 1 103 ? -7.129 -12.391 -9.891 1 98.12 103 VAL B N 1
ATOM 5279 C CA . VAL B 1 103 ? -8.219 -11.883 -9.07 1 98.12 103 VAL B CA 1
ATOM 5280 C C . VAL B 1 103 ? -7.691 -11.523 -7.68 1 98.12 103 VAL B C 1
ATOM 5282 O O . VAL B 1 103 ? -8.078 -10.508 -7.105 1 98.12 103 VAL B O 1
ATOM 5285 N N . ALA B 1 104 ? -6.793 -12.367 -7.168 1 98.06 104 ALA B N 1
ATOM 5286 C CA . ALA B 1 104 ? -6.195 -12.094 -5.859 1 98.06 104 ALA B CA 1
ATOM 5287 C C . ALA B 1 104 ? -5.426 -10.773 -5.871 1 98.06 104 ALA B C 1
ATOM 5289 O O . ALA B 1 104 ? -5.531 -9.984 -4.934 1 98.06 104 ALA B O 1
ATOM 5290 N N . TYR B 1 105 ? -4.734 -10.484 -6.922 1 94.81 105 TYR B N 1
ATOM 5291 C CA . TYR B 1 105 ? -3.992 -9.234 -7.047 1 94.81 105 TYR B CA 1
ATOM 5292 C C . TYR B 1 105 ? -4.938 -8.039 -7.094 1 94.81 105 TYR B C 1
ATOM 5294 O O . TYR B 1 105 ? -4.656 -6.988 -6.512 1 94.81 105 TYR B O 1
ATOM 5302 N N . MET B 1 106 ? -6.008 -8.234 -7.797 1 97.94 106 MET B N 1
ATOM 5303 C CA . MET B 1 106 ? -7.004 -7.168 -7.879 1 97.94 106 MET B CA 1
ATOM 5304 C C . MET B 1 106 ? -7.625 -6.895 -6.512 1 97.94 106 MET B C 1
ATOM 5306 O O . MET B 1 106 ? -7.855 -5.738 -6.152 1 97.94 106 MET B O 1
ATOM 5310 N N . ILE B 1 107 ? -7.855 -7.922 -5.754 1 98.5 107 ILE B N 1
ATOM 5311 C CA . ILE B 1 107 ? -8.367 -7.773 -4.395 1 98.5 107 ILE B CA 1
ATOM 5312 C C . ILE B 1 107 ? -7.363 -7 -3.547 1 98.5 107 ILE B C 1
ATOM 5314 O O . ILE B 1 107 ? -7.734 -6.082 -2.811 1 98.5 107 ILE B O 1
ATOM 5318 N N . GLY B 1 108 ? -6.105 -7.422 -3.674 1 96.81 108 GLY B N 1
ATOM 5319 C CA . GLY B 1 108 ? -5.07 -6.699 -2.949 1 96.81 108 GLY B CA 1
ATOM 5320 C C . GLY B 1 108 ? -5.023 -5.223 -3.297 1 96.81 108 GLY B C 1
ATOM 5321 O O . GLY B 1 108 ? -4.93 -4.375 -2.408 1 96.81 108 GLY B O 1
ATOM 5322 N N . PHE B 1 109 ? -5.129 -4.863 -4.555 1 95.62 109 PHE B N 1
ATOM 5323 C CA . PHE B 1 109 ? -5.062 -3.492 -5.043 1 95.62 109 PHE B CA 1
ATOM 5324 C C . PHE B 1 109 ? -6.227 -2.67 -4.508 1 95.62 109 PHE B C 1
ATOM 5326 O O . PHE B 1 109 ? -6.027 -1.598 -3.934 1 95.62 109 PHE B O 1
ATOM 5333 N N . HIS B 1 110 ? -7.41 -3.135 -4.703 1 98.19 110 HIS B N 1
ATOM 5334 C CA . HIS B 1 110 ? -8.586 -2.391 -4.273 1 98.19 110 HIS B CA 1
ATOM 5335 C C . HIS B 1 110 ? -8.664 -2.305 -2.754 1 98.19 110 HIS B C 1
ATOM 5337 O O . HIS B 1 110 ? -9.195 -1.338 -2.207 1 98.19 110 HIS B O 1
ATOM 5343 N N . THR B 1 111 ? -8.141 -3.348 -2.041 1 97.62 111 THR B N 1
ATOM 5344 C CA . THR B 1 111 ? -8.062 -3.264 -0.587 1 97.62 111 THR B CA 1
ATOM 5345 C C . THR B 1 111 ? -7.176 -2.098 -0.159 1 97.62 111 THR B C 1
ATOM 5347 O O . THR B 1 111 ? -7.543 -1.327 0.732 1 97.62 111 THR B O 1
ATOM 5350 N N . ALA B 1 112 ? -6.059 -1.95 -0.83 1 93.94 112 ALA B N 1
ATOM 5351 C CA . ALA B 1 112 ? -5.148 -0.853 -0.51 1 93.94 112 ALA B CA 1
ATOM 5352 C C . ALA B 1 112 ? -5.82 0.499 -0.729 1 93.94 112 ALA B C 1
ATOM 5354 O O . ALA B 1 112 ? -5.758 1.378 0.135 1 93.94 112 ALA B O 1
ATOM 5355 N N . VAL B 1 113 ? -6.492 0.674 -1.858 1 95.56 113 VAL B N 1
ATOM 5356 C CA . VAL B 1 113 ? -7.176 1.926 -2.164 1 95.56 113 VAL B CA 1
ATOM 5357 C C . VAL B 1 113 ? -8.289 2.168 -1.147 1 95.56 113 VAL B C 1
ATOM 5359 O O . VAL B 1 113 ? -8.445 3.283 -0.647 1 95.56 113 VAL B O 1
ATOM 5362 N N . HIS B 1 114 ? -9.008 1.141 -0.809 1 97.38 114 HIS B N 1
ATOM 5363 C CA . HIS B 1 114 ? -10.102 1.192 0.153 1 97.38 114 HIS B CA 1
ATOM 5364 C C . HIS B 1 114 ? -9.609 1.637 1.526 1 97.38 114 HIS B C 1
ATOM 5366 O O . HIS B 1 114 ? -10.211 2.508 2.156 1 97.38 114 HIS B O 1
ATOM 5372 N N . ILE B 1 115 ? -8.508 1.087 1.926 1 93.69 115 ILE B N 1
ATOM 5373 C CA . ILE B 1 115 ? -7.961 1.386 3.244 1 93.69 115 ILE B CA 1
ATOM 5374 C C . ILE B 1 115 ? -7.473 2.832 3.285 1 93.69 115 ILE B C 1
ATOM 5376 O O . ILE B 1 115 ? -7.777 3.57 4.223 1 93.69 115 ILE B O 1
ATOM 5380 N N . VAL B 1 116 ? -6.762 3.262 2.273 1 91.25 116 VAL B N 1
ATOM 5381 C CA . VAL B 1 116 ? -6.25 4.625 2.219 1 91.25 116 VAL B CA 1
ATOM 5382 C C . VAL B 1 116 ? -7.41 5.617 2.229 1 91.25 116 VAL B C 1
ATOM 5384 O O . VAL B 1 116 ? -7.371 6.621 2.941 1 91.25 116 VAL B O 1
ATOM 5387 N N . ALA B 1 117 ? -8.398 5.34 1.489 1 94.81 117 ALA B N 1
ATOM 5388 C CA . ALA B 1 117 ? -9.578 6.203 1.455 1 94.81 117 ALA B CA 1
ATOM 5389 C C . ALA B 1 117 ? -10.25 6.273 2.824 1 94.81 117 ALA B C 1
ATOM 5391 O O . ALA B 1 117 ? -10.648 7.352 3.273 1 94.81 117 ALA B O 1
ATOM 5392 N N . HIS B 1 118 ? -10.328 5.18 3.516 1 92.12 118 HIS B N 1
ATOM 5393 C CA . HIS B 1 118 ? -10.969 5.16 4.824 1 92.12 118 HIS B CA 1
ATOM 5394 C C . HIS B 1 118 ? -10.109 5.879 5.867 1 92.12 118 HIS B C 1
ATOM 5396 O O . HIS B 1 118 ? -10.641 6.441 6.828 1 92.12 118 HIS B O 1
ATOM 5402 N N . LEU B 1 119 ? -8.844 5.855 5.715 1 87.69 119 LEU B N 1
ATOM 5403 C CA . LEU B 1 119 ? -7.992 6.629 6.609 1 87.69 119 LEU B CA 1
ATOM 5404 C C . LEU B 1 119 ? -8.281 8.117 6.484 1 87.69 119 LEU B C 1
ATOM 5406 O O . LEU B 1 119 ? -8.344 8.836 7.488 1 87.69 119 LEU B O 1
ATOM 5410 N N . PHE B 1 120 ? -8.531 8.531 5.266 1 89.44 120 PHE B N 1
ATOM 5411 C CA . PHE B 1 120 ? -8.906 9.93 5.066 1 89.44 120 PHE B CA 1
ATOM 5412 C C . PHE B 1 120 ? -10.305 10.195 5.613 1 89.44 120 PHE B C 1
ATOM 5414 O O . PHE B 1 120 ? -10.539 11.234 6.23 1 89.44 120 PHE B O 1
ATOM 5421 N N . ASN B 1 121 ? -11.211 9.273 5.355 1 90 121 ASN B N 1
ATOM 5422 C CA . ASN B 1 121 ? -12.547 9.398 5.945 1 90 121 ASN B CA 1
ATOM 5423 C C . ASN B 1 121 ? -12.477 9.586 7.457 1 90 121 ASN B C 1
ATOM 5425 O O . ASN B 1 121 ? -13.141 10.461 8.008 1 90 121 ASN B O 1
ATOM 5429 N N . PHE B 1 122 ? -11.703 8.805 8.008 1 85 122 PHE B N 1
ATOM 5430 C CA . PHE B 1 122 ? -11.555 8.844 9.461 1 85 122 PHE B CA 1
ATOM 5431 C C . PHE B 1 122 ? -10.945 10.164 9.914 1 85 122 PHE B C 1
ATOM 5433 O O . PHE B 1 122 ? -11.422 10.773 10.875 1 85 122 PHE B O 1
ATOM 5440 N N . GLU B 1 123 ? -9.945 10.578 9.273 1 84.56 123 GLU B N 1
ATOM 5441 C CA . GLU B 1 123 ? -9.266 11.82 9.617 1 84.56 123 GLU B CA 1
ATOM 5442 C C . GLU B 1 123 ? -10.219 13.016 9.5 1 84.56 123 GLU B C 1
ATOM 5444 O O . GLU B 1 123 ? -10.258 13.867 10.383 1 84.56 123 GLU B O 1
ATOM 5449 N N . TRP B 1 124 ? -10.938 13.039 8.461 1 85.56 124 TRP B N 1
ATOM 5450 C CA . TRP B 1 124 ? -11.836 14.164 8.227 1 85.56 124 TRP B CA 1
ATOM 5451 C C . TRP B 1 124 ? -13.016 14.125 9.195 1 85.56 124 TRP B C 1
ATOM 5453 O O . TRP B 1 124 ? -13.453 15.164 9.695 1 85.56 124 TRP B O 1
ATOM 5463 N N . PHE B 1 125 ? -13.492 12.992 9.445 1 84.69 125 PHE B N 1
ATOM 5464 C CA . PHE B 1 125 ? -14.578 12.828 10.406 1 84.69 125 PHE B CA 1
ATOM 5465 C C . PHE B 1 125 ? -14.141 13.266 11.797 1 84.69 125 PHE B C 1
ATOM 5467 O O . PHE B 1 125 ? -14.828 14.047 12.461 1 84.69 125 PHE B O 1
ATOM 5474 N N . MET B 1 126 ? -13.039 12.805 12.219 1 82.06 126 MET B N 1
ATOM 5475 C CA . MET B 1 126 ? -12.539 13.125 13.547 1 82.06 126 MET B CA 1
ATOM 5476 C C . MET B 1 126 ? -12.156 14.594 13.648 1 82.06 126 MET B C 1
ATOM 5478 O O . MET B 1 126 ? -12.305 15.211 14.711 1 82.06 126 MET B O 1
ATOM 5482 N N . GLY B 1 127 ? -11.656 15.078 12.555 1 79.69 127 GLY B N 1
ATOM 5483 C CA . GLY B 1 127 ? -11.359 16.5 12.547 1 79.69 127 GLY B CA 1
ATOM 5484 C C . GLY B 1 127 ? -12.57 17.375 12.812 1 79.69 127 GLY B C 1
ATOM 5485 O O . GLY B 1 127 ? -12.508 18.297 13.617 1 79.69 127 GLY B O 1
ATOM 5486 N N . ALA B 1 128 ? -13.617 17.031 12.219 1 80.31 128 ALA B N 1
ATOM 5487 C CA . ALA B 1 128 ? -14.867 17.75 12.422 1 80.31 128 ALA B CA 1
ATOM 5488 C C . ALA B 1 128 ? -15.375 17.578 13.852 1 80.31 128 ALA B C 1
ATOM 5490 O O . ALA B 1 128 ? -15.922 18.516 14.438 1 80.31 128 ALA B O 1
ATOM 5491 N N . GLN B 1 129 ? -15.188 16.469 14.375 1 80 129 GLN B N 1
ATOM 5492 C CA . GLN B 1 129 ? -15.625 16.188 15.734 1 80 129 GLN B CA 1
ATOM 5493 C C . GLN B 1 129 ? -14.805 16.969 16.75 1 80 129 GLN B C 1
ATOM 5495 O O . GLN B 1 129 ? -15.352 17.516 17.719 1 80 129 GLN B O 1
ATOM 5500 N N . LEU B 1 130 ? -13.617 17.047 16.547 1 76.12 130 LEU B N 1
ATOM 5501 C CA . LEU B 1 130 ? -12.695 17.672 17.484 1 76.12 130 LEU B CA 1
ATOM 5502 C C . LEU B 1 130 ? -12.844 19.188 17.469 1 76.12 130 LEU B C 1
ATOM 5504 O O . LEU B 1 130 ? -12.547 19.859 18.453 1 76.12 130 LEU B O 1
ATOM 5508 N N . ASP B 1 131 ? -13.344 19.703 16.422 1 74.12 131 ASP B N 1
ATOM 5509 C CA . ASP B 1 131 ? -13.555 21.141 16.359 1 74.12 131 ASP B CA 1
ATOM 5510 C C . ASP B 1 131 ? -14.641 21.578 17.328 1 74.12 131 ASP B C 1
ATOM 5512 O O . ASP B 1 131 ? -14.617 22.719 17.812 1 74.12 131 ASP B O 1
ATOM 5516 N N . ARG B 1 132 ? -15.617 20.734 17.656 1 73.75 132 ARG B N 1
ATOM 5517 C CA . ARG B 1 132 ? -16.688 20.984 18.625 1 73.75 132 ARG B CA 1
ATOM 5518 C C . ARG B 1 132 ? -17.25 22.391 18.469 1 73.75 132 ARG B C 1
ATOM 5520 O O . ARG B 1 132 ? -17.359 23.141 19.438 1 73.75 132 ARG B O 1
ATOM 5527 N N . ASN B 1 133 ? -17.453 22.719 17.234 1 71.81 133 ASN B N 1
ATOM 5528 C CA . ASN B 1 133 ? -17.969 24.047 16.906 1 71.81 133 ASN B CA 1
ATOM 5529 C C . ASN B 1 133 ? -19.312 23.969 16.188 1 71.81 133 ASN B C 1
ATOM 5531 O O . ASN B 1 133 ? -19.391 23.547 15.023 1 71.81 133 ASN B O 1
ATOM 5535 N N . SER B 1 134 ? -20.375 24.328 16.891 1 75.44 134 SER B N 1
ATOM 5536 C CA . SER B 1 134 ? -21.734 24.203 16.375 1 75.44 134 SER B CA 1
ATOM 5537 C C . SER B 1 134 ? -21.969 25.188 15.227 1 75.44 134 SER B C 1
ATOM 5539 O O . SER B 1 134 ? -22.984 25.094 14.531 1 75.44 134 SER B O 1
ATOM 5541 N N . SER B 1 135 ? -21.047 26.016 15.008 1 73 135 SER B N 1
ATOM 5542 C CA . SER B 1 135 ? -21.188 26.938 13.883 1 73 135 SER B CA 1
ATOM 5543 C C . SER B 1 135 ? -20.625 26.344 12.602 1 73 135 SER B C 1
ATOM 5545 O O . SER B 1 135 ? -20.672 26.969 11.539 1 73 135 SER B O 1
ATOM 5547 N N . LEU B 1 136 ? -20.094 25.25 12.789 1 79.81 136 LEU B N 1
ATOM 5548 C CA . LEU B 1 136 ? -19.594 24.516 11.625 1 79.81 136 LEU B CA 1
ATOM 5549 C C . LEU B 1 136 ? -20.547 23.391 11.25 1 79.81 136 LEU B C 1
ATOM 5551 O O . LEU B 1 136 ? -20.906 22.562 12.094 1 79.81 136 LEU B O 1
ATOM 5555 N N . LEU B 1 137 ? -20.875 23.406 10.047 1 87.12 137 LEU B N 1
ATOM 5556 C CA . LEU B 1 137 ? -21.844 22.438 9.555 1 87.12 137 LEU B CA 1
ATOM 5557 C C . LEU B 1 137 ? -21.344 21 9.789 1 87.12 137 LEU B C 1
ATOM 5559 O O . LEU B 1 137 ? -22.109 20.141 10.227 1 87.12 137 LEU B O 1
ATOM 5563 N N . PRO B 1 138 ? -20.031 20.703 9.531 1 86.38 138 PRO B N 1
ATOM 5564 C CA . PRO B 1 138 ? -19.578 19.328 9.742 1 86.38 138 PRO B CA 1
ATOM 5565 C C . PRO B 1 138 ? -19.797 18.844 11.172 1 86.38 138 PRO B C 1
ATOM 5567 O O . PRO B 1 138 ? -20.172 17.688 11.391 1 86.38 138 PRO B O 1
ATOM 5570 N N . PHE B 1 139 ? -19.656 19.672 12.062 1 84.81 139 PHE B N 1
ATOM 5571 C CA . PHE B 1 139 ? -19.859 19.281 13.453 1 84.81 139 PHE B CA 1
ATOM 5572 C C . PHE B 1 139 ? -21.344 19.047 13.742 1 84.81 139 PHE B C 1
ATOM 5574 O O . PHE B 1 139 ? -21.703 18.094 14.43 1 84.81 139 PHE B O 1
ATOM 5581 N N . VAL B 1 140 ? -22.172 19.922 13.273 1 84.69 140 VAL B N 1
ATOM 5582 C CA . VAL B 1 140 ? -23.609 19.797 13.469 1 84.69 140 VAL B CA 1
ATOM 5583 C C . VAL B 1 140 ? -24.094 18.469 12.898 1 84.69 140 VAL B C 1
ATOM 5585 O O . VAL B 1 140 ? -24.922 17.781 13.508 1 84.69 140 VAL B O 1
ATOM 5588 N N . LEU B 1 141 ? -23.516 18.141 11.812 1 87.62 141 LEU B N 1
ATOM 5589 C CA . LEU B 1 141 ? -23.906 16.891 11.148 1 87.62 141 LEU B CA 1
ATOM 5590 C C . LEU B 1 141 ? -23.516 15.688 11.984 1 87.62 141 LEU B C 1
ATOM 5592 O O . LEU B 1 141 ? -24.234 14.68 12.008 1 87.62 141 LEU B O 1
ATOM 5596 N N . ILE B 1 142 ? -22.453 15.719 12.594 1 83.56 142 ILE B N 1
ATOM 5597 C CA . ILE B 1 142 ? -22 14.625 13.445 1 83.56 142 ILE B CA 1
ATOM 5598 C C . ILE B 1 142 ? -22.938 14.484 14.641 1 83.56 142 ILE B C 1
ATOM 5600 O O . ILE B 1 142 ? -23.344 13.367 15 1 83.56 142 ILE B O 1
ATOM 5604 N N . VAL B 1 143 ? -23.328 15.57 15.211 1 75.81 143 VAL B N 1
ATOM 5605 C CA . VAL B 1 143 ? -24.188 15.586 16.391 1 75.81 143 VAL B CA 1
ATOM 5606 C C . VAL B 1 143 ? -25.547 14.992 16.031 1 75.81 143 VAL B C 1
ATOM 5608 O O . VAL B 1 143 ? -26.125 14.219 16.812 1 75.81 143 VAL B O 1
ATOM 5611 N N . ILE B 1 144 ? -25.922 15.375 14.938 1 70.44 144 ILE B N 1
ATOM 5612 C CA . ILE B 1 144 ? -27.219 14.906 14.508 1 70.44 144 ILE B CA 1
ATOM 5613 C C . ILE B 1 144 ? -27.156 13.422 14.164 1 70.44 144 ILE B C 1
ATOM 5615 O O . ILE B 1 144 ? -28.078 12.664 14.445 1 70.44 144 ILE B O 1
ATOM 5619 N N . ASN B 1 145 ? -26.062 13.07 13.445 1 64.81 145 ASN B N 1
ATOM 5620 C CA . ASN B 1 145 ? -25.938 11.711 12.93 1 64.81 145 ASN B CA 1
ATOM 5621 C C . ASN B 1 145 ? -25.469 10.742 14.008 1 64.81 145 ASN B C 1
ATOM 5623 O O . ASN B 1 145 ? -25.625 9.523 13.859 1 64.81 145 ASN B O 1
ATOM 5627 N N . ILE B 1 146 ? -25.406 11.086 15.391 1 56.56 146 ILE B N 1
ATOM 5628 C CA . ILE B 1 146 ? -25.141 10.336 16.609 1 56.56 146 ILE B CA 1
ATOM 5629 C C . ILE B 1 146 ? -23.906 9.453 16.422 1 56.56 146 ILE B C 1
ATOM 5631 O O . ILE B 1 146 ? -23.688 8.492 17.156 1 56.56 146 ILE B O 1
ATOM 5635 N N . ILE B 1 147 ? -23.203 9.547 15.258 1 53.25 147 ILE B N 1
ATOM 5636 C CA . ILE B 1 147 ? -22.203 8.492 15.211 1 53.25 147 ILE B CA 1
ATOM 5637 C C . ILE B 1 147 ? -21.062 8.828 16.172 1 53.25 147 ILE B C 1
ATOM 5639 O O . ILE B 1 147 ? -20.453 9.891 16.078 1 53.25 147 ILE B O 1
ATOM 5643 N N . ASN B 1 148 ? -21.25 8.445 17.438 1 48.16 148 ASN B N 1
ATOM 5644 C CA . ASN B 1 148 ? -20.172 8.625 18.406 1 48.16 148 ASN B CA 1
ATOM 5645 C C . ASN B 1 148 ? -18.828 8.25 17.797 1 48.16 148 ASN B C 1
ATOM 5647 O O . ASN B 1 148 ? -18.578 7.078 17.5 1 48.16 148 ASN B O 1
ATOM 5651 N N . PRO B 1 149 ? -18.297 9.117 17.203 1 45 149 PRO B N 1
ATOM 5652 C CA . PRO B 1 149 ? -16.984 8.859 16.594 1 45 149 PRO B CA 1
ATOM 5653 C C . PRO B 1 149 ? -16.047 8.062 17.5 1 45 149 PRO B C 1
ATOM 5655 O O . PRO B 1 149 ? -15.07 7.484 17.031 1 45 149 PRO B O 1
ATOM 5658 N N . THR B 1 150 ? -16.188 8.547 18.859 1 44.69 150 THR B N 1
ATOM 5659 C CA . THR B 1 150 ? -15.102 8.031 19.688 1 44.69 150 THR B CA 1
ATOM 5660 C C . THR B 1 150 ? -14.961 6.523 19.516 1 44.69 150 THR B C 1
ATOM 5662 O O . THR B 1 150 ? -14.062 5.906 20.094 1 44.69 150 THR B O 1
ATOM 5665 N N . ILE B 1 151 ? -16.078 5.973 19.109 1 51.38 151 ILE B N 1
ATOM 5666 C CA . ILE B 1 151 ? -15.883 4.527 19.109 1 51.38 151 ILE B CA 1
ATOM 5667 C C . ILE B 1 151 ? -14.852 4.148 18.047 1 51.38 151 ILE B C 1
ATOM 5669 O O . ILE B 1 151 ? -15.047 4.402 16.859 1 51.38 151 ILE B O 1
ATOM 5673 N N . VAL B 1 152 ? -13.586 4.199 18.531 1 55.31 152 VAL B N 1
ATOM 5674 C CA . VAL B 1 152 ? -12.242 3.975 18 1 55.31 152 VAL B CA 1
ATOM 5675 C C . VAL B 1 152 ? -12.305 2.955 16.875 1 55.31 152 VAL B C 1
ATOM 5677 O O . VAL B 1 152 ? -13.188 2.09 16.844 1 55.31 152 VAL B O 1
ATOM 5680 N N . MET B 1 153 ? -11.602 3.25 15.812 1 59.5 153 MET B N 1
ATOM 5681 C CA . MET B 1 153 ? -11.312 2.398 14.664 1 59.5 153 MET B CA 1
ATOM 5682 C C . MET B 1 153 ? -11.305 0.926 15.062 1 59.5 153 MET B C 1
ATOM 5684 O O . MET B 1 153 ? -11.82 0.078 14.328 1 59.5 153 MET B O 1
ATOM 5688 N N . PHE B 1 154 ? -11.055 0.724 16.359 1 66.44 154 PHE B N 1
ATOM 5689 C CA . PHE B 1 154 ? -10.883 -0.678 16.719 1 66.44 154 PHE B CA 1
ATOM 5690 C C . PHE B 1 154 ? -12.062 -1.169 17.547 1 66.44 154 PHE B C 1
ATOM 5692 O O . PHE B 1 154 ? -12.102 -2.33 17.969 1 66.44 154 PHE B O 1
ATOM 5699 N N . THR B 1 155 ? -13.117 -0.273 17.625 1 75.69 155 THR B N 1
ATOM 5700 C CA . THR B 1 155 ? -14.219 -0.761 18.438 1 75.69 155 THR B CA 1
ATOM 5701 C C . THR B 1 155 ? -15.469 -0.977 17.578 1 75.69 155 THR B C 1
ATOM 5703 O O . THR B 1 155 ? -16.469 -1.517 18.062 1 75.69 155 THR B O 1
ATOM 5706 N N . THR B 1 156 ? -15.375 -0.599 16.438 1 82.25 156 THR B N 1
ATOM 5707 C CA . THR B 1 156 ? -16.5 -0.852 15.539 1 82.25 156 THR B CA 1
ATOM 5708 C C . THR B 1 156 ? -16.328 -2.191 14.828 1 82.25 156 THR B C 1
ATOM 5710 O O . THR B 1 156 ? -15.227 -2.725 14.758 1 82.25 156 THR B O 1
ATOM 5713 N N . ILE B 1 157 ? -17.469 -2.701 14.391 1 87.44 157 ILE B N 1
ATOM 5714 C CA . ILE B 1 157 ? -17.438 -3.939 13.617 1 87.44 157 ILE B CA 1
ATOM 5715 C C . ILE B 1 157 ? -16.594 -3.748 12.359 1 87.44 157 ILE B C 1
ATOM 5717 O O . ILE B 1 157 ? -15.742 -4.586 12.047 1 87.44 157 ILE B O 1
ATOM 5721 N N . ALA B 1 158 ? -16.812 -2.607 11.703 1 88.88 158 ALA B N 1
ATOM 5722 C CA . ALA B 1 158 ? -16.078 -2.324 10.469 1 88.88 158 ALA B CA 1
ATOM 5723 C C . ALA B 1 158 ? -14.578 -2.209 10.734 1 88.88 158 ALA B C 1
ATOM 5725 O O . ALA B 1 158 ? -13.766 -2.721 9.969 1 88.88 158 ALA B O 1
ATOM 5726 N N . GLY B 1 159 ? -14.258 -1.553 11.836 1 88.44 159 GLY B N 1
ATOM 5727 C CA . GLY B 1 159 ? -12.852 -1.394 12.18 1 88.44 159 GLY B CA 1
ATOM 5728 C C . GLY B 1 159 ? -12.18 -2.701 12.547 1 88.44 159 GLY B C 1
ATOM 5729 O O . GLY B 1 159 ? -11.102 -3.014 12.039 1 88.44 159 GLY B O 1
ATOM 5730 N N . LEU B 1 160 ? -12.812 -3.445 13.383 1 89.44 160 LEU B N 1
ATOM 5731 C CA . LEU B 1 160 ? -12.234 -4.699 13.859 1 89.44 160 LEU B CA 1
ATOM 5732 C C . LEU B 1 160 ? -12.125 -5.707 12.719 1 89.44 160 LEU B C 1
ATOM 5734 O O . LEU B 1 160 ? -11.047 -6.277 12.492 1 89.44 160 LEU B O 1
ATOM 5738 N N . THR B 1 161 ? -13.188 -5.914 12.047 1 94.06 161 THR B N 1
ATOM 5739 C CA . THR B 1 161 ? -13.156 -6.871 10.945 1 94.06 161 THR B CA 1
ATOM 5740 C C . THR B 1 161 ? -12.211 -6.395 9.844 1 94.06 161 THR B C 1
ATOM 5742 O O . THR B 1 161 ? -11.539 -7.203 9.195 1 94.06 161 THR B O 1
ATOM 5745 N N . GLY B 1 162 ? -12.164 -5.074 9.633 1 93.81 162 GLY B N 1
ATOM 5746 C CA . GLY B 1 162 ? -11.242 -4.543 8.641 1 93.81 162 GLY B CA 1
ATOM 5747 C C . GLY B 1 162 ? -9.797 -4.906 8.914 1 93.81 162 GLY B C 1
ATOM 5748 O O . GLY B 1 162 ? -9.07 -5.312 8.008 1 93.81 162 GLY B O 1
ATOM 5749 N N . VAL B 1 163 ? -9.391 -4.816 10.141 1 91.38 163 VAL B N 1
ATOM 5750 C CA . VAL B 1 163 ? -8.023 -5.145 10.523 1 91.38 163 VAL B CA 1
ATOM 5751 C C . VAL B 1 163 ? -7.785 -6.645 10.352 1 91.38 163 VAL B C 1
ATOM 5753 O O . VAL B 1 163 ? -6.781 -7.059 9.766 1 91.38 163 VAL B O 1
ATOM 5756 N N . VAL B 1 164 ? -8.688 -7.398 10.797 1 94.88 164 VAL B N 1
ATOM 5757 C CA . VAL B 1 164 ? -8.547 -8.852 10.781 1 94.88 164 VAL B CA 1
ATOM 5758 C C . VAL B 1 164 ? -8.469 -9.344 9.344 1 94.88 164 VAL B C 1
ATOM 5760 O O . VAL B 1 164 ? -7.57 -10.117 8.992 1 94.88 164 VAL B O 1
ATOM 5763 N N . ILE B 1 165 ? -9.359 -8.875 8.516 1 97.25 165 ILE B N 1
ATOM 5764 C CA . ILE B 1 165 ? -9.406 -9.422 7.164 1 97.25 165 ILE B CA 1
ATOM 5765 C C . ILE B 1 165 ? -8.227 -8.891 6.355 1 97.25 165 ILE B C 1
ATOM 5767 O O . ILE B 1 165 ? -7.707 -9.586 5.477 1 97.25 165 ILE B O 1
ATOM 5771 N N . THR B 1 166 ? -7.77 -7.695 6.613 1 96.06 166 THR B N 1
ATOM 5772 C CA . THR B 1 166 ? -6.594 -7.172 5.93 1 96.06 166 THR B CA 1
ATOM 5773 C C . THR B 1 166 ? -5.348 -7.973 6.297 1 96.06 166 THR B C 1
ATOM 5775 O O . THR B 1 166 ? -4.555 -8.336 5.426 1 96.06 166 THR B O 1
ATOM 5778 N N . LEU B 1 167 ? -5.168 -8.258 7.574 1 94.75 167 LEU B N 1
ATOM 5779 C CA . LEU B 1 167 ? -4.031 -9.055 8.016 1 94.75 167 LEU B CA 1
ATOM 5780 C C . LEU B 1 167 ? -4.078 -10.453 7.398 1 94.75 167 LEU B C 1
ATOM 5782 O O . LEU B 1 167 ? -3.055 -10.961 6.938 1 94.75 167 LEU B O 1
ATOM 5786 N N . ALA B 1 168 ? -5.219 -11.031 7.402 1 97.56 168 ALA B N 1
ATOM 5787 C CA . ALA B 1 168 ? -5.379 -12.336 6.766 1 97.56 168 ALA B CA 1
ATOM 5788 C C . ALA B 1 168 ? -4.996 -12.273 5.289 1 97.56 168 ALA B C 1
ATOM 5790 O O . ALA B 1 168 ? -4.281 -13.148 4.789 1 97.56 168 ALA B O 1
ATOM 5791 N N . LEU B 1 169 ? -5.453 -11.258 4.621 1 97.56 169 LEU B N 1
ATOM 5792 C CA . LEU B 1 169 ? -5.18 -11.109 3.197 1 97.56 169 LEU B CA 1
ATOM 5793 C C . LEU B 1 169 ? -3.684 -10.961 2.943 1 97.56 169 LEU B C 1
ATOM 5795 O O . LEU B 1 169 ? -3.143 -11.586 2.027 1 97.56 169 LEU B O 1
ATOM 5799 N N . ILE B 1 170 ? -3.008 -10.188 3.77 1 93.31 170 ILE B N 1
ATOM 5800 C CA . ILE B 1 170 ? -1.57 -9.984 3.627 1 93.31 170 ILE B CA 1
ATOM 5801 C C . ILE B 1 170 ? -0.842 -11.312 3.791 1 93.31 170 ILE B C 1
ATOM 5803 O O . ILE B 1 170 ? 0.026 -11.656 2.986 1 93.31 170 ILE B O 1
ATOM 5807 N N . LEU B 1 171 ? -1.214 -12.07 4.758 1 94.44 171 LEU B N 1
ATOM 5808 C CA . LEU B 1 171 ? -0.578 -13.352 5.012 1 94.44 171 LEU B CA 1
ATOM 5809 C C . LEU B 1 171 ? -0.845 -14.328 3.867 1 94.44 171 LEU B C 1
ATOM 5811 O O . LEU B 1 171 ? 0.062 -15.039 3.426 1 94.44 171 LEU B O 1
ATOM 5815 N N . ILE B 1 172 ? -2.018 -14.312 3.338 1 97.25 172 ILE B N 1
ATOM 5816 C CA . ILE B 1 172 ? -2.385 -15.219 2.254 1 97.25 172 ILE B CA 1
ATOM 5817 C C . ILE B 1 172 ? -1.589 -14.867 0.999 1 97.25 172 ILE B C 1
ATOM 5819 O O . ILE B 1 172 ? -0.973 -15.742 0.385 1 97.25 172 ILE B O 1
ATOM 5823 N N . ILE B 1 173 ? -1.538 -13.617 0.65 1 94.06 173 ILE B N 1
ATOM 5824 C CA . ILE B 1 173 ? -0.894 -13.195 -0.587 1 94.06 173 ILE B CA 1
ATOM 5825 C C . ILE B 1 173 ? 0.615 -13.406 -0.481 1 94.06 173 ILE B C 1
ATOM 5827 O O . ILE B 1 173 ? 1.238 -13.945 -1.396 1 94.06 173 ILE B O 1
ATOM 5831 N N . THR B 1 174 ? 1.235 -13.141 0.639 1 88.5 174 THR B N 1
ATOM 5832 C CA . THR B 1 174 ? 2.684 -13.234 0.787 1 88.5 174 THR B CA 1
ATOM 5833 C C . THR B 1 174 ? 3.131 -14.695 0.834 1 88.5 174 THR B C 1
ATOM 5835 O O . THR B 1 174 ? 4.148 -15.055 0.244 1 88.5 174 THR B O 1
ATOM 5838 N N . SER B 1 175 ? 2.367 -15.531 1.439 1 91.94 175 SER B N 1
ATOM 5839 C CA . SER B 1 175 ? 2.74 -16.938 1.531 1 91.94 175 SER B CA 1
ATOM 5840 C C . SER B 1 175 ? 2.459 -17.672 0.224 1 91.94 175 SER B C 1
ATOM 5842 O O . SER B 1 175 ? 2.92 -18.797 0.026 1 91.94 175 SER B O 1
ATOM 5844 N N . SER B 1 176 ? 1.707 -17 -0.637 1 92.88 176 SER B N 1
ATOM 5845 C CA . SER B 1 176 ? 1.347 -17.641 -1.9 1 92.88 176 SER B CA 1
ATOM 5846 C C . SER B 1 176 ? 2.389 -17.359 -2.979 1 92.88 176 SER B C 1
ATOM 5848 O O . SER B 1 176 ? 2.271 -17.844 -4.105 1 92.88 176 SER B O 1
ATOM 5850 N N . MET B 1 177 ? 3.393 -16.656 -2.629 1 87 177 MET B N 1
ATOM 5851 C CA . MET B 1 177 ? 4.488 -16.438 -3.568 1 87 177 MET B CA 1
ATOM 5852 C C . MET B 1 177 ? 5.199 -17.734 -3.895 1 87 177 MET B C 1
ATOM 5854 O O . MET B 1 177 ? 5.34 -18.609 -3.029 1 87 177 MET B O 1
ATOM 5858 N N . GLU B 1 178 ? 5.578 -17.844 -5.094 1 84.62 178 GLU B N 1
ATOM 5859 C CA . GLU B 1 178 ? 6.148 -19.109 -5.582 1 84.62 178 GLU B CA 1
ATOM 5860 C C . GLU B 1 178 ? 7.344 -19.531 -4.734 1 84.62 178 GLU B C 1
ATOM 5862 O O . GLU B 1 178 ? 7.504 -20.719 -4.438 1 84.62 178 GLU B O 1
ATOM 5867 N N . VAL B 1 179 ? 8.141 -18.625 -4.25 1 79.69 179 VAL B N 1
ATOM 5868 C CA . VAL B 1 179 ? 9.336 -18.938 -3.473 1 79.69 179 VAL B CA 1
ATOM 5869 C C . VAL B 1 179 ? 8.938 -19.594 -2.152 1 79.69 179 VAL B C 1
ATOM 5871 O O . VAL B 1 179 ? 9.547 -20.578 -1.731 1 79.69 179 VAL B O 1
ATOM 5874 N N . ILE B 1 180 ? 7.945 -19.094 -1.602 1 83.44 180 ILE B N 1
ATOM 5875 C CA . ILE B 1 180 ? 7.508 -19.641 -0.321 1 83.44 180 ILE B CA 1
ATOM 5876 C C . ILE B 1 180 ? 6.797 -20.984 -0.543 1 83.44 180 ILE B C 1
ATOM 5878 O O . ILE B 1 180 ? 7.039 -21.953 0.181 1 83.44 180 ILE B O 1
ATOM 5882 N N . ARG B 1 181 ? 6.039 -21.047 -1.568 1 86.19 181 ARG B N 1
ATOM 5883 C CA . ARG B 1 181 ? 5.293 -22.266 -1.858 1 86.19 181 ARG B CA 1
ATOM 5884 C C . ARG B 1 181 ? 6.234 -23.438 -2.162 1 86.19 181 ARG B C 1
ATOM 5886 O O . ARG B 1 181 ? 5.988 -24.562 -1.743 1 86.19 181 ARG B O 1
ATOM 5893 N N . ARG B 1 182 ? 7.262 -23.172 -2.834 1 81.44 182 ARG B N 1
ATOM 5894 C CA . ARG B 1 182 ? 8.203 -24.219 -3.229 1 81.44 182 ARG B CA 1
ATOM 5895 C C . ARG B 1 182 ? 9.133 -24.578 -2.078 1 81.44 182 ARG B C 1
ATOM 5897 O O . ARG B 1 182 ? 9.492 -25.75 -1.911 1 81.44 182 ARG B O 1
ATOM 5904 N N . SER B 1 183 ? 9.445 -23.562 -1.237 1 79.94 183 SER B N 1
ATOM 5905 C CA . SER B 1 183 ? 10.43 -23.781 -0.183 1 79.94 183 SER B CA 1
ATOM 5906 C C . SER B 1 183 ? 9.758 -24.234 1.115 1 79.94 183 SER B C 1
ATOM 5908 O O . SER B 1 183 ? 10.336 -24.984 1.89 1 79.94 183 SER B O 1
ATOM 5910 N N . TYR B 1 184 ? 8.648 -23.719 1.328 1 85.56 184 TYR B N 1
ATOM 5911 C CA . TYR B 1 184 ? 7.914 -24 2.559 1 85.56 184 TYR B CA 1
ATOM 5912 C C . TYR B 1 184 ? 6.434 -24.203 2.273 1 85.56 184 TYR B C 1
ATOM 5914 O O . TYR B 1 184 ? 5.59 -23.422 2.723 1 85.56 184 TYR B O 1
ATOM 5922 N N . PHE B 1 185 ? 6.105 -25.281 1.674 1 87.25 185 PHE B N 1
ATOM 5923 C CA . PHE B 1 185 ? 4.742 -25.547 1.224 1 87.25 185 PHE B CA 1
ATOM 5924 C C . PHE B 1 185 ? 3.773 -25.547 2.4 1 87.25 185 PHE B C 1
ATOM 5926 O O . PHE B 1 185 ? 2.629 -25.109 2.27 1 87.25 185 PHE B O 1
ATOM 5933 N N . GLU B 1 186 ? 4.203 -26.062 3.562 1 89.56 186 GLU B N 1
ATOM 5934 C CA . GLU B 1 186 ? 3.354 -26.109 4.75 1 89.56 186 GLU B CA 1
ATOM 5935 C C . GLU B 1 186 ? 2.912 -24.719 5.176 1 89.56 186 GLU B C 1
ATOM 5937 O O . GLU B 1 186 ? 1.79 -24.531 5.648 1 89.56 186 GLU B O 1
ATOM 5942 N N . VAL B 1 187 ? 3.822 -23.75 4.988 1 90.31 187 VAL B N 1
ATOM 5943 C CA . VAL B 1 187 ? 3.488 -22.375 5.336 1 90.31 187 VAL B CA 1
ATOM 5944 C C . VAL B 1 187 ? 2.387 -21.859 4.41 1 90.31 187 VAL B C 1
ATOM 5946 O O . VAL B 1 187 ? 1.398 -21.281 4.871 1 90.31 187 VAL B O 1
ATOM 5949 N N . PHE B 1 188 ? 2.553 -22.078 3.189 1 92.44 188 PHE B N 1
ATOM 5950 C CA . PHE B 1 188 ? 1.521 -21.703 2.229 1 92.44 188 PHE B CA 1
ATOM 5951 C C . PHE B 1 188 ? 0.199 -22.391 2.561 1 92.44 188 PHE B C 1
ATOM 5953 O O . PHE B 1 188 ? -0.844 -21.734 2.631 1 92.44 188 PHE B O 1
ATOM 5960 N N . TRP B 1 189 ? 0.279 -23.688 2.762 1 92.12 189 TRP B N 1
ATOM 5961 C CA . TRP B 1 189 ? -0.92 -24.5 2.953 1 92.12 189 TRP B CA 1
ATOM 5962 C C . TRP B 1 189 ? -1.716 -24.016 4.16 1 92.12 189 TRP B C 1
ATOM 5964 O O . TRP B 1 189 ? -2.912 -23.734 4.051 1 92.12 189 TRP B O 1
ATOM 5974 N N . TYR B 1 190 ? -1.136 -23.781 5.305 1 93.06 190 TYR B N 1
ATOM 5975 C CA . TYR B 1 190 ? -1.834 -23.406 6.535 1 93.06 190 TYR B CA 1
ATOM 5976 C C . TYR B 1 190 ? -2.289 -21.953 6.496 1 93.06 190 TYR B C 1
ATOM 5978 O O . TYR B 1 190 ? -3.418 -21.641 6.883 1 93.06 190 TYR B O 1
ATOM 5986 N N . THR B 1 191 ? -1.452 -21.109 6 1 95.19 191 THR B N 1
ATOM 5987 C CA . THR B 1 191 ? -1.812 -19.703 5.984 1 95.19 191 THR B CA 1
ATOM 5988 C C . THR B 1 191 ? -2.895 -19.422 4.945 1 95.19 191 THR B C 1
ATOM 5990 O O . THR B 1 191 ? -3.725 -18.531 5.125 1 95.19 191 THR B O 1
ATOM 5993 N N . HIS B 1 192 ? -2.875 -20.188 3.9 1 96.19 192 HIS B N 1
ATOM 5994 C CA . HIS B 1 192 ? -3.875 -19.984 2.855 1 96.19 192 HIS B CA 1
ATOM 5995 C C . HIS B 1 192 ? -5.273 -20.312 3.361 1 96.19 192 HIS B C 1
ATOM 5997 O O . HIS B 1 192 ? -6.266 -19.797 2.846 1 96.19 192 HIS B O 1
ATOM 6003 N N . HIS B 1 193 ? -5.371 -21.078 4.426 1 96.25 193 HIS B N 1
ATOM 6004 C CA . HIS B 1 193 ? -6.672 -21.422 4.988 1 96.25 193 HIS B CA 1
ATOM 6005 C C . HIS B 1 193 ? -7.238 -20.266 5.812 1 96.25 193 HIS B C 1
ATOM 6007 O O . HIS B 1 193 ? -8.406 -20.297 6.207 1 96.25 193 HIS B O 1
ATOM 6013 N N . LEU B 1 194 ? -6.496 -19.266 5.969 1 97.25 194 LEU B N 1
ATOM 6014 C CA . LEU B 1 194 ? -7.008 -18.062 6.617 1 97.25 194 LEU B CA 1
ATOM 6015 C C . LEU B 1 194 ? -8.109 -17.422 5.777 1 97.25 194 LEU B C 1
ATOM 6017 O O . LEU B 1 194 ? -8.789 -16.5 6.238 1 97.25 194 LEU B O 1
ATOM 6021 N N . PHE B 1 195 ? -8.312 -17.969 4.555 1 97.56 195 PHE B N 1
ATOM 6022 C CA . PHE B 1 195 ? -9.391 -17.438 3.719 1 97.56 195 PHE B CA 1
ATOM 6023 C C . PHE B 1 195 ? -10.742 -17.641 4.391 1 97.56 195 PHE B C 1
ATOM 6025 O O . PHE B 1 195 ? -11.68 -16.875 4.152 1 97.56 195 PHE B O 1
ATOM 6032 N N . VAL B 1 196 ? -10.891 -18.609 5.301 1 96.69 196 VAL B N 1
ATOM 6033 C CA . VAL B 1 196 ? -12.125 -18.844 6.031 1 96.69 196 VAL B CA 1
ATOM 6034 C C . VAL B 1 196 ? -12.422 -17.656 6.949 1 96.69 196 VAL B C 1
ATOM 6036 O O . VAL B 1 196 ? -13.523 -17.125 6.938 1 96.69 196 VAL B O 1
ATOM 6039 N N . ILE B 1 197 ? -11.391 -17.266 7.676 1 97.25 197 ILE B N 1
ATOM 6040 C CA . ILE B 1 197 ? -11.5 -16.109 8.555 1 97.25 197 ILE B CA 1
ATOM 6041 C C . ILE B 1 197 ? -11.766 -14.852 7.719 1 97.25 197 ILE B C 1
ATOM 6043 O O . ILE B 1 197 ? -12.578 -14.008 8.094 1 97.25 197 ILE B O 1
ATOM 6047 N N . PHE B 1 198 ? -11.117 -14.734 6.609 1 98.25 198 PHE B N 1
ATOM 6048 C CA . PHE B 1 198 ? -11.281 -13.602 5.707 1 98.25 198 PHE B CA 1
ATOM 6049 C C . PHE B 1 198 ? -12.734 -13.469 5.266 1 98.25 198 PHE B C 1
ATOM 6051 O O . PHE B 1 198 ? -13.32 -12.383 5.367 1 98.25 198 PHE B O 1
ATOM 6058 N N . PHE B 1 199 ? -13.375 -14.57 4.855 1 98 199 PHE B N 1
ATOM 6059 C CA . PHE B 1 199 ? -14.734 -14.508 4.32 1 98 199 PHE B CA 1
ATOM 6060 C C . PHE B 1 199 ? -15.742 -14.297 5.441 1 98 199 PHE B C 1
ATOM 6062 O O . PHE B 1 199 ? -16.766 -13.625 5.246 1 98 199 PHE B O 1
ATOM 6069 N N . ILE B 1 200 ? -15.484 -14.867 6.613 1 96.5 200 ILE B N 1
ATOM 6070 C CA . ILE B 1 200 ? -16.359 -14.602 7.754 1 96.5 200 ILE B CA 1
ATOM 6071 C C . ILE B 1 200 ? -16.328 -13.117 8.102 1 96.5 200 ILE B C 1
ATOM 6073 O O . ILE B 1 200 ? -17.375 -12.484 8.242 1 96.5 200 ILE B O 1
ATOM 6077 N N . GLY B 1 201 ? -15.086 -12.625 8.211 1 96.44 201 GLY B N 1
ATOM 6078 C CA . GLY B 1 201 ? -14.945 -11.203 8.484 1 96.44 201 GLY B CA 1
ATOM 6079 C C . GLY B 1 201 ? -15.547 -10.32 7.402 1 96.44 201 GLY B C 1
ATOM 6080 O O . GLY B 1 201 ? -16.125 -9.273 7.691 1 96.44 201 GLY B O 1
ATOM 6081 N N . LEU B 1 202 ? -15.445 -10.742 6.176 1 97.12 202 LEU B N 1
ATOM 6082 C CA . LEU B 1 202 ? -15.953 -9.992 5.031 1 97.12 202 LEU B CA 1
ATOM 6083 C C . LEU B 1 202 ? -17.469 -9.852 5.105 1 97.12 202 LEU B C 1
ATOM 6085 O O . LEU B 1 202 ? -18.016 -8.773 4.867 1 97.12 202 LEU B O 1
ATOM 6089 N N . VAL B 1 203 ? -18.188 -10.859 5.453 1 96 203 VAL B N 1
ATOM 6090 C CA . VAL B 1 203 ? -19.641 -10.867 5.5 1 96 203 VAL B CA 1
ATOM 6091 C C . VAL B 1 203 ? -20.125 -9.914 6.582 1 96 203 VAL B C 1
ATOM 6093 O O . VAL B 1 203 ? -21.141 -9.227 6.402 1 96 203 VAL B O 1
ATOM 6096 N N . PHE B 1 204 ? -19.391 -9.773 7.633 1 94.38 204 PHE B N 1
ATOM 6097 C CA . PHE B 1 204 ? -19.828 -8.953 8.758 1 94.38 204 PHE B CA 1
ATOM 6098 C C . PHE B 1 204 ? -19.266 -7.543 8.656 1 94.38 204 PHE B C 1
ATOM 6100 O O . PHE B 1 204 ? -19.656 -6.652 9.414 1 94.38 204 PHE B O 1
ATOM 6107 N N . HIS B 1 205 ? -18.422 -7.27 7.742 1 94.06 205 HIS B N 1
ATOM 6108 C CA . HIS B 1 205 ? -17.625 -6.043 7.684 1 94.06 205 HIS B CA 1
ATOM 6109 C C . HIS B 1 205 ? -18.531 -4.812 7.602 1 94.06 205 HIS B C 1
ATOM 6111 O O . HIS B 1 205 ? -18.312 -3.828 8.312 1 94.06 205 HIS B O 1
ATOM 6117 N N . GLY B 1 206 ? -19.578 -4.879 6.82 1 90.38 206 GLY B N 1
ATOM 6118 C CA . GLY B 1 206 ? -20.453 -3.738 6.617 1 90.38 206 GLY B CA 1
ATOM 6119 C C . GLY B 1 206 ? -21.703 -3.773 7.492 1 90.38 206 GLY B C 1
ATOM 6120 O O . GLY B 1 206 ? -22.625 -2.996 7.285 1 90.38 206 GLY B O 1
ATOM 6121 N N . PHE B 1 207 ? -21.734 -4.57 8.539 1 89.69 207 PHE B N 1
ATOM 6122 C CA . PHE B 1 207 ? -22.953 -4.832 9.297 1 89.69 207 PHE B CA 1
ATOM 6123 C C . PHE B 1 207 ? -23.312 -3.635 10.172 1 89.69 207 PHE B C 1
ATOM 6125 O O . PHE B 1 207 ? -24.484 -3.408 10.461 1 89.69 207 PHE B O 1
ATOM 6132 N N . GLY B 1 208 ? -22.375 -2.838 10.5 1 85.75 208 GLY B N 1
ATOM 6133 C CA . GLY B 1 208 ? -22.609 -1.693 11.367 1 85.75 208 GLY B CA 1
ATOM 6134 C C . GLY B 1 208 ? -23.25 -0.52 10.648 1 85.75 208 GLY B C 1
ATOM 6135 O O . GLY B 1 208 ? -23.734 0.42 11.289 1 85.75 208 GLY B O 1
ATOM 6136 N N . ARG B 1 209 ? -23.297 -0.517 9.367 1 88.06 209 ARG B N 1
ATOM 6137 C CA . ARG B 1 209 ? -23.953 0.518 8.57 1 88.06 209 ARG B CA 1
ATOM 6138 C C . ARG B 1 209 ? -23.438 1.904 8.961 1 88.06 209 ARG B C 1
ATOM 6140 O O . ARG B 1 209 ? -24.234 2.809 9.227 1 88.06 209 ARG B O 1
ATOM 6147 N N . ILE B 1 210 ? -22.188 2.076 8.922 1 83.5 210 ILE B N 1
ATOM 6148 C CA . ILE B 1 210 ? -21.562 3.287 9.445 1 83.5 210 ILE B CA 1
ATOM 6149 C C . ILE B 1 210 ? -21.719 4.422 8.438 1 83.5 210 ILE B C 1
ATOM 6151 O O . ILE B 1 210 ? -21.859 5.586 8.82 1 83.5 210 ILE B O 1
ATOM 6155 N N . VAL B 1 211 ? -21.719 4.121 7.184 1 87 211 VAL B N 1
ATOM 6156 C CA . VAL B 1 211 ? -21.906 5.137 6.156 1 87 211 VAL B CA 1
ATOM 6157 C C . VAL B 1 211 ? -23.391 5.449 5.996 1 87 211 VAL B C 1
ATOM 6159 O O . VAL B 1 211 ? -24.172 4.578 5.613 1 87 211 VAL B O 1
ATOM 6162 N N . ARG B 1 212 ? -23.719 6.695 6.277 1 90.5 212 ARG B N 1
ATOM 6163 C CA . ARG B 1 212 ? -25.141 7.059 6.32 1 90.5 212 ARG B CA 1
ATOM 6164 C C . ARG B 1 212 ? -25.469 8.109 5.266 1 90.5 212 ARG B C 1
ATOM 6166 O O . ARG B 1 212 ? -24.656 8.992 4.992 1 90.5 212 ARG B O 1
ATOM 6173 N N . GLY B 1 213 ? -26.625 7.922 4.602 1 92.94 213 GLY B N 1
ATOM 6174 C CA . GLY B 1 213 ? -27.156 8.883 3.648 1 92.94 213 GLY B CA 1
ATOM 6175 C C . GLY B 1 213 ? -28.469 9.516 4.109 1 92.94 213 GLY B C 1
ATOM 6176 O O . GLY B 1 213 ? -29.156 8.977 4.973 1 92.94 213 GLY B O 1
ATOM 6177 N N . GLN B 1 214 ? -28.75 10.711 3.584 1 95.44 214 GLN B N 1
ATOM 6178 C CA . GLN B 1 214 ? -29.969 11.422 3.961 1 95.44 214 GLN B CA 1
ATOM 6179 C C . GLN B 1 214 ? -31.203 10.703 3.441 1 95.44 214 GLN B C 1
ATOM 6181 O O . GLN B 1 214 ? -31.234 10.25 2.297 1 95.44 214 GLN B O 1
ATOM 6186 N N . THR B 1 215 ? -32.281 10.578 4.32 1 94.5 215 THR B N 1
ATOM 6187 C CA . THR B 1 215 ? -33.469 9.828 3.947 1 94.5 215 THR B CA 1
ATOM 6188 C C . THR B 1 215 ? -34.656 10.773 3.656 1 94.5 215 THR B C 1
ATOM 6190 O O . THR B 1 215 ? -35.625 10.391 2.992 1 94.5 215 THR B O 1
ATOM 6193 N N . ASN B 1 216 ? -34.625 11.977 4.109 1 94.62 216 ASN B N 1
ATOM 6194 C CA . ASN B 1 216 ? -35.75 12.891 3.936 1 94.62 216 ASN B CA 1
ATOM 6195 C C . ASN B 1 216 ? -35.406 14.023 2.965 1 94.62 216 ASN B C 1
ATOM 6197 O O . ASN B 1 216 ? -35.594 15.195 3.281 1 94.62 216 ASN B O 1
ATOM 6201 N N . LEU B 1 217 ? -35 13.727 1.755 1 95.12 217 LEU B N 1
ATOM 6202 C CA . LEU B 1 217 ? -34.562 14.688 0.749 1 95.12 217 LEU B CA 1
ATOM 6203 C C . LEU B 1 217 ? -35.75 15.57 0.305 1 95.12 217 LEU B C 1
ATOM 6205 O O . LEU B 1 217 ? -35.531 16.734 -0.059 1 95.12 217 LEU B O 1
ATOM 6209 N N . GLN B 1 218 ? -36.938 15.039 0.319 1 93.44 218 GLN B N 1
ATOM 6210 C CA . GLN B 1 218 ? -38.125 15.797 -0.107 1 93.44 218 GLN B CA 1
ATOM 6211 C C . GLN B 1 218 ? -38.469 16.891 0.894 1 93.44 218 GLN B C 1
ATOM 6213 O O . GLN B 1 218 ? -38.844 18 0.503 1 93.44 218 GLN B O 1
ATOM 6218 N N . ALA B 1 219 ? -38.281 16.578 2.139 1 93.38 219 ALA B N 1
ATOM 6219 C CA . ALA B 1 219 ? -38.594 17.531 3.193 1 93.38 219 ALA B CA 1
ATOM 6220 C C . ALA B 1 219 ? -37.438 18.484 3.43 1 93.38 219 ALA B C 1
ATOM 6222 O O . ALA B 1 219 ? -37.625 19.625 3.865 1 93.38 219 ALA B O 1
ATOM 6223 N N . HIS B 1 220 ? -36.25 17.953 3.246 1 94.88 220 HIS B N 1
ATOM 6224 C CA . HIS B 1 220 ? -35 18.719 3.461 1 94.88 220 HIS B CA 1
ATOM 6225 C C . HIS B 1 220 ? -34.094 18.641 2.24 1 94.88 220 HIS B C 1
ATOM 6227 O O . HIS B 1 220 ? -33.344 17.688 2.082 1 94.88 220 HIS B O 1
ATOM 6233 N N . ASN B 1 221 ? -34.156 19.719 1.442 1 94.25 221 ASN B N 1
ATOM 6234 C CA . ASN B 1 221 ? -33.25 19.828 0.307 1 94.25 221 ASN B CA 1
ATOM 6235 C C . ASN B 1 221 ? -31.891 20.375 0.724 1 94.25 221 ASN B C 1
ATOM 6237 O O . ASN B 1 221 ? -31.797 21.531 1.127 1 94.25 221 ASN B O 1
ATOM 6241 N N . PRO B 1 222 ? -30.844 19.609 0.554 1 95 222 PRO B N 1
ATOM 6242 C CA . PRO B 1 222 ? -29.531 20.016 1.068 1 95 222 PRO B CA 1
ATOM 6243 C C . PRO B 1 222 ? -29 21.281 0.381 1 95 222 PRO B C 1
ATOM 6245 O O . PRO B 1 222 ? -28.297 22.078 1.004 1 95 222 PRO B O 1
ATOM 6248 N N . PHE B 1 223 ? -29.328 21.578 -0.867 1 92.62 223 PHE B N 1
ATOM 6249 C CA . PHE B 1 223 ? -28.812 22.719 -1.595 1 92.62 223 PHE B CA 1
ATOM 6250 C C . PHE B 1 223 ? -29.453 24.016 -1.103 1 92.62 223 PHE B C 1
ATOM 6252 O O . PHE B 1 223 ? -28.828 25.062 -1.102 1 92.62 223 PHE B O 1
ATOM 6259 N N . GLN B 1 224 ? -30.625 23.828 -0.562 1 90.5 224 GLN B N 1
ATOM 6260 C CA . GLN B 1 224 ? -31.344 25 -0.062 1 90.5 224 GLN B CA 1
ATOM 6261 C C . GLN B 1 224 ? -31.109 25.172 1.436 1 90.5 224 GLN B C 1
ATOM 6263 O O . GLN B 1 224 ? -31.078 26.312 1.928 1 90.5 224 GLN B O 1
ATOM 6268 N N . CYS B 1 225 ? -30.891 24.078 2.084 1 94 225 CYS B N 1
ATOM 6269 C CA . CYS B 1 225 ? -30.953 24.125 3.541 1 94 225 CYS B CA 1
ATOM 6270 C C . CYS B 1 225 ? -29.547 24.188 4.137 1 94 225 CYS B C 1
ATOM 6272 O O . CYS B 1 225 ? -29.375 24.531 5.305 1 94 225 CYS B O 1
ATOM 6274 N N . ARG B 1 226 ? -28.531 23.828 3.363 1 91.44 226 ARG B N 1
ATOM 6275 C CA . ARG B 1 226 ? -27.172 23.688 3.889 1 91.44 226 ARG B CA 1
ATOM 6276 C C . ARG B 1 226 ? -26.719 24.984 4.566 1 91.44 226 ARG B C 1
ATOM 6278 O O . ARG B 1 226 ? -26.031 24.938 5.59 1 91.44 226 ARG B O 1
ATOM 6285 N N . ASP B 1 227 ? -27.172 26.109 4.09 1 86.75 227 ASP B N 1
ATOM 6286 C CA . ASP B 1 227 ? -26.688 27.391 4.602 1 86.75 227 ASP B CA 1
ATOM 6287 C C . ASP B 1 227 ? -27.516 27.859 5.789 1 86.75 227 ASP B C 1
ATOM 6289 O O . ASP B 1 227 ? -27.188 28.859 6.426 1 86.75 227 ASP B O 1
ATOM 6293 N N . HIS B 1 228 ? -28.578 27.109 6.148 1 88.5 228 HIS B N 1
ATOM 6294 C CA . HIS B 1 228 ? -29.453 27.453 7.262 1 88.5 228 HIS B CA 1
ATOM 6295 C C . HIS B 1 228 ? -29.391 26.406 8.367 1 88.5 228 HIS B C 1
ATOM 6297 O O . HIS B 1 228 ? -30.375 26.156 9.039 1 88.5 228 HIS B O 1
ATOM 6303 N N . PHE B 1 229 ? -28.219 25.766 8.422 1 88.81 229 PHE B N 1
ATOM 6304 C CA . PHE B 1 229 ? -28.109 24.594 9.281 1 88.81 229 PHE B CA 1
ATOM 6305 C C . PHE B 1 229 ? -28.266 24.984 10.75 1 88.81 229 PHE B C 1
ATOM 6307 O O . PHE B 1 229 ? -28.641 24.141 11.578 1 88.81 229 PHE B O 1
ATOM 6314 N N . GLU B 1 230 ? -28.125 26.172 11.148 1 82.69 230 GLU B N 1
ATOM 6315 C CA . GLU B 1 230 ? -28.234 26.625 12.531 1 82.69 230 GLU B CA 1
ATOM 6316 C C . GLU B 1 230 ? -29.688 26.656 12.984 1 82.69 230 GLU B C 1
ATOM 6318 O O . GLU B 1 230 ? -29.969 26.594 14.188 1 82.69 230 GLU B O 1
ATOM 6323 N N . THR B 1 231 ? -30.562 26.75 12.055 1 86.31 231 THR B N 1
ATOM 6324 C CA . THR B 1 231 ? -31.984 26.891 12.406 1 86.31 231 THR B CA 1
ATOM 6325 C C . THR B 1 231 ? -32.75 25.656 11.992 1 86.31 231 THR B C 1
ATOM 6327 O O . THR B 1 231 ? -34 25.688 11.922 1 86.31 231 THR B O 1
ATOM 6330 N N . TRP B 1 232 ? -32.031 24.672 11.68 1 91.19 232 TRP B N 1
ATOM 6331 C CA . TRP B 1 232 ? -32.719 23.438 11.273 1 91.19 232 TRP B CA 1
ATOM 6332 C C . TRP B 1 232 ? -33.719 23 12.344 1 91.19 232 TRP B C 1
ATOM 6334 O O . TRP B 1 232 ? -33.375 22.953 13.531 1 91.19 232 TRP B O 1
ATOM 6344 N N . GLY B 1 233 ? -34.969 22.625 11.969 1 87.81 233 GLY B N 1
ATOM 6345 C CA . GLY B 1 233 ? -35.969 22.016 12.867 1 87.81 233 GLY B CA 1
ATOM 6346 C C . GLY B 1 233 ? -36.688 23.031 13.711 1 87.81 233 GLY B C 1
ATOM 6347 O O . GLY B 1 233 ? -37.625 22.688 14.453 1 87.81 233 GLY B O 1
ATOM 6348 N N . GLU B 1 234 ? -36.219 24.266 13.711 1 86.56 234 GLU B N 1
ATOM 6349 C CA . GLU B 1 234 ? -36.906 25.297 14.492 1 86.56 234 GLU B CA 1
ATOM 6350 C C . GLU B 1 234 ? -38.25 25.641 13.875 1 86.56 234 GLU B C 1
ATOM 6352 O O . GLU B 1 234 ? -38.438 25.484 12.664 1 86.56 234 GLU B O 1
ATOM 6357 N N . ASN B 1 235 ? -39.125 26.016 14.797 1 79.31 235 ASN B N 1
ATOM 6358 C CA . ASN B 1 235 ? -40.469 26.391 14.359 1 79.31 235 ASN B CA 1
ATOM 6359 C C . ASN B 1 235 ? -40.406 27.609 13.43 1 79.31 235 ASN B C 1
ATOM 6361 O O . ASN B 1 235 ? -39.688 28.562 13.672 1 79.31 235 ASN B O 1
ATOM 6365 N N . GLY B 1 236 ? -41.125 27.5 12.312 1 75.44 236 GLY B N 1
ATOM 6366 C CA . GLY B 1 236 ? -41.188 28.625 11.383 1 75.44 236 GLY B CA 1
ATOM 6367 C C . GLY B 1 236 ? -40.156 28.547 10.281 1 75.44 236 GLY B C 1
ATOM 6368 O O . GLY B 1 236 ? -40.125 29.391 9.383 1 75.44 236 GLY B O 1
ATOM 6369 N N . THR B 1 237 ? -39.25 27.562 10.43 1 74.19 237 THR B N 1
ATOM 6370 C CA . THR B 1 237 ? -38.25 27.469 9.375 1 74.19 237 THR B CA 1
ATOM 6371 C C . THR B 1 237 ? -38.656 26.406 8.344 1 74.19 237 THR B C 1
ATOM 6373 O O . THR B 1 237 ? -39.469 25.547 8.617 1 74.19 237 THR B O 1
ATOM 6376 N N . PHE B 1 238 ? -38.125 26.594 7.121 1 84.19 238 PHE B N 1
ATOM 6377 C CA . PHE B 1 238 ? -38.5 25.75 5.992 1 84.19 238 PHE B CA 1
ATOM 6378 C C . PHE B 1 238 ? -37.594 24.516 5.93 1 84.19 238 PHE B C 1
ATOM 6380 O O . PHE B 1 238 ? -37.875 23.594 5.16 1 84.19 238 PHE B O 1
ATOM 6387 N N . CYS B 1 239 ? -36.594 24.484 6.824 1 91.75 239 CYS B N 1
ATOM 6388 C CA . CYS B 1 239 ? -35.688 23.328 6.734 1 91.75 239 CYS B CA 1
ATOM 6389 C C . CYS B 1 239 ? -35.781 22.469 7.984 1 91.75 239 CYS B C 1
ATOM 6391 O O . CYS B 1 239 ? -35.219 22.812 9.031 1 91.75 239 CYS B O 1
ATOM 6393 N N . PRO B 1 240 ? -36.531 21.359 7.906 1 92.31 240 PRO B N 1
ATOM 6394 C CA . PRO B 1 240 ? -36.5 20.406 9.023 1 92.31 240 PRO B CA 1
ATOM 6395 C C . PRO B 1 240 ? -35.125 19.781 9.227 1 92.31 240 PRO B C 1
ATOM 6397 O O . PRO B 1 240 ? -34.219 19.922 8.367 1 92.31 240 PRO B O 1
ATOM 6400 N N . LYS B 1 241 ? -34.906 19.156 10.375 1 92.19 241 LYS B N 1
ATOM 6401 C CA . LYS B 1 241 ? -33.656 18.453 10.617 1 92.19 241 LYS B CA 1
ATOM 6402 C C . LYS B 1 241 ? -33.469 17.312 9.625 1 92.19 241 LYS B C 1
ATOM 6404 O O . LYS B 1 241 ? -34.406 16.562 9.352 1 92.19 241 LYS B O 1
ATOM 6409 N N . PRO B 1 242 ? -32.312 17.297 9.031 1 93.38 242 PRO B N 1
ATOM 6410 C CA . PRO B 1 242 ? -32.062 16.156 8.141 1 93.38 242 PRO B CA 1
ATOM 6411 C C . PRO B 1 242 ? -32.031 14.82 8.883 1 93.38 242 PRO B C 1
ATOM 6413 O O . PRO B 1 242 ? -31.578 14.766 10.031 1 93.38 242 PRO B O 1
ATOM 6416 N N . GLU B 1 243 ? -32.562 13.781 8.25 1 93.12 243 GLU B N 1
ATOM 6417 C CA . GLU B 1 243 ? -32.562 12.422 8.781 1 93.12 243 GLU B CA 1
ATOM 6418 C C . GLU B 1 243 ? -31.625 11.516 7.969 1 93.12 243 GLU B C 1
ATOM 6420 O O . GLU B 1 243 ? -31.547 11.633 6.746 1 93.12 243 GLU B O 1
ATOM 6425 N N . PHE B 1 244 ? -30.922 10.672 8.711 1 92.81 244 PHE B N 1
ATOM 6426 C CA . PHE B 1 244 ? -29.938 9.82 8.055 1 92.81 244 PHE B CA 1
ATOM 6427 C C . PHE B 1 244 ? -30.188 8.352 8.383 1 92.81 244 PHE B C 1
ATOM 6429 O O . PHE B 1 244 ? -30.734 8.031 9.438 1 92.81 244 PHE B O 1
ATOM 6436 N N . ALA B 1 245 ? -29.906 7.512 7.488 1 91.31 245 ALA B N 1
ATOM 6437 C CA . ALA B 1 245 ? -29.938 6.066 7.699 1 91.31 245 ALA B CA 1
ATOM 6438 C C . ALA B 1 245 ? -28.688 5.406 7.117 1 91.31 245 ALA B C 1
ATOM 6440 O O . ALA B 1 245 ? -28.125 5.887 6.133 1 91.31 245 ALA B O 1
ATOM 6441 N N . GLY B 1 246 ? -28.266 4.387 7.766 1 89.19 246 GLY B N 1
ATOM 6442 C CA . GLY B 1 246 ? -27.094 3.66 7.297 1 89.19 246 GLY B CA 1
ATOM 6443 C C . GLY B 1 246 ? -27.359 2.848 6.043 1 89.19 246 GLY B C 1
ATOM 6444 O O . GLY B 1 246 ? -28.453 2.305 5.867 1 89.19 246 GLY B O 1
ATOM 6445 N N . ASN B 1 247 ? -26.359 2.811 5.172 1 86.5 247 ASN B N 1
ATOM 6446 C CA . ASN B 1 247 ? -26.422 1.986 3.971 1 86.5 247 ASN B CA 1
ATOM 6447 C C . ASN B 1 247 ? -26.406 0.499 4.309 1 86.5 247 ASN B C 1
ATOM 6449 O O . ASN B 1 247 ? -25.531 0.03 5.039 1 86.5 247 ASN B O 1
ATOM 6453 N N . PRO B 1 248 ? -27.438 -0.24 3.869 1 89.62 248 PRO B N 1
ATOM 6454 C CA . PRO B 1 248 ? -27.469 -1.669 4.188 1 89.62 248 PRO B CA 1
ATOM 6455 C C . PRO B 1 248 ? -26.266 -2.426 3.629 1 89.62 248 PRO B C 1
ATOM 6457 O O . PRO B 1 248 ? -25.797 -2.119 2.529 1 89.62 248 PRO B O 1
ATOM 6460 N N . PRO B 1 249 ? -25.797 -3.381 4.406 1 90.75 249 PRO B N 1
ATOM 6461 C CA . PRO B 1 249 ? -24.688 -4.191 3.906 1 90.75 249 PRO B CA 1
ATOM 6462 C C . PRO B 1 249 ? -25.062 -5.004 2.668 1 90.75 249 PRO B C 1
ATOM 6464 O O . PRO B 1 249 ? -26.141 -5.59 2.613 1 90.75 249 PRO B O 1
ATOM 6467 N N . MET B 1 250 ? -24.234 -5.008 1.665 1 92.75 250 MET B N 1
ATOM 6468 C CA . MET B 1 250 ? -24.547 -5.656 0.395 1 92.75 250 MET B CA 1
ATOM 6469 C C . MET B 1 250 ? -23.547 -6.758 0.082 1 92.75 250 MET B C 1
ATOM 6471 O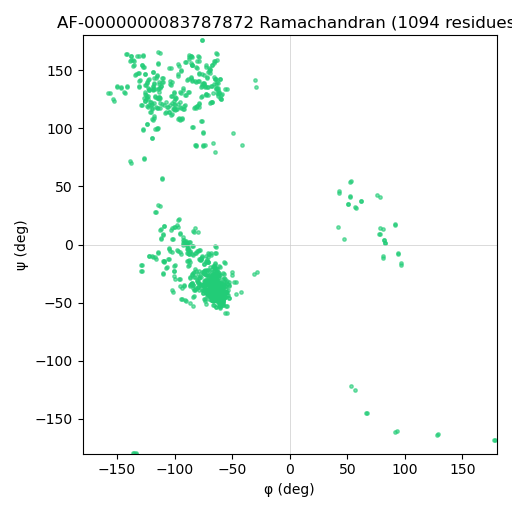 O . MET B 1 250 ? -23.781 -7.582 -0.803 1 92.75 250 MET B O 1
ATOM 6475 N N . THR B 1 251 ? -22.469 -6.867 0.822 1 96 251 THR B N 1
ATOM 6476 C CA . THR B 1 251 ? -21.375 -7.797 0.52 1 96 251 THR B CA 1
ATOM 6477 C C . THR B 1 251 ? -21.891 -9.234 0.516 1 96 251 THR B C 1
ATOM 6479 O O . THR B 1 251 ? -21.516 -10.023 -0.357 1 96 251 THR B O 1
ATOM 6482 N N . TRP B 1 252 ? -22.766 -9.617 1.448 1 94.31 252 TRP B N 1
ATOM 6483 C CA . TRP B 1 252 ? -23.25 -10.992 1.578 1 94.31 252 TRP B CA 1
ATOM 6484 C C . TRP B 1 252 ? -23.984 -11.438 0.316 1 94.31 252 TRP B C 1
ATOM 6486 O O . TRP B 1 252 ? -23.922 -12.609 -0.054 1 94.31 252 TRP B O 1
ATOM 6496 N N . LYS B 1 253 ? -24.594 -10.539 -0.407 1 95.75 253 LYS B N 1
ATOM 6497 C CA . LYS B 1 253 ? -25.328 -10.875 -1.622 1 95.75 253 LYS B CA 1
ATOM 6498 C C . LYS B 1 253 ? -24.391 -11.344 -2.725 1 95.75 253 LYS B C 1
ATOM 6500 O O . LYS B 1 253 ? -24.781 -12.109 -3.607 1 95.75 253 LYS B O 1
ATOM 6505 N N . TRP B 1 254 ? -23.156 -10.891 -2.676 1 97.19 254 TRP B N 1
ATOM 6506 C CA . TRP B 1 254 ? -22.172 -11.234 -3.693 1 97.19 254 TRP B CA 1
ATOM 6507 C C . TRP B 1 254 ? -21.469 -12.547 -3.346 1 97.19 254 TRP B C 1
ATOM 6509 O O . TRP B 1 254 ? -21.219 -13.375 -4.223 1 97.19 254 TRP B O 1
ATOM 6519 N N . VAL B 1 255 ? -21.234 -12.805 -2.074 1 97.31 255 VAL B N 1
ATOM 6520 C CA . VAL B 1 255 ? -20.219 -13.812 -1.771 1 97.31 255 VAL B CA 1
ATOM 6521 C C . VAL B 1 255 ? -20.891 -15.07 -1.221 1 97.31 255 VAL B C 1
ATOM 6523 O O . VAL B 1 255 ? -20.281 -16.141 -1.197 1 97.31 255 VAL B O 1
ATOM 6526 N N . VAL B 1 256 ? -22.156 -15.023 -0.812 1 96.06 256 VAL B N 1
ATOM 6527 C CA . VAL B 1 256 ? -22.797 -16.172 -0.17 1 96.06 256 VAL B CA 1
ATOM 6528 C C . VAL B 1 256 ? -22.953 -17.312 -1.181 1 96.06 256 VAL B C 1
ATOM 6530 O O . VAL B 1 256 ? -22.766 -18.484 -0.844 1 96.06 256 VAL B O 1
ATOM 6533 N N . GLY B 1 257 ? -23.328 -16.984 -2.424 1 96.31 257 GLY B N 1
ATOM 6534 C CA . GLY B 1 257 ? -23.453 -18.016 -3.453 1 96.31 257 GLY B CA 1
ATOM 6535 C C . GLY B 1 257 ? -22.172 -18.812 -3.641 1 96.31 257 GLY B C 1
ATOM 6536 O O . GLY B 1 257 ? -22.156 -20.016 -3.404 1 96.31 257 GLY B O 1
ATOM 6537 N N . PRO B 1 258 ? -21.125 -18.125 -3.973 1 97.44 258 PRO B N 1
ATOM 6538 C CA . PRO B 1 258 ? -19.844 -18.828 -4.133 1 97.44 258 PRO B CA 1
ATOM 6539 C C . PRO B 1 258 ? -19.391 -19.531 -2.854 1 97.44 258 PRO B C 1
ATOM 6541 O O . PRO B 1 258 ? -18.766 -20.594 -2.914 1 97.44 258 PRO B O 1
ATOM 6544 N N . MET B 1 259 ? -19.688 -18.969 -1.753 1 97.56 259 MET B N 1
ATOM 6545 C CA . MET B 1 259 ? -19.328 -19.609 -0.491 1 97.56 259 MET B CA 1
ATOM 6546 C C . MET B 1 259 ? -20.062 -20.953 -0.331 1 97.56 259 MET B C 1
ATOM 6548 O O . MET B 1 259 ? -19.453 -21.938 0.061 1 97.56 259 MET B O 1
ATOM 6552 N N . ILE B 1 260 ? -21.328 -20.969 -0.627 1 97.44 260 ILE B N 1
ATOM 6553 C CA . ILE B 1 260 ? -22.109 -22.203 -0.544 1 97.44 260 ILE B CA 1
ATOM 6554 C C . ILE B 1 260 ? -21.547 -23.234 -1.525 1 97.44 260 ILE B C 1
ATOM 6556 O O . ILE B 1 260 ? -21.375 -24.406 -1.178 1 97.44 260 ILE B O 1
ATOM 6560 N N . LEU B 1 261 ? -21.234 -22.781 -2.719 1 97.19 261 LEU B N 1
ATOM 6561 C CA . LEU B 1 261 ? -20.641 -23.672 -3.711 1 97.19 261 LEU B CA 1
ATOM 6562 C C . LEU B 1 261 ? -19.328 -24.25 -3.205 1 97.19 261 LEU B C 1
ATOM 6564 O O . LEU B 1 261 ? -19.062 -25.453 -3.381 1 97.19 261 LEU B O 1
ATOM 6568 N N . TYR B 1 262 ? -18.562 -23.469 -2.602 1 97.62 262 TYR B N 1
ATOM 6569 C CA . TYR B 1 262 ? -17.281 -23.922 -2.078 1 97.62 262 TYR B CA 1
ATOM 6570 C C . TYR B 1 262 ? -17.469 -24.938 -0.956 1 97.62 262 TYR B C 1
ATOM 6572 O O . TYR B 1 262 ? -16.75 -25.922 -0.876 1 97.62 262 TYR B O 1
ATOM 6580 N N . VAL B 1 263 ? -18.453 -24.703 -0.104 1 97.25 263 VAL B N 1
ATOM 6581 C CA . VAL B 1 263 ? -18.734 -25.625 0.987 1 97.25 263 VAL B CA 1
ATOM 6582 C C . VAL B 1 263 ? -19.188 -26.969 0.419 1 97.25 263 VAL B C 1
ATOM 6584 O O . VAL B 1 263 ? -18.781 -28.016 0.896 1 97.25 263 VAL B O 1
ATOM 6587 N N . CYS B 1 264 ? -20 -26.906 -0.609 1 96.88 264 CYS B N 1
ATOM 6588 C CA . CYS B 1 264 ? -20.438 -28.141 -1.271 1 96.88 264 CYS B CA 1
ATOM 6589 C C . CYS B 1 264 ? -19.25 -28.875 -1.875 1 96.88 264 CYS B C 1
ATOM 6591 O O . CYS B 1 264 ? -19.125 -30.094 -1.742 1 96.88 264 CYS B O 1
ATOM 6593 N N . GLU B 1 265 ? -18.359 -28.078 -2.488 1 96.31 265 GLU B N 1
ATOM 6594 C CA . GLU B 1 265 ? -17.125 -28.641 -3.023 1 96.31 265 GLU B CA 1
ATOM 6595 C C . GLU B 1 265 ? -16.328 -29.359 -1.936 1 96.31 265 GLU B C 1
ATOM 6597 O O . GLU B 1 265 ? -15.859 -30.484 -2.133 1 96.31 265 GLU B O 1
ATOM 6602 N N . ARG B 1 266 ? -16.266 -28.766 -0.83 1 95.38 266 ARG B N 1
ATOM 6603 C CA . ARG B 1 266 ? -15.469 -29.312 0.269 1 95.38 266 ARG B CA 1
ATOM 6604 C C . ARG B 1 266 ? -16.125 -30.547 0.872 1 95.38 266 ARG B C 1
ATOM 6606 O O . ARG B 1 266 ? -15.445 -31.484 1.294 1 95.38 266 ARG B O 1
ATOM 6613 N N . MET B 1 267 ? -17.438 -30.578 0.9 1 96.5 267 MET B N 1
ATOM 6614 C CA . MET B 1 267 ? -18.156 -31.734 1.433 1 96.5 267 MET B CA 1
ATOM 6615 C C . MET B 1 267 ? -17.969 -32.969 0.546 1 96.5 267 MET B C 1
ATOM 6617 O O . MET B 1 267 ? -17.75 -34.062 1.047 1 96.5 267 MET B O 1
ATOM 6621 N N . VAL B 1 268 ? -18 -32.719 -0.719 1 95.06 268 VAL B N 1
ATOM 6622 C CA . VAL B 1 268 ? -17.781 -33.812 -1.664 1 95.06 268 VAL B CA 1
ATOM 6623 C C . VAL B 1 268 ? -16.375 -34.375 -1.505 1 95.06 268 VAL B C 1
ATOM 6625 O O . VAL B 1 268 ? -16.172 -35.594 -1.457 1 95.06 268 VAL B O 1
ATOM 6628 N N . ARG B 1 269 ? -15.438 -33.5 -1.411 1 94.69 269 ARG B N 1
ATOM 6629 C CA . ARG B 1 269 ? -14.039 -33.875 -1.283 1 94.69 269 ARG B CA 1
ATOM 6630 C C . ARG B 1 269 ? -13.797 -34.625 0.03 1 94.69 269 ARG B C 1
ATOM 6632 O O . ARG B 1 269 ? -13.055 -35.594 0.069 1 94.69 269 ARG B O 1
ATOM 6639 N N . PHE B 1 270 ? -14.492 -34.156 1.053 1 94.25 270 PHE B N 1
ATOM 6640 C CA . PHE B 1 270 ? -14.359 -34.781 2.357 1 94.25 270 PHE B CA 1
ATOM 6641 C C . PHE B 1 270 ? -14.922 -36.188 2.328 1 94.25 270 PHE B C 1
ATOM 6643 O O . PHE B 1 270 ? -14.289 -37.125 2.824 1 94.25 270 PHE B O 1
ATOM 6650 N N . TYR B 1 271 ? -16.031 -36.344 1.749 1 94.19 271 TYR B N 1
ATOM 6651 C CA . TYR B 1 271 ? -16.641 -37.656 1.638 1 94.19 271 TYR B CA 1
ATOM 6652 C C . TYR B 1 271 ? -15.766 -38.625 0.839 1 94.19 271 TYR B C 1
ATOM 6654 O O . TYR B 1 271 ? -15.555 -39.75 1.242 1 94.19 271 TYR B O 1
ATOM 6662 N N . ARG B 1 272 ? -15.242 -38.156 -0.245 1 92.75 272 ARG B N 1
ATOM 6663 C CA . ARG B 1 272 ? -14.383 -38.969 -1.1 1 92.75 272 ARG B CA 1
ATOM 6664 C C . ARG B 1 272 ? -13.102 -39.375 -0.37 1 92.75 272 ARG B C 1
ATOM 6666 O O . ARG B 1 272 ? -12.633 -40.5 -0.504 1 92.75 272 ARG B O 1
ATOM 6673 N N . SER B 1 273 ? -12.625 -38.469 0.436 1 92.19 273 SER B N 1
ATOM 6674 C CA . SER B 1 273 ? -11.367 -38.719 1.137 1 92.19 273 SER B CA 1
ATOM 6675 C C . SER B 1 273 ? -11.547 -39.75 2.246 1 92.19 273 SER B C 1
ATOM 6677 O O . SER B 1 273 ? -10.57 -40.312 2.721 1 92.19 273 SER B O 1
ATOM 6679 N N . GLN B 1 274 ? -12.797 -40.062 2.627 1 92.5 274 GLN B N 1
ATOM 6680 C CA . GLN B 1 274 ? -13.055 -41 3.713 1 92.5 274 GLN B CA 1
ATOM 6681 C C . GLN B 1 274 ? -13.156 -42.438 3.193 1 92.5 274 GLN B C 1
ATOM 6683 O O . GLN B 1 274 ? -13.234 -43.375 3.979 1 92.5 274 GLN B O 1
ATOM 6688 N N . GLN B 1 275 ? -13.008 -42.594 1.938 1 94.75 275 GLN B N 1
ATOM 6689 C CA . GLN B 1 275 ? -13.062 -43.938 1.379 1 94.75 275 GLN B CA 1
ATOM 6690 C C . GLN B 1 275 ? -11.773 -44.688 1.667 1 94.75 275 GLN B C 1
ATOM 6692 O O . GLN B 1 275 ? -10.688 -44.125 1.679 1 94.75 275 GLN B O 1
ATOM 6697 N N . LYS B 1 276 ? -11.891 -45.938 1.848 1 94.31 276 LYS B N 1
ATOM 6698 C CA . LYS B 1 276 ? -10.742 -46.781 2.186 1 94.31 276 LYS B CA 1
ATOM 6699 C C . LYS B 1 276 ? -9.82 -46.969 0.979 1 94.31 276 LYS B C 1
ATOM 6701 O O . LYS B 1 276 ? -10.289 -47.312 -0.112 1 94.31 276 LYS B O 1
ATOM 6706 N N . VAL B 1 277 ? -8.562 -46.719 1.204 1 96.31 277 VAL B N 1
ATOM 6707 C CA . VAL B 1 277 ? -7.531 -46.906 0.187 1 96.31 277 VAL B CA 1
ATOM 6708 C C . VAL B 1 277 ? -6.512 -47.938 0.661 1 96.31 277 VAL B C 1
ATOM 6710 O O . VAL B 1 277 ? -6.102 -47.938 1.824 1 96.31 277 VAL B O 1
ATOM 6713 N N . VAL B 1 278 ? -6.176 -48.875 -0.254 1 94.5 278 VAL B N 1
ATOM 6714 C CA . VAL B 1 278 ? -5.188 -49.875 0.074 1 94.5 278 VAL B CA 1
ATOM 6715 C C . VAL B 1 278 ? -3.971 -49.75 -0.837 1 94.5 278 VAL B C 1
ATOM 6717 O O . VAL B 1 278 ? -4.109 -49.688 -2.062 1 94.5 278 VAL B O 1
ATOM 6720 N N . ILE B 1 279 ? -2.84 -49.656 -0.216 1 95.5 279 ILE B N 1
ATOM 6721 C CA . ILE B 1 279 ? -1.602 -49.688 -0.985 1 95.5 279 ILE B CA 1
ATOM 6722 C C . ILE B 1 279 ? -1.257 -51.125 -1.355 1 95.5 279 ILE B C 1
ATOM 6724 O O . ILE B 1 279 ? -1.021 -51.969 -0.478 1 95.5 279 ILE B O 1
ATOM 6728 N N . THR B 1 280 ? -1.145 -51.375 -2.615 1 93.5 280 THR B N 1
ATOM 6729 C CA . THR B 1 280 ? -0.938 -52.75 -3.07 1 93.5 280 THR B CA 1
ATOM 6730 C C . THR B 1 280 ? 0.537 -53 -3.375 1 93.5 280 THR B C 1
ATOM 6732 O O . THR B 1 280 ? 1.01 -54.125 -3.287 1 93.5 280 THR B O 1
ATOM 6735 N N . LYS B 1 281 ? 1.199 -52 -3.768 1 92.94 281 LYS B N 1
ATOM 6736 C CA . LYS B 1 281 ? 2.605 -52.156 -4.129 1 92.94 281 LYS B CA 1
ATOM 6737 C C . LYS B 1 281 ? 3.387 -50.875 -3.873 1 92.94 281 LYS B C 1
ATOM 6739 O O . LYS B 1 281 ? 2.883 -49.781 -4.121 1 92.94 281 LYS B O 1
ATOM 6744 N N . VAL B 1 282 ? 4.574 -51.031 -3.275 1 93.5 282 VAL B N 1
ATOM 6745 C CA . VAL B 1 282 ? 5.512 -49.938 -3.061 1 93.5 282 VAL B CA 1
ATOM 6746 C C . VAL B 1 282 ? 6.836 -50.25 -3.756 1 93.5 282 VAL B C 1
ATOM 6748 O O . VAL B 1 282 ? 7.445 -51.312 -3.508 1 93.5 282 VAL B O 1
ATOM 6751 N N . VAL B 1 283 ? 7.238 -49.344 -4.656 1 90.19 283 VAL B N 1
ATOM 6752 C CA . VAL B 1 283 ? 8.508 -49.531 -5.355 1 90.19 283 VAL B CA 1
ATOM 6753 C C . VAL B 1 283 ? 9.391 -48.312 -5.168 1 90.19 283 VAL B C 1
ATOM 6755 O O . VAL B 1 283 ? 8.961 -47.188 -5.438 1 90.19 283 VAL B O 1
ATOM 6758 N N . MET B 1 284 ? 10.594 -48.594 -4.676 1 89.06 284 MET B N 1
ATOM 6759 C CA . MET B 1 284 ? 11.586 -47.531 -4.586 1 89.06 284 MET B CA 1
ATOM 6760 C C . MET B 1 284 ? 12.508 -47.531 -5.805 1 89.06 284 MET B C 1
ATOM 6762 O O . MET B 1 284 ? 13.312 -48.438 -5.973 1 89.06 284 MET B O 1
ATOM 6766 N N . HIS B 1 285 ? 12.305 -46.531 -6.656 1 83.81 285 HIS B N 1
ATOM 6767 C CA . HIS B 1 285 ? 13.148 -46.438 -7.844 1 83.81 285 HIS B CA 1
ATOM 6768 C C . HIS B 1 285 ? 14.438 -45.688 -7.543 1 83.81 285 HIS B C 1
ATOM 6770 O O . HIS B 1 285 ? 14.516 -44.938 -6.562 1 83.81 285 HIS B O 1
ATOM 6776 N N . PRO B 1 286 ? 15.312 -45.906 -8.43 1 75.81 286 PRO B N 1
ATOM 6777 C CA . PRO B 1 286 ? 16.516 -45.094 -8.281 1 75.81 286 PRO B CA 1
ATOM 6778 C C . PRO B 1 286 ? 16.234 -43.594 -8.492 1 75.81 286 PRO B C 1
ATOM 6780 O O . PRO B 1 286 ? 15.125 -43.219 -8.914 1 75.81 286 PRO B O 1
ATOM 6783 N N . SER B 1 287 ? 16.953 -42.688 -8.023 1 76.06 287 SER B N 1
ATOM 6784 C CA . SER B 1 287 ? 16.844 -41.25 -8.164 1 76.06 287 SER B CA 1
ATOM 6785 C C . SER B 1 287 ? 15.812 -40.656 -7.199 1 76.06 287 SER B C 1
ATOM 6787 O O . SER B 1 287 ? 15.078 -39.75 -7.547 1 76.06 287 SER B O 1
ATOM 6789 N N . LYS B 1 288 ? 15.453 -41.469 -6.285 1 82.31 288 LYS B N 1
ATOM 6790 C CA . LYS B 1 288 ? 14.641 -40.969 -5.176 1 82.31 288 LYS B CA 1
ATOM 6791 C C . LYS B 1 288 ? 13.18 -40.812 -5.598 1 82.31 288 LYS B C 1
ATOM 6793 O O . LYS B 1 288 ? 12.594 -39.75 -5.383 1 82.31 288 LYS B O 1
ATOM 6798 N N . THR B 1 289 ? 12.703 -41.781 -6.352 1 89.56 289 THR B N 1
ATOM 6799 C CA . THR B 1 289 ? 11.305 -41.75 -6.785 1 89.56 289 THR B CA 1
ATOM 6800 C C . THR B 1 289 ? 10.539 -42.906 -6.156 1 89.56 289 THR B C 1
ATOM 6802 O O . THR B 1 289 ? 10.961 -44.062 -6.246 1 89.56 289 THR B O 1
ATOM 6805 N N . LEU B 1 290 ? 9.484 -42.594 -5.52 1 92.81 290 LEU B N 1
ATOM 6806 C CA . LEU B 1 290 ? 8.609 -43.562 -4.875 1 92.81 290 LEU B CA 1
ATOM 6807 C C . LEU B 1 290 ? 7.383 -43.875 -5.738 1 92.81 290 LEU B C 1
ATOM 6809 O O . LEU B 1 290 ? 6.684 -42.938 -6.156 1 92.81 290 LEU B O 1
ATOM 6813 N N . GLU B 1 291 ? 7.211 -45.094 -6.117 1 93.69 291 GLU B N 1
ATOM 6814 C CA . GLU B 1 291 ? 6.004 -45.531 -6.824 1 93.69 291 GLU B CA 1
ATOM 6815 C C . GLU B 1 291 ? 5.02 -46.188 -5.871 1 93.69 291 GLU B C 1
ATOM 6817 O O . GLU B 1 291 ? 5.383 -47.125 -5.145 1 93.69 291 GLU B O 1
ATOM 6822 N N . LEU B 1 292 ? 3.816 -45.719 -5.848 1 95.88 292 LEU B N 1
ATOM 6823 C CA . LEU B 1 292 ? 2.75 -46.312 -5.047 1 95.88 292 LEU B CA 1
ATOM 6824 C C . LEU B 1 292 ? 1.612 -46.812 -5.938 1 95.88 292 LEU B C 1
ATOM 6826 O O . LEU B 1 292 ? 1.069 -46.062 -6.738 1 95.88 292 LEU B O 1
ATOM 6830 N N . GLN B 1 293 ? 1.339 -48.031 -5.84 1 95.62 293 GLN B N 1
ATOM 6831 C CA . GLN B 1 293 ? 0.135 -48.594 -6.449 1 95.62 293 GLN B CA 1
ATOM 6832 C C . GLN B 1 293 ? -0.971 -48.781 -5.414 1 95.62 293 GLN B C 1
ATOM 6834 O O . GLN B 1 293 ? -0.74 -49.375 -4.352 1 95.62 293 GLN B O 1
ATOM 6839 N N . MET B 1 294 ? -2.139 -48.281 -5.766 1 97.19 294 MET B N 1
ATOM 6840 C CA . MET B 1 294 ? -3.227 -48.281 -4.793 1 97.19 294 MET B CA 1
ATOM 6841 C C . MET B 1 294 ? -4.539 -48.719 -5.426 1 97.19 294 MET B C 1
ATOM 6843 O O . MET B 1 294 ? -4.66 -48.75 -6.652 1 97.19 294 MET B O 1
ATOM 6847 N N . LYS B 1 295 ? -5.402 -49.156 -4.539 1 96.19 295 LYS B N 1
ATOM 6848 C CA . LYS B 1 295 ? -6.758 -49.5 -4.938 1 96.19 295 LYS B CA 1
ATOM 6849 C C . LYS B 1 295 ? -7.797 -48.844 -4.039 1 96.19 295 LYS B C 1
ATOM 6851 O O . LYS B 1 295 ? -7.57 -48.688 -2.84 1 96.19 295 LYS B O 1
ATOM 6856 N N . MET B 1 296 ? -8.805 -48.438 -4.613 1 95.56 296 MET B N 1
ATOM 6857 C CA . MET B 1 296 ? -9.961 -47.812 -3.965 1 95.56 296 MET B CA 1
ATOM 6858 C C . MET B 1 296 ? -11.258 -48.219 -4.645 1 95.56 296 MET B C 1
ATOM 6860 O O . MET B 1 296 ? -11.359 -48.188 -5.871 1 95.56 296 MET B O 1
ATOM 6864 N N . LYS B 1 297 ? -12.195 -48.625 -3.844 1 92.69 297 LYS B N 1
ATOM 6865 C CA . LYS B 1 297 ? -13.445 -49.125 -4.406 1 92.69 297 LYS B CA 1
ATOM 6866 C C . LYS B 1 297 ? -14.133 -48.062 -5.254 1 92.69 297 LYS B C 1
ATOM 6868 O O . LYS B 1 297 ? -14.336 -46.938 -4.797 1 92.69 297 LYS B O 1
ATOM 6873 N N . GLY B 1 298 ? -14.414 -48.469 -6.508 1 90.75 298 GLY B N 1
ATOM 6874 C CA . GLY B 1 298 ? -15.172 -47.594 -7.391 1 90.75 298 GLY B CA 1
ATOM 6875 C C . GLY B 1 298 ? -14.336 -46.469 -7.988 1 90.75 298 GLY B C 1
ATOM 6876 O O . GLY B 1 298 ? -14.867 -45.531 -8.578 1 90.75 298 GLY B O 1
ATOM 6877 N N . PHE B 1 299 ? -13.062 -46.5 -7.812 1 95 299 PHE B N 1
ATOM 6878 C CA . PHE B 1 299 ? -12.18 -45.469 -8.312 1 95 299 PHE B CA 1
ATOM 6879 C C . PHE B 1 299 ? -12.109 -45.5 -9.836 1 95 299 PHE B C 1
ATOM 6881 O O . PHE B 1 299 ? -11.852 -46.562 -10.43 1 95 299 PHE B O 1
ATOM 6888 N N . LYS B 1 300 ? -12.445 -44.406 -10.469 1 93.19 300 LYS B N 1
ATOM 6889 C CA . LYS B 1 300 ? -12.328 -44.25 -11.914 1 93.19 300 LYS B CA 1
ATOM 6890 C C . LYS B 1 300 ? -11.477 -43.031 -12.266 1 93.19 300 LYS B C 1
ATOM 6892 O O . LYS B 1 300 ? -11.562 -42 -11.602 1 93.19 300 LYS B O 1
ATOM 6897 N N . MET B 1 301 ? -10.68 -43.25 -13.242 1 94 301 MET B N 1
ATOM 6898 C CA . MET B 1 301 ? -9.781 -42.156 -13.625 1 94 301 MET B CA 1
ATOM 6899 C C . MET B 1 301 ? -9.688 -42.031 -15.141 1 94 301 MET B C 1
ATOM 6901 O O . MET B 1 301 ? -10.094 -42.938 -15.867 1 94 301 MET B O 1
ATOM 6905 N N . GLU B 1 302 ? -9.312 -40.938 -15.609 1 91 302 GLU B N 1
ATOM 6906 C CA . GLU B 1 302 ? -8.945 -40.719 -17 1 91 302 GLU B CA 1
ATOM 6907 C C . GLU B 1 302 ? -7.457 -40.375 -17.125 1 91 302 GLU B C 1
ATOM 6909 O O . GLU B 1 302 ? -6.789 -40.094 -16.141 1 91 302 GLU B O 1
ATOM 6914 N N . VAL B 1 303 ? -6.965 -40.438 -18.312 1 91.94 303 VAL B N 1
ATOM 6915 C CA . VAL B 1 303 ? -5.543 -40.219 -18.547 1 91.94 303 VAL B CA 1
ATOM 6916 C C . VAL B 1 303 ? -5.176 -38.781 -18.156 1 91.94 303 VAL B C 1
ATOM 6918 O O . VAL B 1 303 ? -5.949 -37.844 -18.375 1 91.94 303 VAL B O 1
ATOM 6921 N N . GLY B 1 304 ? -4.078 -38.688 -17.562 1 89.69 304 GLY B N 1
ATOM 6922 C CA . GLY B 1 304 ? -3.512 -37.375 -17.312 1 89.69 304 GLY B CA 1
ATOM 6923 C C . GLY B 1 304 ? -4.098 -36.719 -16.078 1 89.69 304 GLY B C 1
ATOM 6924 O O . GLY B 1 304 ? -3.707 -35.594 -15.734 1 89.69 304 GLY B O 1
ATOM 6925 N N . GLN B 1 305 ? -5 -37.375 -15.359 1 91.81 305 GLN B N 1
ATOM 6926 C CA . GLN B 1 305 ? -5.613 -36.781 -14.172 1 91.81 305 GLN B CA 1
ATOM 6927 C C . GLN B 1 305 ? -4.684 -36.875 -12.969 1 91.81 305 GLN B C 1
ATOM 6929 O O . GLN B 1 305 ? -3.648 -37.531 -13.031 1 91.81 305 GLN B O 1
ATOM 6934 N N . TYR B 1 306 ? -4.977 -36.031 -11.922 1 93.31 306 TYR B N 1
ATOM 6935 C CA . TYR B 1 306 ? -4.184 -36.062 -10.695 1 93.31 306 TYR B CA 1
ATOM 6936 C C . TYR B 1 306 ? -5.078 -36.219 -9.477 1 93.31 306 TYR B C 1
ATOM 6938 O O . TYR B 1 306 ? -6.301 -36.094 -9.57 1 93.31 306 TYR B O 1
ATOM 6946 N N . VAL B 1 307 ? -4.48 -36.625 -8.375 1 95.31 307 VAL B N 1
ATOM 6947 C CA . VAL B 1 307 ? -5.18 -36.781 -7.105 1 95.31 307 VAL B CA 1
ATOM 6948 C C . VAL B 1 307 ? -4.438 -36.031 -6.008 1 95.31 307 VAL B C 1
ATOM 6950 O O . VAL B 1 307 ? -3.25 -35.719 -6.145 1 95.31 307 VAL B O 1
ATOM 6953 N N . PHE B 1 308 ? -5.168 -35.656 -4.996 1 95.69 308 PHE B N 1
ATOM 6954 C CA . PHE B 1 308 ? -4.559 -35.156 -3.766 1 95.69 308 PHE B CA 1
ATOM 6955 C C . PHE B 1 308 ? -4.371 -36.312 -2.77 1 95.69 308 PHE B C 1
ATOM 6957 O O . PHE B 1 308 ? -5.262 -37.156 -2.605 1 95.69 308 PHE B O 1
ATOM 6964 N N . MET B 1 309 ? -3.188 -36.344 -2.211 1 96.56 309 MET B N 1
ATOM 6965 C CA . MET B 1 309 ? -2.875 -37.406 -1.262 1 96.56 309 MET B CA 1
ATOM 6966 C C . MET B 1 309 ? -2.559 -36.812 0.115 1 96.56 309 MET B C 1
ATOM 6968 O O . MET B 1 309 ? -1.885 -35.781 0.224 1 96.56 309 MET B O 1
ATOM 6972 N N . GLN B 1 310 ? -3.111 -37.438 1.084 1 96.5 310 GLN B N 1
ATOM 6973 C CA . GLN B 1 310 ? -2.789 -37.156 2.479 1 96.5 310 GLN B CA 1
ATOM 6974 C C . GLN B 1 310 ? -2.373 -38.438 3.219 1 96.5 310 GLN B C 1
ATOM 6976 O O . GLN B 1 310 ? -2.961 -39.5 3.02 1 96.5 310 GLN B O 1
ATOM 6981 N N . CYS B 1 311 ? -1.275 -38.344 3.906 1 96.56 311 CYS B N 1
ATOM 6982 C CA . CYS B 1 311 ? -0.764 -39.438 4.734 1 96.56 311 CYS B CA 1
ATOM 6983 C C . CYS B 1 311 ? -0.735 -39.031 6.203 1 96.56 311 CYS B C 1
ATOM 6985 O O . CYS B 1 311 ? 0.241 -38.438 6.672 1 96.56 311 CYS B O 1
ATOM 6987 N N . PRO B 1 312 ? -1.765 -39.469 6.949 1 95.19 312 PRO B N 1
ATOM 6988 C CA . PRO B 1 312 ? -1.938 -39.031 8.328 1 95.19 312 PRO B CA 1
ATOM 6989 C C . PRO B 1 312 ? -0.695 -39.25 9.188 1 95.19 312 PRO B C 1
ATOM 6991 O O . PRO B 1 312 ? -0.315 -38.375 9.969 1 95.19 312 PRO B O 1
ATOM 6994 N N . PRO B 1 313 ? 0.027 -40.312 9.062 1 94.31 313 PRO B N 1
ATOM 6995 C CA . PRO B 1 313 ? 1.238 -40.469 9.867 1 94.31 313 PRO B CA 1
ATOM 6996 C C . PRO B 1 313 ? 2.303 -39.438 9.57 1 94.31 313 PRO B C 1
ATOM 6998 O O . PRO B 1 313 ? 3.145 -39.125 10.422 1 94.31 313 PRO B O 1
ATOM 7001 N N . VAL B 1 314 ? 2.32 -38.875 8.367 1 94.5 314 VAL B N 1
ATOM 7002 C CA . VAL B 1 314 ? 3.262 -37.844 7.984 1 94.5 314 VAL B CA 1
ATOM 7003 C C . VAL B 1 314 ? 2.709 -36.469 8.383 1 94.5 314 VAL B C 1
ATOM 7005 O O . VAL B 1 314 ? 3.402 -35.688 9.023 1 94.5 314 VAL B O 1
ATOM 7008 N N . SER B 1 315 ? 1.534 -36.25 8.008 1 93.5 315 SER B N 1
ATOM 7009 C CA . SER B 1 315 ? 0.793 -35.031 8.367 1 93.5 315 SER B CA 1
ATOM 7010 C C . SER B 1 315 ? -0.711 -35.25 8.266 1 93.5 315 SER B C 1
ATOM 7012 O O . SER B 1 315 ? -1.207 -35.719 7.242 1 93.5 315 SER B O 1
ATOM 7014 N N . ALA B 1 316 ? -1.381 -34.875 9.297 1 91.56 316 ALA B N 1
ATOM 7015 C CA . ALA B 1 316 ? -2.82 -35.125 9.344 1 91.56 316 ALA B CA 1
ATOM 7016 C C . ALA B 1 316 ? -3.588 -34 8.625 1 91.56 316 ALA B C 1
ATOM 7018 O O . ALA B 1 316 ? -4.797 -34.125 8.406 1 91.56 316 ALA B O 1
ATOM 7019 N N . LEU B 1 317 ? -2.916 -33.062 8.141 1 90.81 317 LEU B N 1
ATOM 7020 C CA . LEU B 1 317 ? -3.654 -31.922 7.625 1 90.81 317 LEU B CA 1
ATOM 7021 C C . LEU B 1 317 ? -3.213 -31.578 6.203 1 90.81 317 LEU B C 1
ATOM 7023 O O . LEU B 1 317 ? -3.992 -31.031 5.418 1 90.81 317 LEU B O 1
ATOM 7027 N N . GLU B 1 318 ? -2.035 -31.953 5.77 1 92.19 318 GLU B N 1
ATOM 7028 C CA . GLU B 1 318 ? -1.476 -31.5 4.496 1 92.19 318 GLU B CA 1
ATOM 7029 C C . GLU B 1 318 ? -1.895 -32.438 3.354 1 92.19 318 GLU B C 1
ATOM 7031 O O . GLU B 1 318 ? -1.831 -33.656 3.479 1 92.19 318 GLU B O 1
ATOM 7036 N N . TRP B 1 319 ? -2.365 -31.875 2.297 1 93.69 319 TRP B N 1
ATOM 7037 C CA . TRP B 1 319 ? -2.662 -32.562 1.049 1 93.69 319 TRP B CA 1
ATOM 7038 C C . TRP B 1 319 ? -1.724 -32.125 -0.064 1 93.69 319 TRP B C 1
ATOM 7040 O O . TRP B 1 319 ? -1.418 -30.938 -0.182 1 93.69 319 TRP B O 1
ATOM 7050 N N . HIS B 1 320 ? -1.193 -33.031 -0.83 1 93.44 320 HIS B N 1
ATOM 7051 C CA . HIS B 1 320 ? -0.304 -32.719 -1.945 1 93.44 320 HIS B CA 1
ATOM 7052 C C . HIS B 1 320 ? -0.811 -33.344 -3.24 1 93.44 320 HIS B C 1
ATOM 7054 O O . HIS B 1 320 ? -1.289 -34.5 -3.238 1 93.44 320 HIS B O 1
ATOM 7060 N N . PRO B 1 321 ? -0.78 -32.656 -4.297 1 92.38 321 PRO B N 1
ATOM 7061 C CA . PRO B 1 321 ? -1.234 -33.188 -5.586 1 92.38 321 PRO B CA 1
ATOM 7062 C C . PRO B 1 321 ? -0.175 -34.031 -6.281 1 92.38 321 PRO B C 1
ATOM 7064 O O . PRO B 1 321 ? 1.015 -33.719 -6.227 1 92.38 321 PRO B O 1
ATOM 7067 N N . PHE B 1 322 ? -0.598 -35.125 -6.898 1 94.69 322 PHE B N 1
ATOM 7068 C CA . PHE B 1 322 ? 0.271 -36 -7.695 1 94.69 322 PHE B CA 1
ATOM 7069 C C . PHE B 1 322 ? -0.462 -36.5 -8.93 1 94.69 322 PHE B C 1
ATOM 7071 O O . PHE B 1 322 ? -1.624 -36.906 -8.836 1 94.69 322 PHE B O 1
ATOM 7078 N N . THR B 1 323 ? 0.223 -36.469 -10.023 1 94.06 323 THR B N 1
ATOM 7079 C CA . THR B 1 323 ? -0.354 -36.969 -11.273 1 94.06 323 THR B CA 1
ATOM 7080 C C . THR B 1 323 ? -0.39 -38.5 -11.289 1 94.06 323 THR B C 1
ATOM 7082 O O . THR B 1 323 ? 0.558 -39.156 -10.852 1 94.06 323 THR B O 1
ATOM 7085 N N . LEU B 1 324 ? -1.497 -39.031 -11.789 1 95.19 324 LEU B N 1
ATOM 7086 C CA . LEU B 1 324 ? -1.638 -40.469 -11.922 1 95.19 324 LEU B CA 1
ATOM 7087 C C . LEU B 1 324 ? -0.781 -40.969 -13.078 1 95.19 324 LEU B C 1
ATOM 7089 O O . LEU B 1 324 ? -0.755 -40.375 -14.156 1 95.19 324 LEU B O 1
ATOM 7093 N N . THR B 1 325 ? -0.101 -42.094 -12.805 1 94.44 325 THR B N 1
ATOM 7094 C CA . THR B 1 325 ? 0.758 -42.688 -13.828 1 94.44 325 THR B CA 1
ATOM 7095 C C . THR B 1 325 ? 0.123 -43.938 -14.414 1 94.44 325 THR B C 1
ATOM 7097 O O . THR B 1 325 ? 0.559 -44.438 -15.453 1 94.44 325 THR B O 1
ATOM 7100 N N . SER B 1 326 ? -0.891 -44.406 -13.781 1 93.56 326 SER B N 1
ATOM 7101 C CA . SER B 1 326 ? -1.613 -45.594 -14.273 1 93.56 326 SER B CA 1
ATOM 7102 C C . SER B 1 326 ? -2.6 -45.219 -15.367 1 93.56 326 SER B C 1
ATOM 7104 O O . SER B 1 326 ? -3.023 -44.062 -15.461 1 93.56 326 SER B O 1
ATOM 7106 N N . ALA B 1 327 ? -2.871 -46.125 -16.219 1 92.31 327 ALA B N 1
ATOM 7107 C CA . ALA B 1 327 ? -3.91 -45.969 -17.234 1 92.31 327 ALA B CA 1
ATOM 7108 C C . ALA B 1 327 ? -5.277 -46.344 -16.688 1 92.31 327 ALA B C 1
ATOM 7110 O O . ALA B 1 327 ? -5.371 -47.188 -15.773 1 92.31 327 ALA B O 1
ATOM 7111 N N . PRO B 1 328 ? -6.363 -45.781 -17.281 1 92.69 328 PRO B N 1
ATOM 7112 C CA . PRO B 1 328 ? -7.719 -46.156 -16.844 1 92.69 328 PRO B CA 1
ATOM 7113 C C . PRO B 1 328 ? -8.039 -47.625 -17.031 1 92.69 328 PRO B C 1
ATOM 7115 O O . PRO B 1 328 ? -8.922 -48.156 -16.359 1 92.69 328 PRO B O 1
ATOM 7118 N N . GLU B 1 329 ? -7.281 -48.25 -17.844 1 91.25 329 GLU B N 1
ATOM 7119 C CA . GLU B 1 329 ? -7.543 -49.656 -18.203 1 91.25 329 GLU B CA 1
ATOM 7120 C C . GLU B 1 329 ? -6.941 -50.594 -17.172 1 91.25 329 GLU B C 1
ATOM 7122 O O . GLU B 1 329 ? -7.25 -51.812 -17.172 1 91.25 329 GLU B O 1
ATOM 7127 N N . GLU B 1 330 ? -6.199 -50.094 -16.312 1 91.31 330 GLU B N 1
ATOM 7128 C CA . GLU B 1 330 ? -5.574 -50.906 -15.281 1 91.31 330 GLU B CA 1
ATOM 7129 C C . GLU B 1 330 ? -6.492 -51.062 -14.07 1 91.31 330 GLU B C 1
ATOM 7131 O O . GLU B 1 330 ? -7.406 -50.281 -13.867 1 91.31 330 GLU B O 1
ATOM 7136 N N . ASP B 1 331 ? -6.211 -52.094 -13.289 1 92.44 331 ASP B N 1
ATOM 7137 C CA . ASP B 1 331 ? -7.082 -52.406 -12.156 1 92.44 331 ASP B CA 1
ATOM 7138 C C . ASP B 1 331 ? -6.637 -51.688 -10.891 1 92.44 331 ASP B C 1
ATOM 7140 O O . ASP B 1 331 ? -7.141 -51.969 -9.805 1 92.44 331 ASP B O 1
ATOM 7144 N N . HIS B 1 332 ? -5.641 -50.875 -10.969 1 95.31 332 HIS B N 1
ATOM 7145 C CA . HIS B 1 332 ? -5.129 -50.062 -9.883 1 95.31 332 HIS B CA 1
ATOM 7146 C C . HIS B 1 332 ? -4.781 -48.656 -10.359 1 95.31 332 HIS B C 1
ATOM 7148 O O . HIS B 1 332 ? -4.797 -48.375 -11.562 1 95.31 332 HIS B O 1
ATOM 7154 N N . PHE B 1 333 ? -4.664 -47.781 -9.461 1 96.75 333 PHE B N 1
ATOM 7155 C CA . PHE B 1 333 ? -4.109 -46.469 -9.82 1 96.75 333 PHE B CA 1
ATOM 7156 C C . PHE B 1 333 ? -2.779 -46.25 -9.109 1 96.75 333 PHE B C 1
ATOM 7158 O O . PHE B 1 333 ? -2.564 -46.719 -8 1 96.75 333 PHE B O 1
ATOM 7165 N N . SER B 1 334 ? -1.863 -45.562 -9.781 1 96.12 334 SER B N 1
ATOM 7166 C CA . SER B 1 334 ? -0.509 -45.406 -9.266 1 96.12 334 SER B CA 1
ATOM 7167 C C . SER B 1 334 ? -0.012 -44 -9.414 1 96.12 334 SER B C 1
ATOM 7169 O O . SER B 1 334 ? -0.516 -43.25 -10.258 1 96.12 334 SER B O 1
ATOM 7171 N N . VAL B 1 335 ? 0.904 -43.656 -8.547 1 95.75 335 VAL B N 1
ATOM 7172 C CA . VAL B 1 335 ? 1.578 -42.344 -8.586 1 95.75 335 VAL B CA 1
ATOM 7173 C C . VAL B 1 335 ? 3.088 -42.562 -8.461 1 95.75 335 VAL B C 1
ATOM 7175 O O . VAL B 1 335 ? 3.543 -43.531 -7.875 1 95.75 335 VAL B O 1
ATOM 7178 N N . HIS B 1 336 ? 3.846 -41.719 -9.078 1 93.25 336 HIS B N 1
ATOM 7179 C CA . HIS B 1 336 ? 5.293 -41.625 -8.93 1 93.25 336 HIS B CA 1
ATOM 7180 C C . HIS B 1 336 ? 5.691 -40.312 -8.289 1 93.25 336 HIS B C 1
ATOM 7182 O O . HIS B 1 336 ? 5.457 -39.219 -8.859 1 93.25 336 HIS B O 1
ATOM 7188 N N . ILE B 1 337 ? 6.293 -40.406 -7.125 1 93.5 337 ILE B N 1
ATOM 7189 C CA . ILE B 1 337 ? 6.559 -39.25 -6.301 1 93.5 337 ILE B CA 1
ATOM 7190 C C . ILE B 1 337 ? 8.062 -39.031 -6.156 1 93.5 337 ILE B C 1
ATOM 7192 O O . ILE B 1 337 ? 8.766 -39.906 -5.625 1 93.5 337 ILE B O 1
ATOM 7196 N N . ARG B 1 338 ? 8.539 -37.906 -6.633 1 89.75 338 ARG B N 1
ATOM 7197 C CA . ARG B 1 338 ? 9.93 -37.531 -6.375 1 89.75 338 ARG B CA 1
ATOM 7198 C C . ARG B 1 338 ? 10.102 -37.031 -4.953 1 89.75 338 ARG B C 1
ATOM 7200 O O . ARG B 1 338 ? 9.273 -36.25 -4.465 1 89.75 338 ARG B O 1
ATOM 7207 N N . ILE B 1 339 ? 11.141 -37.469 -4.305 1 90.81 339 ILE B N 1
ATOM 7208 C CA . ILE B 1 339 ? 11.414 -37.031 -2.936 1 90.81 339 ILE B CA 1
ATOM 7209 C C . ILE B 1 339 ? 12.172 -35.719 -2.951 1 90.81 339 ILE B C 1
ATOM 7211 O O . ILE B 1 339 ? 13.398 -35.719 -3.062 1 90.81 339 ILE B O 1
ATOM 7215 N N . VAL B 1 340 ? 11.5 -34.625 -2.729 1 84.62 340 VAL B N 1
ATOM 7216 C CA . VAL B 1 340 ? 12.133 -33.344 -2.887 1 84.62 340 VAL B CA 1
ATOM 7217 C C . VAL B 1 340 ? 11.914 -32.5 -1.629 1 84.62 340 VAL B C 1
ATOM 7219 O O . VAL B 1 340 ? 12.609 -31.5 -1.405 1 84.62 340 VAL B O 1
ATOM 7222 N N . GLY B 1 341 ? 10.953 -32.812 -0.757 1 86.19 341 GLY B N 1
ATOM 7223 C CA . GLY B 1 341 ? 10.656 -32.031 0.429 1 86.19 341 GLY B CA 1
ATOM 7224 C C . GLY B 1 341 ? 10.445 -32.875 1.668 1 86.19 341 GLY B C 1
ATOM 7225 O O . GLY B 1 341 ? 10.609 -34.094 1.628 1 86.19 341 GLY B O 1
ATOM 7226 N N . ASP B 1 342 ? 10.156 -32.125 2.725 1 90 342 ASP B N 1
ATOM 7227 C CA . ASP B 1 342 ? 10 -32.812 4.008 1 90 342 ASP B CA 1
ATOM 7228 C C . ASP B 1 342 ? 8.812 -33.75 3.98 1 90 342 ASP B C 1
ATOM 7230 O O . ASP B 1 342 ? 8.883 -34.875 4.527 1 90 342 ASP B O 1
ATOM 7234 N N . TRP B 1 343 ? 7.773 -33.406 3.314 1 93.12 343 TRP B N 1
ATOM 7235 C CA . TRP B 1 343 ? 6.59 -34.25 3.277 1 93.12 343 TRP B CA 1
ATOM 7236 C C . TRP B 1 343 ? 6.859 -35.531 2.471 1 93.12 343 TRP B C 1
ATOM 7238 O O . TRP B 1 343 ? 6.531 -36.625 2.91 1 93.12 343 TRP B O 1
ATOM 7248 N N . THR B 1 344 ? 7.457 -35.406 1.291 1 94.31 344 THR B N 1
ATOM 7249 C CA . THR B 1 344 ? 7.746 -36.562 0.451 1 94.31 344 THR B CA 1
ATOM 7250 C C . THR B 1 344 ? 8.789 -37.469 1.106 1 94.31 344 THR B C 1
ATOM 7252 O O . THR B 1 344 ? 8.75 -38.688 0.958 1 94.31 344 THR B O 1
ATOM 7255 N N . GLN B 1 345 ? 9.703 -36.812 1.853 1 94.44 345 GLN B N 1
ATOM 7256 C CA . GLN B 1 345 ? 10.656 -37.594 2.621 1 94.44 345 GLN B CA 1
ATOM 7257 C C . GLN B 1 345 ? 9.961 -38.406 3.717 1 94.44 345 GLN B C 1
ATOM 7259 O O . GLN B 1 345 ? 10.273 -39.562 3.941 1 94.44 345 GLN B O 1
ATOM 7264 N N . GLY B 1 346 ? 9.07 -37.781 4.359 1 95.12 346 GLY B N 1
ATOM 7265 C CA . GLY B 1 346 ? 8.281 -38.469 5.371 1 95.12 346 GLY B CA 1
ATOM 7266 C C . GLY B 1 346 ? 7.48 -39.625 4.812 1 95.12 346 GLY B C 1
ATOM 7267 O O . GLY B 1 346 ? 7.391 -40.688 5.438 1 95.12 346 GLY B O 1
ATOM 7268 N N . LEU B 1 347 ? 6.926 -39.438 3.658 1 95.88 347 LEU B N 1
ATOM 7269 C CA . LEU B 1 347 ? 6.164 -40.5 3 1 95.88 347 LEU B CA 1
ATOM 7270 C C . LEU B 1 347 ? 7.066 -41.656 2.631 1 95.88 347 LEU B C 1
ATOM 7272 O O . LEU B 1 347 ? 6.684 -42.812 2.809 1 95.88 347 LEU B O 1
ATOM 7276 N N . TYR B 1 348 ? 8.234 -41.312 2.113 1 94.5 348 TYR B N 1
ATOM 7277 C CA . TYR B 1 348 ? 9.242 -42.312 1.777 1 94.5 348 TYR B CA 1
ATOM 7278 C C . TYR B 1 348 ? 9.578 -43.188 2.986 1 94.5 348 TYR B C 1
ATOM 7280 O O . TYR B 1 348 ? 9.609 -44.406 2.887 1 94.5 348 TYR B O 1
ATOM 7288 N N . GLU B 1 349 ? 9.672 -42.562 4.086 1 93.94 349 GLU B N 1
ATOM 7289 C CA . GLU B 1 349 ? 10.016 -43.281 5.32 1 93.94 349 GLU B CA 1
ATOM 7290 C C . GLU B 1 349 ? 8.836 -44.094 5.84 1 93.94 349 GLU B C 1
ATOM 7292 O O . GLU B 1 349 ? 9.008 -45.219 6.312 1 93.94 349 GLU B O 1
ATOM 7297 N N . ALA B 1 350 ? 7.699 -43.531 5.727 1 94.31 350 ALA B N 1
ATOM 7298 C CA . ALA B 1 350 ? 6.492 -44.188 6.199 1 94.31 350 ALA B CA 1
ATOM 7299 C C . ALA B 1 350 ? 6.219 -45.469 5.395 1 94.31 350 ALA B C 1
ATOM 7301 O O . ALA B 1 350 ? 5.664 -46.438 5.918 1 94.31 350 ALA B O 1
ATOM 7302 N N . CYS B 1 351 ? 6.68 -45.438 4.133 1 93.5 351 CYS B N 1
ATOM 7303 C CA . CYS B 1 351 ? 6.453 -46.594 3.254 1 93.5 351 CYS B CA 1
ATOM 7304 C C . CYS B 1 351 ? 7.617 -47.562 3.326 1 93.5 351 CYS B C 1
ATOM 7306 O O . CYS B 1 351 ? 7.668 -48.531 2.564 1 93.5 351 CYS B O 1
ATOM 7308 N N . GLY B 1 352 ? 8.562 -47.312 4.16 1 89.12 352 GLY B N 1
ATOM 7309 C CA . GLY B 1 352 ? 9.664 -48.25 4.398 1 89.12 352 GLY B CA 1
ATOM 7310 C C . GLY B 1 352 ? 10.859 -48 3.494 1 89.12 352 GLY B C 1
ATOM 7311 O O . GLY B 1 352 ? 11.695 -48.875 3.297 1 89.12 352 GLY B O 1
ATOM 7312 N N . GLY B 1 353 ? 10.891 -46.875 2.932 1 86 353 GLY B N 1
ATOM 7313 C CA . GLY B 1 353 ? 11.977 -46.562 2.014 1 86 353 GLY B CA 1
ATOM 7314 C C . GLY B 1 353 ? 13.336 -46.562 2.682 1 86 353 GLY B C 1
ATOM 7315 O O . GLY B 1 353 ? 14.359 -46.75 2.018 1 86 353 GLY B O 1
ATOM 7316 N N . ASP B 1 354 ? 13.328 -46.312 3.947 1 83.31 354 ASP B N 1
ATOM 7317 C CA . ASP B 1 354 ? 14.594 -46.25 4.672 1 83.31 354 ASP B CA 1
ATOM 7318 C C . ASP B 1 354 ? 14.945 -47.594 5.273 1 83.31 354 ASP B C 1
ATOM 7320 O O . ASP B 1 354 ? 15.969 -47.75 5.949 1 83.31 354 ASP B O 1
ATOM 7324 N N . LYS B 1 355 ? 14 -48.469 4.945 1 76.88 355 LYS B N 1
ATOM 7325 C CA . LYS B 1 355 ? 14.227 -49.781 5.531 1 76.88 355 LYS B CA 1
ATOM 7326 C C . LYS B 1 355 ? 14.734 -50.781 4.48 1 76.88 355 LYS B C 1
ATOM 7328 O O . LYS B 1 355 ? 14.461 -50.625 3.289 1 76.88 355 LYS B O 1
ATOM 7333 N N . ASP B 1 356 ? 15.5 -51.781 4.871 1 76.19 356 ASP B N 1
ATOM 7334 C CA . ASP B 1 356 ? 16.078 -52.781 3.984 1 76.19 356 ASP B CA 1
ATOM 7335 C C . ASP B 1 356 ? 15.062 -53.844 3.621 1 76.19 356 ASP B C 1
ATOM 7337 O O . ASP B 1 356 ? 15.172 -54.469 2.568 1 76.19 356 ASP B O 1
ATOM 7341 N N . GLU B 1 357 ? 14.117 -54 4.496 1 70.75 357 GLU B N 1
ATOM 7342 C CA . GLU B 1 357 ? 13.141 -55.062 4.266 1 70.75 357 GLU B CA 1
ATOM 7343 C C . GLU B 1 357 ? 11.828 -54.5 3.723 1 70.75 357 GLU B C 1
ATOM 7345 O O . GLU B 1 357 ? 11.477 -53.344 4.008 1 70.75 357 GLU B O 1
ATOM 7350 N N . THR B 1 358 ? 11.266 -55.281 2.744 1 72.25 358 THR B N 1
ATOM 7351 C CA . THR B 1 358 ? 9.953 -54.938 2.223 1 72.25 358 THR B CA 1
ATOM 7352 C C . THR B 1 358 ? 8.898 -54.969 3.33 1 72.25 358 THR B C 1
ATOM 7354 O O . THR B 1 358 ? 8.891 -55.906 4.148 1 72.25 358 THR B O 1
ATOM 7357 N N . GLN B 1 359 ? 8.188 -53.938 3.49 1 75.44 359 GLN B N 1
ATOM 7358 C CA . GLN B 1 359 ? 7.141 -53.844 4.504 1 75.44 359 GLN B CA 1
ATOM 7359 C C . GLN B 1 359 ? 5.91 -54.656 4.086 1 75.44 359 GLN B C 1
ATOM 7361 O O . GLN B 1 359 ? 5.555 -54.688 2.904 1 75.44 359 GLN B O 1
ATOM 7366 N N . ASP B 1 360 ? 5.371 -55.344 5.133 1 78 360 ASP B N 1
ATOM 7367 C CA . ASP B 1 360 ? 4.098 -56.031 4.895 1 78 360 ASP B CA 1
ATOM 7368 C C . ASP B 1 360 ? 2.973 -55.031 4.672 1 78 360 ASP B C 1
ATOM 7370 O O . ASP B 1 360 ? 3.061 -53.875 5.121 1 78 360 ASP B O 1
ATOM 7374 N N . ALA B 1 361 ? 1.975 -55.438 3.984 1 79 361 ALA B N 1
ATOM 7375 C CA . ALA B 1 361 ? 0.843 -54.594 3.635 1 79 361 ALA B CA 1
ATOM 7376 C C . ALA B 1 361 ? 0.247 -53.938 4.875 1 79 361 ALA B C 1
ATOM 7378 O O . ALA B 1 361 ? -0.158 -52.75 4.836 1 79 361 ALA B O 1
ATOM 7379 N N . TRP B 1 362 ? 0.272 -54.688 5.996 1 78.62 362 TRP B N 1
ATOM 7380 C CA . TRP B 1 362 ? -0.379 -54.188 7.199 1 78.62 362 TRP B CA 1
ATOM 7381 C C . TRP B 1 362 ? 0.475 -53.094 7.867 1 78.62 362 TRP B C 1
ATOM 7383 O O . TRP B 1 362 ? -0.018 -52.344 8.703 1 78.62 362 TRP B O 1
ATOM 7393 N N . GLU B 1 363 ? 1.748 -52.938 7.398 1 85 363 GLU B N 1
ATOM 7394 C CA . GLU B 1 363 ? 2.67 -51.969 7.992 1 85 363 GLU B CA 1
ATOM 7395 C C . GLU B 1 363 ? 2.691 -50.688 7.195 1 85 363 GLU B C 1
ATOM 7397 O O . GLU B 1 363 ? 3.289 -49.688 7.625 1 85 363 GLU B O 1
ATOM 7402 N N . LEU B 1 364 ? 1.995 -50.75 6.137 1 92.12 364 LEU B N 1
ATOM 7403 C CA . LEU B 1 364 ? 2.002 -49.562 5.285 1 92.12 364 LEU B CA 1
ATOM 7404 C C . LEU B 1 364 ? 1.079 -48.5 5.844 1 92.12 364 LEU B C 1
ATOM 7406 O O . LEU B 1 364 ? 0.092 -48.812 6.516 1 92.12 364 LEU B O 1
ATOM 7410 N N . PRO B 1 365 ? 1.395 -47.281 5.68 1 94.19 365 PRO B N 1
ATOM 7411 C CA . PRO B 1 365 ? 0.632 -46.188 6.273 1 94.19 365 PRO B CA 1
ATOM 7412 C C . PRO B 1 365 ? -0.75 -46.031 5.641 1 94.19 365 PRO B C 1
ATOM 7414 O O . PRO B 1 365 ? -0.958 -46.406 4.488 1 94.19 365 PRO B O 1
ATOM 7417 N N . LYS B 1 366 ? -1.629 -45.531 6.488 1 94.25 366 LYS B N 1
ATOM 7418 C CA . LYS B 1 366 ? -2.936 -45.125 5.973 1 94.25 366 LYS B CA 1
ATOM 7419 C C . LYS B 1 366 ? -2.803 -44 4.957 1 94.25 366 LYS B C 1
ATOM 7421 O O . LYS B 1 366 ? -2.01 -43.062 5.152 1 94.25 366 LYS B O 1
ATOM 7426 N N . MET B 1 367 ? -3.527 -44.125 3.826 1 96.06 367 MET B N 1
ATOM 7427 C CA . MET B 1 367 ? -3.494 -43.125 2.762 1 96.06 367 MET B CA 1
ATOM 7428 C C . MET B 1 367 ? -4.898 -42.625 2.443 1 96.06 367 MET B C 1
ATOM 7430 O O . MET B 1 367 ? -5.84 -43.438 2.359 1 96.06 367 MET B O 1
ATOM 7434 N N . LEU B 1 368 ? -5.043 -41.312 2.443 1 96.88 368 LEU B N 1
ATOM 7435 C CA . LEU B 1 368 ? -6.285 -40.719 1.983 1 96.88 368 LEU B CA 1
ATOM 7436 C C . LEU B 1 368 ? -6.117 -40.125 0.587 1 96.88 368 LEU B C 1
ATOM 7438 O O . LEU B 1 368 ? -5.078 -39.531 0.279 1 96.88 368 LEU B O 1
ATOM 7442 N N . ILE B 1 369 ? -7.129 -40.344 -0.278 1 97.31 369 ILE B N 1
ATOM 7443 C CA . ILE B 1 369 ? -7.07 -39.906 -1.662 1 97.31 369 ILE B CA 1
ATOM 7444 C C . ILE B 1 369 ? -8.273 -39 -1.967 1 97.31 369 ILE B C 1
ATOM 7446 O O . ILE B 1 369 ? -9.414 -39.375 -1.667 1 97.31 369 ILE B O 1
ATOM 7450 N N . ASP B 1 370 ? -7.996 -37.844 -2.447 1 95.25 370 ASP B N 1
ATOM 7451 C CA . ASP B 1 370 ? -9.016 -36.938 -2.969 1 95.25 370 ASP B CA 1
ATOM 7452 C C . ASP B 1 370 ? -8.844 -36.75 -4.473 1 95.25 370 ASP B C 1
ATOM 7454 O O . ASP B 1 370 ? -7.789 -36.281 -4.922 1 95.25 370 ASP B O 1
ATOM 7458 N N . GLY B 1 371 ? -9.93 -36.969 -5.25 1 92.5 371 GLY B N 1
ATOM 7459 C CA . GLY B 1 371 ? -9.898 -36.938 -6.703 1 92.5 371 GLY B CA 1
ATOM 7460 C C . GLY B 1 371 ? -10.477 -38.156 -7.352 1 92.5 371 GLY B C 1
ATOM 7461 O O . GLY B 1 371 ? -11.164 -38.969 -6.695 1 92.5 371 GLY B O 1
ATOM 7462 N N . PRO B 1 372 ? -10.148 -38.281 -8.617 1 92.88 372 PRO B N 1
ATOM 7463 C CA . PRO B 1 372 ? -9.203 -37.562 -9.469 1 92.88 372 PRO B CA 1
ATOM 7464 C C . PRO B 1 372 ? -9.758 -36.219 -9.992 1 92.88 372 PRO B C 1
ATOM 7466 O O . PRO B 1 372 ? -10.969 -36 -9.945 1 92.88 372 PRO B O 1
ATOM 7469 N N . PHE B 1 373 ? -8.867 -35.375 -10.352 1 91.06 373 PHE B N 1
ATOM 7470 C CA . PHE B 1 373 ? -9.195 -34.094 -10.961 1 91.06 373 PHE B CA 1
ATOM 7471 C C . PHE B 1 373 ? -8.609 -33.969 -12.359 1 91.06 373 PHE B C 1
ATOM 7473 O O . PHE B 1 373 ? -7.547 -34.531 -12.641 1 91.06 373 PHE B O 1
ATOM 7480 N N . GLY B 1 374 ? -9.25 -33.281 -13.203 1 86.31 374 GLY B N 1
ATOM 7481 C CA . GLY B 1 374 ? -8.859 -33.188 -14.602 1 86.31 374 GLY B CA 1
ATOM 7482 C C . GLY B 1 374 ? -7.809 -32.125 -14.852 1 86.31 374 GLY B C 1
ATOM 7483 O O . GLY B 1 374 ? -7.668 -31.188 -14.07 1 86.31 374 GLY B O 1
ATOM 7484 N N . THR B 1 375 ? -7.02 -32.344 -15.961 1 86.69 375 THR B N 1
ATOM 7485 C CA . THR B 1 375 ? -6.027 -31.406 -16.453 1 86.69 375 THR B CA 1
ATOM 7486 C C . THR B 1 375 ? -6.145 -31.234 -17.969 1 86.69 375 THR B C 1
ATOM 7488 O O . THR B 1 375 ? -6.992 -31.859 -18.594 1 86.69 375 THR B O 1
ATOM 7491 N N . ALA B 1 376 ? -5.309 -30.438 -18.469 1 85.62 376 ALA B N 1
ATOM 7492 C CA . ALA B 1 376 ? -5.281 -30.203 -19.922 1 85.62 376 ALA B CA 1
ATOM 7493 C C . ALA B 1 376 ? -4.879 -31.469 -20.672 1 85.62 376 ALA B C 1
ATOM 7495 O O . ALA B 1 376 ? -5.281 -31.672 -21.812 1 85.62 376 ALA B O 1
ATOM 7496 N N . SER B 1 377 ? -4.23 -32.344 -20.031 1 88.69 377 SER B N 1
ATOM 7497 C CA . SER B 1 377 ? -3.699 -33.531 -20.672 1 88.69 377 SER B CA 1
ATOM 7498 C C . SER B 1 377 ? -4.812 -34.5 -21.016 1 88.69 377 SER B C 1
ATOM 7500 O O . SER B 1 377 ? -4.617 -35.438 -21.828 1 88.69 377 SER B O 1
ATOM 7502 N N . GLU B 1 378 ? -5.957 -34.312 -20.469 1 86.81 378 GLU B N 1
ATOM 7503 C CA . GLU B 1 378 ? -7.086 -35.188 -20.781 1 86.81 378 GLU B CA 1
ATOM 7504 C C . GLU B 1 378 ? -7.492 -35.062 -22.25 1 86.81 378 GLU B C 1
ATOM 7506 O O . GLU B 1 378 ? -8.125 -35.969 -22.797 1 86.81 378 GLU B O 1
ATOM 7511 N N . ASP B 1 379 ? -7.047 -34.031 -22.859 1 87.69 379 ASP B N 1
ATOM 7512 C CA . ASP B 1 379 ? -7.5 -33.75 -24.203 1 87.69 379 ASP B CA 1
ATOM 7513 C C . ASP B 1 379 ? -6.531 -34.312 -25.25 1 87.69 379 ASP B C 1
ATOM 7515 O O . ASP B 1 379 ? -6.688 -34.062 -26.438 1 87.69 379 ASP B O 1
ATOM 7519 N N . VAL B 1 380 ? -5.637 -35.062 -24.844 1 90.94 380 VAL B N 1
ATOM 7520 C CA . VAL B 1 380 ? -4.547 -35.531 -25.703 1 90.94 380 VAL B CA 1
ATOM 7521 C C . VAL B 1 380 ? -5.117 -36.312 -26.891 1 90.94 380 VAL B C 1
ATOM 7523 O O . VAL B 1 380 ? -4.672 -36.125 -28.031 1 90.94 380 VAL B O 1
ATOM 7526 N N . PHE B 1 381 ? -6.137 -37.031 -26.734 1 88.81 381 PHE B N 1
ATOM 7527 C CA . PHE B 1 381 ? -6.652 -37.938 -27.766 1 88.81 381 PHE B CA 1
ATOM 7528 C C . PHE B 1 381 ? -7.609 -37.188 -28.688 1 88.81 381 PHE B C 1
ATOM 7530 O O . PHE B 1 381 ? -8.164 -37.781 -29.625 1 88.81 381 PHE B O 1
ATOM 7537 N N . ASN B 1 382 ? -7.777 -35.906 -28.453 1 88.69 382 ASN B N 1
ATOM 7538 C CA . ASN B 1 382 ? -8.617 -35.094 -29.312 1 88.69 382 ASN B CA 1
ATOM 7539 C C . ASN B 1 382 ? -7.797 -34.438 -30.422 1 88.69 382 ASN B C 1
ATOM 7541 O O . ASN B 1 382 ? -8.336 -33.656 -31.219 1 88.69 382 ASN B O 1
ATOM 7545 N N . TYR B 1 383 ? -6.535 -34.719 -30.531 1 92.38 383 TYR B N 1
ATOM 7546 C CA . TYR B 1 383 ? -5.656 -34.188 -31.578 1 92.38 383 TYR B CA 1
ATOM 7547 C C . TYR B 1 383 ? -5.133 -35.312 -32.469 1 92.38 383 TYR B C 1
ATOM 7549 O O . TYR B 1 383 ? -4.848 -36.406 -32 1 92.38 383 TYR B O 1
ATOM 7557 N N . GLU B 1 384 ? -5.016 -35.031 -33.719 1 93.75 384 GLU B N 1
ATOM 7558 C CA . GLU B 1 384 ? -4.484 -36.031 -34.656 1 93.75 384 GLU B CA 1
ATOM 7559 C C . GLU B 1 384 ? -2.984 -36.219 -34.438 1 93.75 384 GLU B C 1
ATOM 7561 O O . GLU B 1 384 ? -2.48 -37.344 -34.594 1 93.75 384 GLU B O 1
ATOM 7566 N N . VAL B 1 385 ? -2.375 -35.188 -34.219 1 95.88 385 VAL B N 1
ATOM 7567 C CA . VAL B 1 385 ? -0.943 -35.188 -33.938 1 95.88 385 VAL B CA 1
ATOM 7568 C C . VAL B 1 385 ? -0.684 -34.531 -32.562 1 95.88 385 VAL B C 1
ATOM 7570 O O . VAL B 1 385 ? -1.259 -33.5 -32.25 1 95.88 385 VAL B O 1
ATOM 7573 N N . VAL B 1 386 ? 0.167 -35.25 -31.75 1 96.75 386 VAL B N 1
ATOM 7574 C CA . VAL B 1 386 ? 0.376 -34.781 -30.391 1 96.75 386 VAL B CA 1
ATOM 7575 C C . VAL B 1 386 ? 1.872 -34.719 -30.094 1 96.75 386 VAL B C 1
ATOM 7577 O O . VAL B 1 386 ? 2.639 -35.594 -30.531 1 96.75 386 VAL B O 1
ATOM 7580 N N . MET B 1 387 ? 2.229 -33.625 -29.453 1 97.31 387 MET B N 1
ATOM 7581 C CA . MET B 1 387 ? 3.553 -33.5 -28.844 1 97.31 387 MET B CA 1
ATOM 7582 C C . MET B 1 387 ? 3.471 -33.562 -27.328 1 97.31 387 MET B C 1
ATOM 7584 O O . MET B 1 387 ? 2.822 -32.719 -26.703 1 97.31 387 MET B O 1
ATOM 7588 N N . LEU B 1 388 ? 4.016 -34.594 -26.766 1 96.75 388 LEU B N 1
ATOM 7589 C CA . LEU B 1 388 ? 4.102 -34.719 -25.312 1 96.75 388 LEU B CA 1
ATOM 7590 C C . LEU B 1 388 ? 5.5 -34.375 -24.812 1 96.75 388 LEU B C 1
ATOM 7592 O O . LEU B 1 388 ? 6.48 -35.031 -25.172 1 96.75 388 LEU B O 1
ATOM 7596 N N . VAL B 1 389 ? 5.562 -33.281 -24 1 95.88 389 VAL B N 1
ATOM 7597 C CA . VAL B 1 389 ? 6.859 -32.844 -23.516 1 95.88 389 VAL B CA 1
ATOM 7598 C C . VAL B 1 389 ? 6.902 -32.938 -21.984 1 95.88 389 VAL B C 1
ATOM 7600 O O . VAL B 1 389 ? 6.219 -32.188 -21.297 1 95.88 389 VAL B O 1
ATOM 7603 N N . GLY B 1 390 ? 7.664 -33.844 -21.484 1 93.12 390 GLY B N 1
ATOM 7604 C CA . GLY B 1 390 ? 7.844 -34.031 -20.047 1 93.12 390 GLY B CA 1
ATOM 7605 C C . GLY B 1 390 ? 9.258 -33.719 -19.578 1 93.12 390 GLY B C 1
ATOM 7606 O O . GLY B 1 390 ? 10.227 -34.125 -20.219 1 93.12 390 GLY B O 1
ATOM 7607 N N . ALA B 1 391 ? 9.398 -32.938 -18.531 1 88.44 391 ALA B N 1
ATOM 7608 C CA . ALA B 1 391 ? 10.703 -32.656 -17.938 1 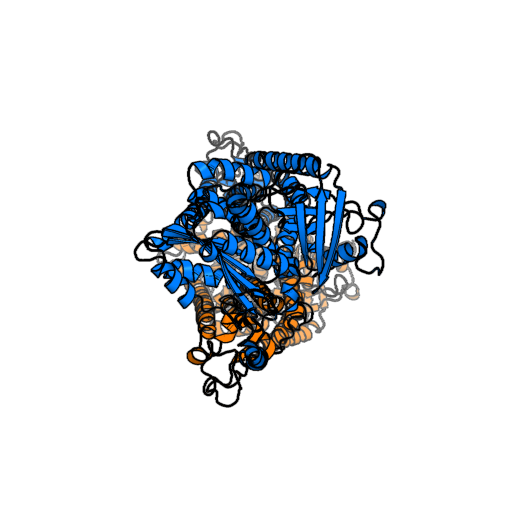88.44 391 ALA B CA 1
ATOM 7609 C C . ALA B 1 391 ? 10.859 -33.375 -16.594 1 88.44 391 ALA B C 1
ATOM 7611 O O . ALA B 1 391 ? 10.078 -33.156 -15.672 1 88.44 391 ALA B O 1
ATOM 7612 N N . GLY B 1 392 ? 11.906 -34.219 -16.484 1 83.31 392 GLY B N 1
ATOM 7613 C CA . GLY B 1 392 ? 12.125 -35 -15.266 1 83.31 392 GLY B CA 1
ATOM 7614 C C . GLY B 1 392 ? 10.914 -35.812 -14.844 1 83.31 392 GLY B C 1
ATOM 7615 O O . GLY B 1 392 ? 10.406 -36.625 -15.617 1 83.31 392 GLY B O 1
ATOM 7616 N N . ILE B 1 393 ? 10.469 -35.562 -13.664 1 84.12 393 ILE B N 1
ATOM 7617 C CA . ILE B 1 393 ? 9.32 -36.312 -13.141 1 84.12 393 ILE B CA 1
ATOM 7618 C C . ILE B 1 393 ? 8.047 -35.844 -13.852 1 84.12 393 ILE B C 1
ATOM 7620 O O . ILE B 1 393 ? 7.008 -36.5 -13.773 1 84.12 393 ILE B O 1
ATOM 7624 N N . GLY B 1 394 ? 8.07 -34.812 -14.602 1 87.69 394 GLY B N 1
ATOM 7625 C CA . GLY B 1 394 ? 6.938 -34.281 -15.352 1 87.69 394 GLY B CA 1
ATOM 7626 C C . GLY B 1 394 ? 6.441 -35.25 -16.422 1 87.69 394 GLY B C 1
ATOM 7627 O O . GLY B 1 394 ? 5.41 -35 -17.047 1 87.69 394 GLY B O 1
ATOM 7628 N N . VAL B 1 395 ? 7.082 -36.344 -16.547 1 89.62 395 VAL B N 1
ATOM 7629 C CA . VAL B 1 395 ? 6.68 -37.344 -17.531 1 89.62 395 VAL B CA 1
ATOM 7630 C C . VAL B 1 395 ? 5.492 -38.156 -17 1 89.62 395 VAL B C 1
ATOM 7632 O O . VAL B 1 395 ? 4.816 -38.844 -17.766 1 89.62 395 VAL B O 1
ATOM 7635 N N . THR B 1 396 ? 5.105 -37.938 -15.773 1 88.88 396 THR B N 1
ATOM 7636 C CA . THR B 1 396 ? 4.129 -38.75 -15.078 1 88.88 396 THR B CA 1
ATOM 7637 C C . THR B 1 396 ? 2.785 -38.75 -15.797 1 88.88 396 THR B C 1
ATOM 7639 O O . THR B 1 396 ? 2.178 -39.781 -16.031 1 88.88 396 THR B O 1
ATOM 7642 N N . PRO B 1 397 ? 2.293 -37.594 -16.234 1 90.44 397 PRO B N 1
ATOM 7643 C CA . PRO B 1 397 ? 1.013 -37.625 -16.938 1 90.44 397 PRO B CA 1
ATOM 7644 C C . PRO B 1 397 ? 1.087 -38.406 -18.266 1 90.44 397 PRO B C 1
ATOM 7646 O O . PRO B 1 397 ? 0.115 -39.031 -18.656 1 90.44 397 PRO B O 1
ATOM 7649 N N . PHE B 1 398 ? 2.176 -38.406 -18.828 1 91.69 398 PHE B N 1
ATOM 7650 C CA . PHE B 1 398 ? 2.32 -39 -20.156 1 91.69 398 PHE B CA 1
ATOM 7651 C C . PHE B 1 398 ? 2.527 -40.531 -20.047 1 91.69 398 PHE B C 1
ATOM 7653 O O . PHE B 1 398 ? 2.266 -41.25 -21 1 91.69 398 PHE B O 1
ATOM 7660 N N . ALA B 1 399 ? 3.012 -40.875 -18.891 1 90.5 399 ALA B N 1
ATOM 7661 C CA . ALA B 1 399 ? 3.031 -42.312 -18.641 1 90.5 399 ALA B CA 1
ATOM 7662 C C . ALA B 1 399 ? 1.628 -42.906 -18.734 1 90.5 399 ALA B C 1
ATOM 7664 O O . ALA B 1 399 ? 1.426 -43.969 -19.344 1 90.5 399 ALA B O 1
ATOM 7665 N N . SER B 1 400 ? 0.732 -42.25 -18.141 1 92.44 400 SER B N 1
ATOM 7666 C CA . SER B 1 400 ? -0.66 -42.688 -18.188 1 92.44 400 SER B CA 1
ATOM 7667 C C . SER B 1 400 ? -1.187 -42.688 -19.609 1 92.44 400 SER B C 1
ATOM 7669 O O . SER B 1 400 ? -1.876 -43.625 -20.016 1 92.44 400 SER B O 1
ATOM 7671 N N . ILE B 1 401 ? -0.84 -41.719 -20.312 1 92.06 401 ILE B N 1
ATOM 7672 C CA . ILE B 1 401 ? -1.305 -41.531 -21.672 1 92.06 401 ILE B CA 1
ATOM 7673 C C . ILE B 1 401 ? -0.716 -42.656 -22.562 1 92.06 401 ILE B C 1
ATOM 7675 O O . ILE B 1 401 ? -1.44 -43.312 -23.312 1 92.06 401 ILE B O 1
ATOM 7679 N N . LEU B 1 402 ? 0.555 -42.875 -22.422 1 90.81 402 LEU B N 1
ATOM 7680 C CA . LEU B 1 402 ? 1.237 -43.875 -23.25 1 90.81 402 LEU B CA 1
ATOM 7681 C C . LEU B 1 402 ? 0.743 -45.281 -22.938 1 90.81 402 LEU B C 1
ATOM 7683 O O . LEU B 1 402 ? 0.59 -46.094 -23.828 1 90.81 402 LEU B O 1
ATOM 7687 N N . LYS B 1 403 ? 0.493 -45.531 -21.688 1 89.56 403 LYS B N 1
ATOM 7688 C CA . LYS B 1 403 ? -0.086 -46.812 -21.312 1 89.56 403 LYS B CA 1
ATOM 7689 C C . LYS B 1 403 ? -1.468 -47 -21.938 1 89.56 403 LYS B C 1
ATOM 7691 O O . LYS B 1 403 ? -1.789 -48.094 -22.438 1 89.56 403 LYS B O 1
ATOM 7696 N N . SER B 1 404 ? -2.211 -45.969 -21.875 1 90.38 404 SER B N 1
ATOM 7697 C CA . SER B 1 404 ? -3.561 -46.031 -22.422 1 90.38 404 SER B CA 1
ATOM 7698 C C . SER B 1 404 ? -3.531 -46.25 -23.938 1 90.38 404 SER B C 1
ATOM 7700 O O . SER B 1 404 ? -4.371 -47 -24.484 1 90.38 404 SER B O 1
ATOM 7702 N N . VAL B 1 405 ? -2.641 -45.625 -24.609 1 84.88 405 VAL B N 1
ATOM 7703 C CA . VAL B 1 405 ? -2.461 -45.812 -26.047 1 84.88 405 VAL B CA 1
ATOM 7704 C C . VAL B 1 405 ? -2.174 -47.281 -26.328 1 84.88 405 VAL B C 1
ATOM 7706 O O . VAL B 1 405 ? -2.709 -47.875 -27.266 1 84.88 405 VAL B O 1
ATOM 7709 N N . TRP B 1 406 ? -1.338 -47.781 -25.469 1 83.56 406 TRP B N 1
ATOM 7710 C CA . TRP B 1 406 ? -1 -49.188 -25.609 1 83.56 406 TRP B CA 1
ATOM 7711 C C . TRP B 1 406 ? -2.242 -50.062 -25.469 1 83.56 406 TRP B C 1
ATOM 7713 O O . TRP B 1 406 ? -2.479 -50.969 -26.297 1 83.56 406 TRP B O 1
ATOM 7723 N N . TYR B 1 407 ? -3.023 -49.812 -24.531 1 85.38 407 TYR B N 1
ATOM 7724 C CA . TYR B 1 407 ? -4.219 -50.594 -24.297 1 85.38 407 TYR B CA 1
ATOM 7725 C C . TYR B 1 407 ? -5.227 -50.438 -25.422 1 85.38 407 TYR B C 1
ATOM 7727 O O . TYR B 1 407 ? -5.77 -51.406 -25.938 1 85.38 407 TYR B O 1
ATOM 7735 N N . LYS B 1 408 ? -5.402 -49.312 -25.844 1 84.06 408 LYS B N 1
ATOM 7736 C CA . LYS B 1 408 ? -6.426 -49 -26.828 1 84.06 408 LYS B CA 1
ATOM 7737 C C . LYS B 1 408 ? -6.012 -49.5 -28.219 1 84.06 408 LYS B C 1
ATOM 7739 O O . LYS B 1 408 ? -6.809 -50.125 -28.922 1 84.06 408 LYS B O 1
ATOM 7744 N N . THR B 1 409 ? -4.82 -49.219 -28.562 1 78.69 409 THR B N 1
ATOM 7745 C CA . THR B 1 409 ? -4.383 -49.562 -29.906 1 78.69 409 THR B CA 1
ATOM 7746 C C . THR B 1 409 ? -3.957 -51 -30.016 1 78.69 409 THR B C 1
ATOM 7748 O O . THR B 1 409 ? -4.234 -51.688 -31.016 1 78.69 409 THR B O 1
ATOM 7751 N N . ILE B 1 410 ? -3.322 -51.5 -29.047 1 75.56 410 ILE B N 1
ATOM 7752 C CA . ILE B 1 410 ? -2.713 -52.844 -29.156 1 75.56 410 ILE B CA 1
ATOM 7753 C C . ILE B 1 410 ? -3.67 -53.875 -28.609 1 75.56 410 ILE B C 1
ATOM 7755 O O . ILE B 1 410 ? -3.955 -54.875 -29.281 1 75.56 410 ILE B O 1
ATOM 7759 N N . GLN B 1 411 ? -4.16 -53.562 -27.531 1 75.44 411 GLN B N 1
ATOM 7760 C CA . GLN B 1 411 ? -4.957 -54.625 -26.906 1 75.44 411 GLN B CA 1
ATOM 7761 C C . GLN B 1 411 ? -6.379 -54.625 -27.453 1 75.44 411 GLN B C 1
ATOM 7763 O O . GLN B 1 411 ? -6.926 -55.688 -27.75 1 75.44 411 GLN B O 1
ATOM 7768 N N . GLN B 1 412 ? -6.879 -53.438 -27.688 1 74.81 412 GLN B N 1
ATOM 7769 C CA . GLN B 1 412 ? -8.289 -53.406 -28.062 1 74.81 412 GLN B CA 1
ATOM 7770 C C . GLN B 1 412 ? -8.453 -53.156 -29.562 1 74.81 412 GLN B C 1
ATOM 7772 O O . GLN B 1 412 ? -9.562 -53.219 -30.094 1 74.81 412 GLN B O 1
ATOM 7777 N N . ASN B 1 413 ? -7.363 -52.906 -30.25 1 70.31 413 ASN B N 1
ATOM 7778 C CA . ASN B 1 413 ? -7.363 -52.656 -31.688 1 70.31 413 ASN B CA 1
ATOM 7779 C C . ASN B 1 413 ? -8.383 -51.594 -32.062 1 70.31 413 ASN B C 1
ATOM 7781 O O . ASN B 1 413 ? -9.133 -51.75 -33.031 1 70.31 413 ASN B O 1
ATOM 7785 N N . GLN B 1 414 ? -8.484 -50.688 -31.141 1 74.56 414 GLN B N 1
ATOM 7786 C CA . GLN B 1 414 ? -9.414 -49.594 -31.406 1 74.56 414 GLN B CA 1
ATOM 7787 C C . GLN B 1 414 ? -8.758 -48.469 -32.25 1 74.56 414 GLN B C 1
ATOM 7789 O O . GLN B 1 414 ? -7.551 -48.25 -32.125 1 74.56 414 GLN B O 1
ATOM 7794 N N . ASN B 1 415 ? -9.523 -47.969 -33.125 1 71.56 415 ASN B N 1
ATOM 7795 C CA . ASN B 1 415 ? -9.055 -46.812 -33.938 1 71.56 415 ASN B CA 1
ATOM 7796 C C . ASN B 1 415 ? -9.094 -45.531 -33.125 1 71.56 415 ASN B C 1
ATOM 7798 O O . ASN B 1 415 ? -10.164 -45.094 -32.688 1 71.56 415 ASN B O 1
ATOM 7802 N N . VAL B 1 416 ? -7.918 -45.094 -32.75 1 77.81 416 VAL B N 1
ATOM 7803 C CA . VAL B 1 416 ? -7.824 -43.844 -32 1 77.81 416 VAL B CA 1
ATOM 7804 C C . VAL B 1 416 ? -7.684 -42.656 -32.969 1 77.81 416 VAL B C 1
ATOM 7806 O O . VAL B 1 416 ? -7.172 -42.812 -34.062 1 77.81 416 VAL B O 1
ATOM 7809 N N . PHE B 1 417 ? -8.312 -41.594 -32.656 1 86.38 417 PHE B N 1
ATOM 7810 C CA . PHE B 1 417 ? -8.25 -40.375 -33.469 1 86.38 417 PHE B CA 1
ATOM 7811 C C . PHE B 1 417 ? -6.809 -39.906 -33.625 1 86.38 417 PHE B C 1
ATOM 7813 O O . PHE B 1 417 ? -6.426 -39.438 -34.688 1 86.38 417 PHE B O 1
ATOM 7820 N N . THR B 1 418 ? -5.98 -40.094 -32.625 1 91.19 418 THR B N 1
ATOM 7821 C CA . THR B 1 418 ? -4.57 -39.719 -32.656 1 91.19 418 THR B CA 1
ATOM 7822 C C . THR B 1 418 ? -3.777 -40.656 -33.562 1 91.19 418 THR B C 1
ATOM 7824 O O . THR B 1 418 ? -3.838 -41.875 -33.406 1 91.19 418 THR B O 1
ATOM 7827 N N . LYS B 1 419 ? -3.041 -40.031 -34.438 1 90.06 419 LYS B N 1
ATOM 7828 C CA . LYS B 1 419 ? -2.342 -40.844 -35.438 1 90.06 419 LYS B CA 1
ATOM 7829 C C . LYS B 1 419 ? -0.837 -40.844 -35.188 1 90.06 419 LYS B C 1
ATOM 7831 O O . LYS B 1 419 ? -0.134 -41.75 -35.594 1 90.06 419 LYS B O 1
ATOM 7836 N N . LYS B 1 420 ? -0.441 -39.781 -34.531 1 94.06 420 LYS B N 1
ATOM 7837 C CA . LYS B 1 420 ? 0.997 -39.688 -34.312 1 94.06 420 LYS B CA 1
ATOM 7838 C C . LYS B 1 420 ? 1.286 -39 -32.969 1 94.06 420 LYS B C 1
ATOM 7840 O O . LYS B 1 420 ? 0.629 -38.031 -32.594 1 94.06 420 LYS B O 1
ATOM 7845 N N . ILE B 1 421 ? 2.211 -39.594 -32.25 1 95 421 ILE B N 1
ATOM 7846 C CA . ILE B 1 421 ? 2.648 -39 -30.969 1 95 421 ILE B CA 1
ATOM 7847 C C . ILE B 1 421 ? 4.16 -38.781 -31.016 1 95 421 ILE B C 1
ATOM 7849 O O . ILE B 1 421 ? 4.926 -39.688 -31.266 1 95 421 ILE B O 1
ATOM 7853 N N . TYR B 1 422 ? 4.551 -37.531 -30.891 1 96.5 422 TYR B N 1
ATOM 7854 C CA . TYR B 1 422 ? 5.945 -37.156 -30.641 1 96.5 422 TYR B CA 1
ATOM 7855 C C . TYR B 1 422 ? 6.219 -37 -29.156 1 96.5 422 TYR B C 1
ATOM 7857 O O . TYR B 1 422 ? 5.773 -36.031 -28.531 1 96.5 422 TYR B O 1
ATOM 7865 N N . PHE B 1 423 ? 6.93 -37.906 -28.609 1 95.56 423 PHE B N 1
ATOM 7866 C CA . PHE B 1 423 ? 7.195 -37.938 -27.188 1 95.56 423 PHE B CA 1
ATOM 7867 C C . PHE B 1 423 ? 8.578 -37.375 -26.875 1 95.56 423 PHE B C 1
ATOM 7869 O O . PHE B 1 423 ? 9.586 -37.875 -27.375 1 95.56 423 PHE B O 1
ATOM 7876 N N . TYR B 1 424 ? 8.625 -36.25 -26.141 1 95.44 424 TYR B N 1
ATOM 7877 C CA . TYR B 1 424 ? 9.875 -35.656 -25.688 1 95.44 424 TYR B CA 1
ATOM 7878 C C . TYR B 1 424 ? 10.047 -35.781 -24.188 1 95.44 424 TYR B C 1
ATOM 7880 O O . TYR B 1 424 ? 9.195 -35.344 -23.422 1 95.44 424 TYR B O 1
ATOM 7888 N N . TRP B 1 425 ? 11.086 -36.406 -23.734 1 93.56 425 TRP B N 1
ATOM 7889 C CA . TRP B 1 425 ? 11.414 -36.531 -22.312 1 93.56 425 TRP B CA 1
ATOM 7890 C C . TRP B 1 425 ? 12.781 -35.906 -22.031 1 93.56 425 TRP B C 1
ATOM 7892 O O . TRP B 1 425 ? 13.805 -36.438 -22.484 1 93.56 425 TRP B O 1
ATOM 7902 N N . LEU B 1 426 ? 12.758 -34.844 -21.281 1 90.5 426 LEU B N 1
ATOM 7903 C CA . LEU B 1 426 ? 13.984 -34.125 -20.938 1 90.5 426 LEU B CA 1
ATOM 7904 C C . LEU B 1 426 ? 14.422 -34.438 -19.516 1 90.5 426 LEU B C 1
ATOM 7906 O O . LEU B 1 426 ? 13.727 -34.062 -18.562 1 90.5 426 LEU B O 1
ATOM 7910 N N . CYS B 1 427 ? 15.516 -35.125 -19.344 1 85.06 427 CYS B N 1
ATOM 7911 C CA . CYS B 1 427 ? 16.016 -35.469 -18.016 1 85.06 427 CYS B CA 1
ATOM 7912 C C . CYS B 1 427 ? 17.422 -34.938 -17.797 1 85.06 427 CYS B C 1
ATOM 7914 O O . CYS B 1 427 ? 18.234 -34.906 -18.719 1 85.06 427 CYS B O 1
ATOM 7916 N N . PRO B 1 428 ? 17.688 -34.5 -16.609 1 77.75 428 PRO B N 1
ATOM 7917 C CA . PRO B 1 428 ? 19.031 -34 -16.344 1 77.75 428 PRO B CA 1
ATOM 7918 C C . PRO B 1 428 ? 20.062 -35.125 -16.203 1 77.75 428 PRO B C 1
ATOM 7920 O O . PRO B 1 428 ? 21.219 -34.938 -16.625 1 77.75 428 PRO B O 1
ATOM 7923 N N . GLU B 1 429 ? 19.609 -36.312 -15.602 1 77.25 429 GLU B N 1
ATOM 7924 C CA . GLU B 1 429 ? 20.531 -37.406 -15.352 1 77.25 429 GLU B CA 1
ATOM 7925 C C . GLU B 1 429 ? 19.969 -38.719 -15.844 1 77.25 429 GLU B C 1
ATOM 7927 O O . GLU B 1 429 ? 18.766 -38.844 -16.078 1 77.25 429 GLU B O 1
ATOM 7932 N N . THR B 1 430 ? 20.844 -39.656 -16 1 75.88 430 THR B N 1
ATOM 7933 C CA . THR B 1 430 ? 20.5 -40.969 -16.578 1 75.88 430 THR B CA 1
ATOM 7934 C C . THR B 1 430 ? 19.609 -41.75 -15.617 1 75.88 430 THR B C 1
ATOM 7936 O O . THR B 1 430 ? 18.812 -42.594 -16.047 1 75.88 430 THR B O 1
ATOM 7939 N N . GLN B 1 431 ? 19.75 -41.562 -14.367 1 73.62 431 GLN B N 1
ATOM 7940 C CA . GLN B 1 431 ? 19.047 -42.344 -13.375 1 73.62 431 GLN B CA 1
ATOM 7941 C C . GLN B 1 431 ? 17.547 -42.094 -13.438 1 73.62 431 GLN B C 1
ATOM 7943 O O . GLN B 1 431 ? 16.75 -42.938 -13.016 1 73.62 431 GLN B O 1
ATOM 7948 N N . ALA B 1 432 ? 17.188 -41.062 -14.031 1 71.31 432 ALA B N 1
ATOM 7949 C CA . ALA B 1 432 ? 15.789 -40.656 -14.086 1 71.31 432 ALA B CA 1
ATOM 7950 C C . ALA B 1 432 ? 15 -41.594 -15.008 1 71.31 432 ALA B C 1
ATOM 7952 O O . ALA B 1 432 ? 13.781 -41.719 -14.867 1 71.31 432 ALA B O 1
ATOM 7953 N N . PHE B 1 433 ? 15.711 -42.344 -15.789 1 74.56 433 PHE B N 1
ATOM 7954 C CA . PHE B 1 433 ? 15.055 -43.125 -16.812 1 74.56 433 PHE B CA 1
ATOM 7955 C C . PHE B 1 433 ? 14.656 -44.5 -16.266 1 74.56 433 PHE B C 1
ATOM 7957 O O . PHE B 1 433 ? 13.797 -45.188 -16.828 1 74.56 433 PHE B O 1
ATOM 7964 N N . GLU B 1 434 ? 15.141 -44.844 -15.211 1 72.88 434 GLU B N 1
ATOM 7965 C CA . GLU B 1 434 ? 15.055 -46.219 -14.781 1 72.88 434 GLU B CA 1
ATOM 7966 C C . GLU B 1 434 ? 13.617 -46.625 -14.461 1 72.88 434 GLU B C 1
ATOM 7968 O O . GLU B 1 434 ? 13.195 -47.75 -14.734 1 72.88 434 GLU B O 1
ATOM 7973 N N . TRP B 1 435 ? 12.852 -45.688 -14.031 1 77 435 TRP B N 1
ATOM 7974 C CA . TRP B 1 435 ? 11.508 -46.125 -13.633 1 77 435 TRP B CA 1
ATOM 7975 C C . TRP B 1 435 ? 10.562 -46.125 -14.828 1 77 435 TRP B C 1
ATOM 7977 O O . TRP B 1 435 ? 9.5 -46.75 -14.781 1 77 435 TRP B O 1
ATOM 7987 N N . PHE B 1 436 ? 10.945 -45.531 -15.875 1 82.12 436 PHE B N 1
ATOM 7988 C CA . PHE B 1 436 ? 10.031 -45.375 -17 1 82.12 436 PHE B CA 1
ATOM 7989 C C . PHE B 1 436 ? 10.547 -46.094 -18.219 1 82.12 436 PHE B C 1
ATOM 7991 O O . PHE B 1 436 ? 9.797 -46.344 -19.172 1 82.12 436 PHE B O 1
ATOM 7998 N N . ALA B 1 437 ? 11.719 -46.531 -18.219 1 79.75 437 ALA B N 1
ATOM 7999 C CA . ALA B 1 437 ? 12.375 -47.156 -19.359 1 79.75 437 ALA B CA 1
ATOM 8000 C C . ALA B 1 437 ? 11.672 -48.438 -19.75 1 79.75 437 ALA B C 1
ATOM 8002 O O . ALA B 1 437 ? 11.477 -48.719 -20.938 1 79.75 437 ALA B O 1
ATOM 8003 N N . ASP B 1 438 ? 11.32 -49.188 -18.797 1 78.19 438 ASP B N 1
ATOM 8004 C CA . ASP B 1 438 ? 10.672 -50.469 -19.062 1 78.19 438 ASP B CA 1
ATOM 8005 C C . ASP B 1 438 ? 9.383 -50.25 -19.859 1 78.19 438 ASP B C 1
ATOM 8007 O O . ASP B 1 438 ? 9.094 -51.031 -20.781 1 78.19 438 ASP B O 1
ATOM 8011 N N . LEU B 1 439 ? 8.68 -49.281 -19.422 1 81.75 439 LEU B N 1
ATOM 8012 C CA . LEU B 1 439 ? 7.434 -49 -20.109 1 81.75 439 LEU B CA 1
ATOM 8013 C C . LEU B 1 439 ? 7.699 -48.594 -21.562 1 81.75 439 LEU B C 1
ATOM 8015 O O . LEU B 1 439 ? 7.027 -49.094 -22.484 1 81.75 439 LEU B O 1
ATOM 8019 N N . LEU B 1 440 ? 8.648 -47.781 -21.766 1 87.44 440 LEU B N 1
ATOM 8020 C CA . LEU B 1 440 ? 8.961 -47.312 -23.109 1 87.44 440 LEU B CA 1
ATOM 8021 C C . LEU B 1 440 ? 9.453 -48.438 -24 1 87.44 440 LEU B C 1
ATOM 8023 O O . LEU B 1 440 ? 9.094 -48.531 -25.172 1 87.44 440 LEU B O 1
ATOM 8027 N N . GLN B 1 441 ? 10.234 -49.312 -23.422 1 86.94 441 GLN B N 1
ATOM 8028 C CA . GLN B 1 441 ? 10.742 -50.438 -24.156 1 86.94 441 GLN B CA 1
ATOM 8029 C C . GLN B 1 441 ? 9.609 -51.406 -24.562 1 86.94 441 GLN B C 1
ATOM 8031 O O . GLN B 1 441 ? 9.57 -51.875 -25.688 1 86.94 441 GLN B O 1
ATOM 8036 N N . SER B 1 442 ? 8.82 -51.594 -23.594 1 83.25 442 SER B N 1
ATOM 8037 C CA . SER B 1 442 ? 7.68 -52.469 -23.875 1 83.25 442 SER B CA 1
ATOM 8038 C C . SER B 1 442 ? 6.793 -51.875 -24.969 1 83.25 442 SER B C 1
ATOM 8040 O O . SER B 1 442 ? 6.352 -52.594 -25.859 1 83.25 442 SER B O 1
ATOM 8042 N N . LEU B 1 443 ? 6.555 -50.656 -24.938 1 84.81 443 LEU B N 1
ATOM 8043 C CA . LEU B 1 443 ? 5.723 -50 -25.938 1 84.81 443 LEU B CA 1
ATOM 8044 C C . LEU B 1 443 ? 6.367 -50.062 -27.312 1 84.81 443 LEU B C 1
ATOM 8046 O O . LEU B 1 443 ? 5.688 -50.312 -28.312 1 84.81 443 LEU B O 1
ATOM 8050 N N . GLU B 1 444 ? 7.605 -49.781 -27.312 1 86 444 GLU B N 1
ATOM 8051 C CA . GLU B 1 444 ? 8.328 -49.844 -28.578 1 86 444 GLU B CA 1
ATOM 8052 C C . GLU B 1 444 ? 8.258 -51.219 -29.219 1 86 444 GLU B C 1
ATOM 8054 O O . GLU B 1 444 ? 8.008 -51.344 -30.422 1 86 444 GLU B O 1
ATOM 8059 N N . ARG B 1 445 ? 8.508 -52.25 -28.453 1 85 445 ARG B N 1
ATOM 8060 C CA . ARG B 1 445 ? 8.477 -53.625 -28.938 1 85 445 ARG B CA 1
ATOM 8061 C C . ARG B 1 445 ? 7.09 -53.969 -29.469 1 85 445 ARG B C 1
ATOM 8063 O O . ARG B 1 445 ? 6.961 -54.562 -30.547 1 85 445 ARG B O 1
ATOM 8070 N N . GLN B 1 446 ? 6.176 -53.594 -28.719 1 82.62 446 GLN B N 1
ATOM 8071 C CA . GLN B 1 446 ? 4.809 -53.969 -29.062 1 82.62 446 GLN B CA 1
ATOM 8072 C C . GLN B 1 446 ? 4.336 -53.219 -30.297 1 82.62 446 GLN B C 1
ATOM 8074 O O . GLN B 1 446 ? 3.646 -53.781 -31.156 1 82.62 446 GLN B O 1
ATOM 8079 N N . MET B 1 447 ? 4.68 -52.031 -30.406 1 83.25 447 MET B N 1
ATOM 8080 C CA . MET B 1 447 ? 4.285 -51.25 -31.562 1 83.25 447 MET B CA 1
ATOM 8081 C C . MET B 1 447 ? 4.98 -51.75 -32.812 1 83.25 447 MET B C 1
ATOM 8083 O O . MET B 1 447 ? 4.387 -51.75 -33.906 1 83.25 447 MET B O 1
ATOM 8087 N N . THR B 1 448 ? 6.188 -52.094 -32.656 1 83.5 448 THR B N 1
ATOM 8088 C CA . THR B 1 448 ? 6.918 -52.625 -33.781 1 83.5 448 THR B CA 1
ATOM 8089 C C . THR B 1 448 ? 6.277 -53.938 -34.25 1 83.5 448 THR B C 1
ATOM 8091 O O . THR B 1 448 ? 6.164 -54.188 -35.469 1 83.5 448 THR B O 1
ATOM 8094 N N . SER B 1 449 ? 5.883 -54.688 -33.312 1 84.56 449 SER B N 1
ATOM 8095 C CA . SER B 1 449 ? 5.281 -55.969 -33.656 1 84.56 449 SER B CA 1
ATOM 8096 C C . SER B 1 449 ? 3.957 -55.781 -34.375 1 84.56 449 SER B C 1
ATOM 8098 O O . SER B 1 449 ? 3.566 -56.656 -35.188 1 84.56 449 SER B O 1
ATOM 8100 N N . LYS B 1 450 ? 3.324 -54.719 -34.156 1 82.69 450 LYS B N 1
ATOM 8101 C CA . LYS B 1 450 ? 2.031 -54.469 -34.781 1 82.69 450 LYS B CA 1
ATOM 8102 C C . LYS B 1 450 ? 2.184 -53.531 -36 1 82.69 450 LYS B C 1
ATOM 8104 O O . LYS B 1 450 ? 1.199 -52.969 -36.469 1 82.69 450 LYS B O 1
ATOM 8109 N N . ASN B 1 451 ? 3.367 -53.344 -36.469 1 81.75 451 ASN B N 1
ATOM 8110 C CA . ASN B 1 451 ? 3.693 -52.5 -37.625 1 81.75 451 ASN B CA 1
ATOM 8111 C C . ASN B 1 451 ? 3.229 -51.062 -37.438 1 81.75 451 ASN B C 1
ATOM 8113 O O . ASN B 1 451 ? 2.676 -50.438 -38.344 1 81.75 451 ASN B O 1
ATOM 8117 N N . MET B 1 452 ? 3.236 -50.625 -36.188 1 82.88 452 MET B N 1
ATOM 8118 C CA . MET B 1 452 ? 2.867 -49.25 -35.812 1 82.88 452 MET B CA 1
ATOM 8119 C C . MET B 1 452 ? 4.07 -48.5 -35.281 1 82.88 452 MET B C 1
ATOM 8121 O O . MET B 1 452 ? 3.936 -47.688 -34.344 1 82.88 452 MET B O 1
ATOM 8125 N N . ALA B 1 453 ? 5.172 -48.781 -35.781 1 80.62 453 ALA B N 1
ATOM 8126 C CA . ALA B 1 453 ? 6.41 -48.188 -35.281 1 80.62 453 ALA B CA 1
ATOM 8127 C C . ALA B 1 453 ? 6.406 -46.688 -35.469 1 80.62 453 ALA B C 1
ATOM 8129 O O . ALA B 1 453 ? 7.043 -45.938 -34.719 1 80.62 453 ALA B O 1
ATOM 8130 N N . ASP B 1 454 ? 5.625 -46.25 -36.375 1 85.69 454 ASP B N 1
ATOM 8131 C CA . ASP B 1 454 ? 5.633 -44.844 -36.688 1 85.69 454 ASP B CA 1
ATOM 8132 C C . ASP B 1 454 ? 4.652 -44.062 -35.812 1 85.69 454 ASP B C 1
ATOM 8134 O O . ASP B 1 454 ? 4.617 -42.844 -35.844 1 85.69 454 ASP B O 1
ATOM 8138 N N . PHE B 1 455 ? 3.891 -44.75 -35.062 1 88.31 455 PHE B N 1
ATOM 8139 C CA . PHE B 1 455 ? 2.867 -44.125 -34.25 1 88.31 455 PHE B CA 1
ATOM 8140 C C . PHE B 1 455 ? 3.502 -43.281 -33.125 1 88.31 455 PHE B C 1
ATOM 8142 O O . PHE B 1 455 ? 3.018 -42.188 -32.812 1 88.31 455 PHE B O 1
ATOM 8149 N N . LEU B 1 456 ? 4.562 -43.844 -32.594 1 90.94 456 LEU B N 1
ATOM 8150 C CA . LEU B 1 456 ? 5.234 -43.188 -31.469 1 90.94 456 LEU B CA 1
ATOM 8151 C C . LEU B 1 456 ? 6.691 -42.875 -31.812 1 90.94 456 LEU B C 1
ATOM 8153 O O . LEU B 1 456 ? 7.434 -43.781 -32.219 1 90.94 456 LEU B O 1
ATOM 8157 N N . SER B 1 457 ? 7.023 -41.594 -31.766 1 91.94 457 SER B N 1
ATOM 8158 C CA . SER B 1 457 ? 8.414 -41.156 -31.906 1 91.94 457 SER B CA 1
ATOM 8159 C C . SER B 1 457 ? 9 -40.75 -30.562 1 91.94 457 SER B C 1
ATOM 8161 O O . SER B 1 457 ? 8.461 -39.875 -29.875 1 91.94 457 SER B O 1
ATOM 8163 N N . TYR B 1 458 ? 10.055 -41.438 -30.188 1 91.19 458 TYR B N 1
ATOM 8164 C CA . TYR B 1 458 ? 10.688 -41.156 -28.891 1 91.19 458 TYR B CA 1
ATOM 8165 C C . TYR B 1 458 ? 11.852 -40.188 -29.062 1 91.19 458 TYR B C 1
ATOM 8167 O O . TYR B 1 458 ? 12.75 -40.406 -29.875 1 91.19 458 TYR B O 1
ATOM 8175 N N . ASN B 1 459 ? 11.766 -39.094 -28.375 1 92.81 459 ASN B N 1
ATOM 8176 C CA . ASN B 1 459 ? 12.859 -38.125 -28.281 1 92.81 459 ASN B CA 1
ATOM 8177 C C . ASN B 1 459 ? 13.312 -37.938 -26.844 1 92.81 459 ASN B C 1
ATOM 8179 O O . ASN B 1 459 ? 12.812 -37.031 -26.156 1 92.81 459 ASN B O 1
ATOM 8183 N N . ILE B 1 460 ? 14.273 -38.719 -26.469 1 91.06 460 ILE B N 1
ATOM 8184 C CA . ILE B 1 460 ? 14.766 -38.688 -25.094 1 91.06 460 ILE B CA 1
ATOM 8185 C C . ILE B 1 460 ? 16.062 -37.875 -25.016 1 91.06 460 ILE B C 1
ATOM 8187 O O . ILE B 1 460 ? 17.016 -38.188 -25.734 1 91.06 460 ILE B O 1
ATOM 8191 N N . TYR B 1 461 ? 16.047 -36.875 -24.172 1 89.12 461 TYR B N 1
ATOM 8192 C CA . TYR B 1 461 ? 17.188 -35.969 -24.062 1 89.12 461 TYR B CA 1
ATOM 8193 C C . TYR B 1 461 ? 17.812 -36.031 -22.688 1 89.12 461 TYR B C 1
ATOM 8195 O O . TYR B 1 461 ? 17.094 -36.062 -21.672 1 89.12 461 TYR B O 1
ATOM 8203 N N . LEU B 1 462 ? 19.094 -36.125 -22.625 1 86.31 462 LEU B N 1
ATOM 8204 C CA . LEU B 1 462 ? 19.859 -35.844 -21.422 1 86.31 462 LEU B CA 1
ATOM 8205 C C . LEU B 1 462 ? 20.406 -34.406 -21.453 1 86.31 462 LEU B C 1
ATOM 8207 O O . LEU B 1 462 ? 21.391 -34.125 -22.141 1 86.31 462 LEU B O 1
ATOM 8211 N N . THR B 1 463 ? 19.891 -33.594 -20.688 1 80.62 463 THR B N 1
ATOM 8212 C CA . THR B 1 463 ? 20.094 -32.156 -20.859 1 80.62 463 THR B CA 1
ATOM 8213 C C . THR B 1 463 ? 21.391 -31.719 -20.188 1 80.62 463 THR B C 1
ATOM 8215 O O . THR B 1 463 ? 21.953 -30.672 -20.547 1 80.62 463 THR B O 1
ATOM 8218 N N . ARG B 1 464 ? 21.938 -32.406 -19.125 1 70.44 464 ARG B N 1
ATOM 8219 C CA . ARG B 1 464 ? 23.141 -32 -18.438 1 70.44 464 ARG B CA 1
ATOM 8220 C C . ARG B 1 464 ? 24.391 -32.562 -19.109 1 70.44 464 ARG B C 1
ATOM 8222 O O . ARG B 1 464 ? 25.516 -32.25 -18.734 1 70.44 464 ARG B O 1
ATOM 8229 N N . TRP B 1 465 ? 24.156 -33.406 -20.031 1 64.69 465 TRP B N 1
ATOM 8230 C CA . TRP B 1 465 ? 25.297 -34.062 -20.672 1 64.69 465 TRP B CA 1
ATOM 8231 C C . TRP B 1 465 ? 25.703 -33.344 -21.953 1 64.69 465 TRP B C 1
ATOM 8233 O O . TRP B 1 465 ? 24.844 -32.906 -22.719 1 64.69 465 TRP B O 1
ATOM 8243 N N . LYS B 1 466 ? 27.062 -32.906 -21.672 1 60.03 466 LYS B N 1
ATOM 8244 C CA . LYS B 1 466 ? 27.641 -32.281 -22.859 1 60.03 466 LYS B CA 1
ATOM 8245 C C . LYS B 1 466 ? 27.969 -33.312 -23.922 1 60.03 466 LYS B C 1
ATOM 8247 O O . LYS B 1 466 ? 28.094 -34.5 -23.625 1 60.03 466 LYS B O 1
ATOM 8252 N N . GLU B 1 467 ? 27.984 -32.969 -25.203 1 55.47 467 GLU B N 1
ATOM 8253 C CA . GLU B 1 467 ? 28.297 -33.781 -26.375 1 55.47 467 GLU B CA 1
ATOM 8254 C C . GLU B 1 467 ? 29.562 -34.594 -26.156 1 55.47 467 GLU B C 1
ATOM 8256 O O . GLU B 1 467 ? 29.656 -35.75 -26.609 1 55.47 467 GLU B O 1
ATOM 8261 N N . ASN B 1 468 ? 30.391 -34.062 -25.453 1 52.34 468 ASN B N 1
ATOM 8262 C CA . ASN B 1 468 ? 31.672 -34.75 -25.328 1 52.34 468 ASN B CA 1
ATOM 8263 C C . ASN B 1 468 ? 31.547 -36 -24.453 1 52.34 468 ASN B C 1
ATOM 8265 O O . ASN B 1 468 ? 32.219 -37 -24.688 1 52.34 468 ASN B O 1
ATOM 8269 N N . GLU B 1 469 ? 31 -35.781 -23.359 1 53.72 469 GLU B N 1
ATOM 8270 C CA . GLU B 1 469 ? 30.797 -37 -22.562 1 53.72 469 GLU B CA 1
ATOM 8271 C C . GLU B 1 469 ? 30.031 -38.062 -23.344 1 53.72 469 GLU B C 1
ATOM 8273 O O . GLU B 1 469 ? 30.281 -39.25 -23.172 1 53.72 469 GLU B O 1
ATOM 8278 N N . ALA B 1 470 ? 29.188 -37.625 -24.188 1 55.91 470 ALA B N 1
ATOM 8279 C CA . ALA B 1 470 ? 28.422 -38.5 -25.078 1 55.91 470 ALA B CA 1
ATOM 8280 C C . ALA B 1 470 ? 29.344 -39.219 -26.062 1 55.91 470 ALA B C 1
ATOM 8282 O O . ALA B 1 470 ? 29.047 -40.344 -26.5 1 55.91 470 ALA B O 1
ATOM 8283 N N . ALA B 1 471 ? 30.391 -38.531 -26.359 1 53.97 471 ALA B N 1
ATOM 8284 C CA . ALA B 1 471 ? 31.359 -39.188 -27.234 1 53.97 471 ALA B CA 1
ATOM 8285 C C . ALA B 1 471 ? 31.812 -40.5 -26.656 1 53.97 471 ALA B C 1
ATOM 8287 O O . ALA B 1 471 ? 32 -41.5 -27.391 1 53.97 471 ALA B O 1
ATOM 8288 N N . HIS B 1 472 ? 32.062 -40.406 -25.484 1 49.72 472 HIS B N 1
ATOM 8289 C CA . HIS B 1 472 ? 32.5 -41.656 -24.906 1 49.72 472 HIS B CA 1
ATOM 8290 C C . HIS B 1 472 ? 31.406 -42.719 -24.984 1 49.72 472 HIS B C 1
ATOM 8292 O O . HIS B 1 472 ? 31.688 -43.906 -25.156 1 49.72 472 HIS B O 1
ATOM 8298 N N . PHE B 1 473 ? 30.25 -42.219 -24.828 1 51.44 473 PHE B N 1
ATOM 8299 C CA . PHE B 1 473 ? 29.141 -43.156 -24.922 1 51.44 473 PHE B CA 1
ATOM 8300 C C . PHE B 1 473 ? 28.812 -43.469 -26.375 1 51.44 473 PHE B C 1
ATOM 8302 O O . PHE B 1 473 ? 28.281 -44.531 -26.688 1 51.44 473 PHE B O 1
ATOM 8309 N N . ARG B 1 474 ? 29.172 -42.594 -27.312 1 52.97 474 ARG B N 1
ATOM 8310 C CA . ARG B 1 474 ? 29 -42.781 -28.75 1 52.97 474 ARG B CA 1
ATOM 8311 C C . ARG B 1 474 ? 29.766 -44 -29.234 1 52.97 474 ARG B C 1
ATOM 8313 O O . ARG B 1 474 ? 29.422 -44.594 -30.266 1 52.97 474 ARG B O 1
ATOM 8320 N N . VAL B 1 475 ? 30.797 -44.188 -28.578 1 48.41 475 VAL B N 1
ATOM 8321 C CA . VAL B 1 475 ? 31.531 -45.375 -29.031 1 48.41 475 VAL B CA 1
ATOM 8322 C C . VAL B 1 475 ? 30.594 -46.562 -29.031 1 48.41 475 VAL B C 1
ATOM 8324 O O . VAL B 1 475 ? 30.719 -47.469 -29.891 1 48.41 475 VAL B O 1
ATOM 8327 N N . HIS B 1 476 ? 29.688 -46.625 -28.141 1 47.81 476 HIS B N 1
ATOM 8328 C CA . HIS B 1 476 ? 28.781 -47.75 -28.188 1 47.81 476 HIS B CA 1
ATOM 8329 C C . HIS B 1 476 ? 27.641 -47.531 -29.172 1 47.81 476 HIS B C 1
ATOM 8331 O O . HIS B 1 476 ? 26.594 -48.156 -29.078 1 47.81 476 HIS B O 1
ATOM 8337 N N . HIS B 1 477 ? 27.797 -46.531 -29.906 1 52.22 477 HIS B N 1
ATOM 8338 C CA . HIS B 1 477 ? 26.797 -46.219 -30.922 1 52.22 477 HIS B CA 1
ATOM 8339 C C . HIS B 1 477 ? 26.594 -47.375 -31.875 1 52.22 477 HIS B C 1
ATOM 8341 O O . HIS B 1 477 ? 25.656 -47.375 -32.688 1 52.22 477 HIS B O 1
ATOM 8347 N N . GLU B 1 478 ? 27.484 -48.281 -31.844 1 54.75 478 GLU B N 1
ATOM 8348 C CA . GLU B 1 478 ? 27.328 -49.375 -32.812 1 54.75 478 GLU B CA 1
ATOM 8349 C C . GLU B 1 478 ? 26.344 -50.406 -32.312 1 54.75 478 GLU B C 1
ATOM 8351 O O . GLU B 1 478 ? 25.953 -51.312 -33.094 1 54.75 478 GLU B O 1
ATOM 8356 N N . ALA B 1 479 ? 25.906 -50.25 -31.047 1 63 479 ALA B N 1
ATOM 8357 C CA . ALA B 1 479 ? 24.938 -51.25 -30.578 1 63 479 ALA B CA 1
ATOM 8358 C C . ALA B 1 479 ? 23.547 -50.938 -31.078 1 63 479 ALA B C 1
ATOM 8360 O O . ALA B 1 479 ? 23.188 -49.781 -31.281 1 63 479 ALA B O 1
ATOM 8361 N N . GLU B 1 480 ? 22.734 -51.812 -31.469 1 70.5 480 GLU B N 1
ATOM 8362 C CA . GLU B 1 480 ? 21.391 -51.688 -32 1 70.5 480 GLU B CA 1
ATOM 8363 C C . GLU B 1 480 ? 20.469 -50.969 -31.016 1 70.5 480 GLU B C 1
ATOM 8365 O O . GLU B 1 480 ? 19.656 -50.125 -31.422 1 70.5 480 GLU B O 1
ATOM 8370 N N . ASN B 1 481 ? 20.719 -51.219 -29.703 1 80.25 481 ASN B N 1
ATOM 8371 C CA . ASN B 1 481 ? 19.875 -50.594 -28.688 1 80.25 481 ASN B CA 1
ATOM 8372 C C . ASN B 1 481 ? 20.656 -49.531 -27.891 1 80.25 481 ASN B C 1
ATOM 8374 O O . ASN B 1 481 ? 21.859 -49.688 -27.672 1 80.25 481 ASN B O 1
ATOM 8378 N N . ASP B 1 482 ? 19.984 -48.438 -27.531 1 84.06 482 ASP B N 1
ATOM 8379 C CA . ASP B 1 482 ? 20.578 -47.406 -26.703 1 84.06 482 ASP B CA 1
ATOM 8380 C C . ASP B 1 482 ? 21.016 -47.969 -25.344 1 84.06 482 ASP B C 1
ATOM 8382 O O . ASP B 1 482 ? 20.25 -48.656 -24.688 1 84.06 482 ASP B O 1
ATOM 8386 N N . PRO B 1 483 ? 22.188 -47.75 -24.938 1 77.25 483 PRO B N 1
ATOM 8387 C CA . PRO B 1 483 ? 22.703 -48.312 -23.703 1 77.25 483 PRO B CA 1
ATOM 8388 C C . PRO B 1 483 ? 22.031 -47.75 -22.453 1 77.25 483 PRO B C 1
ATOM 8390 O O . PRO B 1 483 ? 22.016 -48.406 -21.406 1 77.25 483 PRO B O 1
ATOM 8393 N N . ILE B 1 484 ? 21.5 -46.656 -22.516 1 77.69 484 ILE B N 1
ATOM 8394 C CA . ILE B 1 484 ? 20.938 -46 -21.344 1 77.69 484 ILE B CA 1
ATOM 8395 C C . ILE B 1 484 ? 19.469 -46.375 -21.188 1 77.69 484 ILE B C 1
ATOM 8397 O O . ILE B 1 484 ? 19.062 -46.812 -20.109 1 77.69 484 ILE B O 1
ATOM 8401 N N . THR B 1 485 ? 18.766 -46.281 -22.266 1 81.25 485 THR B N 1
ATOM 8402 C CA . THR B 1 485 ? 17.328 -46.5 -22.172 1 81.25 485 THR B CA 1
ATOM 8403 C C . THR B 1 485 ? 16.938 -47.906 -22.641 1 81.25 485 THR B C 1
ATOM 8405 O O . THR B 1 485 ? 15.844 -48.375 -22.344 1 81.25 485 THR B O 1
ATOM 8408 N N . GLY B 1 486 ? 17.781 -48.531 -23.469 1 78.69 486 GLY B N 1
ATOM 8409 C CA . GLY B 1 486 ? 17.469 -49.812 -24.047 1 78.69 486 GLY B CA 1
ATOM 8410 C C . GLY B 1 486 ? 16.578 -49.719 -25.266 1 78.69 486 GLY B C 1
ATOM 8411 O O . GLY B 1 486 ? 16.219 -50.75 -25.859 1 78.69 486 GLY B O 1
ATOM 8412 N N . LEU B 1 487 ? 16.266 -48.531 -25.688 1 84.12 487 LEU B N 1
ATOM 8413 C CA . LEU B 1 487 ? 15.391 -48.312 -26.828 1 84.12 487 LEU B CA 1
ATOM 8414 C C . LEU B 1 487 ? 16.188 -48.344 -28.125 1 84.12 487 LEU B C 1
ATOM 8416 O O . LEU B 1 487 ? 17.406 -48.25 -28.109 1 84.12 487 LEU B O 1
ATOM 8420 N N . LYS B 1 488 ? 15.453 -48.531 -29.219 1 82.94 488 LYS B N 1
ATOM 8421 C CA . LYS B 1 488 ? 16.078 -48.438 -30.531 1 82.94 488 LYS B CA 1
ATOM 8422 C C . LYS B 1 488 ? 16.469 -47 -30.859 1 82.94 488 LYS B C 1
ATOM 8424 O O . LYS B 1 488 ? 17.516 -46.75 -31.453 1 82.94 488 LYS B O 1
ATOM 8429 N N . GLN B 1 489 ? 15.57 -46.188 -30.422 1 82.94 489 GLN B N 1
ATOM 8430 C CA . GLN B 1 489 ? 15.875 -44.781 -30.594 1 82.94 489 GLN B CA 1
ATOM 8431 C C . GLN B 1 489 ? 16.984 -44.344 -29.641 1 82.94 489 GLN B C 1
ATOM 8433 O O . GLN B 1 489 ? 16.969 -44.656 -28.453 1 82.94 489 GLN B O 1
ATOM 8438 N N . LYS B 1 490 ? 17.891 -43.625 -30.094 1 84.06 490 LYS B N 1
ATOM 8439 C CA . LYS B 1 490 ? 19.078 -43.25 -29.328 1 84.06 490 LYS B CA 1
ATOM 8440 C C . LYS B 1 490 ? 18.812 -42 -28.469 1 84.06 490 LYS B C 1
ATOM 8442 O O . LYS B 1 490 ? 18.047 -41.125 -28.859 1 84.06 490 LYS B O 1
ATOM 8447 N N . THR B 1 491 ? 19.406 -42.062 -27.328 1 86.62 491 THR B N 1
ATOM 8448 C CA . THR B 1 491 ? 19.344 -40.938 -26.422 1 86.62 491 THR B CA 1
ATOM 8449 C C . THR B 1 491 ? 20.031 -39.719 -27.047 1 86.62 491 THR B C 1
ATOM 8451 O O . THR B 1 491 ? 21.109 -39.844 -27.641 1 86.62 491 THR B O 1
ATOM 8454 N N . LEU B 1 492 ? 19.359 -38.594 -27.031 1 86.25 492 LEU B N 1
ATOM 8455 C CA . LEU B 1 492 ? 19.922 -37.344 -27.5 1 86.25 492 LEU B CA 1
ATOM 8456 C C . LEU B 1 492 ? 20.531 -36.531 -26.359 1 86.25 492 LEU B C 1
ATOM 8458 O O . LEU B 1 492 ? 20.109 -36.688 -25.203 1 86.25 492 LEU B O 1
ATOM 8462 N N . TYR B 1 493 ? 21.516 -35.781 -26.656 1 83.56 493 TYR B N 1
ATOM 8463 C CA . TYR B 1 493 ? 22.219 -35.031 -25.625 1 83.56 493 TYR B CA 1
ATOM 8464 C C . TYR B 1 493 ? 22.016 -33.531 -25.797 1 83.56 493 TYR B C 1
ATOM 8466 O O . TYR B 1 493 ? 22 -33.031 -26.922 1 83.56 493 TYR B O 1
ATOM 8474 N N . GLY B 1 494 ? 21.812 -32.906 -24.719 1 80.88 494 GLY B N 1
ATOM 8475 C CA . GLY B 1 494 ? 21.547 -31.469 -24.734 1 80.88 494 GLY B CA 1
ATOM 8476 C C . GLY B 1 494 ? 20.062 -31.141 -24.781 1 80.88 494 GLY B C 1
ATOM 8477 O O . GLY B 1 494 ? 19.234 -31.953 -24.359 1 80.88 494 GLY B O 1
ATOM 8478 N N . LYS B 1 495 ? 19.75 -29.938 -25.188 1 82.62 495 LYS B N 1
ATOM 8479 C CA . LYS B 1 495 ? 18.359 -29.516 -25.312 1 82.62 495 LYS B CA 1
ATOM 8480 C C . LYS B 1 495 ? 17.859 -29.656 -26.734 1 82.62 495 LYS B C 1
ATOM 8482 O O . LYS B 1 495 ? 18.609 -29.484 -27.688 1 82.62 495 LYS B O 1
ATOM 8487 N N . PRO B 1 496 ? 16.641 -29.953 -26.828 1 89.44 496 PRO B N 1
ATOM 8488 C CA . PRO B 1 496 ? 16.078 -30.016 -28.188 1 89.44 496 PRO B CA 1
ATOM 8489 C C . PRO B 1 496 ? 16.062 -28.656 -28.875 1 89.44 496 PRO B C 1
ATOM 8491 O O . PRO B 1 496 ? 15.828 -27.625 -28.219 1 89.44 496 PRO B O 1
ATOM 8494 N N . ASN B 1 497 ? 16.406 -28.641 -30.094 1 91.31 497 ASN B N 1
ATOM 8495 C CA . ASN B 1 497 ? 16.141 -27.453 -30.906 1 91.31 497 ASN B CA 1
ATOM 8496 C C . ASN B 1 497 ? 14.664 -27.359 -31.281 1 91.31 497 ASN B C 1
ATOM 8498 O O . ASN B 1 497 ? 14.258 -27.828 -32.344 1 91.31 497 ASN B O 1
ATOM 8502 N N . TRP B 1 498 ? 13.984 -26.609 -30.516 1 93.81 498 TRP B N 1
ATOM 8503 C CA . TRP B 1 498 ? 12.531 -26.562 -30.641 1 93.81 498 TRP B CA 1
ATOM 8504 C C . TRP B 1 498 ? 12.117 -25.953 -31.969 1 93.81 498 TRP B C 1
ATOM 8506 O O . TRP B 1 498 ? 11.125 -26.391 -32.562 1 93.81 498 TRP B O 1
ATOM 8516 N N . ASP B 1 499 ? 12.852 -24.969 -32.469 1 93 499 ASP B N 1
ATOM 8517 C CA . ASP B 1 499 ? 12.555 -24.375 -33.75 1 93 499 ASP B CA 1
ATOM 8518 C C . ASP B 1 499 ? 12.57 -25.422 -34.875 1 93 499 ASP B C 1
ATOM 8520 O O . ASP B 1 499 ? 11.664 -25.469 -35.688 1 93 499 ASP B O 1
ATOM 8524 N N . ASN B 1 500 ? 13.539 -26.266 -34.781 1 94.31 500 ASN B N 1
ATOM 8525 C CA . ASN B 1 500 ? 13.664 -27.328 -35.781 1 94.31 500 ASN B CA 1
ATOM 8526 C C . ASN B 1 500 ? 12.594 -28.391 -35.594 1 94.31 500 ASN B C 1
ATOM 8528 O O . ASN B 1 500 ? 12.039 -28.891 -36.594 1 94.31 500 ASN B O 1
ATOM 8532 N N . GLU B 1 501 ? 12.344 -28.75 -34.375 1 95.75 501 GLU B N 1
ATOM 8533 C CA . GLU B 1 501 ? 11.336 -29.766 -34.094 1 95.75 501 GLU B CA 1
ATOM 8534 C C . GLU B 1 501 ? 9.961 -29.328 -34.562 1 95.75 501 GLU B C 1
ATOM 8536 O O . GLU B 1 501 ? 9.273 -30.094 -35.25 1 95.75 501 GLU B O 1
ATOM 8541 N N . PHE B 1 502 ? 9.594 -28.141 -34.281 1 96.06 502 PHE B N 1
ATOM 8542 C CA . PHE B 1 502 ? 8.273 -27.641 -34.656 1 96.06 502 PHE B CA 1
ATOM 8543 C C . PHE B 1 502 ? 8.172 -27.484 -36.188 1 96.06 502 PHE B C 1
ATOM 8545 O O . PHE B 1 502 ? 7.137 -27.797 -36.781 1 96.06 502 PHE B O 1
ATOM 8552 N N . SER B 1 503 ? 9.289 -27.016 -36.812 1 94.88 503 SER B N 1
ATOM 8553 C CA . SER B 1 503 ? 9.305 -26.875 -38.25 1 94.88 503 SER B CA 1
ATOM 8554 C C . SER B 1 503 ? 9.141 -28.234 -38.938 1 94.88 503 SER B C 1
ATOM 8556 O O . SER B 1 503 ? 8.383 -28.375 -39.906 1 94.88 503 SER B O 1
ATOM 8558 N N . THR B 1 504 ? 9.844 -29.234 -38.406 1 95.62 504 THR B N 1
ATOM 8559 C CA . THR B 1 504 ? 9.797 -30.578 -38.969 1 95.62 504 THR B CA 1
ATOM 8560 C C . THR B 1 504 ? 8.398 -31.172 -38.844 1 95.62 504 THR B C 1
ATOM 8562 O O . THR B 1 504 ? 7.859 -31.734 -39.781 1 95.62 504 THR B O 1
ATOM 8565 N N . ILE B 1 505 ? 7.816 -31.031 -37.719 1 95.88 505 ILE B N 1
ATOM 8566 C CA . ILE B 1 505 ? 6.492 -31.578 -37.469 1 95.88 505 ILE B CA 1
ATOM 8567 C C . ILE B 1 505 ? 5.453 -30.844 -38.312 1 95.88 505 ILE B C 1
ATOM 8569 O O . ILE B 1 505 ? 4.559 -31.484 -38.906 1 95.88 505 ILE B O 1
ATOM 8573 N N . GLY B 1 506 ? 5.59 -29.578 -38.438 1 94.12 506 GLY B N 1
ATOM 8574 C CA . GLY B 1 506 ? 4.684 -28.812 -39.281 1 94.12 506 GLY B CA 1
ATOM 8575 C C . GLY B 1 506 ? 4.727 -29.219 -40.75 1 94.12 506 GLY B C 1
ATOM 8576 O O . GLY B 1 506 ? 3.691 -29.266 -41.406 1 94.12 506 GLY B O 1
ATOM 8577 N N . THR B 1 507 ? 5.906 -29.5 -41.219 1 94 507 THR B N 1
ATOM 8578 C CA . THR B 1 507 ? 6.086 -29.906 -42.625 1 94 507 THR B CA 1
ATOM 8579 C C . THR B 1 507 ? 5.551 -31.312 -42.844 1 94 507 THR B C 1
ATOM 8581 O O . THR B 1 507 ? 4.977 -31.594 -43.906 1 94 507 THR B O 1
ATOM 8584 N N . LYS B 1 508 ? 5.672 -32.125 -41.875 1 94.62 508 LYS B N 1
ATOM 8585 C CA . LYS B 1 508 ? 5.277 -33.531 -42 1 94.62 508 LYS B CA 1
ATOM 8586 C C . LYS B 1 508 ? 3.764 -33.688 -41.875 1 94.62 508 LYS B C 1
ATOM 8588 O O . LYS B 1 508 ? 3.189 -34.625 -42.438 1 94.62 508 LYS B O 1
ATOM 8593 N N . HIS B 1 509 ? 3.158 -32.812 -41.156 1 94.5 509 HIS B N 1
ATOM 8594 C CA . HIS B 1 509 ? 1.723 -32.938 -40.938 1 94.5 509 HIS B CA 1
ATOM 8595 C C . HIS B 1 509 ? 0.996 -31.641 -41.312 1 94.5 509 HIS B C 1
ATOM 8597 O O . HIS B 1 509 ? 0.436 -30.953 -40.469 1 94.5 509 HIS B O 1
ATOM 8603 N N . PRO B 1 510 ? 0.869 -31.406 -42.594 1 92 510 PRO B N 1
ATOM 8604 C CA . PRO B 1 510 ? 0.199 -30.188 -43.031 1 92 510 PRO B CA 1
ATOM 8605 C C . PRO B 1 510 ? -1.305 -30.203 -42.781 1 92 510 PRO B C 1
ATOM 8607 O O . PRO B 1 510 ? -1.914 -31.281 -42.75 1 92 510 PRO B O 1
ATOM 8610 N N . ASN B 1 511 ? -1.882 -29.047 -42.531 1 90.88 511 ASN B N 1
ATOM 8611 C CA . ASN B 1 511 ? -3.316 -28.828 -42.375 1 90.88 511 ASN B CA 1
ATOM 8612 C C . ASN B 1 511 ? -3.871 -29.625 -41.188 1 90.88 511 ASN B C 1
ATOM 8614 O O . ASN B 1 511 ? -4.93 -30.234 -41.281 1 90.88 511 ASN B O 1
ATOM 8618 N N . THR B 1 512 ? -3.02 -29.688 -40.094 1 91.94 512 THR B N 1
ATOM 8619 C CA .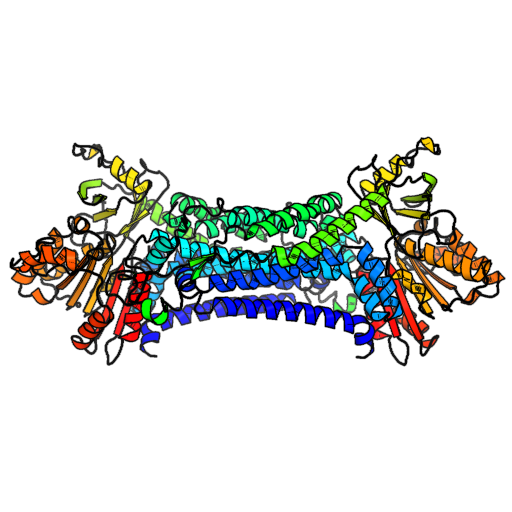 THR B 1 512 ? -3.436 -30.406 -38.906 1 91.94 512 THR B CA 1
ATOM 8620 C C . THR B 1 512 ? -3.301 -29.531 -37.656 1 91.94 512 THR B C 1
ATOM 8622 O O . THR B 1 512 ? -2.547 -28.562 -37.656 1 91.94 512 THR B O 1
ATOM 8625 N N . LYS B 1 513 ? -4.145 -29.875 -36.719 1 90.88 513 LYS B N 1
ATOM 8626 C CA . LYS B 1 513 ? -3.982 -29.297 -35.375 1 90.88 513 LYS B CA 1
ATOM 8627 C C . LYS B 1 513 ? -3.107 -30.188 -34.5 1 90.88 513 LYS B C 1
ATOM 8629 O O . LYS B 1 513 ? -3.455 -31.344 -34.219 1 90.88 513 LYS B O 1
ATOM 8634 N N . VAL B 1 514 ? -1.988 -29.625 -34.125 1 95 514 VAL B N 1
ATOM 8635 C CA . VAL B 1 514 ? -1.046 -30.359 -33.312 1 95 514 VAL B CA 1
ATOM 8636 C C . VAL B 1 514 ? -1.213 -29.953 -31.844 1 95 514 VAL B C 1
ATOM 8638 O O . VAL B 1 514 ? -1.054 -28.781 -31.5 1 95 514 VAL B O 1
ATOM 8641 N N . GLY B 1 515 ? -1.604 -30.891 -31 1 95.25 515 GLY B N 1
ATOM 8642 C CA . GLY B 1 515 ? -1.667 -30.625 -29.562 1 95.25 515 GLY B CA 1
ATOM 8643 C C . GLY B 1 515 ? -0.319 -30.734 -28.875 1 95.25 515 GLY B C 1
ATOM 8644 O O . GLY B 1 515 ? 0.327 -31.781 -28.938 1 95.25 515 GLY B O 1
ATOM 8645 N N . VAL B 1 516 ? 0.129 -29.594 -28.266 1 96.31 516 VAL B N 1
ATOM 8646 C CA . VAL B 1 516 ? 1.388 -29.578 -27.531 1 96.31 516 VAL B CA 1
ATOM 8647 C C . VAL B 1 516 ? 1.106 -29.578 -26.031 1 96.31 516 VAL B C 1
ATOM 8649 O O . VAL B 1 516 ? 0.569 -28.609 -25.484 1 96.31 516 VAL B O 1
ATOM 8652 N N . PHE B 1 517 ? 1.484 -30.656 -25.359 1 95.5 517 PHE B N 1
ATOM 8653 C CA . PHE B 1 517 ? 1.225 -30.812 -23.938 1 95.5 517 PHE B CA 1
ATOM 8654 C C . PHE B 1 517 ? 2.527 -30.812 -23.141 1 95.5 517 PHE B C 1
ATOM 8656 O O . PHE B 1 517 ? 3.459 -31.547 -23.453 1 95.5 517 PHE B O 1
ATOM 8663 N N . LEU B 1 518 ? 2.547 -29.906 -22.125 1 94.62 518 LEU B N 1
ATOM 8664 C CA . LEU B 1 518 ? 3.764 -29.781 -21.328 1 94.62 518 LEU B CA 1
ATOM 8665 C C . LEU B 1 518 ? 3.473 -30.031 -19.859 1 94.62 518 LEU B C 1
ATOM 8667 O O . LEU B 1 518 ? 2.477 -29.531 -19.328 1 94.62 518 LEU B O 1
ATOM 8671 N N . CYS B 1 519 ? 4.273 -30.812 -19.203 1 91.62 519 CYS B N 1
ATOM 8672 C CA . CYS B 1 519 ? 4.422 -30.844 -17.766 1 91.62 519 CYS B CA 1
ATOM 8673 C C . CYS B 1 519 ? 5.875 -30.609 -17.359 1 91.62 519 CYS B C 1
ATOM 8675 O O . CYS B 1 519 ? 6.715 -31.5 -17.516 1 91.62 519 CYS B O 1
ATOM 8677 N N . GLY B 1 520 ? 6.156 -29.406 -16.891 1 85.81 520 GLY B N 1
ATOM 8678 C CA . GLY B 1 520 ? 7.523 -29 -16.594 1 85.81 520 GLY B CA 1
ATOM 8679 C C . GLY B 1 520 ? 7.641 -27.562 -16.125 1 85.81 520 GLY B C 1
ATOM 8680 O O . GLY B 1 520 ? 6.645 -26.953 -15.75 1 85.81 520 GLY B O 1
ATOM 8681 N N . PRO B 1 521 ? 8.844 -27.094 -16.078 1 80 521 PRO B N 1
ATOM 8682 C CA . PRO B 1 521 ? 9.086 -25.766 -15.539 1 80 521 PRO B CA 1
ATOM 8683 C C . PRO B 1 521 ? 8.469 -24.656 -16.391 1 80 521 PRO B C 1
ATOM 8685 O O . PRO B 1 521 ? 8.227 -24.859 -17.594 1 80 521 PRO B O 1
ATOM 8688 N N . THR B 1 522 ? 8.258 -23.547 -15.781 1 78.69 522 THR B N 1
ATOM 8689 C CA . THR B 1 522 ? 7.574 -22.406 -16.391 1 78.69 522 THR B CA 1
ATOM 8690 C C . THR B 1 522 ? 8.375 -21.875 -17.578 1 78.69 522 THR B C 1
ATOM 8692 O O . THR B 1 522 ? 7.805 -21.469 -18.594 1 78.69 522 THR B O 1
ATOM 8695 N N . MET B 1 523 ? 9.648 -21.859 -17.484 1 76.81 523 MET B N 1
ATOM 8696 C CA . MET B 1 523 ? 10.492 -21.328 -18.547 1 76.81 523 MET B CA 1
ATOM 8697 C C . MET B 1 523 ? 10.352 -22.156 -19.812 1 76.81 523 MET B C 1
ATOM 8699 O O . MET B 1 523 ? 10.344 -21.609 -20.922 1 76.81 523 MET B O 1
ATOM 8703 N N . LEU B 1 524 ? 10.312 -23.453 -19.688 1 84.44 524 LEU B N 1
ATOM 8704 C CA . LEU B 1 524 ? 10.086 -24.344 -20.828 1 84.44 524 LEU B CA 1
ATOM 8705 C C . LEU B 1 524 ? 8.711 -24.094 -21.438 1 84.44 524 LEU B C 1
ATOM 8707 O O . LEU B 1 524 ? 8.562 -24.125 -22.656 1 84.44 524 LEU B O 1
ATOM 8711 N N . GLY B 1 525 ? 7.801 -23.859 -20.594 1 88.38 525 GLY B N 1
ATOM 8712 C CA . GLY B 1 525 ? 6.469 -23.531 -21.062 1 88.38 525 GLY B CA 1
ATOM 8713 C C . GLY B 1 525 ? 6.434 -22.281 -21.922 1 88.38 525 GLY B C 1
ATOM 8714 O O . GLY B 1 525 ? 5.805 -22.281 -22.984 1 88.38 525 GLY B O 1
ATOM 8715 N N . LYS B 1 526 ? 7.113 -21.266 -21.484 1 83.94 526 LYS B N 1
ATOM 8716 C CA . LYS B 1 526 ? 7.172 -20.031 -22.25 1 83.94 526 LYS B CA 1
ATOM 8717 C C . LYS B 1 526 ? 7.828 -20.266 -23.609 1 83.94 526 LYS B C 1
ATOM 8719 O O . LYS B 1 526 ? 7.383 -19.703 -24.625 1 83.94 526 LYS B O 1
ATOM 8724 N N . ALA B 1 527 ? 8.828 -21.062 -23.641 1 85.19 527 ALA B N 1
ATOM 8725 C CA . ALA B 1 527 ? 9.531 -21.375 -24.891 1 85.19 527 ALA B CA 1
ATOM 8726 C C . ALA B 1 527 ? 8.625 -22.125 -25.859 1 85.19 527 ALA B C 1
ATOM 8728 O O . ALA B 1 527 ? 8.578 -21.797 -27.047 1 85.19 527 ALA B O 1
ATOM 8729 N N . LEU B 1 528 ? 7.949 -23.094 -25.359 1 92.88 528 LEU B N 1
ATOM 8730 C CA . LEU B 1 528 ? 7.062 -23.875 -26.203 1 92.88 528 LEU B CA 1
ATOM 8731 C C . LEU B 1 528 ? 5.883 -23.047 -26.688 1 92.88 528 LEU B C 1
ATOM 8733 O O . LEU B 1 528 ? 5.441 -23.188 -27.828 1 92.88 528 LEU B O 1
ATOM 8737 N N . GLU B 1 529 ? 5.379 -22.266 -25.797 1 91.56 529 GLU B N 1
ATOM 8738 C CA . GLU B 1 529 ? 4.285 -21.375 -26.188 1 91.56 529 GLU B CA 1
ATOM 8739 C C . GLU B 1 529 ? 4.695 -20.469 -27.344 1 91.56 529 GLU B C 1
ATOM 8741 O O . GLU B 1 529 ? 3.928 -20.266 -28.281 1 91.56 529 GLU B O 1
ATOM 8746 N N . LYS B 1 530 ? 5.84 -19.906 -27.234 1 88.19 530 LYS B N 1
ATOM 8747 C CA . LYS B 1 530 ? 6.359 -19.047 -28.281 1 88.19 530 LYS B CA 1
ATOM 8748 C C . LYS B 1 530 ? 6.477 -19.812 -29.609 1 88.19 530 LYS B C 1
ATOM 8750 O O . LYS B 1 530 ? 6.145 -19.281 -30.672 1 88.19 530 LYS B O 1
ATOM 8755 N N . GLN B 1 531 ? 6.953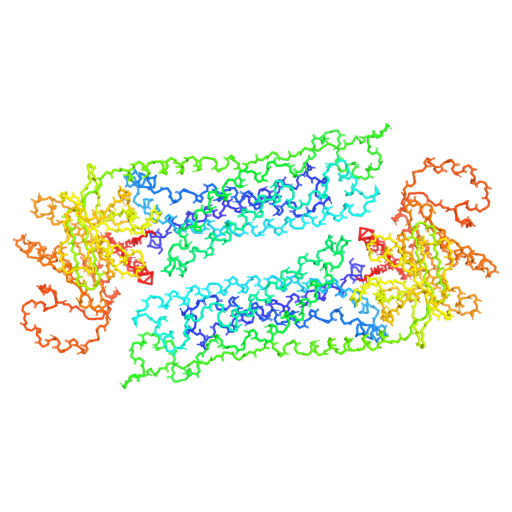 -21.047 -29.531 1 91.88 531 GLN B N 1
ATOM 8756 C CA . GLN B 1 531 ? 7.086 -21.859 -30.734 1 91.88 531 GLN B CA 1
ATOM 8757 C C . GLN B 1 531 ? 5.719 -22.188 -31.328 1 91.88 531 GLN B C 1
ATOM 8759 O O . GLN B 1 531 ? 5.566 -22.203 -32.562 1 91.88 531 GLN B O 1
ATOM 8764 N N . CYS B 1 532 ? 4.793 -22.438 -30.469 1 93 532 CYS B N 1
ATOM 8765 C CA . CYS B 1 532 ? 3.443 -22.719 -30.938 1 93 532 CYS B CA 1
ATOM 8766 C C . CYS B 1 532 ? 2.877 -21.531 -31.719 1 93 532 CYS B C 1
ATOM 8768 O O . CYS B 1 532 ? 2.205 -21.719 -32.75 1 93 532 CYS B O 1
ATOM 8770 N N . LEU B 1 533 ? 3.152 -20.391 -31.281 1 88.69 533 LEU B N 1
ATOM 8771 C CA . LEU B 1 533 ? 2.654 -19.188 -31.938 1 88.69 533 LEU B CA 1
ATOM 8772 C C . LEU B 1 533 ? 3.389 -18.938 -33.25 1 88.69 533 LEU B C 1
ATOM 8774 O O . LEU B 1 533 ? 2.768 -18.609 -34.25 1 88.69 533 LEU B O 1
ATOM 8778 N N . SER B 1 534 ? 4.684 -19.156 -33.25 1 88.75 534 SER B N 1
ATOM 8779 C CA . SER B 1 534 ? 5.512 -18.797 -34.406 1 88.75 534 SER B CA 1
ATOM 8780 C C . SER B 1 534 ? 5.371 -19.828 -35.531 1 88.75 534 SER B C 1
ATOM 8782 O O . SER B 1 534 ? 5.496 -19.484 -36.719 1 88.75 534 SER B O 1
ATOM 8784 N N . HIS B 1 535 ? 5.051 -21.047 -35.188 1 91.06 535 HIS B N 1
ATOM 8785 C CA . HIS B 1 535 ? 5.074 -22.094 -36.188 1 91.06 535 HIS B CA 1
ATOM 8786 C C . HIS B 1 535 ? 3.66 -22.484 -36.625 1 91.06 535 HIS B C 1
ATOM 8788 O O . HIS B 1 535 ? 3.479 -23.344 -37.5 1 91.06 535 HIS B O 1
ATOM 8794 N N . SER B 1 536 ? 2.711 -21.859 -35.969 1 89.31 536 SER B N 1
ATOM 8795 C CA . SER B 1 536 ? 1.349 -22.047 -36.469 1 89.31 536 SER B CA 1
ATOM 8796 C C . SER B 1 536 ? 1.094 -21.234 -37.75 1 89.31 536 SER B C 1
ATOM 8798 O O . SER B 1 536 ? 0.739 -20.062 -37.656 1 89.31 536 SER B O 1
ATOM 8800 N N . GLU B 1 537 ? 1.469 -21.859 -38.875 1 81.5 537 GLU B N 1
ATOM 8801 C CA . GLU B 1 537 ? 1.349 -21.234 -40.188 1 81.5 537 GLU B CA 1
ATOM 8802 C C . GLU B 1 537 ? 0.931 -22.25 -41.25 1 81.5 537 GLU B C 1
ATOM 8804 O O . GLU B 1 537 ? 1.034 -23.453 -41.031 1 81.5 537 GLU B O 1
ATOM 8809 N N . ALA B 1 538 ? 0.499 -21.75 -42.344 1 75.5 538 ALA B N 1
ATOM 8810 C CA . ALA B 1 538 ? 0.253 -22.516 -43.562 1 75.5 538 ALA B CA 1
ATOM 8811 C C . ALA B 1 538 ? -0.649 -23.719 -43.281 1 75.5 538 ALA B C 1
ATOM 8813 O O . ALA B 1 538 ? -0.345 -24.844 -43.688 1 75.5 538 ALA B O 1
ATOM 8814 N N . GLY B 1 539 ? -1.698 -23.484 -42.438 1 83.38 539 GLY B N 1
ATOM 8815 C CA . GLY B 1 539 ? -2.705 -24.516 -42.25 1 83.38 539 GLY B CA 1
ATOM 8816 C C . GLY B 1 539 ? -2.457 -25.359 -41 1 83.38 539 GLY B C 1
ATOM 8817 O O . GLY B 1 539 ? -3.354 -26.078 -40.531 1 83.38 539 GLY B O 1
ATOM 8818 N N . VAL B 1 540 ? -1.203 -25.344 -40.406 1 90.25 540 VAL B N 1
ATOM 8819 C CA . VAL B 1 540 ? -0.903 -26.109 -39.219 1 90.25 540 VAL B CA 1
ATOM 8820 C C . VAL B 1 540 ? -1.095 -25.219 -37.969 1 90.25 540 VAL B C 1
ATOM 8822 O O . VAL B 1 540 ? -0.691 -24.047 -37.969 1 90.25 540 VAL B O 1
ATOM 8825 N N . LYS B 1 541 ? -1.804 -25.719 -37.031 1 91.94 541 LYS B N 1
ATOM 8826 C CA . LYS B 1 541 ? -2.01 -25 -35.781 1 91.94 541 LYS B CA 1
ATOM 8827 C C . LYS B 1 541 ? -1.466 -25.797 -34.594 1 91.94 541 LYS B C 1
ATOM 8829 O O . LYS B 1 541 ? -1.927 -26.906 -34.312 1 91.94 541 LYS B O 1
ATOM 8834 N N . PHE B 1 542 ? -0.491 -25.172 -33.969 1 94.56 542 PHE B N 1
ATOM 8835 C CA . PHE B 1 542 ? 0.005 -25.75 -32.75 1 94.56 542 PHE B CA 1
ATOM 8836 C C . PHE B 1 542 ? -0.741 -25.188 -31.531 1 94.56 542 PHE B C 1
ATOM 8838 O O . PHE B 1 542 ? -0.751 -23.969 -31.328 1 94.56 542 PHE B O 1
ATOM 8845 N N . ILE B 1 543 ? -1.378 -26.031 -30.812 1 92.12 543 ILE B N 1
ATOM 8846 C CA . ILE B 1 543 ? -2.156 -25.609 -29.641 1 92.12 543 ILE B CA 1
ATOM 8847 C C . ILE B 1 543 ? -1.424 -26 -28.359 1 92.12 543 ILE B C 1
ATOM 8849 O O . ILE B 1 543 ? -1.243 -27.188 -28.078 1 92.12 543 ILE B O 1
ATOM 8853 N N . PHE B 1 544 ? -1.075 -24.984 -27.562 1 92.62 544 PHE B N 1
ATOM 8854 C CA . PHE B 1 544 ? -0.266 -25.203 -26.375 1 92.62 544 PHE B CA 1
ATOM 8855 C C . PHE B 1 544 ? -1.148 -25.484 -25.156 1 92.62 544 PHE B C 1
ATOM 8857 O O . PHE B 1 544 ? -2.113 -24.75 -24.906 1 92.62 544 PHE B O 1
ATOM 8864 N N . ASN B 1 545 ? -0.854 -26.594 -24.422 1 89.94 545 ASN B N 1
ATOM 8865 C CA . ASN B 1 545 ? -1.526 -26.984 -23.188 1 89.94 545 ASN B CA 1
ATOM 8866 C C . ASN B 1 545 ? -0.527 -27.266 -22.062 1 89.94 545 ASN B C 1
ATOM 8868 O O . ASN B 1 545 ? 0.385 -28.078 -22.234 1 89.94 545 ASN B O 1
ATOM 8872 N N . LYS B 1 546 ? -0.642 -26.531 -21.016 1 86.94 546 LYS B N 1
ATOM 8873 C CA . LYS B 1 546 ? 0.253 -26.75 -19.875 1 86.94 546 LYS B CA 1
ATOM 8874 C C . LYS B 1 546 ? -0.507 -27.297 -18.672 1 86.94 546 LYS B C 1
ATOM 8876 O O . LYS B 1 546 ? -1.624 -26.859 -18.391 1 86.94 546 LYS B O 1
ATOM 8881 N N . GLU B 1 547 ? 0.091 -28.266 -18.062 1 78.62 547 GLU B N 1
ATOM 8882 C CA . GLU B 1 547 ? -0.473 -28.781 -16.812 1 78.62 547 GLU B CA 1
ATOM 8883 C C . GLU B 1 547 ? -0.182 -27.844 -15.641 1 78.62 547 GLU B C 1
ATOM 8885 O O . GLU B 1 547 ? 0.925 -27.312 -15.523 1 78.62 547 GLU B O 1
ATOM 8890 N N . ASN B 1 548 ? -1.212 -27.547 -15.023 1 68.62 548 ASN B N 1
ATOM 8891 C CA . ASN B 1 548 ? -1.093 -26.703 -13.836 1 68.62 548 ASN B CA 1
ATOM 8892 C C . ASN B 1 548 ? -1.757 -27.359 -12.625 1 68.62 548 ASN B C 1
ATOM 8894 O O . ASN B 1 548 ? -2.854 -27.906 -12.734 1 68.62 548 ASN B O 1
ATOM 8898 N N . PHE B 1 549 ? -0.921 -27.516 -11.57 1 66.38 549 PHE B N 1
ATOM 8899 C CA . PHE B 1 549 ? -1.488 -28.109 -10.367 1 66.38 549 PHE B CA 1
ATOM 8900 C C . PHE B 1 549 ? -1.765 -27.047 -9.312 1 66.38 549 PHE B C 1
ATOM 8902 O O . PHE B 1 549 ? -1.119 -26 -9.305 1 66.38 549 PHE B O 1
#

Organism: Esox lucius (NCBI:txid8010)

Sequence (1098 aa):
MGNFAANEGLSIFVILVWLGINAFLFVHFYMAFLTDKWFYTRVLLGQALSWARAPAACLNFNCMLILLPVCRNLLSFLRGSIQHCSRTAARQLDRNLTFHKLVAYMIGFHTAVHIVAHLFNFEWFMGAQLDRNSSLLPFVLIVINIINPTIVMFTTIAGLTGVVITLALILIITSSMEVIRRSYFEVFWYTHHLFVIFFIGLVFHGFGRIVRGQTNLQAHNPFQCRDHFETWGENGTFCPKPEFAGNPPMTWKWVVGPMILYVCERMVRFYRSQQKVVITKVVMHPSKTLELQMKMKGFKMEVGQYVFMQCPPVSALEWHPFTLTSAPEEDHFSVHIRIVGDWTQGLYEACGGDKDETQDAWELPKMLIDGPFGTASEDVFNYEVVMLVGAGIGVTPFASILKSVWYKTIQQNQNVFTKKIYFYWLCPETQAFEWFADLLQSLERQMTSKNMADFLSYNIYLTRWKENEAAHFRVHHEAENDPITGLKQKTLYGKPNWDNEFSTIGTKHPNTKVGVFLCGPTMLGKALEKQCLSHSEAGVKFIFNKENFMGNFAANEGLSIFVILVWLGINAFLFVHFYMAFLTDKWFYTRVLLGQALSWARAPAACLNFNCMLILLPVCRNLLSFLRGSIQHCSRTAARQLDRNLTFHKLVAYMIGFHTAVHIVAHLFNFEWFMGAQLDRNSSLLPFVLIVINIINPTIVMFTTIAGLTGVVITLALILIITSSMEVIRRSYFEVFWYT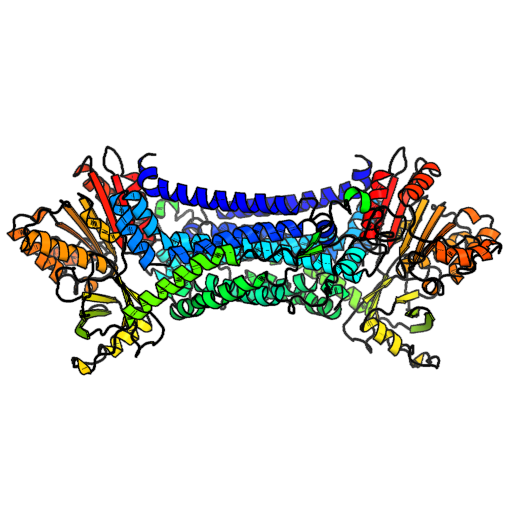HHLFVIFFIGLVFHGFGRIVRGQTNLQAHNPFQCRDHFETWGENGTFCPKPEFAGNPPMTWKWVVGPMILYVCERMVRFYRSQQKVVITKVVMHPSKTLELQMKMKGFKMEVGQYVFMQCPPVSALEWHPFTLTSAPEEDHFSVHIRIVGDWTQGLYEACGGDKDETQDAWELPKMLIDGPFGTASEDVFNYEVVMLVGAGIGVTPFASILKSVWYKTIQQNQNVFTKKIYFYWLCPETQAFEWFADLLQSLERQMTSKNMADFLSYNIYLTRWKENEAAHFRVHHEAENDPITGLKQKTLYGKPNWDNEFSTIGTKHPNTKVGVFLCGPTMLGKALEKQCLSHSEAGVKFIFNKENF

Radius of gyration: 39.15 Å; Cα contacts (8 Å, |Δi|>4): 1787; chains: 2; bounding box: 80×117×91 Å

Foldseek 3Di:
DVQCCLFCVVVVVVVVVLVVVLVVQLVVQLVVCVDQQNVLVCVQQPSLVSLQRSLVSSLLQLLLLLLVLVLQVVLQVVLVVCCVPDVSVSQSSQCSVVVNLVSLVSNVVSLVSNVVSVVSSLVSLVVLCVVCDCVDSSNLVCVVVVPPSVCDLCNDLLSVLSVLLNVLSVQQNVCPDPVNCQAPVVSNQVSVVCVVSNVVSQQRNCQRLNRKTWDPCVQAPCVVCVVVSSCACPPPDSHHDTDIDGDHDDSCVSHVVSVVSSVVSVVVQVVQQPFFKFWDDWDQAPQQKIKTKIATPPDADAFFWKKWKDFVVLPVRDTDIFTWLAARPDRIIMTIDHQDDSSSVSQCVQCQVVPPDHDDRVSHTGMTIGDGGDFPCRCQLVFQAEEEAAEQSRCRRVSRVLVNCCCQCQVVVHDGSHQAYEYEYEYQDLSSQGVPLVVVAVSCVRCVVVVNNRRYHYAAEHANDDVVVCVVVCVCVVDCAAPRSRHNDYYHYHDDPLLVVLQVVCVVDPLTEYEYEYRDDPVVLVVVVVSQSVSCDRNYHYHYTYTDD/DVQCCLFCVVVVVVVVVLVVVLVVQLVVQLVVCVDQQNVLVCVQQPSLVSQQRSLVSSLLQLLLLLLVLVLQVVLQVVLVVCCVVDVSVSQSSQCSVVVNLVSLVSNVVSLVSNVVSVVSSLVSLVVLCVVCDCVDSSNLVCVVQVPPSVCDLCNDLLSVLSVLLNVLSVQQNVCPDPVNCVAPVVSNQVSVVCVVVNVVSQQRNCVRLSRKTWDPCVQAPCVVCVVVSSCACPPPDSHHDTDIDGDHDDSCVSHVVSVVSSVVSVVVQVVQQPFFKFWDDWDQAPQQKIKTKMDTPPDADAFLWKKWKDFVVLPVRDTDIFTWLAARVDRIIMTIDHDDDSSSVSQCVQCQVVHPDHDDRVSHTGMTIGDGGDFPCRCQLVFQAEEEAAEQSRCRRVSRVLVNCCCQCQVVVHDGSHQAYEYEYEYQDLSSQGVPLVVVAVSCVRCVVVVNNRRYHYAAENANDDVVVVVVVCVCVVDCAAPRSRHNDYYHYHDDPLLVVLQVVCVVDDLTEYEYEYRDDPVVLVVVVVSQSVSCDRNYHYHYGYTDD

Secondary structure (DSSP, 8-state):
-HHHIIIIIHHHHHHHHHHHHHHHHHHHHHHHTTSGGGHHHHHHHTTHHHHHHHHHHHHHHHHHHTTGGG-HHHHHHHHHHHHTT-HHHHHHHTTHHHHHHHHHHHHHHHHHHHHHHHHHHHHHHHHHHHH--TTSHHHHHHHHHT--TTS-TTTSHHHHHHHHHHHHHHHHHHHTSHHHHHH-HHHHHHHHTTHHHHHHHHHHHTTT--SEEES-TTT--HHHHGGGGGGTT-TT-S-PPP-EEEPPP-HHHHHHHHHHHHHHHHHHHHHHHTS-EEEEEEEEETTTEEEEEEEETT----TT-EEEEE-TTT-SS--EEEEB-S-TTSSSEEEEEE--SHHHHHHHHHTTTTSSSPPPGGGSPP-EEEEEE--GGGGGGGSSEEEEEEEGGGGHHHHHHHHHHIIIIIIS----S--EEEEEEEESSGGGGHHHHHHHHHHHHHHHHTT-TTTEEEEEEETT--HHHHHHHHGGGGSSS-TTT--SSPPEES---HHHHHHHHHHHSTT-EEEEEEES-HHHHHHHHHHHHHH--TT-EEEEEE---/-HHHIIIIIHHHHHHHHHHHHHHHHHHHHHHHTTSGGGHHHHHHHTTHHHHHHHHHHHHHHHHHHTTGGG-HHHHHHHHHHHHTT-HHHHHHHTTHHHHHHHHHHHHHHHHHHHHHHHHHHHHHHHHHHHH--TTSHHHHHHHHHT--TTS-TTTSHHHHHHHHHHHHHHHHHHHTSHHHHHH-HHHHHHHHTTHHHHHHHHHHHTTT--SEEES-TTT--HHHHGGGGGGTT-TT-S-PPP-EEEPPP-HHHHHHHHHHHHHHHHHHHHHHHTS-EEEEEEEEETTTEEEEEEEETT----TT-EEEEE-TTT-SS--EEEEB-S-TTSSSEEEEEE--SHHHHHHHHHTTTT-SSPPPGGGSPP-EEEEEE--GGGGGGGSSEEEEEEEGGGGHHHHHHHHHHIIIIIIS----S--EEEEEEEESSGGGGHHHHHHHHHHHHHHHHTT-TTTEEEEEEETT--HHHHHHHHGGGGSSS-TTT--SSPPEES---HHHHHHHHHHHSTT-EEEEEEES-HHHHHHHHHHHHHH--TT-EEEEEE---